Protein 8RKR (pdb70)

B-factor: mean 18.61, std 6.83, range [10.14, 85.36]

Structure (mmCIF, N/CA/C/O backbone):
data_8RKR
#
_entry.id   8RKR
#
_cell.length_a   71.914
_cell.length_b   85.158
_cell.length_c   85.615
_cell.angle_alpha   90.000
_cell.angle_beta   103.140
_cell.angle_gamma   90.000
#
_symmetry.space_group_name_H-M   'P 1 21 1'
#
loop_
_entity.id
_entity.type
_entity.pdbx_description
1 polymer 'Delta-1-pyrroline-5-carboxylate dehydrogenase, mitochondrial'
2 non-polymer (1R,5S,9S,16R,20R,24S,28S,35R)-22-(Dihydroxyphosphoryloxy)tridecacyclo[22.14.1.15,20.19,16.128,35.02,23.04,21.06,19.08,17.010,15.025,38.027,36.029,34]dotetraconta-2(23),3,6,8(17),10,12,14,18,21,25,27(36),29,31,33,37-pentadecaen-3-ol
3 non-polymer 'BENZOIC ACID'
4 water water
#
loop_
_atom_site.group_PDB
_atom_site.id
_atom_site.type_symbol
_atom_site.label_atom_id
_atom_site.label_alt_id
_atom_site.label_comp_id
_atom_site.label_asym_id
_atom_site.label_entity_id
_atom_site.label_seq_id
_atom_site.pdbx_PDB_ins_code
_atom_site.Cartn_x
_atom_site.Cartn_y
_atom_site.Cartn_z
_atom_site.occupancy
_atom_site.B_iso_or_equiv
_atom_site.auth_seq_id
_atom_site.auth_comp_id
_atom_site.auth_asym_id
_atom_site.auth_atom_id
_atom_site.pdbx_PDB_model_num
ATOM 1 N N . VAL A 1 36 ? -19.383 15.198 -22.448 1.00 48.57 32 VAL A N 1
ATOM 2 C CA . VAL A 1 36 ? -19.486 14.282 -23.621 1.00 42.31 32 VAL A CA 1
ATOM 3 C C . VAL A 1 36 ? -20.966 14.119 -23.993 1.00 38.45 32 VAL A C 1
ATOM 4 O O . VAL A 1 36 ? -21.826 13.924 -23.103 1.00 41.82 32 VAL A O 1
ATOM 8 N N . ALA A 1 37 ? -21.239 14.182 -25.289 1.00 32.11 33 ALA A N 1
ATOM 9 C CA . ALA A 1 37 ? -22.560 13.961 -25.901 1.00 28.40 33 ALA A CA 1
ATOM 10 C C . ALA A 1 37 ? -22.551 12.548 -26.506 1.00 21.97 33 ALA A C 1
ATOM 11 O O . ALA A 1 37 ? -21.474 12.050 -26.853 1.00 22.68 33 ALA A O 1
ATOM 13 N N . ASN A 1 38 ? -23.715 12.009 -26.738 1.00 19.19 34 ASN A N 1
ATOM 14 C CA . ASN A 1 38 ? -23.853 10.769 -27.530 1.00 17.83 34 ASN A CA 1
ATOM 15 C C . ASN A 1 38 ? -23.463 11.020 -28.983 1.00 17.91 34 ASN A C 1
ATOM 16 O O . ASN A 1 38 ? -23.717 12.129 -29.522 1.00 19.58 34 ASN A O 1
ATOM 21 N N . GLU A 1 39 ? -22.858 10.022 -29.591 1.00 15.86 35 GLU A N 1
ATOM 22 C CA . GLU A 1 39 ? -22.502 10.080 -31.019 1.00 16.31 35 GLU A CA 1
ATOM 23 C C . GLU A 1 39 ? -23.781 10.253 -31.818 1.00 16.50 35 GLU A C 1
ATOM 24 O O . GLU A 1 39 ? -24.723 9.469 -31.676 1.00 16.46 35 GLU A O 1
ATOM 30 N N . PRO A 1 40 ? -23.866 11.234 -32.752 1.00 16.67 36 PRO A N 1
ATOM 31 C CA . PRO A 1 40 ? -25.046 11.294 -33.593 1.00 17.43 36 PRO A CA 1
ATOM 32 C C . PRO A 1 40 ? -25.221 10.072 -34.481 1.00 16.48 36 PRO A C 1
ATOM 33 O O . PRO A 1 40 ? -24.274 9.602 -35.117 1.00 19.26 36 PRO A O 1
ATOM 37 N N . VAL A 1 41 ? -26.457 9.617 -34.546 1.00 16.19 37 VAL A N 1
ATOM 38 C CA . VAL A 1 41 ? -26.862 8.476 -35.387 1.00 17.11 37 VAL A CA 1
ATOM 39 C C . VAL A 1 41 ? -27.146 9.054 -36.772 1.00 16.82 37 VAL A C 1
ATOM 40 O O . VAL A 1 41 ? -27.991 10.003 -36.863 1.00 17.70 37 VAL A O 1
ATOM 44 N N . LEU A 1 42 ? -26.495 8.529 -37.796 1.00 15.66 38 LEU A N 1
ATOM 45 C CA . LEU A 1 42 ? -26.702 9.051 -39.178 1.00 16.75 38 LEU A CA 1
ATOM 46 C C . LEU A 1 42 ? -27.902 8.404 -39.840 1.00 17.32 38 LEU A C 1
ATOM 47 O O . LEU A 1 42 ? -28.350 7.287 -39.463 1.00 17.58 38 LEU A O 1
ATOM 52 N N . ALA A 1 43 ? -28.447 9.074 -40.852 1.00 18.74 39 ALA A N 1
ATOM 53 C CA . ALA A 1 43 ? -29.714 8.660 -41.488 1.00 18.70 39 ALA A CA 1
ATOM 54 C C . ALA A 1 43 ? -29.488 7.770 -42.707 1.00 17.78 39 ALA A C 1
ATOM 55 O O . ALA A 1 43 ? -30.364 6.988 -43.005 1.00 17.92 39 ALA A O 1
ATOM 57 N N . PHE A 1 44 ? -28.349 7.852 -43.402 1.00 16.75 40 PHE A N 1
ATOM 58 C CA . PHE A 1 44 ? -28.038 6.998 -44.574 1.00 15.97 40 PHE A CA 1
ATOM 59 C C . PHE A 1 44 ? -29.069 7.138 -45.695 1.00 17.51 40 PHE A C 1
ATOM 60 O O . PHE A 1 44 ? -29.254 6.198 -46.501 1.00 17.58 40 PHE A O 1
ATOM 68 N N . THR A 1 45 ? -29.675 8.311 -45.813 1.00 18.84 41 THR A N 1
ATOM 69 C CA . THR A 1 45 ? -30.663 8.519 -46.902 1.00 20.53 41 THR A CA 1
ATOM 70 C C . THR A 1 45 ? -29.941 8.708 -48.242 1.00 20.26 41 THR A C 1
ATOM 71 O O . THR A 1 45 ? -28.729 8.985 -48.288 1.00 17.68 41 THR A O 1
ATOM 75 N N . GLN A 1 46 ? -30.670 8.421 -49.314 1.00 21.27 42 GLN A N 1
ATOM 76 C CA A GLN A 1 46 ? -30.136 8.513 -50.693 0.50 21.44 42 GLN A CA 1
ATOM 77 C CA B GLN A 1 46 ? -30.133 8.503 -50.692 0.50 22.09 42 GLN A CA 1
ATOM 78 C C . GLN A 1 46 ? -29.503 9.888 -50.856 1.00 21.00 42 GLN A C 1
ATOM 79 O O . GLN A 1 46 ? -30.163 10.877 -50.497 1.00 23.28 42 GLN A O 1
ATOM 90 N N . GLY A 1 47 ? -28.270 9.918 -51.339 1.00 21.24 43 GLY A N 1
ATOM 91 C CA . GLY A 1 47 ? -27.578 11.184 -51.621 1.00 21.66 43 GLY A CA 1
ATOM 92 C C . GLY A 1 47 ? -26.706 11.617 -50.475 1.00 22.29 43 GLY A C 1
ATOM 93 O O . GLY A 1 47 ? -25.964 12.556 -50.652 1.00 22.64 43 GLY A O 1
ATOM 94 N N . SER A 1 48 ? -26.749 10.929 -49.336 1.00 19.27 44 SER A N 1
ATOM 95 C CA . SER A 1 48 ? -25.926 11.301 -48.164 1.00 18.06 44 SER A CA 1
ATOM 96 C C . SER A 1 48 ? -24.523 10.759 -48.354 1.00 16.88 44 SER A C 1
ATOM 97 O O . SER A 1 48 ? -24.294 9.743 -49.013 1.00 17.37 44 SER A O 1
ATOM 100 N N . PRO A 1 49 ? -23.527 11.402 -47.731 1.00 16.65 45 PRO A N 1
ATOM 101 C CA . PRO A 1 49 ? -22.148 10.938 -47.836 1.00 16.45 45 PRO A CA 1
ATOM 102 C C . PRO A 1 49 ? -21.990 9.555 -47.182 1.00 16.10 45 PRO A C 1
ATOM 103 O O . PRO A 1 49 ? -21.287 8.728 -47.719 1.00 16.48 45 PRO A O 1
ATOM 107 N N . GLU A 1 50 ? -22.671 9.326 -46.045 1.00 16.25 46 GLU A N 1
ATOM 108 C CA . GLU A 1 50 ? -22.426 8.087 -45.267 1.00 16.08 46 GLU A CA 1
ATOM 109 C C . GLU A 1 50 ? -23.022 6.903 -46.030 1.00 15.35 46 GLU A C 1
ATOM 110 O O . GLU A 1 50 ? -22.421 5.792 -45.974 1.00 15.87 46 GLU A O 1
ATOM 116 N N . ARG A 1 51 ? -24.100 7.081 -46.796 1.00 15.05 47 ARG A N 1
ATOM 117 C CA . ARG A 1 51 ? -24.667 5.976 -47.590 1.00 15.02 47 ARG A CA 1
ATOM 118 C C . ARG A 1 51 ? -23.674 5.615 -48.699 1.00 15.81 47 ARG A C 1
ATOM 119 O O . ARG A 1 51 ? -23.380 4.437 -48.921 1.00 15.55 47 ARG A O 1
ATOM 127 N N . ASP A 1 52 ? -23.100 6.619 -49.375 1.00 16.27 48 ASP A N 1
ATOM 128 C CA . ASP A 1 52 ? -22.114 6.325 -50.436 1.00 17.10 48 ASP A CA 1
ATOM 129 C C . ASP A 1 52 ? -20.857 5.709 -49.841 1.00 15.37 48 ASP A C 1
ATOM 130 O O . ASP A 1 52 ? -20.329 4.771 -50.436 1.00 16.42 48 ASP A O 1
ATOM 135 N N . ALA A 1 53 ? -20.382 6.239 -48.725 1.00 14.98 49 ALA A N 1
ATOM 136 C CA . ALA A 1 53 ? -19.176 5.703 -48.079 1.00 14.51 49 ALA A CA 1
ATOM 137 C C . ALA A 1 53 ? -19.406 4.235 -47.675 1.00 14.73 49 ALA A C 1
ATOM 138 O O . ALA A 1 53 ? -18.519 3.398 -47.852 1.00 15.43 49 ALA A O 1
ATOM 140 N N . LEU A 1 54 ? -20.592 3.930 -47.153 1.00 14.47 50 LEU A N 1
ATOM 141 C CA . LEU A 1 54 ? -20.886 2.541 -46.706 1.00 14.66 50 LEU A CA 1
ATOM 142 C C . LEU A 1 54 ? -20.980 1.641 -47.924 1.00 15.57 50 LEU A C 1
ATOM 143 O O . LEU A 1 54 ? -20.441 0.519 -47.919 1.00 15.33 50 LEU A O 1
ATOM 148 N N . GLN A 1 55 ? -21.630 2.081 -48.997 1.00 16.50 51 GLN A N 1
ATOM 149 C CA A GLN A 1 55 ? -21.721 1.274 -50.238 0.48 16.84 51 GLN A CA 1
ATOM 150 C CA B GLN A 1 55 ? -21.729 1.219 -50.197 0.52 17.04 51 GLN A CA 1
ATOM 151 C C . GLN A 1 55 ? -20.317 0.957 -50.747 1.00 16.91 51 GLN A C 1
ATOM 152 O O . GLN A 1 55 ? -20.090 -0.180 -51.162 1.00 18.11 51 GLN A O 1
ATOM 163 N N . LYS A 1 56 ? -19.393 1.920 -50.685 1.00 16.81 52 LYS A N 1
ATOM 164 C CA . LYS A 1 56 ? -18.007 1.667 -51.145 1.00 18.82 52 LYS A CA 1
ATOM 165 C C . LYS A 1 56 ? -17.315 0.666 -50.237 1.00 18.01 52 LYS A C 1
ATOM 166 O O . LYS A 1 56 ? -16.601 -0.233 -50.718 1.00 19.98 52 LYS A O 1
ATOM 172 N N . ALA A 1 57 ? -17.536 0.764 -48.936 1.00 16.02 53 ALA A N 1
ATOM 173 C CA . ALA A 1 57 ? -16.912 -0.178 -47.979 1.00 15.95 53 ALA A CA 1
ATOM 174 C C . ALA A 1 57 ? -17.496 -1.582 -48.172 1.00 15.24 53 ALA A C 1
ATOM 175 O O . ALA A 1 57 ? -16.718 -2.558 -48.015 1.00 17.12 53 ALA A O 1
ATOM 177 N N . LEU A 1 58 ? -18.783 -1.708 -48.433 1.00 15.82 54 LEU A N 1
ATOM 178 C CA . LEU A 1 58 ? -19.407 -3.020 -48.693 1.00 16.42 54 LEU A CA 1
ATOM 179 C C . LEU A 1 58 ? -18.776 -3.598 -49.963 1.00 17.83 54 LEU A C 1
ATOM 180 O O . LEU A 1 58 ? -18.456 -4.815 -49.972 1.00 19.12 54 LEU A O 1
ATOM 185 N N . LYS A 1 59 ? -18.644 -2.783 -50.998 1.00 19.48 55 LYS A N 1
ATOM 186 C CA A LYS A 1 59 ? -18.025 -3.170 -52.301 0.58 22.80 55 LYS A CA 1
ATOM 187 C CA B LYS A 1 59 ? -18.084 -3.292 -52.274 0.42 21.08 55 LYS A CA 1
ATOM 188 C C . LYS A 1 59 ? -16.627 -3.710 -52.030 1.00 21.38 55 LYS A C 1
ATOM 189 O O . LYS A 1 59 ? -16.243 -4.741 -52.638 1.00 26.75 55 LYS A O 1
ATOM 200 N N . ASP A 1 60 ? -15.904 -3.044 -51.140 1.00 22.79 56 ASP A N 1
ATOM 201 C CA . ASP A 1 60 ? -14.496 -3.391 -50.786 1.00 22.92 56 ASP A CA 1
ATOM 202 C C . ASP A 1 60 ? -14.428 -4.777 -50.117 1.00 22.21 56 ASP A C 1
ATOM 203 O O . ASP A 1 60 ? -13.321 -5.369 -50.109 1.00 24.20 56 ASP A O 1
ATOM 208 N N . LEU A 1 61 ? -15.508 -5.291 -49.515 1.00 19.16 57 LEU A N 1
ATOM 209 C CA . LEU A 1 61 ? -15.515 -6.614 -48.839 1.00 17.93 57 LEU A CA 1
ATOM 210 C C . LEU A 1 61 ? -16.036 -7.727 -49.744 1.00 19.48 57 LEU A C 1
ATOM 211 O O . LEU A 1 61 ? -15.806 -8.927 -49.435 1.00 19.60 57 LEU A O 1
ATOM 216 N N . LYS A 1 62 ? -16.786 -7.373 -50.779 1.00 20.86 58 LYS A N 1
ATOM 217 C CA . LYS A 1 62 ? -17.440 -8.399 -51.628 1.00 21.07 58 LYS A CA 1
ATOM 218 C C . LYS A 1 62 ? -16.355 -9.278 -52.276 1.00 18.45 58 LYS A C 1
ATOM 219 O O . LYS A 1 62 ? -15.431 -8.725 -52.850 1.00 20.36 58 LYS A O 1
ATOM 225 N N . GLY A 1 63 ? -16.482 -10.580 -52.147 1.00 17.96 59 GLY A N 1
ATOM 226 C CA . GLY A 1 63 ? -15.542 -11.546 -52.748 1.00 18.67 59 GLY A CA 1
ATOM 227 C C . GLY A 1 63 ? -14.152 -11.410 -52.167 1.00 17.33 59 GLY A C 1
ATOM 228 O O . GLY A 1 63 ? -13.220 -11.886 -52.795 1.00 17.97 59 GLY A O 1
ATOM 229 N N . ARG A 1 64 ? -13.988 -10.840 -50.967 1.00 16.03 60 ARG A N 1
ATOM 230 C CA . ARG A 1 64 ? -12.670 -10.772 -50.340 1.00 16.11 60 ARG A CA 1
ATOM 231 C C . ARG A 1 64 ? -12.707 -11.453 -48.971 1.00 15.55 60 ARG A C 1
ATOM 232 O O . ARG A 1 64 ? -13.815 -11.584 -48.388 1.00 16.47 60 ARG A O 1
ATOM 240 N N . MET A 1 65 ? -11.573 -11.946 -48.531 1.00 14.49 61 MET A N 1
ATOM 241 C CA . MET A 1 65 ? -11.434 -12.636 -47.220 1.00 15.93 61 MET A CA 1
ATOM 242 C C . MET A 1 65 ? -10.196 -12.073 -46.540 1.00 15.64 61 MET A C 1
ATOM 243 O O . MET A 1 65 ? -9.200 -11.803 -47.217 1.00 15.97 61 MET A O 1
ATOM 248 N N . GLU A 1 66 ? -10.222 -11.896 -45.222 1.00 13.88 62 GLU A N 1
ATOM 249 C CA . GLU A 1 66 ? -9.078 -11.466 -44.409 1.00 14.08 62 GLU A CA 1
ATOM 250 C C . GLU A 1 66 ? -8.578 -12.647 -43.589 1.00 12.94 62 GLU A C 1
ATOM 251 O O . GLU A 1 66 ? -9.430 -13.345 -42.994 1.00 13.95 62 GLU A O 1
ATOM 257 N N . ALA A 1 67 ? -7.279 -12.843 -43.519 1.00 13.86 63 ALA A N 1
ATOM 258 C CA . ALA A 1 67 ? -6.637 -13.832 -42.643 1.00 13.65 63 ALA A CA 1
ATOM 259 C C . ALA A 1 67 ? -6.300 -13.104 -41.353 1.00 13.91 63 ALA A C 1
ATOM 260 O O . ALA A 1 67 ? -5.513 -12.213 -41.360 1.00 14.83 63 ALA A O 1
ATOM 262 N N . ILE A 1 68 ? -7.059 -13.422 -40.304 1.00 13.14 64 ILE A N 1
ATOM 263 C CA . ILE A 1 68 ? -7.030 -12.764 -38.979 1.00 13.53 64 ILE A CA 1
ATOM 264 C C . ILE A 1 68 ? -6.251 -13.651 -38.025 1.00 13.26 64 ILE A C 1
ATOM 265 O O . ILE A 1 68 ? -6.699 -14.742 -37.656 1.00 14.00 64 ILE A O 1
ATOM 270 N N . PRO A 1 69 ? -5.067 -13.222 -37.585 1.00 14.19 65 PRO A N 1
ATOM 271 C CA . PRO A 1 69 ? -4.265 -14.017 -36.664 1.00 14.59 65 PRO A CA 1
ATOM 272 C C . PRO A 1 69 ? -4.714 -13.822 -35.219 1.00 14.69 65 PRO A C 1
ATOM 273 O O . PRO A 1 69 ? -5.461 -12.900 -34.897 1.00 15.15 65 PRO A O 1
ATOM 277 N N . CYS A 1 70 ? -4.236 -14.685 -34.349 1.00 14.38 66 CYS A N 1
ATOM 278 C CA . CYS A 1 70 ? -4.179 -14.313 -32.906 1.00 13.80 66 CYS A CA 1
ATOM 279 C C . CYS A 1 70 ? -3.089 -13.278 -32.738 1.00 15.37 66 CYS A C 1
ATOM 280 O O . CYS A 1 70 ? -2.097 -13.278 -33.511 1.00 15.19 66 CYS A O 1
ATOM 283 N N . VAL A 1 71 ? -3.252 -12.358 -31.792 1.00 14.53 67 VAL A N 1
ATOM 284 C CA . VAL A 1 71 ? -2.264 -11.297 -31.546 1.00 14.46 67 VAL A CA 1
ATOM 285 C C . VAL A 1 71 ? -1.845 -11.336 -30.090 1.00 14.57 67 VAL A C 1
ATOM 286 O O . VAL A 1 71 ? -2.721 -11.159 -29.202 1.00 15.07 67 VAL A O 1
ATOM 290 N N . VAL A 1 72 ? -0.580 -11.648 -29.841 1.00 14.47 68 VAL A N 1
ATOM 291 C CA . VAL A 1 72 ? 0.002 -11.633 -28.487 1.00 15.36 68 VAL A CA 1
ATOM 292 C C . VAL A 1 72 ? 1.084 -10.574 -28.488 1.00 16.66 68 VAL A C 1
ATOM 293 O O . VAL A 1 72 ? 2.044 -10.706 -29.281 1.00 16.04 68 VAL A O 1
ATOM 297 N N . GLY A 1 73 ? 0.906 -9.495 -27.751 1.00 15.51 69 GLY A N 1
ATOM 298 C CA . GLY A 1 73 ? 1.796 -8.335 -27.900 1.00 15.08 69 GLY A CA 1
ATOM 299 C C . GLY A 1 73 ? 1.562 -7.698 -29.240 1.00 15.48 69 GLY A C 1
ATOM 300 O O . GLY A 1 73 ? 0.458 -7.260 -29.558 1.00 15.64 69 GLY A O 1
ATOM 301 N N . ASP A 1 74 ? 2.617 -7.692 -30.061 1.00 18.51 70 ASP A N 1
ATOM 302 C CA . ASP A 1 74 ? 2.506 -7.276 -31.482 1.00 19.06 70 ASP A CA 1
ATOM 303 C C . ASP A 1 74 ? 2.718 -8.453 -32.411 1.00 19.42 70 ASP A C 1
ATOM 304 O O . ASP A 1 74 ? 2.699 -8.241 -33.642 1.00 21.84 70 ASP A O 1
ATOM 309 N N . GLU A 1 75 ? 2.880 -9.643 -31.872 1.00 17.90 71 GLU A N 1
ATOM 310 C CA . GLU A 1 75 ? 3.171 -10.840 -32.682 1.00 19.63 71 GLU A CA 1
ATOM 311 C C . GLU A 1 75 ? 1.864 -11.394 -33.253 1.00 18.83 71 GLU A C 1
ATOM 312 O O . GLU A 1 75 ? 0.892 -11.693 -32.472 1.00 17.09 71 GLU A O 1
ATOM 318 N N . GLU A 1 76 ? 1.787 -11.603 -34.557 1.00 17.55 72 GLU A N 1
ATOM 319 C CA . GLU A 1 76 ? 0.677 -12.311 -35.215 1.00 17.06 72 GLU A CA 1
ATOM 320 C C . GLU A 1 76 ? 1.004 -13.798 -35.133 1.00 18.07 72 GLU A C 1
ATOM 321 O O . GLU A 1 76 ? 2.098 -14.214 -35.647 1.00 20.12 72 GLU A O 1
ATOM 327 N N . VAL A 1 77 ? 0.168 -14.604 -34.507 1.00 16.91 73 VAL A N 1
ATOM 328 C CA . VAL A 1 77 ? 0.401 -16.043 -34.288 1.00 17.35 73 VAL A CA 1
ATOM 329 C C . VAL A 1 77 ? -0.702 -16.838 -34.947 1.00 17.74 73 VAL A C 1
ATOM 330 O O . VAL A 1 77 ? -1.890 -16.494 -34.785 1.00 17.24 73 VAL A O 1
ATOM 334 N N . TRP A 1 78 ? -0.319 -17.876 -35.694 1.00 18.76 74 TRP A N 1
ATOM 335 C CA . TRP A 1 78 ? -1.218 -18.860 -36.320 1.00 20.05 74 TRP A CA 1
ATOM 336 C C . TRP A 1 78 ? -1.054 -20.195 -35.612 1.00 21.43 74 TRP A C 1
ATOM 337 O O . TRP A 1 78 ? 0.077 -20.555 -35.240 1.00 25.60 74 TRP A O 1
ATOM 348 N N . THR A 1 79 ? -2.129 -20.908 -35.448 1.00 19.48 75 THR A N 1
ATOM 349 C CA . THR A 1 79 ? -2.126 -22.334 -35.114 1.00 20.24 75 THR A CA 1
ATOM 350 C C . THR A 1 79 ? -2.675 -23.074 -36.331 1.00 19.18 75 THR A C 1
ATOM 351 O O . THR A 1 79 ? -3.223 -22.427 -37.245 1.00 19.58 75 THR A O 1
ATOM 355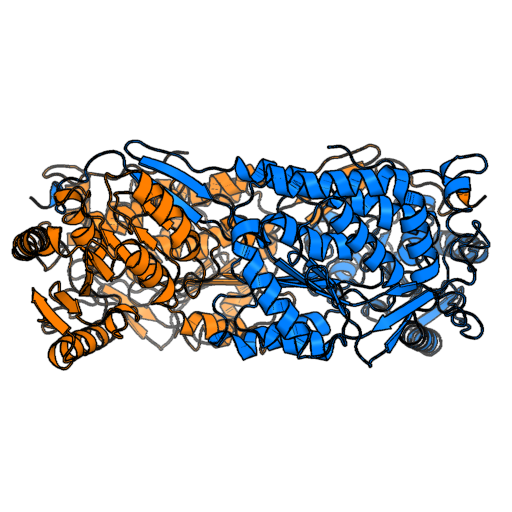 N N . SER A 1 80 ? -2.657 -24.391 -36.283 1.00 20.54 76 SER A N 1
ATOM 356 C CA . SER A 1 80 ? -3.156 -25.249 -37.375 1.00 21.09 76 SER A CA 1
ATOM 357 C C . SER A 1 80 ? -4.671 -25.363 -37.273 1.00 19.31 76 SER A C 1
ATOM 358 O O . SER A 1 80 ? -5.293 -25.925 -38.168 1.00 21.26 76 SER A O 1
ATOM 361 N N . ASP A 1 81 ? -5.266 -24.851 -36.187 1.00 18.44 77 ASP A N 1
ATOM 362 C CA . ASP A 1 81 ? -6.705 -25.020 -35.910 1.00 18.46 77 ASP A CA 1
ATOM 363 C C . ASP A 1 81 ? -7.465 -23.881 -36.593 1.00 18.27 77 ASP A C 1
ATOM 364 O O . ASP A 1 81 ? -8.107 -23.024 -35.931 1.00 18.08 77 ASP A O 1
ATOM 369 N N . VAL A 1 82 ? -7.437 -23.893 -37.915 1.00 16.90 78 VAL A N 1
ATOM 370 C CA . VAL A 1 82 ? -8.008 -22.798 -38.731 1.00 16.56 78 VAL A CA 1
ATOM 371 C C . VAL A 1 82 ? -9.520 -22.918 -38.779 1.00 16.06 78 VAL A C 1
ATOM 372 O O . VAL A 1 82 ? -10.107 -23.996 -38.782 1.00 16.71 78 VAL A O 1
ATOM 376 N N . GLN A 1 83 ? -10.162 -21.761 -38.839 1.00 14.98 79 GLN A N 1
ATOM 377 C CA . GLN A 1 83 ? -11.602 -21.597 -38.801 1.00 14.28 79 GLN A CA 1
ATOM 378 C C . GLN A 1 83 ? -11.985 -20.523 -39.818 1.00 14.55 79 GLN A C 1
ATOM 379 O O . GLN A 1 83 ? -11.118 -19.721 -40.144 1.00 15.88 79 GLN A O 1
ATOM 385 N N . TYR A 1 84 ? -13.217 -20.533 -40.268 1.00 15.66 80 TYR A N 1
ATOM 386 C CA . TYR A 1 84 ? -13.744 -19.552 -41.223 1.00 15.94 80 TYR A CA 1
ATOM 387 C C . TYR A 1 84 ? -14.982 -18.897 -40.649 1.00 16.23 80 TYR A C 1
ATOM 388 O O . TYR A 1 84 ? -15.843 -19.570 -40.089 1.00 17.99 80 TYR A O 1
ATOM 397 N N . GLN A 1 85 ? -15.083 -17.609 -40.842 1.00 14.13 81 GLN A N 1
ATOM 398 C CA . GLN A 1 85 ? -16.330 -16.839 -40.667 1.00 14.01 81 GLN A CA 1
ATOM 399 C C . GLN A 1 85 ? -16.996 -16.678 -42.023 1.00 13.40 81 GLN A C 1
ATOM 400 O O . GLN A 1 85 ? -16.309 -16.323 -42.980 1.00 14.84 81 GLN A O 1
ATOM 406 N N . VAL A 1 86 ? -18.284 -16.912 -42.103 1.00 13.80 82 VAL A N 1
ATOM 407 C CA . VAL A 1 86 ? -19.023 -16.763 -43.361 1.00 14.83 82 VAL A CA 1
ATOM 408 C C . VAL A 1 86 ? -20.088 -15.693 -43.170 1.00 14.87 82 VAL A C 1
ATOM 409 O O . VAL A 1 86 ? -20.469 -15.334 -42.025 1.00 17.30 82 VAL A O 1
ATOM 413 N N . SER A 1 87 ? -20.576 -15.163 -44.245 1.00 14.14 83 SER A N 1
ATOM 414 C CA A SER A 1 87 ? -21.678 -14.202 -44.209 0.57 14.15 83 SER A CA 1
ATOM 415 C CA B SER A 1 87 ? -21.710 -14.204 -44.253 0.43 14.19 83 SER A CA 1
ATOM 416 C C . SER A 1 87 ? -22.985 -14.941 -43.920 1.00 13.94 83 SER A C 1
ATOM 417 O O . SER A 1 87 ? -23.356 -15.890 -44.601 1.00 14.69 83 SER A O 1
ATOM 422 N N . PRO A 1 88 ? -23.765 -14.537 -42.894 1.00 13.36 84 PRO A N 1
ATOM 423 C CA . PRO A 1 88 ? -24.960 -15.308 -42.545 1.00 13.84 84 PRO A CA 1
ATOM 424 C C . PRO A 1 88 ? -26.022 -15.387 -43.638 1.00 13.37 84 PRO A C 1
ATOM 425 O O . PRO A 1 88 ? -26.711 -16.379 -43.721 1.00 14.46 84 PRO A O 1
ATOM 429 N N . PHE A 1 89 ? -26.103 -14.367 -44.468 1.00 13.79 85 PHE A N 1
ATOM 430 C CA . PHE A 1 89 ? -27.076 -14.293 -45.578 1.00 14.24 85 PHE A CA 1
ATOM 431 C C . PHE A 1 89 ? -26.532 -14.977 -46.846 1.00 16.02 85 PHE A C 1
ATOM 432 O O . PHE A 1 89 ? -27.308 -15.115 -47.820 1.00 16.87 85 PHE A O 1
ATOM 440 N N . ASN A 1 90 ? -25.284 -15.401 -46.835 1.00 16.38 86 ASN A N 1
ATOM 441 C CA . ASN A 1 90 ? -24.662 -16.024 -48.027 1.00 18.75 86 ASN A CA 1
ATOM 442 C C . ASN A 1 90 ? -23.545 -16.902 -47.506 1.00 16.41 86 ASN A C 1
ATOM 443 O O . ASN A 1 90 ? -22.380 -16.478 -47.567 1.00 17.71 86 ASN A O 1
ATOM 448 N N . HIS A 1 91 ? -23.903 -18.032 -46.933 1.00 17.64 87 HIS A N 1
ATOM 449 C CA . HIS A 1 91 ? -22.961 -18.817 -46.110 1.00 18.75 87 HIS A CA 1
ATOM 450 C C . HIS A 1 91 ? -21.918 -19.528 -46.983 1.00 21.21 87 HIS A C 1
ATOM 451 O O . HIS A 1 91 ? -20.966 -20.065 -46.400 1.00 22.37 87 HIS A O 1
ATOM 458 N N . GLY A 1 92 ? -22.052 -19.460 -48.308 1.00 21.06 88 GLY A N 1
ATOM 459 C CA . GLY A 1 92 ? -20.945 -19.794 -49.235 1.00 23.06 88 GLY A CA 1
ATOM 460 C C . GLY A 1 92 ? -19.800 -18.794 -49.252 1.00 23.25 88 GLY A C 1
ATOM 461 O O . GLY A 1 92 ? -18.762 -19.154 -49.840 1.00 27.33 88 GLY A O 1
ATOM 462 N N . HIS A 1 93 ? -19.965 -17.558 -48.784 1.00 18.81 89 HIS A N 1
ATOM 463 C CA . HIS A 1 93 ? -18.966 -16.471 -48.837 1.00 19.62 89 HIS A CA 1
ATOM 464 C C . HIS A 1 93 ? -18.210 -16.532 -47.508 1.00 17.61 89 HIS A C 1
ATOM 465 O O . HIS A 1 93 ? -18.804 -16.147 -46.469 1.00 17.70 89 HIS A O 1
ATOM 472 N N . LYS A 1 94 ? -16.956 -16.951 -47.546 1.00 16.42 90 LYS A N 1
ATOM 473 C CA . LYS A 1 94 ? -16.040 -16.840 -46.406 1.00 16.36 90 LYS A CA 1
ATOM 474 C C . LYS A 1 94 ? -15.582 -15.399 -46.364 1.00 17.85 90 LYS A C 1
ATOM 475 O O . LYS A 1 94 ? -15.024 -14.933 -47.369 1.00 23.56 90 LYS A O 1
ATOM 481 N N . VAL A 1 95 ? -15.785 -14.717 -45.252 1.00 15.52 91 VAL A N 1
ATOM 482 C CA . VAL A 1 95 ? -15.341 -13.309 -45.096 1.00 14.15 91 VAL A CA 1
ATOM 483 C C . VAL A 1 95 ? -14.018 -13.245 -44.330 1.00 13.78 91 VAL A C 1
ATOM 484 O O . VAL A 1 95 ? -13.340 -12.195 -44.400 1.00 14.30 91 VAL A O 1
ATOM 488 N N . ALA A 1 96 ? -13.682 -14.267 -43.543 1.00 13.43 92 ALA A N 1
ATOM 489 C CA . ALA A 1 96 ? -12.451 -14.300 -42.755 1.00 13.36 92 ALA A CA 1
ATOM 490 C C . ALA A 1 96 ? -12.002 -15.722 -42.517 1.00 13.36 92 ALA A C 1
ATOM 491 O O . ALA A 1 96 ? -12.843 -16.608 -42.386 1.00 14.99 92 ALA A O 1
ATOM 493 N N . LYS A 1 97 ? -10.698 -15.878 -42.442 1.00 14.03 93 LYS A N 1
ATOM 494 C CA . LYS A 1 97 ? -10.009 -17.079 -41.964 1.00 13.70 93 LYS A CA 1
ATOM 495 C C . LYS A 1 97 ? -9.324 -16.682 -40.675 1.00 15.22 93 LYS A C 1
ATOM 496 O O . LYS A 1 97 ? -8.665 -15.642 -40.645 1.00 14.91 93 LYS A O 1
ATOM 502 N N . PHE A 1 98 ? -9.497 -17.476 -39.627 1.00 13.46 94 PHE A N 1
ATOM 503 C CA . PHE A 1 98 ? -8.844 -17.175 -38.348 1.00 13.60 94 PHE A CA 1
ATOM 504 C C . PHE A 1 98 ? -8.401 -18.492 -37.758 1.00 14.67 94 PHE A C 1
ATOM 505 O O . PHE A 1 98 ? -8.486 -19.529 -38.431 1.00 15.42 94 PHE A O 1
ATOM 513 N N . CYS A 1 99 ? -7.931 -18.488 -36.536 1.00 14.42 95 CYS A N 1
ATOM 514 C CA . CYS A 1 99 ? -7.535 -19.771 -35.932 1.00 15.39 95 CYS A CA 1
ATOM 515 C C . CYS A 1 99 ? -7.785 -19.727 -34.425 1.00 16.11 95 CYS A C 1
ATOM 516 O O . CYS A 1 99 ? -7.883 -18.614 -33.831 1.00 17.76 95 CYS A O 1
ATOM 519 N N . TYR A 1 100 ? -7.917 -20.890 -33.837 1.00 14.78 96 TYR A N 1
ATOM 520 C CA . TYR A 1 100 ? -8.120 -21.024 -32.376 1.00 15.63 96 TYR A CA 1
ATOM 521 C C . TYR A 1 100 ? -6.776 -21.108 -31.695 1.00 17.15 96 TYR A C 1
ATOM 522 O O . TYR A 1 100 ? -5.959 -22.005 -32.002 1.00 18.19 96 TYR A O 1
ATOM 531 N N . ALA A 1 101 ? -6.532 -20.228 -30.712 1.00 16.30 97 ALA A N 1
ATOM 532 C CA . ALA A 1 101 ? -5.389 -20.333 -29.782 1.00 16.20 97 ALA A CA 1
ATOM 533 C C . ALA A 1 101 ? -5.449 -21.683 -29.053 1.00 17.53 97 ALA A C 1
ATOM 534 O O . ALA A 1 101 ? -6.532 -22.131 -28.679 1.00 19.86 97 ALA A O 1
ATOM 536 N N . ASP A 1 102 ? -4.300 -22.335 -28.932 1.00 18.37 98 ASP A N 1
ATOM 537 C CA . ASP A 1 102 ? -4.200 -23.573 -28.133 1.00 19.65 98 ASP A CA 1
ATOM 538 C C . ASP A 1 102 ? -3.838 -23.174 -26.707 1.00 19.11 98 ASP A C 1
ATOM 539 O O . ASP A 1 102 ? -3.568 -21.974 -26.421 1.00 18.52 98 ASP A O 1
ATOM 544 N N . LYS A 1 103 ? -3.812 -24.165 -25.831 1.00 19.87 99 LYS A N 1
ATOM 545 C CA . LYS A 1 103 ? -3.475 -23.950 -24.406 1.00 20.47 99 LYS A CA 1
ATOM 546 C C . LYS A 1 103 ? -2.140 -23.223 -24.293 1.00 20.31 99 LYS A C 1
ATOM 547 O O . LYS A 1 103 ? -2.002 -22.254 -23.510 1.00 19.02 99 LYS A O 1
ATOM 553 N N . SER A 1 104 ? -1.133 -23.639 -25.052 1.00 19.94 100 SER A N 1
ATOM 554 C CA A SER A 1 104 ? 0.213 -23.031 -25.005 0.58 20.19 100 SER A CA 1
ATOM 555 C CA B SER A 1 104 ? 0.220 -23.024 -25.008 0.42 19.96 100 SER A CA 1
ATOM 556 C C . SER A 1 104 ? 0.127 -21.530 -25.331 1.00 20.27 100 SER A C 1
ATOM 557 O O . SER A 1 104 ? 0.759 -20.695 -24.625 1.00 18.61 100 SER A O 1
ATOM 562 N N . LEU A 1 105 ? -0.585 -21.193 -26.403 1.00 17.68 101 LEU A N 1
ATOM 563 C CA . LEU A 1 105 ? -0.629 -19.773 -26.812 1.00 17.71 101 LEU A CA 1
ATOM 564 C C . LEU A 1 105 ? -1.408 -18.953 -25.774 1.00 15.27 101 LEU A C 1
ATOM 565 O O . LEU A 1 105 ? -1.012 -17.828 -25.502 1.00 15.68 101 LEU A O 1
ATOM 570 N N . LEU A 1 106 ? -2.478 -19.534 -25.239 1.00 15.30 102 LEU A N 1
ATOM 571 C CA . LEU A 1 106 ? -3.250 -18.787 -24.199 1.00 15.32 102 LEU A CA 1
ATOM 572 C C . LEU A 1 106 ? -2.376 -18.540 -22.980 1.00 17.18 102 LEU A C 1
ATOM 573 O O . LEU A 1 106 ? -2.350 -17.429 -22.459 1.00 15.56 102 LEU A O 1
ATOM 578 N N . ASN A 1 107 ? -1.570 -19.524 -22.591 1.00 16.22 103 ASN A N 1
ATOM 579 C CA . ASN A 1 107 ? -0.699 -19.359 -21.411 1.00 17.07 103 ASN A CA 1
ATOM 580 C C . ASN A 1 107 ? 0.379 -18.335 -21.714 1.00 15.88 103 ASN A C 1
ATOM 581 O O . ASN A 1 107 ? 0.767 -17.541 -20.851 1.00 17.47 103 ASN A O 1
ATOM 586 N N . LYS A 1 108 ? 0.896 -18.328 -22.946 1.00 16.97 104 LYS A N 1
ATOM 587 C CA . LYS A 1 108 ? 1.916 -17.347 -23.353 1.00 17.74 104 LYS A CA 1
ATOM 588 C C . LYS A 1 108 ? 1.277 -15.944 -23.324 1.00 15.05 104 LYS A C 1
ATOM 589 O O . LYS A 1 108 ? 1.908 -15.014 -22.871 1.00 16.34 104 LYS A O 1
ATOM 595 N N . ALA A 1 109 ? 0.024 -15.844 -23.752 1.00 15.41 105 ALA A N 1
ATOM 596 C CA . ALA A 1 109 ? -0.720 -14.567 -23.739 1.00 15.45 105 ALA A CA 1
ATOM 597 C C . ALA A 1 109 ? -0.906 -14.040 -22.307 1.00 15.06 105 ALA A C 1
ATOM 598 O O . ALA A 1 109 ? -0.729 -12.852 -22.068 1.00 14.52 105 ALA A O 1
ATOM 600 N N . ILE A 1 110 ? -1.198 -14.946 -21.389 1.00 14.40 106 ILE A N 1
ATOM 601 C CA . ILE A 1 110 ? -1.354 -14.606 -19.959 1.00 14.76 106 ILE A CA 1
ATOM 602 C C . ILE A 1 110 ? -0.032 -14.065 -19.442 1.00 15.03 106 ILE A C 1
ATOM 603 O O . ILE A 1 110 ? 0.025 -12.985 -18.888 1.00 16.09 106 ILE A O 1
ATOM 608 N N . GLU A 1 111 ? 1.063 -14.825 -19.620 1.00 15.17 107 GLU A N 1
ATOM 609 C CA . GLU A 1 111 ? 2.367 -14.377 -19.050 1.00 16.37 107 GLU A CA 1
ATOM 610 C C . GLU A 1 111 ? 2.750 -12.997 -19.582 1.00 15.07 107 GLU A C 1
ATOM 611 O O . GLU A 1 111 ? 3.247 -12.172 -18.811 1.00 16.84 107 GLU A O 1
ATOM 617 N N . ALA A 1 112 ? 2.559 -12.798 -20.881 1.00 15.16 108 ALA A N 1
ATOM 618 C CA . ALA A 1 112 ? 2.990 -11.528 -21.502 1.00 16.27 108 ALA A CA 1
ATOM 619 C C . ALA A 1 112 ? 2.132 -10.361 -21.007 1.00 15.21 108 ALA A C 1
ATOM 620 O O . ALA A 1 112 ? 2.633 -9.244 -20.798 1.00 16.58 108 ALA A O 1
ATOM 622 N N . ALA A 1 113 ? 0.814 -10.596 -20.887 1.00 15.06 109 ALA A N 1
ATOM 623 C CA . ALA A 1 113 ? -0.118 -9.589 -20.338 1.00 14.56 109 ALA A CA 1
ATOM 624 C C . ALA A 1 113 ? 0.280 -9.234 -18.906 1.00 14.18 109 ALA A C 1
ATOM 625 O O . ALA A 1 113 ? 0.411 -8.051 -18.555 1.00 13.79 109 ALA A O 1
ATOM 627 N N . LEU A 1 114 ? 0.552 -10.223 -18.081 1.00 13.80 110 LEU A N 1
ATOM 628 C CA . LEU A 1 114 ? 0.912 -9.962 -16.673 1.00 14.92 110 LEU A CA 1
ATOM 629 C C . LEU A 1 114 ? 2.184 -9.119 -16.635 1.00 15.42 110 LEU A C 1
ATOM 630 O O . LEU A 1 114 ? 2.291 -8.279 -15.750 1.00 16.57 110 LEU A O 1
ATOM 635 N N . ALA A 1 115 ? 3.169 -9.397 -17.490 1.00 15.62 111 ALA A N 1
ATOM 636 C CA . ALA A 1 115 ? 4.438 -8.633 -17.435 1.00 16.29 111 ALA A CA 1
ATOM 637 C C . ALA A 1 115 ? 4.222 -7.196 -17.865 1.00 16.54 111 ALA A C 1
ATOM 638 O O . ALA A 1 115 ? 5.069 -6.355 -17.533 1.00 20.72 111 ALA A O 1
ATOM 640 N N . ALA A 1 116 ? 3.153 -6.867 -18.587 1.00 14.45 112 ALA A N 1
ATOM 641 C CA . ALA A 1 116 ? 2.867 -5.507 -19.065 1.00 15.17 112 ALA A CA 1
ATOM 642 C C . ALA A 1 116 ? 1.967 -4.745 -18.081 1.00 14.50 112 ALA A C 1
ATOM 643 O O . ALA A 1 116 ? 1.794 -3.528 -18.211 1.00 14.94 112 ALA A O 1
ATOM 645 N N . ARG A 1 117 ? 1.392 -5.458 -17.110 1.00 15.24 113 ARG A N 1
ATOM 646 C CA . ARG A 1 117 ? 0.289 -4.884 -16.302 1.00 15.15 113 ARG A CA 1
ATOM 647 C C . ARG A 1 117 ? 0.787 -3.766 -15.405 1.00 14.39 113 ARG A C 1
ATOM 648 O O . ARG A 1 117 ? 0.105 -2.718 -15.330 1.00 14.57 113 ARG A O 1
ATOM 656 N N . LYS A 1 118 ? 1.907 -3.933 -14.701 1.00 14.88 114 LYS A N 1
ATOM 657 C CA . LYS A 1 118 ? 2.267 -2.915 -13.667 1.00 16.01 114 LYS A CA 1
ATOM 658 C C . LYS A 1 118 ? 2.460 -1.533 -14.280 1.00 16.43 114 LYS A C 1
ATOM 659 O O . LYS A 1 118 ? 1.924 -0.531 -13.752 1.00 16.67 114 LYS A O 1
ATOM 665 N N . GLU A 1 119 ? 3.164 -1.445 -15.411 1.00 16.44 115 GLU A N 1
ATOM 666 C CA . GLU A 1 119 ? 3.382 -0.123 -16.027 1.00 15.96 115 GLU A CA 1
ATOM 667 C C . GLU A 1 119 ? 2.082 0.453 -16.555 1.00 16.07 115 GLU A C 1
ATOM 668 O O . GLU A 1 119 ? 1.917 1.672 -16.499 1.00 16.55 115 GLU A O 1
ATOM 674 N N . TRP A 1 120 ? 1.198 -0.382 -17.090 1.00 14.81 116 TRP A N 1
ATOM 675 C CA . TRP A 1 120 ? -0.104 0.103 -17.610 1.00 14.91 116 TRP A CA 1
ATOM 676 C C . TRP A 1 120 ? -0.989 0.619 -16.472 1.00 13.90 116 TRP A C 1
ATOM 677 O O . TRP A 1 120 ? -1.572 1.719 -16.603 1.00 14.51 116 TRP A O 1
ATOM 688 N N . ASP A 1 121 ? -1.026 -0.119 -15.370 1.00 14.59 117 ASP A N 1
ATOM 689 C CA . ASP A 1 121 ? -1.797 0.271 -14.170 1.00 14.25 117 ASP A CA 1
ATOM 690 C C . ASP A 1 121 ? -1.276 1.615 -13.642 1.00 15.71 117 ASP A C 1
ATOM 691 O O . ASP A 1 121 ? -2.073 2.425 -13.144 1.00 15.43 117 ASP A O 1
ATOM 696 N N . LEU A 1 122 ? 0.049 1.853 -13.7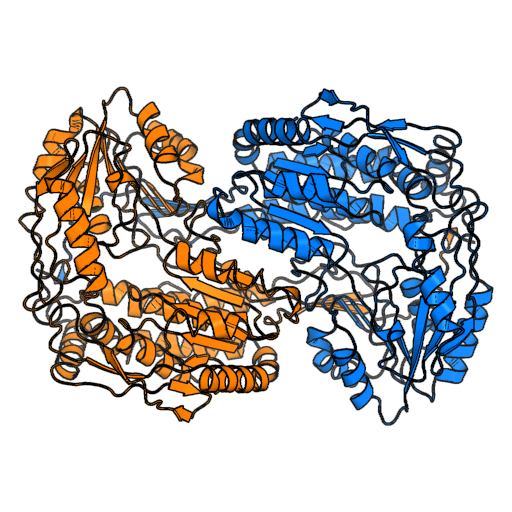22 1.00 16.07 118 LEU A N 1
ATOM 697 C CA . LEU A 1 122 ? 0.650 3.102 -13.207 1.00 17.17 118 LEU A CA 1
ATOM 698 C C . LEU A 1 122 ? 0.466 4.260 -14.185 1.00 17.97 118 LEU A C 1
ATOM 699 O O . LEU A 1 122 ? 0.729 5.414 -13.757 1.00 20.48 118 LEU A O 1
ATOM 704 N N . LYS A 1 123 ? 0.118 4.025 -15.440 1.00 16.28 119 LYS A N 1
ATOM 705 C CA . LYS A 1 123 ? -0.127 5.106 -16.421 1.00 19.23 119 LYS A CA 1
ATOM 706 C C . LYS A 1 123 ? -1.331 5.886 -15.925 1.00 19.81 119 LYS A C 1
ATOM 707 O O . LYS A 1 123 ? -2.342 5.300 -15.562 1.00 20.12 119 LYS A O 1
ATOM 713 N N . PRO A 1 124 ? -1.274 7.225 -15.827 1.00 19.42 120 PRO A N 1
ATOM 714 C CA . PRO A 1 124 ? -2.397 8.015 -15.349 1.00 19.28 120 PRO A CA 1
ATOM 715 C C . PRO A 1 124 ? -3.659 7.746 -16.184 1.00 17.44 120 PRO A C 1
ATOM 716 O O . PRO A 1 124 ? -3.571 7.530 -17.383 1.00 17.23 120 PRO A O 1
ATOM 720 N N . ILE A 1 125 ? -4.807 7.732 -15.524 1.00 18.24 121 ILE A N 1
ATOM 721 C CA . ILE A 1 125 ? -6.093 7.460 -16.205 1.00 17.12 121 ILE A CA 1
ATOM 722 C C . ILE A 1 125 ? -6.299 8.452 -17.349 1.00 16.98 121 ILE A C 1
ATOM 723 O O . ILE A 1 125 ? -6.840 8.016 -18.386 1.00 18.09 121 ILE A O 1
ATOM 728 N N . ALA A 1 126 ? -5.872 9.722 -17.258 1.00 18.11 122 ALA A N 1
ATOM 729 C CA . ALA A 1 126 ? -6.059 10.650 -18.396 1.00 18.99 122 ALA A CA 1
ATOM 730 C C . ALA A 1 126 ? -5.384 10.094 -19.655 1.00 18.14 122 ALA A C 1
ATOM 731 O O . ALA A 1 126 ? -5.942 10.223 -20.761 1.00 18.60 122 ALA A O 1
ATOM 733 N N . ASP A 1 127 ? -4.237 9.445 -19.491 1.00 18.39 123 ASP A N 1
ATOM 734 C CA . ASP A 1 127 ? -3.408 8.950 -20.605 1.00 19.88 123 ASP A CA 1
ATOM 735 C C . ASP A 1 127 ? -4.026 7.666 -21.146 1.00 19.31 123 ASP A C 1
ATOM 736 O O . ASP A 1 127 ? -4.123 7.506 -22.379 1.00 19.68 123 ASP A O 1
ATOM 741 N N . ARG A 1 128 ? -4.545 6.811 -20.267 1.00 17.27 124 ARG A N 1
ATOM 742 C CA . ARG A 1 128 ? -5.257 5.603 -20.744 1.00 15.75 124 ARG A CA 1
ATOM 743 C C . ARG A 1 128 ? -6.525 6.038 -21.478 1.00 15.37 124 ARG A C 1
ATOM 744 O O . ARG A 1 128 ? -6.829 5.521 -22.558 1.00 15.78 124 ARG A O 1
ATOM 752 N N . ALA A 1 129 ? -7.250 7.001 -20.944 1.00 14.73 125 ALA A N 1
ATOM 753 C CA . ALA A 1 129 ? -8.502 7.474 -21.549 1.00 15.81 125 ALA A CA 1
ATOM 754 C C . ALA A 1 129 ? -8.246 8.028 -22.958 1.00 15.56 125 ALA A C 1
ATOM 755 O O . ALA A 1 129 ? -9.072 7.879 -23.838 1.00 15.52 125 ALA A O 1
ATOM 757 N N . GLN A 1 130 ? -7.149 8.783 -23.144 1.00 17.25 126 GLN A N 1
ATOM 758 C CA . GLN A 1 130 ? -6.895 9.434 -24.450 1.00 17.98 126 GLN A CA 1
ATOM 759 C C . GLN A 1 130 ? -6.841 8.378 -25.554 1.00 17.01 126 GLN A C 1
ATOM 760 O O . GLN A 1 130 ? -7.253 8.656 -26.677 1.00 16.47 126 GLN A O 1
ATOM 766 N N . ILE A 1 131 ? -6.324 7.191 -25.274 1.00 15.40 127 ILE A N 1
ATOM 767 C CA . ILE A 1 131 ? -6.296 6.112 -26.286 1.00 15.90 127 ILE A CA 1
ATOM 768 C C . ILE A 1 131 ? -7.726 5.779 -26.738 1.00 14.88 127 ILE A C 1
ATOM 769 O O . ILE A 1 131 ? -8.021 5.658 -27.955 1.00 15.35 127 ILE A O 1
ATOM 774 N N . PHE A 1 132 ? -8.629 5.620 -25.785 1.00 15.13 128 PHE A N 1
ATOM 775 C CA . PHE A 1 132 ? -10.025 5.248 -26.088 1.00 15.63 128 PHE A CA 1
ATOM 776 C C . PHE A 1 132 ? -10.745 6.402 -26.809 1.00 14.99 128 PHE A C 1
ATOM 777 O O . PHE A 1 132 ? -11.577 6.147 -27.704 1.00 15.31 128 PHE A O 1
ATOM 785 N N . LEU A 1 133 ? -10.433 7.635 -26.443 1.00 15.17 129 LEU A N 1
ATOM 786 C CA . LEU A 1 133 ? -11.036 8.812 -27.103 1.00 16.01 129 LEU A CA 1
ATOM 787 C C . LEU A 1 133 ? -10.532 8.911 -28.546 1.00 15.82 129 LEU A C 1
ATOM 788 O O . LEU A 1 133 ? -11.331 9.267 -29.439 1.00 16.73 129 LEU A O 1
ATOM 793 N N . LYS A 1 134 ? -9.252 8.648 -28.779 1.00 15.55 130 LYS A N 1
ATOM 794 C CA . LYS A 1 134 ? -8.708 8.602 -30.158 1.00 16.44 130 LYS A CA 1
ATOM 795 C C . LYS A 1 134 ? -9.394 7.490 -30.961 1.00 15.57 130 LYS A C 1
ATOM 796 O O . LYS A 1 134 ? -9.775 7.715 -32.122 1.00 15.53 130 LYS A O 1
ATOM 802 N N . ALA A 1 135 ? -9.557 6.303 -30.366 1.00 15.60 131 ALA A N 1
ATOM 803 C CA . ALA A 1 135 ? -10.270 5.194 -31.028 1.00 15.49 131 ALA A CA 1
ATOM 804 C C . ALA A 1 135 ? -11.688 5.630 -31.366 1.00 14.42 131 ALA A C 1
ATOM 805 O O . ALA A 1 135 ? -12.157 5.394 -32.501 1.00 14.25 131 ALA A O 1
ATOM 807 N N . ALA A 1 136 ? -12.363 6.299 -30.441 1.00 14.70 132 ALA A N 1
ATOM 808 C CA . ALA A 1 136 ? -13.735 6.788 -30.691 1.00 15.36 132 ALA A CA 1
ATOM 809 C C . ALA A 1 136 ? -13.746 7.761 -31.896 1.00 15.96 132 ALA A C 1
ATOM 810 O O . ALA A 1 136 ? -14.644 7.703 -32.732 1.00 15.46 132 ALA A O 1
ATOM 812 N N . ASP A 1 137 ? -12.760 8.639 -31.978 1.00 15.98 133 ASP A N 1
ATOM 813 C CA . ASP A 1 137 ? -12.710 9.608 -33.101 1.00 16.69 133 ASP A CA 1
ATOM 814 C C . ASP A 1 137 ? -12.529 8.856 -34.424 1.00 15.87 133 ASP A C 1
ATOM 815 O O . ASP A 1 137 ? -13.152 9.242 -35.443 1.00 16.89 133 ASP A O 1
ATOM 820 N N . MET A 1 138 ? -11.686 7.837 -34.433 1.00 15.42 134 MET A N 1
ATOM 821 C CA . MET A 1 138 ? -11.447 7.031 -35.651 1.00 16.14 134 MET A CA 1
ATOM 822 C C . MET A 1 138 ? -12.749 6.356 -36.080 1.00 16.53 134 MET A C 1
ATOM 823 O O . MET A 1 138 ? -13.064 6.342 -37.286 1.00 16.43 134 MET A O 1
ATOM 828 N N . LEU A 1 139 ? -13.455 5.733 -35.133 1.00 16.06 135 LEU A N 1
ATOM 829 C CA . LEU A 1 139 ? -14.710 5.026 -35.452 1.00 15.29 135 LEU A CA 1
ATOM 830 C C . LEU A 1 139 ? -15.772 6.003 -35.954 1.00 14.81 135 LEU A C 1
ATOM 831 O O . LEU A 1 139 ? -16.554 5.666 -36.819 1.00 15.34 135 LEU A O 1
ATOM 836 N N . SER A 1 140 ? -15.809 7.208 -35.411 1.00 15.20 136 SER A N 1
ATOM 837 C CA . SER A 1 140 ? -16.817 8.224 -35.784 1.00 15.50 136 SER A CA 1
ATOM 838 C C . SER A 1 140 ? -16.605 8.677 -37.229 1.00 17.12 136 SER A C 1
ATOM 839 O O . SER A 1 140 ? -17.558 8.763 -37.954 1.00 16.77 136 SER A O 1
ATOM 842 N N . GLY A 1 141 ? -15.347 8.879 -37.595 1.00 16.49 137 GLY A N 1
ATOM 843 C CA . GLY A 1 141 ? -14.961 9.499 -38.878 1.00 15.73 137 GLY A CA 1
ATOM 844 C C . GLY A 1 141 ? -14.437 8.456 -39.860 1.00 15.07 137 GLY A C 1
ATOM 845 O O . GLY A 1 141 ? -15.190 7.761 -40.556 1.00 15.80 137 GLY A O 1
ATOM 846 N N . PRO A 1 142 ? -13.105 8.330 -39.983 1.00 16.22 138 PRO A N 1
ATOM 847 C CA . PRO A 1 142 ? -12.540 7.636 -41.119 1.00 17.18 138 PRO A CA 1
ATOM 848 C C . PRO A 1 142 ? -12.795 6.126 -41.136 1.00 15.42 138 PRO A C 1
ATOM 849 O O . PRO A 1 142 ? -12.767 5.567 -42.199 1.00 16.64 138 PRO A O 1
ATOM 853 N N . ARG A 1 143 ? -13.077 5.507 -39.990 1.00 15.87 139 ARG A N 1
ATOM 854 C CA . ARG A 1 143 ? -13.271 4.030 -39.964 1.00 15.08 139 ARG A CA 1
ATOM 855 C C . ARG A 1 143 ? -14.747 3.670 -39.840 1.00 15.01 139 ARG A C 1
ATOM 856 O O . ARG A 1 143 ? -15.049 2.467 -39.793 1.00 14.91 139 ARG A O 1
ATOM 864 N N . ARG A 1 144 ? -15.648 4.619 -39.896 1.00 14.60 140 ARG A N 1
ATOM 865 C CA . ARG A 1 144 ? -17.077 4.323 -39.672 1.00 14.86 140 ARG A CA 1
ATOM 866 C C . ARG A 1 144 ? -17.576 3.368 -40.741 1.00 14.65 140 ARG A C 1
ATOM 867 O O . ARG A 1 144 ? -18.248 2.338 -40.433 1.00 14.97 140 ARG A O 1
ATOM 875 N N . ALA A 1 145 ? -17.341 3.687 -42.005 1.00 13.34 141 ALA A N 1
ATOM 876 C CA . ALA A 1 145 ? -17.898 2.867 -43.093 1.00 12.97 141 ALA A CA 1
ATOM 877 C C . ALA A 1 145 ? -17.350 1.436 -42.989 1.00 14.00 141 ALA A C 1
ATOM 878 O O . ALA A 1 145 ? -18.096 0.486 -43.163 1.00 13.51 141 ALA A O 1
ATOM 880 N N . GLU A 1 146 ? -16.068 1.292 -42.728 1.00 14.51 142 GLU A N 1
ATOM 881 C CA . GLU A 1 146 ? -15.425 -0.031 -42.571 1.00 14.38 142 GLU A CA 1
ATOM 882 C C . GLU A 1 146 ? -16.080 -0.827 -41.437 1.00 14.61 142 GLU A C 1
ATOM 883 O O . GLU A 1 146 ? -16.384 -2.018 -41.651 1.00 14.37 142 GLU A O 1
ATOM 889 N N . ILE A 1 147 ? -16.249 -0.226 -40.282 1.00 13.48 143 ILE A N 1
ATOM 890 C CA . ILE A 1 147 ? -16.699 -1.026 -39.111 1.00 13.83 143 ILE A CA 1
ATOM 891 C C . ILE A 1 147 ? -18.164 -1.391 -39.354 1.00 13.69 143 ILE A C 1
ATOM 892 O O . ILE A 1 147 ? -18.568 -2.524 -39.017 1.00 14.46 143 ILE A O 1
ATOM 897 N N . LEU A 1 148 ? -18.955 -0.525 -39.956 1.00 13.53 144 LEU A N 1
ATOM 898 C CA . LEU A 1 148 ? -20.354 -0.827 -40.309 1.00 13.46 144 LEU A CA 1
ATOM 899 C C . LEU A 1 148 ? -20.361 -1.949 -41.336 1.00 13.43 144 LEU A C 1
ATOM 900 O O . LEU A 1 148 ? -21.088 -2.941 -41.173 1.00 13.13 144 LEU A O 1
ATOM 905 N N . ALA A 1 149 ? -19.564 -1.865 -42.408 1.00 12.61 145 ALA A N 1
ATOM 906 C CA . ALA A 1 149 ? -19.639 -2.861 -43.476 1.00 12.33 145 ALA A CA 1
ATOM 907 C C . ALA A 1 149 ? -19.206 -4.242 -42.951 1.00 11.57 145 ALA A C 1
ATOM 908 O O . ALA A 1 149 ? -19.816 -5.241 -43.329 1.00 12.56 145 ALA A O 1
ATOM 910 N N . LYS A 1 150 ? -18.194 -4.279 -42.085 1.00 12.59 146 LYS A N 1
ATOM 911 C CA . LYS A 1 150 ? -17.710 -5.580 -41.534 1.00 12.02 146 LYS A CA 1
ATOM 912 C C . LYS A 1 150 ? -18.764 -6.205 -40.602 1.00 12.96 146 LYS A C 1
ATOM 913 O O . LYS A 1 150 ? -18.891 -7.433 -40.576 1.00 12.29 146 LYS A O 1
ATOM 919 N N . THR A 1 151 ? -19.530 -5.375 -39.912 1.00 11.85 147 THR A N 1
ATOM 920 C CA . THR A 1 151 ? -20.649 -5.838 -39.064 1.00 12.42 147 THR A CA 1
ATOM 921 C C . THR A 1 151 ? -21.812 -6.320 -39.934 1.00 12.52 147 THR A C 1
ATOM 922 O O . THR A 1 151 ? -22.414 -7.355 -39.643 1.00 12.49 147 THR A O 1
ATOM 926 N N . MET A 1 152 ? -22.112 -5.628 -41.024 1.00 12.34 148 MET A N 1
ATOM 927 C CA . MET A 1 152 ? -23.161 -6.056 -41.942 1.00 12.50 148 MET A CA 1
ATOM 928 C C . MET A 1 152 ? -22.785 -7.385 -42.572 1.00 14.54 148 MET A C 1
ATOM 929 O O . MET A 1 152 ? -23.604 -8.323 -42.551 1.00 13.22 148 MET A O 1
ATOM 934 N N . VAL A 1 153 ? -21.612 -7.479 -43.178 1.00 14.35 149 VAL A N 1
ATOM 935 C CA . VAL A 1 153 ? -21.269 -8.674 -44.005 1.00 13.87 149 VAL A CA 1
ATOM 936 C C . VAL A 1 153 ? -20.997 -9.865 -43.082 1.00 12.71 149 VAL A C 1
ATOM 937 O O . VAL A 1 153 ? -21.328 -10.982 -43.454 1.00 14.03 149 VAL A O 1
ATOM 941 N N . GLY A 1 154 ? -20.367 -9.598 -41.935 1.00 12.59 150 GLY A N 1
ATOM 942 C CA . GLY A 1 154 ? -19.931 -10.682 -41.058 1.00 13.02 150 GLY A CA 1
ATOM 943 C C . GLY A 1 154 ? -20.998 -11.162 -40.093 1.00 12.26 150 GLY A C 1
ATOM 944 O O . GLY A 1 154 ? -21.043 -12.342 -39.817 1.00 12.95 150 GLY A O 1
ATOM 945 N N . GLN A 1 155 ? -21.856 -10.259 -39.638 1.00 12.16 151 GLN A N 1
ATOM 946 C CA . GLN A 1 155 ? -22.893 -10.621 -38.632 1.00 11.70 151 GLN A CA 1
ATOM 947 C C . GLN A 1 155 ? -24.303 -10.531 -39.192 1.00 11.90 151 GLN A C 1
ATOM 948 O O . GLN A 1 155 ? -25.273 -10.870 -38.487 1.00 12.89 151 GLN A O 1
ATOM 954 N N . GLY A 1 156 ? -24.471 -10.050 -40.430 1.00 12.03 152 GLY A N 1
ATOM 955 C CA . GLY A 1 156 ? -25.776 -9.983 -41.093 1.00 12.54 152 GLY A CA 1
ATOM 956 C C . GLY A 1 156 ? -26.683 -8.843 -40.670 1.00 12.05 152 GLY A C 1
ATOM 957 O O . GLY A 1 156 ? -27.892 -8.892 -40.883 1.00 13.60 152 GLY A O 1
ATOM 958 N N . LYS A 1 157 ? -26.100 -7.808 -40.105 1.00 11.76 153 LYS A N 1
ATOM 959 C CA . LYS A 1 157 ? -26.866 -6.606 -39.737 1.00 12.10 153 LYS A CA 1
ATOM 960 C C . LYS A 1 157 ? -27.225 -5.767 -40.946 1.00 12.75 153 LYS A C 1
ATOM 961 O O . LYS A 1 157 ? -26.460 -5.664 -41.924 1.00 13.07 153 LYS A O 1
ATOM 967 N N . THR A 1 158 ? -28.368 -5.135 -40.851 1.00 12.02 154 THR A N 1
ATOM 968 C CA . THR A 1 158 ? -28.755 -4.031 -41.766 1.00 11.46 154 THR A CA 1
ATOM 969 C C . THR A 1 158 ? -27.969 -2.765 -41.415 1.00 12.32 154 THR A C 1
ATOM 970 O O . THR A 1 158 ? -27.365 -2.637 -40.353 1.00 13.18 154 THR A O 1
ATOM 974 N N . VAL A 1 159 ? -28.051 -1.800 -42.330 1.00 13.12 155 VAL A N 1
ATOM 975 C CA . VAL A 1 159 ? -27.349 -0.519 -42.181 1.00 13.49 155 VAL A CA 1
ATOM 976 C C . VAL A 1 159 ? -27.601 0.058 -40.794 1.00 12.97 155 VAL A C 1
ATOM 977 O O . VAL A 1 159 ? -26.676 0.399 -40.096 1.00 12.99 155 VAL A O 1
ATOM 981 N N . ILE A 1 160 ? -28.877 0.240 -40.447 1.00 13.43 156 ILE A N 1
ATOM 982 C CA . ILE A 1 160 ? -29.159 0.993 -39.201 1.00 13.86 156 ILE A CA 1
ATOM 983 C C . ILE A 1 160 ? -28.765 0.160 -37.968 1.00 13.28 156 ILE A C 1
ATOM 984 O O . ILE A 1 160 ? -28.289 0.742 -36.996 1.00 13.37 156 ILE A O 1
ATOM 989 N N . GLN A 1 161 ? -28.900 -1.184 -38.032 1.00 12.67 157 GLN A N 1
ATOM 990 C CA . GLN A 1 161 ? -28.452 -1.999 -36.872 1.00 11.77 157 GLN A CA 1
ATOM 991 C C . GLN A 1 161 ? -26.930 -1.928 -36.721 1.00 12.27 157 GLN A C 1
ATOM 992 O O . GLN A 1 161 ? -26.424 -1.886 -35.596 1.00 12.40 157 GLN A O 1
ATOM 998 N N . ALA A 1 162 ? -26.218 -1.890 -37.843 1.00 12.70 158 ALA A N 1
ATOM 999 C CA . ALA A 1 162 ? -24.753 -1.721 -37.763 1.00 12.90 158 ALA A CA 1
ATOM 1000 C C . ALA A 1 162 ? -24.402 -0.339 -37.213 1.00 12.73 158 ALA A C 1
ATOM 1001 O O . ALA A 1 162 ? -23.505 -0.244 -36.377 1.00 13.95 158 ALA A O 1
ATOM 1003 N N . GLU A 1 163 ? -25.116 0.690 -37.669 1.00 12.76 159 GLU A N 1
ATOM 1004 C CA . GLU A 1 163 ? -24.823 2.073 -37.257 1.00 13.88 159 GLU A CA 1
ATOM 1005 C C . GLU A 1 163 ? -25.029 2.234 -35.756 1.00 14.22 159 GLU A C 1
ATOM 1006 O O . GLU A 1 163 ? -24.181 2.832 -35.098 1.00 15.54 159 GLU A O 1
ATOM 1012 N N . ILE A 1 164 ? -26.139 1.732 -35.207 1.00 13.54 160 ILE A N 1
ATOM 1013 C CA . ILE A 1 164 ? -26.392 1.977 -33.762 1.00 14.72 160 ILE A CA 1
ATOM 1014 C C . ILE A 1 164 ? -25.451 1.143 -32.904 1.00 13.45 160 ILE A C 1
ATOM 1015 O O . ILE A 1 164 ? -25.266 1.533 -31.752 1.00 14.07 160 ILE A O 1
ATOM 1020 N N . ASP A 1 165 ? -24.840 0.095 -33.465 1.00 13.49 161 ASP A N 1
ATOM 1021 C CA . ASP A 1 165 ? -23.960 -0.827 -32.711 1.00 12.49 161 ASP A CA 1
ATOM 1022 C C . ASP A 1 165 ? -22.505 -0.404 -32.898 1.00 12.42 161 ASP A C 1
ATOM 1023 O O . ASP A 1 165 ? -21.885 0.140 -31.982 1.00 13.44 161 ASP A O 1
ATOM 1028 N N . ALA A 1 166 ? -21.960 -0.742 -34.061 1.00 13.27 162 ALA A N 1
ATOM 1029 C CA . ALA A 1 166 ? -20.501 -0.698 -34.303 1.00 13.87 162 ALA A CA 1
ATOM 1030 C C . ALA A 1 166 ? -19.994 0.744 -34.325 1.00 14.78 162 ALA A C 1
ATOM 1031 O O . ALA A 1 166 ? -18.786 0.955 -34.039 1.00 15.57 162 ALA A O 1
ATOM 1033 N N . ALA A 1 167 ? -20.853 1.693 -34.682 1.00 14.33 163 ALA A N 1
ATOM 1034 C CA . ALA A 1 167 ? -20.474 3.113 -34.556 1.00 15.28 163 ALA A CA 1
ATOM 1035 C C . ALA A 1 167 ? -21.006 3.637 -33.224 1.00 14.43 163 ALA A C 1
ATOM 1036 O O . ALA A 1 167 ? -20.219 3.788 -32.276 1.00 14.55 163 ALA A O 1
ATOM 1038 N N . ALA A 1 168 ? -22.279 3.958 -33.134 1.00 13.92 164 ALA A N 1
ATOM 1039 C CA . ALA A 1 168 ? -22.796 4.809 -32.054 1.00 14.23 164 ALA A CA 1
ATOM 1040 C C . ALA A 1 168 ? -22.533 4.205 -30.680 1.00 13.65 164 ALA A C 1
ATOM 1041 O O . ALA A 1 168 ? -21.976 4.877 -29.819 1.00 14.36 164 ALA A O 1
ATOM 1043 N N . GLU A 1 169 ? -22.932 2.952 -30.458 1.00 13.81 165 GLU A N 1
ATOM 1044 C CA . GLU A 1 169 ? -22.803 2.393 -29.102 1.00 14.00 165 GLU A CA 1
ATOM 1045 C C . GLU A 1 169 ? -21.336 2.217 -28.746 1.00 13.83 165 GLU A C 1
ATOM 1046 O O . GLU A 1 169 ? -20.943 2.517 -27.603 1.00 13.32 165 GLU A O 1
ATOM 1052 N N . LEU A 1 170 ? -20.497 1.758 -29.652 1.00 12.75 166 LEU A N 1
ATOM 1053 C CA . LEU A 1 170 ? -19.081 1.567 -29.300 1.00 13.84 166 LEU A CA 1
ATOM 1054 C C . LEU A 1 170 ? -18.398 2.899 -29.016 1.00 13.57 166 LEU A C 1
ATOM 1055 O O . LEU A 1 170 ? -17.630 3.002 -28.061 1.00 14.09 166 LEU A O 1
ATOM 1060 N N . ILE A 1 171 ? -18.628 3.875 -29.885 1.00 13.34 167 ILE A N 1
ATOM 1061 C CA . ILE A 1 171 ? -18.078 5.226 -29.633 1.00 13.59 167 ILE A CA 1
ATOM 1062 C C . ILE A 1 171 ? -18.535 5.734 -28.272 1.00 13.40 167 ILE A C 1
ATOM 1063 O O . ILE A 1 171 ? -17.729 6.269 -27.505 1.00 13.59 167 ILE A O 1
ATOM 1068 N N . ASP A 1 172 ? -19.826 5.562 -28.013 1.00 13.20 168 ASP A N 1
ATOM 1069 C CA . ASP A 1 172 ? -20.377 6.018 -26.719 1.00 13.65 168 ASP A CA 1
ATOM 1070 C C . ASP A 1 172 ? -19.742 5.305 -25.537 1.00 12.60 168 ASP A C 1
ATOM 1071 O O . ASP A 1 172 ? -19.422 5.915 -24.551 1.00 14.39 168 ASP A O 1
ATOM 1076 N N . PHE A 1 173 ? -19.605 3.985 -25.593 1.00 13.14 169 PHE A N 1
ATOM 1077 C CA . PHE A 1 173 ? -18.904 3.274 -24.514 1.00 13.33 169 PHE A CA 1
ATOM 1078 C C . PHE A 1 173 ? -17.525 3.882 -24.266 1.00 14.26 169 PHE A C 1
ATOM 1079 O O . PHE A 1 173 ? -17.133 4.159 -23.114 1.00 15.11 169 PHE A O 1
ATOM 1087 N N . PHE A 1 174 ? -16.764 4.065 -25.343 1.00 13.99 170 PHE A N 1
ATOM 1088 C CA . PHE A 1 174 ? -15.393 4.605 -25.191 1.00 15.23 170 PHE A CA 1
ATOM 1089 C C . PHE A 1 174 ? -15.442 5.998 -24.588 1.00 15.54 170 PHE A C 1
ATOM 1090 O O . PHE A 1 174 ? -14.667 6.291 -23.691 1.00 16.31 170 PHE A O 1
ATOM 1098 N N . ARG A 1 175 ? -16.282 6.893 -25.098 1.00 14.27 171 ARG A N 1
ATOM 1099 C CA A ARG A 1 175 ? -16.253 8.281 -24.585 0.51 14.94 171 ARG A CA 1
ATOM 1100 C CA B ARG A 1 175 ? -16.281 8.289 -24.596 0.49 14.92 171 ARG A CA 1
ATOM 1101 C C . ARG A 1 175 ? -16.843 8.342 -23.169 1.00 14.73 171 ARG A C 1
ATOM 1102 O O . ARG A 1 175 ? -16.283 9.062 -22.312 1.00 15.86 171 ARG A O 1
ATOM 1117 N N . PHE A 1 176 ? -17.965 7.676 -22.942 1.00 14.50 172 PHE A N 1
ATOM 1118 C CA . PHE A 1 176 ? -18.608 7.778 -21.618 1.00 14.51 172 PHE A CA 1
ATOM 1119 C C . PHE A 1 176 ? -17.766 7.084 -20.559 1.00 14.02 172 PHE A C 1
ATOM 1120 O O . PHE A 1 176 ? -17.624 7.617 -19.446 1.00 15.07 172 PHE A O 1
ATOM 1128 N N . ASN A 1 177 ? -17.222 5.895 -20.823 1.00 14.02 173 ASN A N 1
ATOM 1129 C CA . ASN A 1 177 ? -16.411 5.231 -19.789 1.00 14.32 173 ASN A CA 1
ATOM 1130 C C . ASN A 1 177 ? -15.163 6.060 -19.471 1.00 14.05 173 ASN A C 1
ATOM 1131 O O . ASN A 1 177 ? -14.773 6.143 -18.308 1.00 15.00 173 ASN A O 1
ATOM 1136 N N . ALA A 1 178 ? -14.559 6.688 -20.480 1.00 14.98 174 ALA A N 1
ATOM 1137 C CA . ALA A 1 178 ? -13.422 7.606 -20.249 1.00 15.90 174 ALA A CA 1
ATOM 1138 C C . ALA A 1 178 ? -13.864 8.748 -19.321 1.00 16.51 174 ALA A C 1
ATOM 1139 O O . ALA A 1 178 ? -13.123 9.046 -18.373 1.00 17.28 174 ALA A O 1
ATOM 1141 N N . LYS A 1 179 ? -15.013 9.348 -19.582 1.00 16.04 175 LYS A N 1
ATOM 1142 C CA . LYS A 1 179 ? -15.521 10.460 -18.748 1.00 17.32 175 LYS A CA 1
ATOM 1143 C C . LYS A 1 179 ? -15.704 9.921 -17.331 1.00 15.97 175 LYS A C 1
ATOM 1144 O O . LYS A 1 179 ? -15.273 10.565 -16.354 1.00 16.64 175 LYS A O 1
ATOM 1150 N N . TYR A 1 180 ? -16.365 8.781 -17.173 1.00 14.90 176 TYR A N 1
ATOM 1151 C CA . TYR A 1 180 ? -16.656 8.237 -15.827 1.00 16.05 176 TYR A CA 1
ATOM 1152 C C . TYR A 1 180 ? -15.366 7.913 -15.079 1.00 15.86 176 TYR A C 1
ATOM 1153 O O . TYR A 1 180 ? -15.313 8.090 -13.859 1.00 16.76 176 TYR A O 1
ATOM 1162 N N . ALA A 1 181 ? -14.344 7.416 -15.752 1.00 15.40 177 ALA A N 1
ATOM 1163 C CA . ALA A 1 181 ? -13.075 7.019 -15.111 1.00 16.52 177 ALA A CA 1
ATOM 1164 C C . ALA A 1 181 ? -12.321 8.255 -14.641 1.00 16.94 177 ALA A C 1
ATOM 1165 O O . ALA A 1 181 ? -11.789 8.239 -13.542 1.00 17.25 177 ALA A O 1
ATOM 1167 N N . VAL A 1 182 ? -12.341 9.313 -15.438 1.00 17.38 178 VAL A N 1
ATOM 1168 C CA . VAL A 1 182 ? -11.658 10.559 -15.015 1.00 20.54 178 VAL A CA 1
ATOM 1169 C C . VAL A 1 182 ? -12.468 11.160 -13.856 1.00 20.07 178 VAL A C 1
ATOM 1170 O O . VAL A 1 182 ? -11.835 11.593 -12.868 1.00 23.02 178 VAL A O 1
ATOM 1174 N N . GLU A 1 183 ? -13.798 11.096 -13.863 1.00 19.50 179 GLU A N 1
ATOM 1175 C CA . GLU A 1 183 ? -14.642 11.615 -12.755 1.00 22.04 179 GLU A CA 1
ATOM 1176 C C . GLU A 1 183 ? -14.369 10.810 -11.484 1.00 21.37 179 GLU A C 1
ATOM 1177 O O . GLU A 1 183 ? -14.296 11.391 -10.385 1.00 20.65 179 GLU A O 1
ATOM 1183 N N . LEU A 1 184 ? -14.190 9.496 -11.587 1.00 20.39 180 LEU A N 1
ATOM 1184 C CA . LEU A 1 184 ? -13.988 8.632 -10.403 1.00 18.66 180 LEU A CA 1
ATOM 1185 C C . LEU A 1 184 ? -12.739 9.078 -9.650 1.00 18.43 180 LEU A C 1
ATOM 1186 O O . LEU A 1 184 ? -12.721 9.038 -8.420 1.00 17.28 180 LEU A O 1
ATOM 1191 N N . GLU A 1 185 ? -11.680 9.419 -10.360 1.00 19.41 181 GLU A N 1
ATOM 1192 C CA . GLU A 1 185 ? -10.426 9.894 -9.750 1.00 22.53 181 GLU A CA 1
ATOM 1193 C C . GLU A 1 185 ? -10.698 11.005 -8.725 1.00 21.18 181 GLU A C 1
ATOM 1194 O O . GLU A 1 185 ? -9.961 11.101 -7.726 1.00 23.24 181 GLU A O 1
ATOM 1200 N N . GLY A 1 186 ? -11.688 11.859 -8.964 1.00 19.78 182 GLY A N 1
ATOM 1201 C CA . GLY A 1 186 ? -12.030 12.992 -8.080 1.00 21.97 182 GLY A CA 1
ATOM 1202 C C . GLY A 1 186 ? -12.762 12.565 -6.816 1.00 20.30 182 GLY A C 1
ATOM 1203 O O . GLY A 1 186 ? -12.960 13.435 -5.941 1.00 21.62 182 GLY A O 1
ATOM 1204 N N . GLN A 1 187 ? -13.224 11.304 -6.708 1.00 19.09 183 GLN A N 1
ATOM 1205 C CA . GLN A 1 187 ? -13.935 10.783 -5.532 1.00 19.61 183 GLN A CA 1
ATOM 1206 C C . GLN A 1 187 ? -12.868 10.402 -4.512 1.00 18.13 183 GLN A C 1
ATOM 1207 O O . GLN A 1 187 ? -12.225 9.328 -4.652 1.00 19.05 183 GLN A O 1
ATOM 1213 N N . GLN A 1 188 ? -12.624 11.275 -3.538 1.00 17.55 184 GLN A N 1
ATOM 1214 C CA . GLN A 1 188 ? -11.466 11.184 -2.626 1.00 17.51 184 GLN A CA 1
ATOM 1215 C C . GLN A 1 188 ? -11.966 11.333 -1.204 1.00 17.24 184 GLN A C 1
ATOM 1216 O O . GLN A 1 188 ? -12.959 12.005 -0.965 1.00 19.38 184 GLN A O 1
ATOM 1222 N N . PRO A 1 189 ? -11.288 10.697 -0.242 1.00 17.52 185 PRO A N 1
ATOM 1223 C CA . PRO A 1 189 ? -11.721 10.759 1.151 1.00 19.01 185 PRO A CA 1
ATOM 1224 C C . PRO A 1 189 ? -11.407 12.086 1.847 1.00 21.48 185 PRO A C 1
ATOM 1225 O O . PRO A 1 189 ? -10.778 12.925 1.250 1.00 20.79 185 PRO A O 1
ATOM 1229 N N . ILE A 1 190 ? -11.945 12.210 3.069 1.00 24.87 186 ILE A N 1
ATOM 1230 C CA . ILE A 1 190 ? -11.752 13.381 3.977 1.00 26.07 186 ILE A CA 1
ATOM 1231 C C . ILE A 1 190 ? -10.333 13.284 4.557 1.00 24.08 186 ILE A C 1
ATOM 1232 O O . ILE A 1 190 ? -9.984 12.202 5.044 1.00 22.61 186 ILE A O 1
ATOM 1237 N N . SER A 1 191 ? -9.564 14.382 4.540 1.00 23.02 187 SER A N 1
ATOM 1238 C CA . SER A 1 191 ? -8.273 14.522 5.274 1.00 21.08 187 SER A CA 1
ATOM 1239 C C . SER A 1 191 ? -8.540 15.336 6.538 1.00 22.94 187 SER A C 1
ATOM 1240 O O . SER A 1 191 ? -9.235 16.374 6.452 1.00 25.25 187 SER A O 1
ATOM 1243 N N . VAL A 1 192 ? -8.075 14.856 7.676 1.00 19.03 188 VAL A N 1
ATOM 1244 C CA . VAL A 1 192 ? -8.181 15.567 8.968 1.00 21.26 188 VAL A CA 1
ATOM 1245 C C . VAL A 1 192 ? -6.765 15.650 9.507 1.00 18.28 188 VAL A C 1
ATOM 1246 O O . VAL A 1 192 ? -6.102 14.641 9.671 1.00 18.10 188 VAL A O 1
ATOM 1250 N N . PRO A 1 193 ? -6.278 16.851 9.894 1.00 19.93 189 PRO A N 1
ATOM 1251 C CA . PRO A 1 193 ? -4.951 16.933 10.502 1.00 19.67 189 PRO A CA 1
ATOM 1252 C C . PRO A 1 193 ? -4.857 15.952 11.661 1.00 18.76 189 PRO A C 1
ATOM 1253 O O . PRO A 1 193 ? -5.804 15.802 12.455 1.00 19.80 189 PRO A O 1
ATOM 1257 N N . PRO A 1 194 ? -3.730 15.267 11.870 1.00 17.84 190 PRO A N 1
ATOM 1258 C CA . PRO A 1 194 ? -2.445 15.515 11.197 1.00 18.05 190 PRO A CA 1
ATOM 1259 C C . PRO A 1 194 ? -2.141 14.662 9.962 1.00 17.09 190 PRO A C 1
ATOM 1260 O O . PRO A 1 194 ? -0.967 14.340 9.737 1.00 17.84 190 PRO A O 1
ATOM 1264 N N . SER A 1 195 ? -3.181 14.234 9.224 1.00 16.66 191 SER A N 1
ATOM 1265 C CA . SER A 1 195 ? -3.020 13.211 8.171 1.00 16.04 191 SER A CA 1
ATOM 1266 C C . SER A 1 195 ? -3.668 13.621 6.858 1.00 16.06 191 SER A C 1
ATOM 1267 O O . SER A 1 195 ? -4.652 14.351 6.823 1.00 17.90 191 SER A O 1
ATOM 1270 N N . THR A 1 196 ? -3.093 13.131 5.773 1.00 16.86 192 THR A N 1
ATOM 1271 C CA . THR A 1 196 ? -3.595 13.291 4.406 1.00 16.69 192 THR A CA 1
ATOM 1272 C C . THR A 1 196 ? -4.044 11.916 3.921 1.00 15.92 192 THR A C 1
ATOM 1273 O O . THR A 1 196 ? -3.244 10.961 3.958 1.00 17.01 192 THR A O 1
ATOM 1277 N N . ASN A 1 197 ? -5.267 11.842 3.421 1.00 14.09 193 ASN A N 1
ATOM 1278 C CA . ASN A 1 197 ? -5.829 10.569 2.896 1.00 14.94 193 ASN A CA 1
ATOM 1279 C C . ASN A 1 197 ? -6.058 10.689 1.409 1.00 15.31 193 ASN A C 1
ATOM 1280 O O . ASN A 1 197 ? -6.448 11.764 0.926 1.00 16.24 193 ASN A O 1
ATOM 1285 N N . SER A 1 198 ? -5.870 9.587 0.699 1.00 14.89 194 SER A N 1
ATOM 1286 C CA . SER A 1 198 ? -6.127 9.556 -0.760 1.00 15.19 194 SER A CA 1
ATOM 1287 C C . SER A 1 198 ? -6.573 8.160 -1.159 1.00 15.10 194 SER A C 1
ATOM 1288 O O . SER A 1 198 ? -6.180 7.168 -0.496 1.00 16.51 194 SER A O 1
ATOM 1291 N N . THR A 1 199 ? -7.274 8.088 -2.262 1.00 15.18 195 THR A N 1
ATOM 1292 C CA . THR A 1 199 ? -7.671 6.804 -2.872 1.00 15.53 195 THR A CA 1
ATOM 1293 C C . THR A 1 199 ? -6.935 6.677 -4.186 1.00 13.95 195 THR A C 1
ATOM 1294 O O . THR A 1 199 ? -6.941 7.620 -4.992 1.00 16.03 195 THR A O 1
ATOM 1298 N N . VAL A 1 200 ? -6.350 5.518 -4.370 1.00 15.03 196 VAL A N 1
ATOM 1299 C CA . VAL A 1 200 ? -5.687 5.125 -5.631 1.00 14.97 196 VAL A CA 1
ATOM 1300 C C . VAL A 1 200 ? -6.562 4.068 -6.275 1.00 13.80 196 VAL A C 1
ATOM 1301 O O . VAL A 1 200 ? -6.790 2.993 -5.658 1.00 14.48 196 VAL A O 1
ATOM 1305 N N . TYR A 1 201 ? -7.078 4.329 -7.446 1.00 12.68 197 TYR A N 1
ATOM 1306 C CA . TYR A 1 201 ? -7.986 3.378 -8.136 1.00 13.54 197 TYR A CA 1
ATOM 1307 C C . TYR A 1 201 ? -7.151 2.384 -8.922 1.00 13.36 197 TYR A C 1
ATOM 1308 O O . TYR A 1 201 ? -7.022 2.488 -10.155 1.00 14.56 197 TYR A O 1
ATOM 1317 N N . ARG A 1 202 ? -6.585 1.447 -8.196 1.00 13.45 198 ARG A N 1
ATOM 1318 C CA . ARG A 1 202 ? -5.745 0.389 -8.770 1.00 13.19 198 ARG A CA 1
ATOM 1319 C C . ARG A 1 202 ? -6.555 -0.474 -9.738 1.00 13.88 198 ARG A C 1
ATOM 1320 O O . ARG A 1 202 ? -7.718 -0.788 -9.450 1.00 14.22 198 ARG A O 1
ATOM 1328 N N . GLY A 1 203 ? -5.959 -0.881 -10.834 1.00 13.51 199 GLY A N 1
ATOM 1329 C CA . GLY A 1 203 ? -6.544 -2.002 -11.577 1.00 13.94 199 GLY A CA 1
ATOM 1330 C C . GLY A 1 203 ? -6.474 -3.282 -10.764 1.00 14.88 199 GLY A C 1
ATOM 1331 O O . GLY A 1 203 ? -5.829 -3.309 -9.698 1.00 15.40 199 GLY A O 1
ATOM 1332 N N . LEU A 1 204 ? -7.196 -4.298 -11.190 1.00 14.46 200 LEU A N 1
ATOM 1333 C CA . LEU A 1 204 ? -7.169 -5.608 -10.523 1.00 14.23 200 LEU A CA 1
ATOM 1334 C C . LEU A 1 204 ? -5.810 -6.241 -10.782 1.00 14.28 200 LEU A C 1
ATOM 1335 O O . LEU A 1 204 ? -5.267 -6.093 -11.873 1.00 14.78 200 LEU A O 1
ATOM 1340 N N . GLU A 1 205 ? -5.288 -6.963 -9.807 1.00 14.01 201 GLU A N 1
ATOM 1341 C CA . GLU A 1 205 ? -3.982 -7.621 -9.905 1.00 14.36 201 GLU A CA 1
ATOM 1342 C C . GLU A 1 205 ? -4.206 -9.015 -10.499 1.00 15.31 201 GLU A C 1
ATOM 1343 O O . GLU A 1 205 ? -4.900 -9.854 -9.868 1.00 16.17 201 GLU A O 1
ATOM 1349 N N . GLY A 1 206 ? -3.696 -9.242 -11.700 1.00 13.37 202 GLY A N 1
ATOM 1350 C CA . GLY A 1 206 ? -3.958 -10.458 -12.471 1.00 13.06 202 GLY A CA 1
ATOM 1351 C C . GLY A 1 206 ? -4.329 -10.094 -13.886 1.00 12.77 202 GLY A C 1
ATOM 1352 O O . GLY A 1 206 ? -3.991 -9.012 -14.335 1.00 13.86 202 GLY A O 1
ATOM 1353 N N . PHE A 1 207 ? -5.057 -10.978 -14.552 1.00 12.46 203 PHE A N 1
ATOM 1354 C CA . PHE A 1 207 ? -5.616 -10.651 -15.890 1.00 12.58 203 PHE A CA 1
ATOM 1355 C C . PHE A 1 207 ? -7.116 -10.879 -15.882 1.00 12.69 203 PHE A C 1
ATOM 1356 O O . PHE A 1 207 ? -7.659 -11.722 -15.151 1.00 12.93 203 PHE A O 1
ATOM 1364 N N . VAL A 1 208 ? -7.774 -10.194 -16.776 1.00 12.21 204 VAL A N 1
ATOM 1365 C CA . VAL A 1 208 ? -9.223 -10.321 -17.005 1.00 12.12 204 VAL A CA 1
ATOM 1366 C C . VAL A 1 208 ? -9.443 -11.108 -18.293 1.00 12.64 204 VAL A C 1
ATOM 1367 O O . VAL A 1 208 ? -8.782 -10.822 -19.315 1.00 13.38 204 VAL A O 1
ATOM 1371 N N . ALA A 1 209 ? -10.381 -12.025 -18.272 1.00 12.17 205 ALA A N 1
ATOM 1372 C CA . ALA A 1 209 ? -10.811 -12.710 -19.508 1.00 11.60 205 ALA A CA 1
ATOM 1373 C C . ALA A 1 209 ? -12.066 -12.041 -20.027 1.00 11.98 205 ALA A C 1
ATOM 1374 O O . ALA A 1 209 ? -13.063 -11.986 -19.295 1.00 12.52 205 ALA A O 1
ATOM 1376 N N . ALA A 1 210 ? -12.066 -11.548 -21.266 1.00 12.15 206 ALA A N 1
ATOM 1377 C CA . ALA A 1 210 ? -13.239 -10.924 -21.896 1.00 11.61 206 ALA A CA 1
ATOM 1378 C C . ALA A 1 210 ? -13.784 -11.898 -22.927 1.00 11.23 206 ALA A C 1
ATOM 1379 O O . ALA A 1 210 ? -13.022 -12.310 -23.819 1.00 11.83 206 ALA A O 1
ATOM 1381 N N . ILE A 1 211 ? -15.052 -12.267 -22.838 1.00 10.73 207 ILE A N 1
ATOM 1382 C CA . ILE A 1 211 ? -15.711 -13.271 -23.697 1.00 12.23 207 ILE A CA 1
ATOM 1383 C C . ILE A 1 211 ? -16.927 -12.605 -24.295 1.00 12.59 207 ILE A C 1
ATOM 1384 O O . ILE A 1 211 ? -17.891 -12.376 -23.589 1.00 13.37 207 ILE A O 1
ATOM 1389 N N . SER A 1 212 ? -16.868 -12.277 -25.566 1.00 11.95 208 SER A N 1
ATOM 1390 C CA . SER A 1 212 ? -17.844 -11.374 -26.183 1.00 12.30 208 SER A CA 1
ATOM 1391 C C . SER A 1 212 ? -18.758 -12.151 -27.128 1.00 13.66 208 SER A C 1
ATOM 1392 O O . SER A 1 212 ? -18.385 -13.200 -27.682 1.00 13.75 208 SER A O 1
ATOM 1395 N N . PRO A 1 213 ? -19.984 -11.632 -27.319 1.00 14.39 209 PRO A N 1
ATOM 1396 C CA . PRO A 1 213 ? -20.987 -12.329 -28.113 1.00 14.03 209 PRO A CA 1
ATOM 1397 C C . PRO A 1 213 ? -21.006 -11.944 -29.591 1.00 12.78 209 PRO A C 1
ATOM 1398 O O . PRO A 1 213 ? -20.380 -10.984 -29.980 1.00 14.34 209 PRO A O 1
ATOM 1402 N N . PHE A 1 214 ? -21.739 -12.711 -30.361 1.00 11.78 210 PHE A N 1
ATOM 1403 C CA . PHE A 1 214 ? -21.757 -12.473 -31.813 1.00 11.86 210 PHE A CA 1
ATOM 1404 C C . PHE A 1 214 ? -22.505 -11.198 -32.155 1.00 12.82 210 PHE A C 1
ATOM 1405 O O . PHE A 1 214 ? -22.314 -10.650 -33.277 1.00 13.63 210 PHE A O 1
ATOM 1413 N N . ASN A 1 215 ? -23.478 -10.801 -31.321 1.00 12.57 211 ASN A N 1
ATOM 1414 C CA . ASN A 1 215 ? -24.613 -10.015 -31.817 1.00 12.90 211 ASN A CA 1
ATOM 1415 C C . ASN A 1 215 ? -24.368 -8.515 -31.761 1.00 13.02 211 ASN A C 1
ATOM 1416 O O . ASN A 1 215 ? -25.181 -7.819 -32.375 1.00 15.03 211 ASN A O 1
ATOM 1421 N N . PHE A 1 216 ? -23.364 -8.025 -31.072 1.00 12.71 212 PHE A N 1
ATOM 1422 C CA . PHE A 1 216 ? -23.028 -6.576 -31.047 1.00 12.49 212 PHE A CA 1
ATOM 1423 C C . PHE A 1 216 ? -21.524 -6.430 -31.107 1.00 13.31 212 PHE A C 1
ATOM 1424 O O . PHE A 1 216 ? -20.833 -6.864 -30.188 1.00 14.18 212 PHE A O 1
ATOM 1432 N N . THR A 1 217 ? -21.054 -5.806 -32.180 1.00 12.60 213 THR A N 1
ATOM 1433 C CA . THR A 1 217 ? -19.626 -5.445 -32.296 1.00 12.87 213 THR A CA 1
ATOM 1434 C C . THR A 1 217 ? -19.197 -4.593 -31.080 1.00 12.59 213 THR A C 1
ATOM 1435 O O . THR A 1 217 ? -18.108 -4.773 -30.560 1.00 13.76 213 THR A O 1
ATOM 1439 N N . ALA A 1 218 ? -20.069 -3.696 -30.638 1.00 12.40 214 ALA A N 1
ATOM 1440 C CA . ALA A 1 218 ? -19.730 -2.744 -29.566 1.00 12.43 214 ALA A CA 1
ATOM 1441 C C . ALA A 1 218 ? -19.468 -3.478 -28.251 1.00 13.51 214 ALA A C 1
ATOM 1442 O O . ALA A 1 218 ? -18.696 -3.013 -27.436 1.00 13.60 214 ALA A O 1
ATOM 1444 N N . ILE A 1 219 ? -20.170 -4.568 -27.997 1.00 13.66 215 ILE A N 1
ATOM 1445 C CA . ILE A 1 219 ? -20.069 -5.251 -26.680 1.00 13.76 215 ILE A CA 1
ATOM 1446 C C . ILE A 1 219 ? -18.684 -5.825 -26.525 1.00 14.15 215 ILE A C 1
ATOM 1447 O O . ILE A 1 219 ? -18.115 -5.673 -25.449 1.00 15.73 215 ILE A O 1
ATOM 1452 N N . GLY A 1 220 ? -18.099 -6.356 -27.596 1.00 14.68 216 GLY A N 1
ATOM 1453 C CA . GLY A 1 220 ? -16.716 -6.840 -27.505 1.00 15.87 216 GLY A CA 1
ATOM 1454 C C . GLY A 1 220 ? -15.767 -5.709 -27.156 1.00 14.57 216 GLY A C 1
ATOM 1455 O O . GLY A 1 220 ? -14.907 -5.850 -26.295 1.00 15.85 216 GLY A O 1
ATOM 1456 N N . GLY A 1 221 ? -15.946 -4.551 -27.798 1.00 15.50 217 GLY A N 1
ATOM 1457 C CA . GLY A 1 221 ? -15.153 -3.358 -27.457 1.00 16.13 217 GLY A CA 1
ATOM 1458 C C . GLY A 1 221 ? -15.261 -2.991 -25.993 1.00 15.64 217 GLY A C 1
ATOM 1459 O O . GLY A 1 221 ? -14.268 -2.649 -25.351 1.00 17.05 217 GLY A O 1
ATOM 1460 N N . ASN A 1 222 ? -16.474 -3.011 -25.433 1.00 13.36 218 ASN A N 1
ATOM 1461 C CA . ASN A 1 222 ? -16.672 -2.648 -24.023 1.00 13.70 218 ASN A CA 1
ATOM 1462 C C . ASN A 1 222 ? -16.124 -3.738 -23.086 1.00 12.80 218 ASN A C 1
ATOM 1463 O O . ASN A 1 222 ? -15.526 -3.434 -22.050 1.00 13.78 218 ASN A O 1
ATOM 1468 N N . LEU A 1 223 ? -16.340 -5.011 -23.400 1.00 12.89 219 LEU A N 1
ATOM 1469 C CA . LEU A 1 223 ? -15.973 -6.093 -22.455 1.00 12.25 219 LEU A CA 1
ATOM 1470 C C . LEU A 1 223 ? -14.459 -6.126 -22.264 1.00 12.70 219 LEU A C 1
ATOM 1471 O O . LEU A 1 223 ? -13.988 -6.367 -21.150 1.00 13.47 219 LEU A O 1
ATOM 1476 N N . ALA A 1 224 ? -13.727 -5.916 -23.359 1.00 13.32 220 ALA A N 1
ATOM 1477 C CA . ALA A 1 224 ? -12.265 -5.867 -23.299 1.00 13.67 220 ALA A CA 1
ATOM 1478 C C . ALA A 1 224 ? -11.792 -4.459 -22.951 1.00 13.06 220 ALA A C 1
ATOM 1479 O O . ALA A 1 224 ? -10.833 -4.327 -22.181 1.00 14.42 220 ALA A O 1
ATOM 1481 N N . GLY A 1 225 ? -12.452 -3.441 -23.472 1.00 12.93 221 GLY A N 1
ATOM 1482 C CA . GLY A 1 225 ? -11.961 -2.056 -23.353 1.00 12.79 221 GLY A CA 1
ATOM 1483 C C . GLY A 1 225 ? -12.178 -1.464 -21.965 1.00 13.76 221 GLY A C 1
ATOM 1484 O O . GLY A 1 225 ? -11.316 -0.695 -21.512 1.00 14.14 221 GLY A O 1
ATOM 1485 N N . ALA A 1 226 ? -13.335 -1.675 -21.330 1.00 12.50 222 ALA A N 1
ATOM 1486 C CA . ALA A 1 226 ? -13.596 -1.045 -20.040 1.00 12.79 222 ALA A CA 1
ATOM 1487 C C . ALA A 1 226 ? -12.610 -1.557 -18.995 1.00 12.46 222 ALA A C 1
ATOM 1488 O O . ALA A 1 226 ? -11.993 -0.760 -18.293 1.00 12.53 222 ALA A O 1
ATOM 1490 N N . PRO A 1 227 ? -12.321 -2.878 -18.863 1.00 11.98 223 PRO A N 1
ATOM 1491 C CA . PRO A 1 227 ? -11.299 -3.296 -17.911 1.00 12.46 223 PRO A CA 1
ATOM 1492 C C . PRO A 1 227 ? -9.924 -2.697 -18.282 1.00 12.64 223 PRO A C 1
ATOM 1493 O O . PRO A 1 227 ? -9.216 -2.243 -17.417 1.00 12.89 223 PRO A O 1
ATOM 1497 N N . ALA A 1 228 ? -9.568 -2.702 -19.564 1.00 12.60 224 ALA A N 1
ATOM 1498 C CA . ALA A 1 228 ? -8.251 -2.141 -19.959 1.00 12.62 224 ALA A CA 1
ATOM 1499 C C . ALA A 1 228 ? -8.148 -0.655 -19.586 1.00 13.93 224 ALA A C 1
ATOM 1500 O O . ALA A 1 228 ? -7.109 -0.210 -19.061 1.00 13.76 224 ALA A O 1
ATOM 1502 N N . LEU A 1 229 ? -9.202 0.122 -19.782 1.00 13.07 225 LEU A N 1
ATOM 1503 C CA . LEU A 1 229 ? -9.246 1.552 -19.387 1.00 12.80 225 LEU A CA 1
ATOM 1504 C C . LEU A 1 229 ? -8.889 1.695 -17.906 1.00 13.40 225 LEU A C 1
ATOM 1505 O O . LEU A 1 229 ? -8.209 2.642 -17.539 1.00 13.52 225 LEU A O 1
ATOM 1510 N N . MET A 1 230 ? -9.358 0.767 -17.073 1.00 12.51 226 MET A N 1
ATOM 1511 C CA . MET A 1 230 ? -9.192 0.843 -15.616 1.00 13.06 226 MET A CA 1
ATOM 1512 C C . MET A 1 230 ? -7.876 0.210 -15.181 1.00 13.30 226 MET A C 1
ATOM 1513 O O . MET A 1 230 ? -7.682 0.019 -13.993 1.00 13.65 226 MET A O 1
ATOM 1518 N N . GLY A 1 231 ? -6.933 0.027 -16.096 1.00 12.80 227 GLY A N 1
ATOM 1519 C CA . GLY A 1 231 ? -5.581 -0.402 -15.692 1.00 13.04 227 GLY A CA 1
ATOM 1520 C C . GLY A 1 231 ? -5.403 -1.914 -15.659 1.00 12.43 227 GLY A C 1
ATOM 1521 O O . GLY A 1 231 ? -4.368 -2.398 -15.191 1.00 14.18 227 GLY A O 1
ATOM 1522 N N . ASN A 1 232 ? -6.340 -2.653 -16.235 1.00 12.51 228 ASN A N 1
ATOM 1523 C CA . ASN A 1 232 ? -6.248 -4.118 -16.333 1.00 12.76 228 ASN A CA 1
ATOM 1524 C C . ASN A 1 232 ? -5.607 -4.528 -17.666 1.00 13.00 228 ASN A C 1
ATOM 1525 O O . ASN A 1 232 ? -5.605 -3.791 -18.649 1.00 12.93 228 ASN A O 1
ATOM 1530 N N . VAL A 1 233 ? -5.101 -5.757 -17.658 1.00 13.34 229 VAL A N 1
ATOM 1531 C CA . VAL A 1 233 ? -4.732 -6.480 -18.907 1.00 12.77 229 VAL A CA 1
ATOM 1532 C C . VAL A 1 233 ? -5.706 -7.619 -19.160 1.00 12.83 229 VAL A C 1
ATOM 1533 O O . VAL A 1 233 ? -6.335 -8.161 -18.204 1.00 13.27 229 VAL A O 1
ATOM 1537 N N . VAL A 1 234 ? -5.909 -7.915 -20.437 1.00 12.27 230 VAL A N 1
ATOM 1538 C CA . VAL A 1 234 ? -7.095 -8.644 -20.903 1.00 12.34 230 VAL A CA 1
ATOM 1539 C C . VAL A 1 234 ? -6.681 -9.714 -21.905 1.00 12.02 230 VAL A C 1
ATOM 1540 O O . VAL A 1 234 ? -5.937 -9.380 -22.866 1.00 13.52 230 VAL A O 1
ATOM 1544 N N . LEU A 1 235 ? -7.227 -10.910 -21.778 1.00 11.38 231 LEU A N 1
ATOM 1545 C CA . LEU A 1 235 ? -7.324 -11.880 -22.882 1.00 12.33 231 LEU A CA 1
ATOM 1546 C C . LEU A 1 235 ? -8.725 -11.768 -23.450 1.00 12.21 231 LEU A C 1
ATOM 1547 O O . LEU A 1 235 ? -9.681 -12.088 -22.734 1.00 12.25 231 LEU A O 1
ATOM 1552 N N . TRP A 1 236 ? -8.855 -11.320 -24.710 1.00 11.68 232 TRP A N 1
ATOM 1553 C CA . TRP A 1 236 ? -10.148 -11.151 -25.401 1.00 12.41 232 TRP A CA 1
ATOM 1554 C C . TRP A 1 236 ? -10.364 -12.332 -26.325 1.00 12.74 232 TRP A C 1
ATOM 1555 O O . TRP A 1 236 ? -9.615 -12.453 -27.340 1.00 14.06 232 TRP A O 1
ATOM 1566 N N . LYS A 1 237 ? -11.354 -13.158 -26.037 1.00 11.83 233 LYS A N 1
ATOM 1567 C CA . LYS A 1 237 ? -11.853 -14.202 -26.931 1.00 12.49 233 LYS A CA 1
ATOM 1568 C C . LYS A 1 237 ? -13.089 -13.668 -27.625 1.00 12.50 233 LYS A C 1
ATOM 1569 O O . LYS A 1 237 ? -14.174 -13.602 -27.035 1.00 11.98 233 LYS A O 1
ATOM 1575 N N . PRO A 1 238 ? -12.981 -13.146 -28.864 1.00 13.77 234 PRO A N 1
ATOM 1576 C CA . PRO A 1 238 ? -14.151 -12.653 -29.562 1.00 13.29 234 PRO A CA 1
ATOM 1577 C C . PRO A 1 238 ? -15.004 -13.800 -30.093 1.00 13.47 234 PRO A C 1
ATOM 1578 O O . PRO A 1 238 ? -14.540 -14.920 -30.147 1.00 14.07 234 PRO A O 1
ATOM 1582 N N . SER A 1 239 ? -16.218 -13.526 -30.486 1.00 13.40 235 SER A N 1
ATOM 1583 C CA . SER A 1 239 ? -17.145 -14.521 -31.040 1.00 14.06 235 SER A CA 1
ATOM 1584 C C . SER A 1 239 ? -16.704 -14.889 -32.469 1.00 13.39 235 SER A C 1
ATOM 1585 O O . SER A 1 239 ? -16.494 -13.998 -33.283 1.00 14.24 235 SER A O 1
ATOM 1588 N N . ASP A 1 240 ? -16.695 -16.169 -32.759 1.00 13.72 236 ASP A N 1
ATOM 1589 C CA . ASP A 1 240 ? -16.285 -16.686 -34.087 1.00 13.03 236 ASP A CA 1
ATOM 1590 C C . ASP A 1 240 ? -17.099 -15.998 -35.173 1.00 13.57 236 ASP A C 1
ATOM 1591 O O . ASP A 1 240 ? -16.531 -15.625 -36.230 1.00 14.38 236 ASP A O 1
ATOM 1596 N N . THR A 1 241 ? -18.394 -15.795 -34.980 1.00 12.98 237 THR A N 1
ATOM 1597 C CA . THR A 1 241 ? -19.269 -15.304 -36.055 1.00 12.97 237 THR A CA 1
ATOM 1598 C C . THR A 1 241 ? -19.267 -13.764 -36.139 1.00 12.73 237 THR A C 1
ATOM 1599 O O . THR A 1 241 ? -19.992 -13.230 -36.990 1.00 14.58 237 THR A O 1
ATOM 1603 N N . ALA A 1 242 ? -18.465 -13.090 -35.341 1.00 12.57 238 ALA A N 1
ATOM 1604 C CA . ALA A 1 242 ? -18.245 -11.628 -35.394 1.00 13.41 238 ALA A CA 1
ATOM 1605 C C . ALA A 1 242 ? -16.760 -11.326 -35.578 1.00 12.50 238 ALA A C 1
ATOM 1606 O O . ALA A 1 242 ? -16.298 -10.209 -35.258 1.00 12.69 238 ALA A O 1
ATOM 1608 N N . MET A 1 243 ? -15.939 -12.258 -36.057 1.00 12.70 239 MET A N 1
ATOM 1609 C CA . MET A 1 243 ? -14.472 -12.097 -36.028 1.00 11.89 239 MET A CA 1
ATOM 1610 C C . MET A 1 243 ? -14.001 -10.900 -36.868 1.00 11.76 239 MET A C 1
ATOM 1611 O O . MET A 1 243 ? -13.176 -10.156 -36.403 1.00 12.39 239 MET A O 1
ATOM 1616 N N . LEU A 1 244 ? -14.542 -10.711 -38.060 1.00 12.60 240 LEU A N 1
ATOM 1617 C CA . LEU A 1 244 ? -14.069 -9.645 -38.981 1.00 12.26 240 LEU A CA 1
ATOM 1618 C C . LEU A 1 244 ? -14.201 -8.281 -38.321 1.00 12.66 240 LEU A C 1
ATOM 1619 O O . LEU A 1 244 ? -13.240 -7.498 -38.307 1.00 12.48 240 LEU A O 1
ATOM 1624 N N . ALA A 1 245 ? -15.370 -7.982 -37.770 1.00 12.62 241 ALA A N 1
ATOM 1625 C CA . ALA A 1 245 ? -15.587 -6.675 -37.138 1.00 12.36 241 ALA A CA 1
ATOM 1626 C C . ALA A 1 245 ? -14.882 -6.592 -35.796 1.00 12.27 241 ALA A C 1
ATOM 1627 O O . ALA A 1 245 ? -14.378 -5.529 -35.439 1.00 12.78 241 ALA A O 1
ATOM 1629 N N . SER A 1 246 ? -14.775 -7.691 -35.057 1.00 12.17 242 SER A N 1
ATOM 1630 C CA . SER A 1 246 ? -14.077 -7.653 -33.759 1.00 12.12 242 SER A CA 1
ATOM 1631 C C . SER A 1 246 ? -12.594 -7.342 -33.940 1.00 12.37 242 SER A C 1
ATOM 1632 O O . SER A 1 246 ? -12.021 -6.532 -33.216 1.00 12.28 242 SER A O 1
ATOM 1635 N N . TYR A 1 247 ? -11.980 -7.901 -34.978 1.00 12.88 243 TYR A N 1
ATOM 1636 C CA . TYR A 1 247 ? -10.555 -7.660 -35.246 1.00 13.20 243 TYR A CA 1
ATOM 1637 C C . TYR A 1 247 ? -10.369 -6.212 -35.694 1.00 13.42 243 TYR A C 1
ATOM 1638 O O . TYR A 1 247 ? -9.375 -5.574 -35.347 1.00 13.86 243 TYR A O 1
ATOM 1647 N N . ALA A 1 248 ? -11.351 -5.672 -36.411 1.00 13.77 244 ALA A N 1
ATOM 1648 C CA . ALA A 1 248 ? -11.286 -4.256 -36.824 1.00 14.04 244 ALA A CA 1
ATOM 1649 C C . ALA A 1 248 ? -11.300 -3.355 -35.587 1.00 13.46 244 ALA A C 1
ATOM 1650 O O . ALA A 1 248 ? -10.528 -2.375 -35.530 1.00 14.33 244 ALA A O 1
ATOM 1652 N N . VAL A 1 249 ? -12.095 -3.696 -34.574 1.00 13.20 245 VAL A N 1
ATOM 1653 C CA . VAL A 1 249 ? -12.089 -2.941 -33.297 1.00 13.24 245 VAL A CA 1
ATOM 1654 C C . VAL A 1 249 ? -10.716 -3.037 -32.659 1.00 12.68 245 VAL A C 1
ATOM 1655 O O . VAL A 1 249 ? -10.156 -2.023 -32.215 1.00 13.74 245 VAL A O 1
ATOM 1659 N N . TYR A 1 250 ? -10.193 -4.249 -32.570 1.00 12.89 246 TYR A N 1
ATOM 1660 C CA . TYR A 1 250 ? -8.864 -4.478 -31.977 1.00 12.87 246 TYR A CA 1
ATOM 1661 C C . TYR A 1 250 ? -7.801 -3.624 -32.686 1.00 13.31 246 TYR A C 1
ATOM 1662 O O . TYR A 1 250 ? -7.031 -2.932 -32.050 1.00 13.62 246 TYR A O 1
ATOM 1671 N N . ARG A 1 251 ? -7.791 -3.660 -34.000 1.00 13.96 247 ARG A N 1
ATOM 1672 C CA . ARG A 1 251 ? -6.753 -2.913 -34.764 1.00 14.90 247 ARG A CA 1
ATOM 1673 C C . ARG A 1 251 ? -6.903 -1.426 -34.536 1.00 14.63 247 ARG A C 1
ATOM 1674 O O . ARG A 1 251 ? -5.918 -0.717 -34.457 1.00 14.89 247 ARG A O 1
ATOM 1682 N N . ILE A 1 252 ? -8.113 -0.930 -34.465 1.00 14.06 248 ILE A N 1
ATOM 1683 C CA . ILE A 1 252 ? -8.327 0.516 -34.219 1.00 14.25 248 ILE A CA 1
ATOM 1684 C C . ILE A 1 252 ? -7.759 0.858 -32.848 1.00 14.20 248 ILE A C 1
ATOM 1685 O O . ILE A 1 252 ? -7.154 1.944 -32.687 1.00 15.19 248 ILE A O 1
ATOM 1690 N N . LEU A 1 253 ? -8.023 0.037 -31.836 1.00 13.56 249 LEU A N 1
ATOM 1691 C CA . LEU A 1 253 ? -7.468 0.321 -30.499 1.00 14.90 249 LEU A CA 1
ATOM 1692 C C . LEU A 1 253 ? -5.947 0.355 -30.558 1.00 15.15 249 LEU A C 1
ATOM 1693 O O . LEU A 1 253 ? -5.368 1.253 -29.945 1.00 14.93 249 LEU A O 1
ATOM 1698 N N . ARG A 1 254 ? -5.324 -0.603 -31.231 1.00 15.34 250 ARG A N 1
ATOM 1699 C CA . ARG A 1 254 ? -3.851 -0.596 -31.310 1.00 15.77 250 ARG A CA 1
ATOM 1700 C C . ARG A 1 254 ? -3.395 0.655 -32.067 1.00 15.22 250 ARG A C 1
ATOM 1701 O O . ARG A 1 254 ? -2.434 1.306 -31.632 1.00 16.61 250 ARG A O 1
ATOM 1709 N N . GLU A 1 255 ? -4.047 1.017 -33.163 1.00 14.89 251 GLU A N 1
ATOM 1710 C CA . GLU A 1 255 ? -3.596 2.197 -33.950 1.00 16.35 251 GLU A CA 1
ATOM 1711 C C . GLU A 1 255 ? -3.836 3.471 -33.150 1.00 17.24 251 GLU A C 1
ATOM 1712 O O . GLU A 1 255 ? -3.167 4.477 -33.388 1.00 18.03 251 GLU A O 1
ATOM 1718 N N . ALA A 1 256 ? -4.777 3.484 -32.218 1.00 15.95 252 ALA A N 1
ATOM 1719 C CA . ALA A 1 256 ? -5.075 4.640 -31.369 1.00 15.56 252 ALA A CA 1
ATOM 1720 C C . ALA A 1 256 ? -4.046 4.768 -30.236 1.00 15.51 252 ALA A C 1
ATOM 1721 O O . ALA A 1 256 ? -4.156 5.726 -29.455 1.00 17.49 252 ALA A O 1
ATOM 1723 N N . GLY A 1 257 ? -3.144 3.808 -30.101 1.00 16.68 253 GLY A N 1
ATOM 1724 C CA . GLY A 1 257 ? -2.027 3.883 -29.153 1.00 17.16 253 GLY A CA 1
ATOM 1725 C C . GLY A 1 257 ? -2.067 2.842 -28.054 1.00 15.67 253 GLY A C 1
ATOM 1726 O O . GLY A 1 257 ? -1.271 2.952 -27.127 1.00 17.52 253 GLY A O 1
ATOM 1727 N N . LEU A 1 258 ? -3.010 1.902 -28.073 1.00 15.46 254 LEU A N 1
ATOM 1728 C CA . LEU A 1 258 ? -2.991 0.880 -26.994 1.00 14.98 254 LEU A CA 1
ATOM 1729 C C . LEU A 1 258 ? -1.665 0.127 -27.033 1.00 14.84 254 LEU A C 1
ATOM 1730 O O . LEU A 1 258 ? -1.351 -0.413 -28.091 1.00 15.14 254 LEU A O 1
ATOM 1735 N N . PRO A 1 259 ? -0.891 0.094 -25.926 1.00 15.54 255 PRO A N 1
ATOM 1736 C CA . PRO A 1 259 ? 0.402 -0.587 -25.929 1.00 16.70 255 PRO A CA 1
ATOM 1737 C C . PRO A 1 259 ? 0.246 -2.082 -26.133 1.00 15.91 255 PRO A C 1
ATOM 1738 O O . PRO A 1 259 ? -0.820 -2.672 -25.921 1.00 16.14 255 PRO A O 1
ATOM 1742 N N . PRO A 1 260 ? 1.317 -2.781 -26.513 1.00 15.34 256 PRO A N 1
ATOM 1743 C CA . PRO A 1 260 ? 1.259 -4.222 -26.641 1.00 15.11 256 PRO A CA 1
ATOM 1744 C C . PRO A 1 260 ? 0.998 -4.868 -25.277 1.00 14.29 256 PRO A C 1
ATOM 1745 O O . PRO A 1 260 ? 1.398 -4.361 -24.247 1.00 15.52 256 PRO A O 1
ATOM 1749 N N . ASN A 1 261 ? 0.337 -6.009 -25.349 1.00 15.01 257 ASN A N 1
ATOM 1750 C CA . ASN A 1 261 ? 0.115 -6.947 -24.227 1.00 15.02 257 ASN A CA 1
ATOM 1751 C C . ASN A 1 261 ? -0.931 -6.416 -23.256 1.00 14.20 257 ASN A C 1
ATOM 1752 O O . ASN A 1 261 ? -1.070 -7.017 -22.191 1.00 16.40 257 ASN A O 1
ATOM 1757 N N . ILE A 1 262 ? -1.658 -5.377 -23.620 1.00 13.48 258 ILE A N 1
ATOM 1758 C CA . ILE A 1 262 ? -2.769 -4.872 -22.768 1.00 13.10 258 ILE A CA 1
ATOM 1759 C C . ILE A 1 262 ? -4.044 -5.632 -23.098 1.00 13.12 258 ILE A C 1
ATOM 1760 O O . ILE A 1 262 ? -4.792 -6.043 -22.184 1.00 13.03 258 ILE A O 1
ATOM 1765 N N . ILE A 1 263 ? -4.356 -5.780 -24.379 1.00 12.39 259 ILE A N 1
ATOM 1766 C CA . ILE A 1 263 ? -5.424 -6.685 -24.841 1.00 12.25 259 ILE A CA 1
ATOM 1767 C C . ILE A 1 263 ? -4.770 -7.678 -25.795 1.00 12.36 259 ILE A C 1
ATOM 1768 O O . ILE A 1 263 ? -4.186 -7.261 -26.834 1.00 13.76 259 ILE A O 1
ATOM 1773 N N . GLN A 1 264 ? -4.863 -8.953 -25.472 1.00 12.38 260 GLN A N 1
ATOM 1774 C CA . GLN A 1 264 ? -4.410 -10.064 -26.334 1.00 12.90 260 GLN A CA 1
ATOM 1775 C C . GLN A 1 264 ? -5.628 -10.529 -27.126 1.00 13.14 260 GLN A C 1
ATOM 1776 O O . GLN A 1 264 ? -6.730 -10.737 -26.533 1.00 13.39 260 GLN A O 1
ATOM 1782 N N . PHE A 1 265 ? -5.513 -10.628 -28.451 1.00 13.00 261 PHE A N 1
ATOM 1783 C CA . PHE A 1 265 ? -6.607 -11.010 -29.370 1.00 12.58 261 PHE A CA 1
ATOM 1784 C C . PHE A 1 265 ? -6.498 -12.511 -29.546 1.00 13.41 261 PHE A C 1
ATOM 1785 O O . PHE A 1 265 ? -5.632 -12.952 -30.335 1.00 14.18 261 PHE A O 1
ATOM 1793 N N . VAL A 1 266 ? -7.319 -13.288 -28.856 1.00 12.68 262 VAL A N 1
ATOM 1794 C CA . VAL A 1 266 ? -7.165 -14.765 -28.756 1.00 12.39 262 VAL A CA 1
ATOM 1795 C C . VAL A 1 266 ? -8.493 -15.451 -28.979 1.00 13.71 262 VAL A C 1
ATOM 1796 O O . VAL A 1 266 ? -9.051 -16.069 -28.085 1.00 14.23 262 VAL A O 1
ATOM 1800 N N . PRO A 1 267 ? -8.984 -15.482 -30.221 1.00 13.71 263 PRO A N 1
ATOM 1801 C CA . PRO A 1 267 ? -10.022 -16.433 -30.578 1.00 14.35 263 PRO A CA 1
ATOM 1802 C C . PRO A 1 267 ? -9.588 -17.850 -30.162 1.00 13.96 263 PRO A C 1
ATOM 1803 O O . PRO A 1 267 ? -8.395 -18.201 -30.156 1.00 13.82 263 PRO A O 1
ATOM 1807 N N . ALA A 1 268 ? -10.586 -18.608 -29.745 1.00 14.13 264 ALA A N 1
ATOM 1808 C CA . ALA A 1 268 ? -10.374 -19.968 -29.206 1.00 14.59 264 ALA A CA 1
ATOM 1809 C C . ALA A 1 268 ? -11.681 -20.708 -29.129 1.00 13.97 264 ALA A C 1
ATOM 1810 O O . ALA A 1 268 ? -12.751 -20.098 -29.063 1.00 14.56 264 ALA A O 1
ATOM 1812 N N . ASP A 1 269 ? -11.585 -22.034 -29.028 1.00 14.25 265 ASP A N 1
ATOM 1813 C CA . ASP A 1 269 ? -12.727 -22.872 -28.596 1.00 14.94 265 ASP A CA 1
ATOM 1814 C C . ASP A 1 269 ? -13.238 -22.381 -27.224 1.00 14.83 265 ASP A C 1
ATOM 1815 O O . ASP A 1 269 ? -12.411 -22.130 -26.339 1.00 15.37 265 ASP A O 1
ATOM 1820 N N . GLY A 1 270 ? -14.536 -22.253 -27.101 1.00 16.44 266 GLY A N 1
ATOM 1821 C CA . GLY A 1 270 ? -15.131 -21.693 -25.862 1.00 17.10 266 GLY A CA 1
ATOM 1822 C C . GLY A 1 270 ? -14.731 -22.505 -24.634 1.00 16.45 266 GLY A C 1
ATOM 1823 O O . GLY A 1 270 ? -14.177 -21.969 -23.649 1.00 15.84 266 GLY A O 1
ATOM 1824 N N . PRO A 1 271 ? -15.010 -23.835 -24.641 1.00 17.32 267 PRO A N 1
ATOM 1825 C CA . PRO A 1 271 ? -14.651 -24.655 -23.488 1.00 16.67 267 PRO A CA 1
ATOM 1826 C C . PRO A 1 271 ? -13.171 -24.579 -23.156 1.00 15.81 267 PRO A C 1
ATOM 1827 O O . PRO A 1 271 ? -12.819 -24.426 -21.971 1.00 16.49 267 PRO A O 1
ATOM 1831 N N . LEU A 1 272 ? -12.281 -24.667 -24.150 1.00 16.14 268 LEU A N 1
ATOM 1832 C CA . LEU A 1 272 ? -10.836 -24.663 -23.880 1.00 16.01 268 LEU A CA 1
ATOM 1833 C C . LEU A 1 272 ? -10.422 -23.307 -23.291 1.00 15.07 268 LEU A C 1
ATOM 1834 O O . LEU A 1 272 ? -9.606 -23.239 -22.376 1.00 15.36 268 LEU A O 1
ATOM 1839 N N . PHE A 1 273 ? -10.902 -22.211 -23.857 1.00 14.36 269 PHE A N 1
ATOM 1840 C CA . PHE A 1 273 ? -10.591 -20.875 -23.310 1.00 14.09 269 PHE A CA 1
ATOM 1841 C C . PHE A 1 273 ? -11.020 -20.788 -21.832 1.00 12.94 269 PHE A C 1
ATOM 1842 O O . PHE A 1 273 ? -10.232 -20.337 -21.004 1.00 13.63 269 PHE A O 1
ATOM 1850 N N . GLY A 1 274 ? -12.248 -21.207 -21.544 1.00 12.87 270 GLY A N 1
ATOM 1851 C CA . GLY A 1 274 ? -12.747 -21.130 -20.155 1.00 12.89 270 GLY A CA 1
ATOM 1852 C C . GLY A 1 274 ? -11.899 -21.986 -19.241 1.00 13.40 270 GLY A C 1
ATOM 1853 O O . GLY A 1 274 ? -11.565 -21.569 -18.122 1.00 13.84 270 GLY A O 1
ATOM 1854 N N . ASP A 1 275 ? -11.556 -23.190 -19.693 1.00 14.29 271 ASP A N 1
ATOM 1855 C CA . ASP A 1 275 ? -10.748 -24.099 -18.877 1.00 14.38 271 ASP A CA 1
ATOM 1856 C C . ASP A 1 275 ? -9.405 -23.469 -18.569 1.00 14.45 271 ASP A C 1
ATOM 1857 O O . ASP A 1 275 ? -8.908 -23.579 -17.442 1.00 16.07 271 ASP A O 1
ATOM 1862 N N . THR A 1 276 ? -8.793 -22.869 -19.586 1.00 14.56 272 THR A N 1
ATOM 1863 C CA . THR A 1 276 ? -7.437 -22.320 -19.467 1.00 15.80 272 THR A CA 1
ATOM 1864 C C . THR A 1 276 ? -7.468 -21.130 -18.511 1.00 14.89 272 THR A C 1
ATOM 1865 O O . THR A 1 276 ? -6.623 -21.039 -17.610 1.00 15.59 272 THR A O 1
ATOM 1869 N N . VAL A 1 277 ? -8.387 -20.190 -18.705 1.00 14.89 273 VAL A N 1
ATOM 1870 C CA . VAL A 1 277 ? -8.305 -18.954 -17.890 1.00 14.52 273 VAL A CA 1
ATOM 1871 C C . VAL A 1 277 ? -8.719 -19.295 -16.453 1.00 14.03 273 VAL A C 1
ATOM 1872 O O . VAL A 1 277 ? -8.141 -18.702 -15.547 1.00 15.35 273 VAL A O 1
ATOM 1876 N N . THR A 1 278 ? -9.653 -20.228 -16.242 1.00 13.86 274 THR A N 1
ATOM 1877 C CA . THR A 1 278 ? -10.112 -20.535 -14.874 1.00 15.32 274 THR A CA 1
ATOM 1878 C C . THR A 1 278 ? -9.091 -21.405 -14.154 1.00 14.90 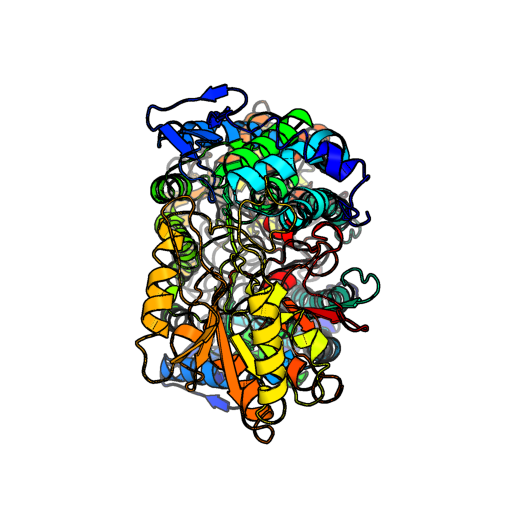274 THR A C 1
ATOM 1879 O O . THR A 1 278 ? -9.170 -21.497 -12.925 1.00 17.14 274 THR A O 1
ATOM 1883 N N . SER A 1 279 ? -8.175 -22.048 -14.863 1.00 15.05 275 SER A N 1
ATOM 1884 C CA . SER A 1 279 ? -7.051 -22.795 -14.263 1.00 16.62 275 SER A CA 1
ATOM 1885 C C . SER A 1 279 ? -5.882 -21.882 -13.911 1.00 17.10 275 SER A C 1
ATOM 1886 O O . SER A 1 279 ? -4.965 -22.342 -13.224 1.00 18.24 275 SER A O 1
ATOM 1889 N N . SER A 1 280 ? -5.828 -20.639 -14.390 1.00 15.18 276 SER A N 1
ATOM 1890 C CA . SER A 1 280 ? -4.695 -19.745 -14.094 1.00 14.84 276 SER A CA 1
ATOM 1891 C C . SER A 1 280 ? -4.852 -19.158 -12.696 1.00 14.73 276 SER A C 1
ATOM 1892 O O . SER A 1 280 ? -5.854 -18.473 -12.441 1.00 14.18 276 SER A O 1
ATOM 1895 N N . GLU A 1 281 ? -3.828 -19.241 -11.866 1.00 14.03 277 GLU A N 1
ATOM 1896 C CA . GLU A 1 281 ? -3.851 -18.633 -10.514 1.00 14.94 277 GLU A CA 1
ATOM 1897 C C . GLU A 1 281 ? -3.941 -17.109 -10.643 1.00 14.00 277 GLU A C 1
ATOM 1898 O O . GLU A 1 281 ? -4.234 -16.445 -9.631 1.00 14.03 277 GLU A O 1
ATOM 1904 N N . HIS A 1 282 ? -3.670 -16.565 -11.831 1.00 13.43 278 HIS A N 1
ATOM 1905 C CA . HIS A 1 282 ? -3.605 -15.110 -12.056 1.00 13.52 278 HIS A CA 1
ATOM 1906 C C . HIS A 1 282 ? -4.934 -14.544 -12.526 1.00 12.70 278 HIS A C 1
ATOM 1907 O O . HIS A 1 282 ? -4.999 -13.320 -12.738 1.00 12.83 278 HIS A O 1
ATOM 1914 N N . LEU A 1 283 ? -5.955 -15.341 -12.693 1.00 12.71 279 LEU A N 1
ATOM 1915 C CA . LEU A 1 283 ? -7.253 -14.796 -13.136 1.00 12.26 279 LEU A CA 1
ATOM 1916 C C . LEU A 1 283 ? -7.785 -13.855 -12.062 1.00 12.88 279 LEU A C 1
ATOM 1917 O O . LEU A 1 283 ? -7.869 -14.234 -10.886 1.00 13.65 279 LEU A O 1
ATOM 1922 N N . CYS A 1 284 ? -8.167 -12.657 -12.465 1.00 12.47 280 CYS A N 1
ATOM 1923 C CA . CYS A 1 284 ? -8.783 -11.689 -11.519 1.00 13.35 280 CYS A CA 1
ATOM 1924 C C . CYS A 1 284 ? -10.169 -11.243 -11.983 1.00 13.23 280 CYS A C 1
ATOM 1925 O O . CYS A 1 284 ? -10.913 -10.612 -11.181 1.00 13.27 280 CYS A O 1
ATOM 1928 N N . GLY A 1 285 ? -10.650 -11.657 -13.142 1.00 12.60 281 GLY A N 1
ATOM 1929 C CA . GLY A 1 285 ? -12.005 -11.286 -13.559 1.00 12.20 281 GLY A CA 1
ATOM 1930 C C . GLY A 1 285 ? -12.395 -11.979 -14.836 1.00 11.55 281 GLY A C 1
ATOM 1931 O O . GLY A 1 285 ? -11.499 -12.324 -15.668 1.00 12.04 281 GLY A O 1
ATOM 1932 N N . ILE A 1 286 ? -13.678 -12.141 -15.001 1.00 11.99 282 ILE A N 1
ATOM 1933 C CA . ILE A 1 286 ? -14.269 -12.588 -16.285 1.00 11.78 282 ILE A CA 1
ATOM 1934 C C . ILE A 1 286 ? -15.343 -11.571 -16.614 1.00 12.64 282 ILE A C 1
ATOM 1935 O O . ILE A 1 286 ? -16.233 -11.336 -15.782 1.00 12.70 282 ILE A O 1
ATOM 1940 N N . ASN A 1 287 ? -15.299 -11.028 -17.804 1.00 11.46 283 ASN A N 1
ATOM 1941 C CA . ASN A 1 287 ? -16.288 -10.078 -18.321 1.00 11.81 283 ASN A CA 1
ATOM 1942 C C . ASN A 1 287 ? -16.988 -10.784 -19.478 1.00 11.77 283 ASN A C 1
ATOM 1943 O O . ASN A 1 287 ? -16.357 -10.934 -20.563 1.00 12.53 283 ASN A O 1
ATOM 1948 N N . PHE A 1 288 ? -18.209 -11.264 -19.256 1.00 12.42 284 PHE A N 1
ATOM 1949 C CA . PHE A 1 288 ? -18.872 -12.179 -20.190 1.00 12.68 284 PHE A CA 1
ATOM 1950 C C . PHE A 1 288 ? -20.195 -11.583 -20.667 1.00 13.54 284 PHE A C 1
ATOM 1951 O O . PHE A 1 288 ? -20.969 -11.008 -19.886 1.00 13.99 284 PHE A O 1
ATOM 1959 N N . THR A 1 289 ? -20.542 -11.847 -21.915 1.00 13.48 285 THR A N 1
ATOM 1960 C CA . THR A 1 289 ? -21.917 -11.649 -22.411 1.00 14.33 285 THR A CA 1
ATOM 1961 C C . THR A 1 289 ? -22.251 -12.857 -23.278 1.00 15.57 285 THR A C 1
ATOM 1962 O O . THR A 1 289 ? -21.415 -13.183 -24.156 1.00 15.56 285 THR A O 1
ATOM 1966 N N . GLY A 1 290 ? -23.406 -13.460 -23.054 1.00 15.45 286 GLY A N 1
ATOM 1967 C CA . GLY A 1 290 ? -23.770 -14.690 -23.765 1.00 17.42 286 GLY A CA 1
ATOM 1968 C C . GLY A 1 290 ? -24.810 -15.456 -23.006 1.00 17.94 286 GLY A C 1
ATOM 1969 O O . GLY A 1 290 ? -25.650 -14.863 -22.354 1.00 18.96 286 GLY A O 1
ATOM 1970 N N . SER A 1 291 ? -24.753 -16.786 -23.091 1.00 20.03 287 SER A N 1
ATOM 1971 C CA . SER A 1 291 ? -25.809 -17.658 -22.536 1.00 21.30 287 SER A CA 1
ATOM 1972 C C . SER A 1 291 ? -25.681 -17.799 -21.014 1.00 19.64 287 SER A C 1
ATOM 1973 O O . SER A 1 291 ? -24.538 -17.880 -20.495 1.00 21.80 287 SER A O 1
ATOM 1976 N N . VAL A 1 292 ? -26.791 -18.021 -20.325 1.00 19.35 288 VAL A N 1
ATOM 1977 C CA A VAL A 1 292 ? -26.740 -18.272 -18.857 0.50 20.86 288 VAL A CA 1
ATOM 1978 C CA B VAL A 1 292 ? -26.880 -18.375 -18.867 0.50 18.32 288 VAL A CA 1
ATOM 1979 C C . VAL A 1 292 ? -25.976 -19.572 -18.603 1.00 18.77 288 VAL A C 1
ATOM 1980 O O . VAL A 1 292 ? -25.187 -19.603 -17.667 1.00 16.76 288 VAL A O 1
ATOM 1987 N N . PRO A 1 293 ? -26.154 -20.703 -19.335 1.00 18.12 289 PRO A N 1
ATOM 1988 C CA . PRO A 1 293 ? -25.421 -21.896 -18.949 1.00 17.57 289 PRO A CA 1
ATOM 1989 C C . PRO A 1 293 ? -23.905 -21.726 -19.019 1.00 15.37 289 PRO A C 1
ATOM 1990 O O . PRO A 1 293 ? -23.198 -22.227 -18.164 1.00 14.53 289 PRO A O 1
ATOM 1994 N N . THR A 1 294 ? -23.409 -20.993 -20.003 1.00 14.82 290 THR A N 1
ATOM 1995 C CA . THR A 1 294 ? -21.957 -20.808 -20.131 1.00 13.79 290 THR A CA 1
ATOM 1996 C C . THR A 1 294 ? -21.466 -19.966 -18.941 1.00 13.47 290 THR A C 1
ATOM 1997 O O . THR A 1 294 ? -20.433 -20.264 -18.381 1.00 13.49 290 THR A O 1
ATOM 2001 N N . PHE A 1 295 ? -22.189 -18.884 -18.618 1.00 13.80 291 PHE A N 1
ATOM 2002 C CA . PHE A 1 295 ? -21.783 -18.045 -17.473 1.00 13.22 291 PHE A CA 1
ATOM 2003 C C . PHE A 1 295 ? -21.781 -18.882 -16.179 1.00 13.08 291 PHE A C 1
ATOM 2004 O O . PHE A 1 295 ? -20.835 -18.779 -15.384 1.00 13.36 291 PHE A O 1
ATOM 2012 N N . LYS A 1 296 ? -22.818 -19.669 -15.970 1.00 12.98 292 LYS A N 1
ATOM 2013 C CA . LYS A 1 296 ? -22.864 -20.473 -14.724 1.00 13.13 292 LYS A CA 1
ATOM 2014 C C . LYS A 1 296 ? -21.734 -21.519 -14.717 1.00 12.91 292 LYS A C 1
ATOM 2015 O O . LYS A 1 296 ? -21.149 -21.760 -13.676 1.00 13.93 292 LYS A O 1
ATOM 2021 N N . HIS A 1 297 ? -21.387 -22.093 -15.876 1.00 13.94 293 HIS A N 1
ATOM 2022 C CA . HIS A 1 297 ? -20.253 -23.042 -15.949 1.00 13.41 293 HIS A CA 1
ATOM 2023 C C . HIS A 1 297 ? -18.951 -22.354 -15.549 1.00 12.61 293 HIS A C 1
ATOM 2024 O O . HIS A 1 297 ? -18.173 -22.895 -14.736 1.00 13.47 293 HIS A O 1
ATOM 2031 N N . LEU A 1 298 ? -18.707 -21.163 -16.074 1.00 13.08 294 LEU A N 1
ATOM 2032 C CA . LEU A 1 298 ? -17.485 -20.437 -15.722 1.00 13.21 294 LEU A CA 1
ATOM 2033 C C . LEU A 1 298 ? -17.444 -20.124 -14.220 1.00 12.49 294 LEU A C 1
ATOM 2034 O O . LEU A 1 298 ? -16.412 -20.205 -13.597 1.00 12.48 294 LEU A O 1
ATOM 2039 N N . TRP A 1 299 ? -18.596 -19.717 -13.684 1.00 12.85 295 TRP A N 1
ATOM 2040 C CA . TRP A 1 299 ? -18.692 -19.412 -12.234 1.00 12.57 295 TRP A CA 1
ATOM 2041 C C . TRP A 1 299 ? -18.328 -20.661 -11.432 1.00 12.84 295 TRP A C 1
ATOM 2042 O O . TRP A 1 299 ? -17.583 -20.567 -10.464 1.00 12.68 295 TRP A O 1
ATOM 2053 N N . LYS A 1 300 ? -18.862 -21.814 -11.848 1.00 12.56 296 LYS A N 1
ATOM 2054 C CA . LYS A 1 300 ? -18.540 -23.085 -11.161 1.00 13.39 296 LYS A CA 1
ATOM 2055 C C . LYS A 1 300 ? -17.060 -23.439 -11.314 1.00 12.92 296 LYS A C 1
ATOM 2056 O O . LYS A 1 300 ? -16.463 -23.896 -10.322 1.00 14.04 296 LYS A O 1
ATOM 2062 N N . GLN A 1 301 ? -16.462 -23.182 -12.457 1.00 12.60 297 GLN A N 1
ATOM 2063 C CA . GLN A 1 301 ? -15.025 -23.510 -12.625 1.00 14.39 297 GLN A CA 1
ATOM 2064 C C . GLN A 1 301 ? -14.166 -22.612 -11.745 1.00 13.29 297 GLN A C 1
ATOM 2065 O O . GLN A 1 301 ? -13.183 -23.069 -11.169 1.00 15.55 297 GLN A O 1
ATOM 2071 N N . VAL A 1 302 ? -14.524 -21.330 -11.630 1.00 13.57 298 VAL A N 1
ATOM 2072 C CA . VAL A 1 302 ? -13.782 -20.424 -10.726 1.00 13.23 298 VAL A CA 1
ATOM 2073 C C . VAL A 1 302 ? -13.927 -20.923 -9.289 1.00 14.07 298 VAL A C 1
ATOM 2074 O O . VAL A 1 302 ? -12.931 -21.051 -8.598 1.00 14.23 298 VAL A O 1
ATOM 2078 N N . ALA A 1 303 ? -15.130 -21.275 -8.888 1.00 13.08 299 ALA A N 1
ATOM 2079 C CA . ALA A 1 303 ? -15.314 -21.742 -7.494 1.00 13.59 299 ALA A CA 1
ATOM 2080 C C . ALA A 1 303 ? -14.515 -23.018 -7.241 1.00 14.93 299 ALA A C 1
ATOM 2081 O O . ALA A 1 303 ? -13.931 -23.142 -6.148 1.00 16.48 299 ALA A O 1
ATOM 2083 N N . GLN A 1 304 ? -14.482 -23.917 -8.210 1.00 16.77 300 GLN A N 1
ATOM 2084 C CA . GLN A 1 304 ? -13.758 -25.208 -8.085 1.00 18.27 300 GLN A CA 1
ATOM 2085 C C . GLN A 1 304 ? -12.281 -24.923 -7.839 1.00 19.86 300 GLN A C 1
ATOM 2086 O O . GLN A 1 304 ? -11.657 -25.700 -7.096 1.00 22.49 300 GLN A O 1
ATOM 2092 N N . ASN A 1 305 ? -11.734 -23.865 -8.413 1.00 15.87 301 ASN A N 1
ATOM 2093 C CA . ASN A 1 305 ? -10.278 -23.554 -8.334 1.00 16.23 301 ASN A CA 1
ATOM 2094 C C . ASN A 1 305 ? -9.971 -22.457 -7.333 1.00 14.58 301 ASN A C 1
ATOM 2095 O O . ASN A 1 305 ? -8.870 -21.911 -7.337 1.00 15.50 301 ASN A O 1
ATOM 2100 N N . LEU A 1 306 ? -10.936 -22.148 -6.444 1.00 15.12 302 LEU A N 1
ATOM 2101 C CA . LEU A 1 306 ? -10.836 -20.915 -5.671 1.00 15.56 302 LEU A CA 1
ATOM 2102 C C . LEU A 1 306 ? -9.617 -20.905 -4.764 1.00 16.37 302 LEU A C 1
ATOM 2103 O O . LEU A 1 306 ? -9.059 -19.846 -4.531 1.00 18.01 302 LEU A O 1
ATOM 2108 N N . ASP A 1 307 ? -9.162 -22.077 -4.314 1.00 16.84 303 ASP A N 1
ATOM 2109 C CA . ASP A 1 307 ? -7.994 -22.154 -3.418 1.00 18.38 303 ASP A CA 1
ATOM 2110 C C . ASP A 1 307 ? -6.712 -21.740 -4.130 1.00 19.00 303 ASP A C 1
ATOM 2111 O O . ASP A 1 307 ? -5.776 -21.328 -3.433 1.00 23.30 303 ASP A O 1
ATOM 2116 N N . ARG A 1 308 ? -6.646 -21.807 -5.457 1.00 16.33 304 ARG A N 1
ATOM 2117 C CA . ARG A 1 308 ? -5.360 -21.506 -6.137 1.00 16.93 304 ARG A CA 1
ATOM 2118 C C . ARG A 1 308 ? -5.242 -20.034 -6.525 1.00 15.77 304 ARG A C 1
ATOM 2119 O O . ARG A 1 308 ? -4.117 -19.559 -6.731 1.00 16.55 304 ARG A O 1
ATOM 2127 N N . PHE A 1 309 ? -6.337 -19.303 -6.704 1.00 13.96 305 PHE A N 1
ATOM 2128 C CA . PHE A 1 309 ? -6.200 -17.925 -7.201 1.00 14.01 305 PHE A CA 1
ATOM 2129 C C . PHE A 1 309 ? -5.493 -17.037 -6.192 1.00 13.63 305 PHE A C 1
ATOM 2130 O O . PHE A 1 309 ? -5.758 -17.154 -4.999 1.00 15.90 305 PHE A O 1
ATOM 2138 N N . HIS A 1 310 ? -4.645 -16.161 -6.647 1.00 12.72 306 HIS A N 1
ATOM 2139 C CA . HIS A 1 310 ? -4.019 -15.169 -5.746 1.00 13.88 306 HIS A CA 1
ATOM 2140 C C . HIS A 1 310 ? -5.070 -14.237 -5.151 1.00 13.90 306 HIS A C 1
ATOM 2141 O O . HIS A 1 310 ? -4.822 -13.723 -4.053 1.00 15.02 306 HIS A O 1
ATOM 2148 N N . THR A 1 311 ? -6.135 -13.908 -5.876 1.00 13.58 307 THR A N 1
ATOM 2149 C CA . THR A 1 311 ? -7.257 -13.143 -5.271 1.00 15.08 307 THR A CA 1
ATOM 2150 C C . THR A 1 311 ? -8.564 -13.677 -5.772 1.00 15.68 307 THR A C 1
ATOM 2151 O O . THR A 1 311 ? -8.569 -14.521 -6.680 1.00 19.84 307 THR A O 1
ATOM 2155 N N . PHE A 1 312 ? -9.671 -13.153 -5.263 1.00 13.77 308 PHE A N 1
ATOM 2156 C CA . PHE A 1 312 ? -11.029 -13.585 -5.605 1.00 13.74 308 PHE A CA 1
ATOM 2157 C C . PHE A 1 312 ? -11.420 -13.006 -6.956 1.00 13.02 308 PHE A C 1
ATOM 2158 O O . PHE A 1 312 ? -11.569 -11.780 -7.102 1.00 13.74 308 PHE A O 1
ATOM 2166 N N . PRO A 1 313 ? -11.563 -13.833 -8.008 1.00 12.83 309 PRO A N 1
ATOM 2167 C CA . PRO A 1 313 ? -11.953 -13.275 -9.294 1.00 12.50 309 PRO A CA 1
ATOM 2168 C C . PRO A 1 313 ? -13.328 -12.613 -9.246 1.00 13.08 309 PRO A C 1
ATOM 2169 O O . PRO A 1 313 ? -14.198 -13.058 -8.515 1.00 14.67 309 PRO A O 1
ATOM 2173 N N . ARG A 1 314 ? -13.505 -11.587 -10.059 1.00 12.45 310 ARG A N 1
ATOM 2174 C CA . ARG A 1 314 ? -14.783 -10.862 -10.205 1.00 12.33 310 ARG A CA 1
ATOM 2175 C C . ARG A 1 314 ? -15.477 -11.319 -11.487 1.00 12.71 310 ARG A C 1
ATOM 2176 O O . ARG A 1 314 ? -14.909 -11.092 -12.592 1.00 13.65 310 ARG A O 1
ATOM 2184 N N . LEU A 1 315 ? -16.638 -11.890 -11.399 1.00 12.05 311 LEU A N 1
ATOM 2185 C CA . LEU A 1 315 ? -17.392 -12.371 -12.564 1.00 12.53 311 LEU A CA 1
ATOM 2186 C C . LEU A 1 315 ? -18.476 -11.375 -12.891 1.00 13.13 311 LEU A C 1
ATOM 2187 O O . LEU A 1 315 ? -19.295 -11.069 -11.995 1.00 13.21 311 LEU A O 1
ATOM 2192 N N . ALA A 1 316 ? -18.538 -10.931 -14.121 1.00 11.86 312 ALA A N 1
ATOM 2193 C CA . ALA A 1 316 ? -19.573 -10.043 -14.630 1.00 12.23 312 ALA A CA 1
ATOM 2194 C C . ALA A 1 316 ? -20.232 -10.756 -15.805 1.00 12.12 312 ALA A C 1
ATOM 2195 O O . ALA A 1 316 ? -19.506 -11.173 -16.731 1.00 13.38 312 ALA A O 1
ATOM 2197 N N . GLY A 1 317 ? -21.539 -10.914 -15.781 1.00 12.28 313 GLY A N 1
ATOM 2198 C CA . GLY A 1 317 ? -22.259 -11.668 -16.815 1.00 13.56 313 GLY A CA 1
ATOM 2199 C C . GLY A 1 317 ? -23.497 -10.930 -17.229 1.00 14.47 313 GLY A C 1
ATOM 2200 O O . GLY A 1 317 ? -24.322 -10.607 -16.351 1.00 15.17 313 GLY A O 1
ATOM 2201 N N . GLU A 1 318 ? -23.653 -10.698 -18.518 1.00 15.61 314 GLU A N 1
ATOM 2202 C CA . GLU A 1 318 ? -24.931 -10.270 -19.138 1.00 18.73 314 GLU A CA 1
ATOM 2203 C C . GLU A 1 318 ? -25.456 -11.482 -19.868 1.00 19.19 314 GLU A C 1
ATOM 2204 O O . GLU A 1 318 ? -24.767 -11.970 -20.795 1.00 19.60 314 GLU A O 1
ATOM 2210 N N A CYS A 1 319 ? -26.631 -11.890 -19.531 0.50 18.45 315 CYS A N 1
ATOM 2211 N N B CYS A 1 319 ? -26.625 -12.072 -19.494 0.50 17.63 315 CYS A N 1
ATOM 2212 C CA A CYS A 1 319 ? -27.142 -13.059 -20.204 0.50 17.22 315 CYS A CA 1
ATOM 2213 C CA B CYS A 1 319 ? -27.038 -13.500 -19.780 0.50 15.72 315 CYS A CA 1
ATOM 2214 C C A CYS A 1 319 ? -28.467 -12.631 -20.799 0.50 16.27 315 CYS A C 1
ATOM 2215 C C B CYS A 1 319 ? -28.402 -13.699 -20.489 0.50 15.53 315 CYS A C 1
ATOM 2216 O O A CYS A 1 319 ? -28.663 -11.438 -21.155 0.50 16.77 315 CYS A O 1
ATOM 2217 O O B CYS A 1 319 ? -28.832 -14.878 -20.612 0.50 16.47 315 CYS A O 1
ATOM 2222 N N A GLY A 1 320 ? -29.294 -13.624 -20.968 0.50 15.22 316 GLY A N 1
ATOM 2223 N N B GLY A 1 320 ? -29.064 -12.655 -20.975 0.50 14.16 316 GLY A N 1
ATOM 2224 C CA A GLY A 1 320 ? -30.498 -13.523 -21.784 0.50 14.65 316 GLY A CA 1
ATOM 2225 C CA B GLY A 1 320 ? -30.253 -12.822 -21.838 0.50 13.55 316 GLY A CA 1
ATOM 2226 C C A GLY A 1 320 ? -31.655 -12.893 -21.063 0.50 14.20 316 GLY A C 1
ATOM 2227 C C B GLY A 1 320 ? -31.574 -12.542 -21.134 0.50 13.49 316 GLY A C 1
ATOM 2228 O O A GLY A 1 320 ? -31.601 -12.606 -19.843 0.50 14.61 316 GLY A O 1
ATOM 2229 O O B GLY A 1 320 ? -31.563 -12.127 -19.942 0.50 12.91 316 GLY A O 1
ATOM 2230 N N . GLY A 1 321 ? -32.693 -12.717 -21.852 1.00 13.40 317 GLY A N 1
ATOM 2231 C CA . GLY A 1 321 ? -33.989 -12.229 -21.415 1.00 13.14 317 GLY A CA 1
ATOM 2232 C C . GLY A 1 321 ? -35.108 -12.980 -22.071 1.00 13.54 317 GLY A C 1
ATOM 2233 O O . GLY A 1 321 ? -34.895 -13.673 -23.115 1.00 14.14 317 GLY A O 1
ATOM 2234 N N . LYS A 1 322 ? -36.281 -12.895 -21.499 1.00 11.98 318 LYS A N 1
ATOM 2235 C CA . LYS A 1 322 ? -37.543 -13.264 -22.151 1.00 12.11 318 LYS A CA 1
ATOM 2236 C C . LYS A 1 322 ? -38.456 -12.067 -22.006 1.00 11.49 318 LYS A C 1
ATOM 2237 O O . LYS A 1 322 ? -39.206 -11.988 -21.027 1.00 12.63 318 LYS A O 1
ATOM 2243 N N . ASN A 1 323 ? -38.244 -11.078 -22.834 1.00 11.46 319 ASN A N 1
ATOM 2244 C CA . ASN A 1 323 ? -38.687 -9.699 -22.553 1.00 11.30 319 ASN A CA 1
ATOM 2245 C C . ASN A 1 323 ? -40.106 -9.483 -23.019 1.00 11.94 319 ASN A C 1
ATOM 2246 O O . ASN A 1 323 ? -40.543 -10.027 -24.043 1.00 12.25 319 ASN A O 1
ATOM 2251 N N . PHE A 1 324 ? -40.830 -8.621 -22.295 1.00 12.04 320 PHE A N 1
ATOM 2252 C CA . PHE A 1 324 ? -42.269 -8.413 -22.517 1.00 12.52 320 PHE A CA 1
ATOM 2253 C C . PHE A 1 324 ? -42.563 -7.026 -23.087 1.00 12.02 320 PHE A C 1
ATOM 2254 O O . PHE A 1 324 ? -41.902 -6.022 -22.740 1.00 11.78 320 PHE A O 1
ATOM 2262 N N . HIS A 1 325 ? -43.663 -6.932 -23.853 1.00 13.70 321 HIS A N 1
ATOM 2263 C CA . HIS A 1 325 ? -44.425 -5.691 -24.122 1.00 12.62 321 HIS A CA 1
ATOM 2264 C C . HIS A 1 325 ? -45.835 -5.928 -23.557 1.00 12.28 321 HIS A C 1
ATOM 2265 O O . HIS A 1 325 ? -46.541 -6.825 -24.051 1.00 13.76 321 HIS A O 1
ATOM 2272 N N . PHE A 1 326 ? -46.203 -5.192 -22.517 1.00 12.40 322 PHE A N 1
ATOM 2273 C CA . PHE A 1 326 ? -47.545 -5.256 -21.893 1.00 13.04 322 PHE A CA 1
ATOM 2274 C C . PHE A 1 326 ? -48.406 -4.112 -22.373 1.00 13.26 322 PHE A C 1
ATOM 2275 O O . PHE A 1 326 ? -47.980 -2.975 -22.271 1.00 13.36 322 PHE A O 1
ATOM 2283 N N . VAL A 1 327 ? -49.564 -4.417 -22.952 1.00 13.00 323 VAL A N 1
ATOM 2284 C CA . VAL A 1 327 ? -50.471 -3.417 -23.531 1.00 13.35 323 VAL A CA 1
ATOM 2285 C C . VAL A 1 327 ? -51.685 -3.283 -22.626 1.00 13.10 323 VAL A C 1
ATOM 2286 O O . VAL A 1 327 ? -52.316 -4.285 -22.315 1.00 13.72 323 VAL A O 1
ATOM 2290 N N . HIS A 1 328 ? -51.947 -2.064 -22.173 1.00 13.05 324 HIS A N 1
ATOM 2291 C CA . HIS A 1 328 ? -53.224 -1.723 -21.498 1.00 14.18 324 HIS A CA 1
ATOM 2292 C C . HIS A 1 328 ? -54.193 -1.239 -22.562 1.00 14.80 324 HIS A C 1
ATOM 2293 O O . HIS A 1 328 ? -53.767 -0.706 -23.611 1.00 14.98 324 HIS A O 1
ATOM 2300 N N . ARG A 1 329 ? -55.501 -1.330 -22.265 1.00 15.96 325 ARG A N 1
ATOM 2301 C CA . ARG A 1 329 ? -56.538 -0.974 -23.274 1.00 16.52 325 ARG A CA 1
ATOM 2302 C C . ARG A 1 329 ? -56.483 0.517 -23.675 1.00 16.29 325 ARG A C 1
ATOM 2303 O O . ARG A 1 329 ? -56.986 0.856 -24.770 1.00 17.79 325 ARG A O 1
ATOM 2311 N N . SER A 1 330 ? -55.818 1.371 -22.919 1.00 15.41 326 SER A N 1
ATOM 2312 C CA . SER A 1 330 ? -55.640 2.811 -23.198 1.00 15.65 326 SER A CA 1
ATOM 2313 C C . SER A 1 330 ? -54.443 3.095 -24.121 1.00 16.65 326 SER A C 1
ATOM 2314 O O . SER A 1 330 ? -54.162 4.240 -24.427 1.00 19.28 326 SER A O 1
ATOM 2317 N N . ALA A 1 331 ? -53.729 2.068 -24.580 1.00 15.75 327 ALA A N 1
ATOM 2318 C CA . ALA A 1 331 ? -52.489 2.260 -25.354 1.00 15.40 327 ALA A CA 1
ATOM 2319 C C . ALA A 1 331 ? -52.744 2.896 -26.717 1.00 15.28 327 ALA A C 1
ATOM 2320 O O . ALA A 1 331 ? -53.817 2.701 -27.321 1.00 16.80 327 ALA A O 1
ATOM 2322 N N . ASP A 1 332 ? -51.736 3.598 -27.206 1.00 16.10 328 ASP A N 1
ATOM 2323 C CA A ASP A 1 332 ? -51.670 4.052 -28.611 0.50 16.50 328 ASP A CA 1
ATOM 2324 C CA B ASP A 1 332 ? -51.682 4.057 -28.614 0.50 16.40 328 ASP A CA 1
ATOM 2325 C C . ASP A 1 332 ? -51.382 2.819 -29.473 1.00 16.90 328 ASP A C 1
ATOM 2326 O O . ASP A 1 332 ? -50.239 2.315 -29.424 1.00 15.94 328 ASP A O 1
ATOM 2335 N N . VAL A 1 333 ? -52.358 2.325 -30.224 1.00 16.36 329 VAL A N 1
ATOM 2336 C CA . VAL A 1 333 ? -52.214 1.071 -30.995 1.00 15.91 329 VAL A CA 1
ATOM 2337 C C . VAL A 1 333 ? -51.061 1.197 -31.992 1.00 15.56 329 VAL A C 1
ATOM 2338 O O . VAL A 1 333 ? -50.327 0.232 -32.154 1.00 15.99 329 VAL A O 1
ATOM 2342 N N . GLU A 1 334 ? -50.900 2.312 -32.689 1.00 15.51 330 GLU A N 1
ATOM 2343 C CA . GLU A 1 334 ? -49.855 2.347 -33.735 1.00 16.50 330 GLU A CA 1
ATOM 2344 C C . GLU A 1 334 ? -48.480 2.268 -33.087 1.00 16.06 330 GLU A C 1
ATOM 2345 O O . GLU A 1 334 ? -47.566 1.675 -33.700 1.00 16.05 330 GLU A O 1
ATOM 2351 N N . SER A 1 335 ? -48.289 2.869 -31.917 1.00 14.91 331 SER A N 1
ATOM 2352 C CA . SER A 1 335 ? -46.994 2.781 -31.202 1.00 15.33 331 SER A CA 1
ATOM 2353 C C . SER A 1 335 ? -46.769 1.339 -30.736 1.00 15.05 331 SER A C 1
ATOM 2354 O O . SER A 1 335 ? -45.625 0.824 -30.838 1.00 14.05 331 SER A O 1
ATOM 2357 N N . VAL A 1 336 ? -47.802 0.671 -30.260 1.00 13.48 332 VAL A N 1
ATOM 2358 C CA . VAL A 1 336 ? -47.664 -0.775 -29.927 1.00 13.74 332 VAL A CA 1
ATOM 2359 C C . VAL A 1 336 ? -47.186 -1.522 -31.162 1.00 14.03 332 VAL A C 1
ATOM 2360 O O . VAL A 1 336 ? -46.280 -2.379 -31.044 1.00 14.12 332 VAL A O 1
ATOM 2364 N N . VAL A 1 337 ? -47.812 -1.304 -32.295 1.00 13.69 333 VAL A N 1
ATOM 2365 C CA . VAL A 1 337 ? -47.536 -2.098 -33.507 1.00 13.97 333 VAL A CA 1
ATOM 2366 C C . VAL A 1 337 ? -46.096 -1.826 -33.952 1.00 13.99 333 VAL A C 1
ATOM 2367 O O . VAL A 1 337 ? -45.317 -2.787 -34.160 1.00 13.42 333 VAL A O 1
ATOM 2371 N N . SER A 1 338 ? -45.706 -0.577 -34.093 1.00 14.03 334 SER A N 1
ATOM 2372 C CA A SER A 1 338 ? -44.349 -0.286 -34.635 0.58 14.42 334 SER A CA 1
ATOM 2373 C CA B SER A 1 338 ? -44.354 -0.232 -34.607 0.42 14.48 334 SER A CA 1
ATOM 2374 C C . SER A 1 338 ? -43.281 -0.676 -33.597 1.00 13.40 334 SER A C 1
ATOM 2375 O O . SER A 1 338 ? -42.257 -1.280 -33.994 1.00 13.14 334 SER A O 1
ATOM 2380 N N . GLY A 1 339 ? -43.488 -0.352 -32.329 1.00 13.01 335 GLY A N 1
ATOM 2381 C CA . GLY A 1 339 ? -42.513 -0.691 -31.280 1.00 13.54 335 GLY A CA 1
ATOM 2382 C C . GLY A 1 339 ? -42.326 -2.185 -31.141 1.00 12.71 335 GLY A C 1
ATOM 2383 O O . GLY A 1 339 ? -41.194 -2.624 -30.942 1.00 12.24 335 GLY A O 1
ATOM 2384 N N . THR A 1 340 ? -43.411 -2.937 -31.249 1.00 13.34 336 THR A N 1
ATOM 2385 C CA . THR A 1 340 ? -43.377 -4.414 -31.098 1.00 12.84 336 THR A CA 1
ATOM 2386 C C . THR A 1 340 ? -42.714 -5.036 -32.326 1.00 13.33 336 THR A C 1
ATOM 2387 O O . THR A 1 340 ? -41.851 -5.898 -32.173 1.00 13.03 336 THR A O 1
ATOM 2391 N N . LEU A 1 341 ? -43.030 -4.566 -33.524 1.00 13.09 337 LEU A N 1
ATOM 2392 C CA . LEU A 1 341 ? -42.393 -5.140 -34.734 1.00 13.65 337 LEU A CA 1
ATOM 2393 C C . LEU A 1 341 ? -40.894 -4.854 -34.659 1.00 13.04 337 LEU A C 1
ATOM 2394 O O . LEU A 1 341 ? -40.119 -5.787 -34.955 1.00 13.65 337 LEU A O 1
ATOM 2399 N N . ARG A 1 342 ? -40.475 -3.651 -34.246 1.00 12.80 338 ARG A N 1
ATOM 2400 C CA . ARG A 1 342 ? -39.025 -3.386 -34.170 1.00 11.42 338 ARG A CA 1
ATOM 2401 C C . ARG A 1 342 ? -38.402 -4.233 -33.069 1.00 12.09 338 ARG A C 1
ATOM 2402 O O . ARG A 1 342 ? -37.385 -4.891 -33.314 1.00 12.07 338 ARG A O 1
ATOM 2410 N N . SER A 1 343 ? -38.970 -4.225 -31.872 1.00 11.72 339 SER A N 1
ATOM 2411 C CA . SER A 1 343 ? -38.350 -4.954 -30.751 1.00 11.46 339 SER A CA 1
ATOM 2412 C C . SER A 1 343 ? -38.261 -6.444 -31.048 1.00 11.57 339 SER A C 1
ATOM 2413 O O . SER A 1 343 ? -37.233 -7.094 -30.736 1.00 11.45 339 SER A O 1
ATOM 2416 N N . ALA A 1 344 ? -39.304 -7.025 -31.616 1.00 11.60 340 ALA A N 1
ATOM 2417 C CA . ALA A 1 344 ? -39.324 -8.484 -31.828 1.00 11.56 340 ALA A CA 1
ATOM 2418 C C . ALA A 1 344 ? -38.425 -8.890 -32.987 1.00 12.18 340 ALA A C 1
ATOM 2419 O O . ALA A 1 344 ? -37.895 -9.994 -32.939 1.00 12.81 340 ALA A O 1
ATOM 2421 N N . PHE A 1 345 ? -38.328 -8.075 -34.032 1.00 12.50 341 PHE A N 1
ATOM 2422 C CA . PHE A 1 345 ? -37.815 -8.571 -35.319 1.00 12.20 341 PHE A CA 1
ATOM 2423 C C . PHE A 1 345 ? -36.536 -7.865 -35.767 1.00 12.13 341 PHE A C 1
ATOM 2424 O O . PHE A 1 345 ? -35.845 -8.444 -36.645 1.00 12.24 341 PHE A O 1
ATOM 2432 N N . GLU A 1 346 ? -36.181 -6.693 -35.274 1.00 12.03 342 GLU A N 1
ATOM 2433 C CA . GLU A 1 346 ? -34.933 -6.090 -35.746 1.00 11.91 342 GLU A CA 1
ATOM 2434 C C . GLU A 1 346 ? -33.790 -7.036 -35.435 1.00 11.67 342 GLU A C 1
ATOM 2435 O O . GLU A 1 346 ? -33.729 -7.683 -34.365 1.00 12.40 342 GLU A O 1
ATOM 2441 N N . TYR A 1 347 ? -32.793 -7.114 -36.338 1.00 11.86 343 TYR A N 1
ATOM 2442 C CA . TYR A 1 347 ? -31.674 -8.068 -36.241 1.00 11.67 343 TYR A CA 1
ATOM 2443 C C . TYR A 1 347 ? -32.219 -9.472 -35.970 1.00 11.69 343 TYR A C 1
ATOM 2444 O O . TYR A 1 347 ? -31.568 -10.260 -35.330 1.00 11.34 343 TYR A O 1
ATOM 2453 N N . GLY A 1 348 ? -33.343 -9.821 -36.560 1.00 11.86 344 GLY A N 1
ATOM 2454 C CA . GLY A 1 348 ? -33.902 -11.167 -36.436 1.00 12.36 344 GLY A CA 1
ATOM 2455 C C . GLY A 1 348 ? -34.256 -11.528 -35.009 1.00 12.36 344 GLY A C 1
ATOM 2456 O O . GLY A 1 348 ? -34.279 -12.715 -34.683 1.00 12.82 344 GLY A O 1
ATOM 2457 N N . GLY A 1 349 ? -34.494 -10.540 -34.132 1.00 11.90 345 GLY A N 1
ATOM 2458 C CA . GLY A 1 349 ? -34.765 -10.833 -32.712 1.00 11.79 345 GLY A CA 1
ATOM 2459 C C . GLY A 1 349 ? -33.554 -11.314 -31.973 1.00 12.32 345 GLY A C 1
ATOM 2460 O O . GLY A 1 349 ? -33.690 -11.800 -30.840 1.00 12.08 345 GLY A O 1
ATOM 2461 N N . GLN A 1 350 ? -32.351 -11.110 -32.507 1.00 11.33 346 GLN A N 1
ATOM 2462 C CA . GLN A 1 350 ? -31.116 -11.671 -31.920 1.00 11.67 346 GLN A CA 1
ATOM 2463 C C . GLN A 1 350 ? -30.522 -10.677 -30.934 1.00 11.45 346 GLN A C 1
ATOM 2464 O O . GLN A 1 350 ? -29.368 -10.231 -31.058 1.00 12.19 346 GLN A O 1
ATOM 2470 N N . LYS A 1 351 ? -31.334 -10.308 -29.954 1.00 11.80 347 LYS A N 1
ATOM 2471 C CA . LYS A 1 351 ? -30.940 -9.352 -28.913 1.00 11.94 347 LYS A CA 1
ATOM 2472 C C . LYS A 1 351 ? -31.421 -9.868 -27.576 1.00 12.23 347 LYS A C 1
ATOM 2473 O O . LYS A 1 351 ? -32.543 -10.327 -27.468 1.00 12.02 347 LYS A O 1
ATOM 2479 N N . CYS A 1 352 ? -30.604 -9.748 -26.560 1.00 13.14 348 CYS A N 1
ATOM 2480 C CA A CYS A 1 352 ? -31.035 -10.122 -25.200 0.63 13.08 348 CYS A CA 1
ATOM 2481 C CA B CYS A 1 352 ? -30.990 -10.074 -25.173 0.37 14.62 348 CYS A CA 1
ATOM 2482 C C . CYS A 1 352 ? -32.198 -9.245 -24.723 1.00 13.21 348 CYS A C 1
ATOM 2483 O O . CYS A 1 352 ? -32.854 -9.685 -23.777 1.00 13.43 348 CYS A O 1
ATOM 2488 N N . SER A 1 353 ? -32.459 -8.120 -25.375 1.00 11.82 349 SER A N 1
ATOM 2489 C CA . SER A 1 353 ? -33.480 -7.089 -25.027 1.00 11.41 349 SER A CA 1
ATOM 2490 C C . SER A 1 353 ? -34.741 -7.238 -25.856 1.00 11.86 349 SER A C 1
ATOM 2491 O O . SER A 1 353 ? -35.711 -6.513 -25.598 1.00 11.65 349 SER A O 1
ATOM 2494 N N . ALA A 1 354 ? -34.739 -8.129 -26.850 1.00 11.10 350 ALA A N 1
ATOM 2495 C CA . ALA A 1 354 ? -35.833 -8.207 -27.830 1.00 11.73 350 ALA A CA 1
ATOM 2496 C C . ALA A 1 354 ? -37.139 -8.654 -27.194 1.00 11.35 350 ALA A C 1
ATOM 2497 O O . ALA A 1 354 ? -37.145 -9.578 -26.366 1.00 11.92 350 ALA A O 1
ATOM 2499 N N . CYS A 1 355 ? -38.246 -8.031 -27.561 1.00 11.39 351 CYS A N 1
ATOM 2500 C CA . CYS A 1 355 ? -39.578 -8.448 -27.124 1.00 12.34 351 CYS A CA 1
ATOM 2501 C C . CYS A 1 355 ? -39.892 -9.816 -27.713 1.00 12.04 351 CYS A C 1
ATOM 2502 O O . CYS A 1 355 ? -39.891 -9.976 -28.927 1.00 12.94 351 CYS A O 1
ATOM 2505 N N . SER A 1 356 ? -40.194 -10.785 -26.888 1.00 11.82 352 SER A N 1
ATOM 2506 C CA . SER A 1 356 ? -40.639 -12.107 -27.347 1.00 11.81 352 SER A CA 1
ATOM 2507 C C . SER A 1 356 ? -41.985 -12.509 -26.741 1.00 12.80 352 SER A C 1
ATOM 2508 O O . SER A 1 356 ? -42.498 -13.562 -27.131 1.00 13.46 352 SER A O 1
ATOM 2511 N N . ARG A 1 357 ? -42.549 -11.710 -25.833 1.00 12.49 353 ARG A N 1
ATOM 2512 C CA . ARG A 1 357 ? -43.898 -11.972 -25.296 1.00 12.84 353 ARG A CA 1
ATOM 2513 C C . ARG A 1 357 ? -44.672 -10.670 -25.286 1.00 13.31 353 ARG A C 1
ATOM 2514 O O . ARG A 1 357 ? -44.200 -9.668 -24.729 1.00 14.75 353 ARG A O 1
ATOM 2522 N N . LEU A 1 358 ? -45.797 -10.681 -25.955 1.00 11.71 354 LEU A N 1
ATOM 2523 C CA . LEU A 1 358 ? -46.707 -9.537 -26.105 1.00 12.25 354 LEU A CA 1
ATOM 2524 C C . LEU A 1 358 ? -48.008 -9.892 -25.386 1.00 12.65 354 LEU A C 1
ATOM 2525 O O . LEU A 1 358 ? -48.584 -10.953 -25.653 1.00 14.04 354 LEU A O 1
ATOM 2530 N N . TYR A 1 359 ? -48.434 -9.055 -24.471 1.00 12.51 355 TYR A N 1
ATOM 2531 C CA . TYR A 1 359 ? -49.684 -9.227 -23.689 1.00 12.13 355 TYR A CA 1
ATOM 2532 C C . TYR A 1 359 ? -50.687 -8.160 -24.141 1.00 12.44 355 TYR A C 1
ATOM 2533 O O . TYR A 1 359 ? -50.392 -6.993 -24.016 1.00 13.64 355 TYR A O 1
ATOM 2542 N N . VAL A 1 360 ? -51.807 -8.600 -24.718 1.00 13.29 356 VAL A N 1
ATOM 2543 C CA . VAL A 1 360 ? -52.783 -7.688 -25.360 1.00 14.09 356 VAL A CA 1
ATOM 2544 C C . VAL A 1 360 ? -54.158 -7.920 -24.729 1.00 13.19 356 VAL A C 1
ATOM 2545 O O . VAL A 1 360 ? -54.579 -9.068 -24.542 1.00 14.08 356 VAL A O 1
ATOM 2549 N N . PRO A 1 361 ? -54.894 -6.845 -24.394 1.00 13.86 357 PRO A N 1
ATOM 2550 C CA . PRO A 1 361 ? -56.247 -7.016 -23.850 1.00 14.06 357 PRO A CA 1
ATOM 2551 C C . PRO A 1 361 ? -57.192 -7.401 -24.986 1.00 14.53 357 PRO A C 1
ATOM 2552 O O . PRO A 1 361 ? -57.081 -6.907 -26.115 1.00 15.22 357 PRO A O 1
ATOM 2556 N N . HIS A 1 362 ? -58.162 -8.240 -24.659 1.00 15.23 358 HIS A N 1
ATOM 2557 C CA A HIS A 1 362 ? -59.183 -8.730 -25.624 0.55 16.93 358 HIS A CA 1
ATOM 2558 C CA B HIS A 1 362 ? -59.153 -8.733 -25.655 0.45 16.26 358 HIS A CA 1
ATOM 2559 C C . HIS A 1 362 ? -59.807 -7.565 -26.411 1.00 15.88 358 HIS A C 1
ATOM 2560 O O . HIS A 1 362 ? -59.983 -7.684 -27.626 1.00 17.33 358 HIS A O 1
ATOM 2573 N N . SER A 1 363 ? -60.111 -6.438 -25.763 1.00 16.32 359 SER A N 1
ATOM 2574 C CA . SER A 1 363 ? -60.811 -5.330 -26.456 1.00 17.05 359 SER A CA 1
ATOM 2575 C C . SER A 1 363 ? -59.962 -4.751 -27.586 1.00 17.86 359 SER A C 1
ATOM 2576 O O . SER A 1 363 ? -60.555 -4.247 -28.546 1.00 20.62 359 SER A O 1
ATOM 2579 N N . LEU A 1 364 ? -58.621 -4.816 -27.530 1.00 16.50 360 LEU A N 1
ATOM 2580 C CA . LEU A 1 364 ? -57.747 -4.232 -28.585 1.00 17.93 360 LEU A CA 1
ATOM 2581 C C . LEU A 1 364 ? -57.252 -5.319 -29.534 1.00 17.09 360 LEU A C 1
ATOM 2582 O O . LEU A 1 364 ? -56.581 -4.972 -30.525 1.00 17.45 360 LEU A O 1
ATOM 2587 N N . TRP A 1 365 ? -57.485 -6.575 -29.261 1.00 16.73 361 TRP A N 1
ATOM 2588 C CA . TRP A 1 365 ? -56.799 -7.667 -29.997 1.00 17.74 361 TRP A CA 1
ATOM 2589 C C . TRP A 1 365 ? -57.234 -7.696 -31.457 1.00 17.44 361 TRP A C 1
ATOM 2590 O O . TRP A 1 365 ? -56.395 -7.792 -32.322 1.00 17.13 361 TRP A O 1
ATOM 2601 N N . PRO A 1 366 ? -58.527 -7.611 -31.840 1.00 18.18 362 PRO A N 1
ATOM 2602 C CA . PRO A 1 366 ? -58.847 -7.652 -33.273 1.00 19.06 362 PRO A CA 1
ATOM 2603 C C . PRO A 1 366 ? -58.103 -6.551 -34.033 1.00 19.85 362 PRO A C 1
ATOM 2604 O O . PRO A 1 366 ? -57.538 -6.799 -35.120 1.00 19.33 362 PRO A O 1
ATOM 2608 N N . GLN A 1 367 ? -58.028 -5.372 -33.447 1.00 18.00 363 GLN A N 1
ATOM 2609 C CA . GLN A 1 367 ? -57.326 -4.215 -34.038 1.00 19.53 363 GLN A CA 1
ATOM 2610 C C . GLN A 1 367 ? -55.820 -4.486 -34.159 1.00 17.56 363 GLN A C 1
ATOM 2611 O O . GLN A 1 367 ? -55.235 -4.340 -35.261 1.00 17.96 363 GLN A O 1
ATOM 2617 N N . ILE A 1 368 ? -55.183 -4.860 -33.055 1.00 17.33 364 ILE A N 1
ATOM 2618 C CA . ILE A 1 368 ? -53.721 -5.079 -33.039 1.00 16.66 364 ILE A CA 1
ATOM 2619 C C . ILE A 1 368 ? -53.392 -6.279 -33.924 1.00 17.37 364 ILE A C 1
ATOM 2620 O O . ILE A 1 368 ? -52.414 -6.208 -34.666 1.00 16.82 364 ILE A O 1
ATOM 2625 N N . LYS A 1 369 ? -54.136 -7.367 -33.851 1.00 16.42 365 LYS A N 1
ATOM 2626 C CA . LYS A 1 369 ? -53.856 -8.530 -34.721 1.00 17.13 365 LYS A CA 1
ATOM 2627 C C . LYS A 1 369 ? -53.904 -8.094 -36.179 1.00 18.35 365 LYS A C 1
ATOM 2628 O O . LYS A 1 369 ? -52.988 -8.463 -36.962 1.00 17.55 365 LYS A O 1
ATOM 2634 N N . GLY A 1 370 ? -54.921 -7.339 -36.569 1.00 16.06 366 GLY A N 1
ATOM 2635 C CA . GLY A 1 370 ? -55.077 -6.948 -37.979 1.00 16.75 366 GLY A CA 1
ATOM 2636 C C . GLY A 1 370 ? -53.891 -6.112 -38.418 1.00 16.15 366 GLY A C 1
ATOM 2637 O O . GLY A 1 370 ? -53.345 -6.344 -39.519 1.00 16.89 366 GLY A O 1
ATOM 2638 N N . ARG A 1 371 ? -53.473 -5.145 -37.614 1.00 15.27 367 ARG A N 1
ATOM 2639 C CA . ARG A 1 371 ? -52.349 -4.247 -37.947 1.00 16.16 367 ARG A CA 1
ATOM 2640 C C . ARG A 1 371 ? -51.056 -5.066 -37.983 1.00 17.28 367 ARG A C 1
ATOM 2641 O O . ARG A 1 371 ? -50.261 -4.891 -38.907 1.00 16.30 367 ARG A O 1
ATOM 2649 N N . LEU A 1 372 ? -50.815 -5.919 -37.004 1.00 16.24 368 LEU A N 1
ATOM 2650 C CA . LEU A 1 372 ? -49.588 -6.743 -36.984 1.00 15.84 368 LEU A CA 1
ATOM 2651 C C . LEU A 1 372 ? -49.527 -7.587 -38.252 1.00 16.57 368 LEU A C 1
ATOM 2652 O O . LEU A 1 372 ? -48.432 -7.677 -38.839 1.00 17.89 368 LEU A O 1
ATOM 2657 N N . LEU A 1 373 ? -50.631 -8.192 -38.660 1.00 16.40 369 LEU A N 1
ATOM 2658 C CA . LEU A 1 373 ? -50.597 -9.104 -39.839 1.00 18.59 369 LEU A CA 1
ATOM 2659 C C . LEU A 1 373 ? -50.417 -8.294 -41.126 1.00 18.94 369 LEU A C 1
ATOM 2660 O O . LEU A 1 373 ? -49.618 -8.719 -42.020 1.00 18.78 369 LEU A O 1
ATOM 2665 N N . GLU A 1 374 ? -51.012 -7.119 -41.220 1.00 18.16 370 GLU A N 1
ATOM 2666 C CA . GLU A 1 374 ? -50.818 -6.242 -42.396 1.00 19.40 370 GLU A CA 1
ATOM 2667 C C . GLU A 1 374 ? -49.350 -5.815 -42.471 1.00 18.84 370 GLU A C 1
ATOM 2668 O O . GLU A 1 374 ? -48.719 -5.907 -43.546 1.00 19.23 370 GLU A O 1
ATOM 2674 N N . GLU A 1 375 ? -48.786 -5.314 -41.400 1.00 16.93 371 GLU A N 1
ATOM 2675 C CA . GLU A 1 375 ? -47.373 -4.867 -41.442 1.00 16.39 371 GLU A CA 1
ATOM 2676 C C . GLU A 1 375 ? -46.434 -6.051 -41.634 1.00 17.64 371 GLU A C 1
ATOM 2677 O O . GLU A 1 375 ? -45.433 -5.909 -42.321 1.00 17.39 371 GLU A O 1
ATOM 2683 N N . HIS A 1 376 ? -46.718 -7.198 -41.042 1.00 16.64 372 HIS A N 1
ATOM 2684 C CA . HIS A 1 376 ? -45.898 -8.409 -41.198 1.00 17.00 372 HIS A CA 1
ATOM 2685 C C . HIS A 1 376 ? -45.680 -8.687 -42.683 1.00 17.59 372 HIS A C 1
ATOM 2686 O O . HIS A 1 376 ? -44.538 -8.975 -43.101 1.00 16.98 372 HIS A O 1
ATOM 2693 N N . SER A 1 377 ? -46.744 -8.602 -43.471 1.00 18.25 373 SER A N 1
ATOM 2694 C CA . SER A 1 377 ? -46.700 -8.935 -44.909 1.00 19.54 373 SER A CA 1
ATOM 2695 C C . SER A 1 377 ? -45.780 -7.960 -45.651 1.00 19.65 373 SER A C 1
ATOM 2696 O O . SER A 1 377 ? -45.348 -8.328 -46.745 1.00 21.38 373 SER A O 1
ATOM 2699 N N . ARG A 1 378 ? -45.503 -6.774 -45.094 1.00 17.34 374 ARG A N 1
ATOM 2700 C CA . ARG A 1 378 ? -44.683 -5.701 -45.727 1.00 18.23 374 ARG A CA 1
ATOM 2701 C C . ARG A 1 378 ? -43.208 -5.796 -45.316 1.00 17.77 374 ARG A C 1
ATOM 2702 O O . ARG A 1 378 ? -42.399 -5.086 -45.882 1.00 19.73 374 ARG A O 1
ATOM 2710 N N . ILE A 1 379 ? -42.860 -6.663 -44.369 1.00 17.71 375 ILE A N 1
ATOM 2711 C CA . ILE A 1 379 ? -41.457 -6.840 -43.908 1.00 16.77 375 ILE A CA 1
ATOM 2712 C C . ILE A 1 379 ? -40.654 -7.577 -44.973 1.00 17.10 375 ILE A C 1
ATOM 2713 O O . ILE A 1 379 ? -41.011 -8.697 -45.407 1.00 18.76 375 ILE A O 1
ATOM 2718 N N . LYS A 1 380 ? -39.556 -6.956 -45.389 1.00 17.16 376 LYS A N 1
ATOM 2719 C CA . LYS A 1 380 ? -38.603 -7.572 -46.357 1.00 18.30 376 LYS A CA 1
ATOM 2720 C C . LYS A 1 380 ? -37.458 -8.248 -45.605 1.00 16.63 376 LYS A C 1
ATOM 2721 O O . LYS A 1 380 ? -36.797 -7.565 -44.789 1.00 16.90 376 LYS A O 1
ATOM 2727 N N . VAL A 1 381 ? -37.228 -9.512 -45.885 1.00 16.67 377 VAL A N 1
ATOM 2728 C CA . VAL A 1 381 ? -36.054 -10.266 -45.388 1.00 17.18 377 VAL A CA 1
ATOM 2729 C C . VAL A 1 381 ? -35.154 -10.559 -46.578 1.00 17.61 377 VAL A C 1
ATOM 2730 O O . VAL A 1 381 ? -35.648 -11.154 -47.536 1.00 19.79 377 VAL A O 1
ATOM 2734 N N . GLY A 1 382 ? -33.881 -10.236 -46.508 1.00 16.46 378 GLY A N 1
ATOM 2735 C CA . GLY A 1 382 ? -33.010 -10.411 -47.668 1.00 16.62 378 GLY A CA 1
ATOM 2736 C C . GLY A 1 382 ? -31.596 -10.074 -47.340 1.00 16.36 378 GLY A C 1
ATOM 2737 O O . GLY A 1 382 ? -31.230 -10.046 -46.136 1.00 15.58 378 GLY A O 1
ATOM 2738 N N . ASP A 1 383 ? -30.788 -9.870 -48.364 1.00 16.54 379 ASP A N 1
ATOM 2739 C CA . ASP A 1 383 ? -29.352 -9.539 -48.277 1.00 16.09 379 ASP A CA 1
ATOM 2740 C C . ASP A 1 383 ? -29.250 -8.069 -47.911 1.00 16.10 379 ASP A C 1
ATOM 2741 O O . ASP A 1 383 ? -29.718 -7.216 -48.664 1.00 16.76 379 ASP A O 1
ATOM 2746 N N . PRO A 1 384 ? -28.711 -7.714 -46.726 1.00 15.27 380 PRO A N 1
ATOM 2747 C CA . PRO A 1 384 ? -28.689 -6.316 -46.289 1.00 15.24 380 PRO A CA 1
ATOM 2748 C C . PRO A 1 384 ? -27.672 -5.429 -46.993 1.00 15.79 380 PRO A C 1
ATOM 2749 O O . PRO A 1 384 ? -27.802 -4.214 -46.921 1.00 15.68 380 PRO A O 1
ATOM 2753 N N . ALA A 1 385 ? -26.660 -6.036 -47.591 1.00 17.53 381 ALA A N 1
ATOM 2754 C CA . ALA A 1 385 ? -25.631 -5.295 -48.342 1.00 17.52 381 ALA A CA 1
ATOM 2755 C C . ALA A 1 385 ? -26.191 -4.963 -49.727 1.00 17.79 381 ALA A C 1
ATOM 2756 O O . ALA A 1 385 ? -25.966 -3.819 -50.191 1.00 21.08 381 ALA A O 1
ATOM 2758 N N . GLU A 1 386 ? -26.923 -5.884 -50.340 1.00 18.61 382 GLU A N 1
ATOM 2759 C CA A GLU A 1 386 ? -27.404 -5.686 -51.740 0.60 19.75 382 GLU A CA 1
ATOM 2760 C CA B GLU A 1 386 ? -27.429 -5.733 -51.743 0.40 19.04 382 GLU A CA 1
ATOM 2761 C C . GLU A 1 386 ? -28.738 -4.939 -51.742 1.00 19.98 382 GLU A C 1
ATOM 2762 O O . GLU A 1 386 ? -29.043 -4.249 -52.756 1.00 21.90 382 GLU A O 1
ATOM 2773 N N . ASP A 1 387 ? -29.525 -5.047 -50.666 1.00 18.36 383 ASP A N 1
ATOM 2774 C CA . ASP A 1 387 ? -30.873 -4.446 -50.685 1.00 18.04 383 ASP A CA 1
ATOM 2775 C C . ASP A 1 387 ? -31.094 -3.679 -49.399 1.00 18.07 383 ASP A C 1
ATOM 2776 O O . ASP A 1 387 ? -31.445 -4.290 -48.344 1.00 17.46 383 ASP A O 1
ATOM 2781 N N . PHE A 1 388 ? -30.901 -2.380 -49.445 1.00 17.16 384 PHE A N 1
ATOM 2782 C CA . PHE A 1 388 ? -31.098 -1.507 -48.264 1.00 17.35 384 PHE A CA 1
ATOM 2783 C C . PHE A 1 388 ? -32.576 -1.435 -47.879 1.00 17.74 384 PHE A C 1
ATOM 2784 O O . PHE A 1 388 ? -32.821 -0.861 -46.810 1.00 17.83 384 PHE A O 1
ATOM 2792 N N . GLY A 1 389 ? -33.509 -1.984 -48.657 1.00 17.64 385 GLY A N 1
ATOM 2793 C CA . GLY A 1 389 ? -34.920 -2.062 -48.214 1.00 18.10 385 GLY A CA 1
ATOM 2794 C C . GLY A 1 389 ? -35.149 -3.177 -47.192 1.00 18.05 385 GLY A C 1
ATOM 2795 O O . GLY A 1 389 ? -36.246 -3.274 -46.663 1.00 19.32 385 GLY A O 1
ATOM 2796 N N . THR A 1 390 ? -34.160 -4.043 -46.976 1.00 17.17 386 THR A N 1
ATOM 2797 C CA . THR A 1 390 ? -34.269 -5.194 -46.045 1.00 16.19 386 THR A CA 1
ATOM 2798 C C . THR A 1 390 ? -34.576 -4.692 -44.634 1.00 14.38 386 THR A C 1
ATOM 2799 O O . THR A 1 390 ? -33.867 -3.831 -44.119 1.00 15.38 386 THR A O 1
ATOM 2803 N N . PHE A 1 391 ? -35.599 -5.232 -43.997 1.00 14.01 387 PHE A N 1
ATOM 2804 C CA . PHE A 1 391 ? -35.861 -4.890 -42.578 1.00 13.99 387 PHE A CA 1
ATOM 2805 C C . PHE A 1 391 ? -34.887 -5.649 -41.685 1.00 12.11 387 PHE A C 1
ATOM 2806 O O . PHE A 1 391 ? -34.271 -5.026 -40.815 1.00 13.51 387 PHE A O 1
ATOM 2814 N N . PHE A 1 392 ? -34.759 -6.954 -41.890 1.00 13.26 388 PHE A N 1
ATOM 2815 C CA . PHE A 1 392 ? -33.721 -7.759 -41.217 1.00 13.23 388 PHE A CA 1
ATOM 2816 C C . PHE A 1 392 ? -33.314 -8.893 -42.130 1.00 12.89 388 PHE A C 1
ATOM 2817 O O . PHE A 1 392 ? -34.033 -9.225 -43.073 1.00 14.22 388 PHE A O 1
ATOM 2825 N N . SER A 1 393 ? -32.177 -9.495 -41.822 1.00 13.27 389 SER A N 1
ATOM 2826 C CA . SER A 1 393 ? -31.587 -10.547 -42.673 1.00 12.85 389 SER A CA 1
ATOM 2827 C C . SER A 1 393 ? -31.557 -11.883 -41.927 1.00 13.18 389 SER A C 1
ATOM 2828 O O . SER A 1 393 ? -32.274 -12.113 -40.924 1.00 13.52 389 SER A O 1
ATOM 2831 N N . ALA A 1 394 ? -30.780 -12.812 -42.459 1.00 12.34 390 ALA A N 1
ATOM 2832 C CA . ALA A 1 394 ? -30.567 -14.163 -41.914 1.00 12.82 390 ALA A CA 1
ATOM 2833 C C . ALA A 1 394 ? -30.100 -14.074 -40.459 1.00 12.15 390 ALA A C 1
ATOM 2834 O O . ALA A 1 394 ? -29.439 -13.066 -40.052 1.00 13.07 390 ALA A O 1
ATOM 2836 N N . VAL A 1 395 ? -30.393 -15.119 -39.715 1.00 12.41 391 VAL A N 1
ATOM 2837 C CA . VAL A 1 395 ? -29.850 -15.277 -38.357 1.00 12.34 391 VAL A CA 1
ATOM 2838 C C . VAL A 1 395 ? -28.401 -15.756 -38.466 1.00 12.07 391 VAL A C 1
ATOM 2839 O O . VAL A 1 395 ? -27.887 -16.038 -39.570 1.00 12.67 391 VAL A O 1
ATOM 2843 N N . ILE A 1 396 ? -27.718 -15.840 -37.343 1.00 12.19 392 ILE A N 1
ATOM 2844 C CA . ILE A 1 396 ? -26.251 -15.737 -37.387 1.00 12.37 392 ILE A CA 1
ATOM 2845 C C . ILE A 1 396 ? -25.608 -17.002 -37.959 1.00 12.91 392 ILE A C 1
ATOM 2846 O O . ILE A 1 396 ? -24.582 -16.852 -38.652 1.00 14.23 392 ILE A O 1
ATOM 2851 N N . ASP A 1 397 ? -26.101 -18.191 -37.666 1.00 12.96 393 ASP A N 1
ATOM 2852 C CA . ASP A 1 397 ? -25.341 -19.402 -38.013 1.00 13.52 393 ASP A CA 1
ATOM 2853 C C . ASP A 1 397 ? -26.278 -20.599 -38.010 1.00 14.21 393 ASP A C 1
ATOM 2854 O O . ASP A 1 397 ? -27.481 -20.496 -37.673 1.00 14.43 393 ASP A O 1
ATOM 2859 N N . ALA A 1 398 ? -25.721 -21.749 -38.369 1.00 15.30 394 ALA A N 1
ATOM 2860 C CA . ALA A 1 398 ? -26.538 -22.976 -38.506 1.00 15.04 394 ALA A CA 1
ATOM 2861 C C . ALA A 1 398 ? -27.089 -23.434 -37.168 1.00 14.74 394 ALA A C 1
ATOM 2862 O O . ALA A 1 398 ? -28.206 -23.961 -37.124 1.00 15.30 394 ALA A O 1
ATOM 2864 N N . LYS A 1 399 ? -26.328 -23.302 -36.103 1.00 15.22 395 LYS A N 1
ATOM 2865 C CA . LYS A 1 399 ? -26.794 -23.762 -34.781 1.00 16.57 395 LYS A CA 1
ATOM 2866 C C . LYS A 1 399 ? -28.023 -22.941 -34.383 1.00 15.53 395 LYS A C 1
ATOM 2867 O O . LYS A 1 399 ? -29.027 -23.490 -33.868 1.00 16.52 395 LYS A O 1
ATOM 2873 N N . SER A 1 400 ? -27.952 -21.632 -34.583 1.00 14.29 396 SER A N 1
ATOM 2874 C CA . SER A 1 400 ? -29.078 -20.769 -34.221 1.00 14.74 396 SER A CA 1
ATOM 2875 C C . SER A 1 400 ? -30.265 -21.085 -35.115 1.00 14.44 396 SER A C 1
ATOM 2876 O O . SER A 1 400 ? -31.387 -21.213 -34.605 1.00 15.22 396 SER A O 1
ATOM 2879 N N . PHE A 1 401 ? -30.046 -21.201 -36.418 1.00 13.72 397 PHE A N 1
ATOM 2880 C CA . PHE A 1 401 ? -31.083 -21.597 -37.377 1.00 13.89 397 PHE A CA 1
ATOM 2881 C C . PHE A 1 401 ? -31.777 -22.864 -36.875 1.00 14.29 397 PHE A C 1
ATOM 2882 O O . PHE A 1 401 ? -33.024 -22.924 -36.890 1.00 14.34 397 PHE A O 1
ATOM 2890 N N . ALA A 1 402 ? -31.015 -23.886 -36.490 1.00 14.80 398 ALA A N 1
ATOM 2891 C CA . ALA A 1 402 ? -31.618 -25.164 -36.054 1.00 14.63 398 ALA A CA 1
ATOM 2892 C C . ALA A 1 402 ? -32.464 -24.971 -34.801 1.00 15.53 398 ALA A C 1
ATOM 2893 O O . ALA A 1 402 ? -33.517 -25.586 -34.681 1.00 15.89 398 ALA A O 1
ATOM 2895 N N . ARG A 1 403 ? -32.002 -24.195 -33.833 1.00 14.20 399 ARG A N 1
ATOM 2896 C CA A ARG A 1 403 ? -32.795 -23.928 -32.611 0.53 13.93 399 ARG A CA 1
ATOM 2897 C CA B ARG A 1 403 ? -32.788 -23.911 -32.600 0.47 15.49 399 ARG A CA 1
ATOM 2898 C C . ARG A 1 403 ? -34.109 -23.229 -32.986 1.00 14.35 399 ARG A C 1
ATOM 2899 O O . ARG A 1 403 ? -35.181 -23.608 -32.485 1.00 14.28 399 ARG A O 1
ATOM 2914 N N . ILE A 1 404 ? -34.034 -22.236 -33.841 1.00 13.65 400 ILE A N 1
ATOM 2915 C CA . ILE A 1 404 ? -35.257 -21.498 -34.239 1.00 14.07 400 ILE A CA 1
ATOM 2916 C C . ILE A 1 404 ? -36.195 -22.427 -34.995 1.00 14.93 400 ILE A C 1
ATOM 2917 O O . ILE A 1 404 ? -37.398 -22.409 -34.704 1.00 14.65 400 ILE A O 1
ATOM 2922 N N . LYS A 1 405 ? -35.670 -23.220 -35.930 1.00 14.20 401 LYS A N 1
ATOM 2923 C CA . LYS A 1 405 ? -36.523 -24.159 -36.700 1.00 15.55 401 LYS A CA 1
ATOM 2924 C C . LYS A 1 405 ? -37.212 -25.126 -35.734 1.00 15.22 401 LYS A C 1
ATOM 2925 O O . LYS A 1 405 ? -38.394 -25.448 -35.931 1.00 15.84 401 LYS A O 1
ATOM 2931 N N . LYS A 1 406 ? -36.527 -25.551 -34.685 1.00 15.29 402 LYS A N 1
ATOM 2932 C CA . LYS A 1 406 ? -37.117 -26.469 -33.681 1.00 15.56 402 LYS A CA 1
ATOM 2933 C C . LYS A 1 406 ? -38.289 -25.757 -32.975 1.00 15.38 402 LYS A C 1
ATOM 2934 O O . LYS A 1 406 ? -39.354 -26.330 -32.799 1.00 15.35 402 LYS A O 1
ATOM 2940 N N . TRP A 1 407 ? -38.104 -24.524 -32.529 1.00 14.80 403 TRP A N 1
ATOM 2941 C CA . TRP A 1 407 ? -39.222 -23.743 -31.932 1.00 13.73 403 TRP A CA 1
ATOM 2942 C C . TRP A 1 407 ? -40.373 -23.561 -32.930 1.00 14.90 403 TRP A C 1
ATOM 2943 O O . TRP A 1 407 ? -41.539 -23.571 -32.490 1.00 14.76 403 TRP A O 1
ATOM 2954 N N . LEU A 1 408 ? -40.093 -23.340 -34.209 1.00 14.43 404 LEU A N 1
ATOM 2955 C CA . LEU A 1 408 ? -41.184 -23.156 -35.189 1.00 15.37 404 LEU A CA 1
ATOM 2956 C C . LEU A 1 408 ? -41.926 -24.488 -35.339 1.00 16.04 404 LEU A C 1
ATOM 2957 O O . LEU A 1 408 ? -43.167 -24.476 -35.503 1.00 18.57 404 LEU A O 1
ATOM 2962 N N . GLU A 1 409 ? -41.231 -25.606 -35.232 1.00 16.46 405 GLU A N 1
ATOM 2963 C CA . GLU A 1 409 ? -41.945 -26.914 -35.213 1.00 16.26 405 GLU A CA 1
ATOM 2964 C C . GLU A 1 409 ? -42.843 -26.989 -33.972 1.00 16.45 405 GLU A C 1
ATOM 2965 O O . GLU A 1 409 ? -44.003 -27.470 -34.061 1.00 17.81 405 GLU A O 1
ATOM 2971 N N . HIS A 1 410 ? -42.334 -26.630 -32.813 1.00 15.17 406 HIS A N 1
ATOM 2972 C CA . HIS A 1 410 ? -43.139 -26.598 -31.571 1.00 15.98 406 HIS A CA 1
ATOM 2973 C C . HIS A 1 410 ? -44.366 -25.711 -31.791 1.00 15.10 406 HIS A C 1
ATOM 2974 O O . HIS A 1 410 ? -45.460 -26.119 -31.373 1.00 16.81 406 HIS A O 1
ATOM 2981 N N . ALA A 1 411 ? -44.210 -24.574 -32.446 1.00 15.51 407 ALA A N 1
ATOM 2982 C CA . ALA A 1 411 ? -45.336 -23.629 -32.599 1.00 16.27 407 ALA A CA 1
ATOM 2983 C C . ALA A 1 411 ? -46.451 -24.229 -33.452 1.00 17.71 407 ALA A C 1
ATOM 2984 O O . ALA A 1 411 ? -47.592 -23.779 -33.264 1.00 17.48 407 ALA A O 1
ATOM 2986 N N . ARG A 1 412 ? -46.147 -25.180 -34.362 1.00 17.88 408 ARG A N 1
ATOM 2987 C CA . ARG A 1 412 ? -47.195 -25.754 -35.256 1.00 19.47 408 ARG A CA 1
ATOM 2988 C C . ARG A 1 412 ? -47.652 -27.093 -34.710 1.00 19.09 408 ARG A C 1
ATOM 2989 O O . ARG A 1 412 ? -48.496 -27.690 -35.387 1.00 22.81 408 ARG A O 1
ATOM 2997 N N . SER A 1 413 ? -47.125 -27.570 -33.590 1.00 16.68 409 SER A N 1
ATOM 2998 C CA . SER A 1 413 ? -47.459 -28.903 -33.057 1.00 18.44 409 SER A CA 1
ATOM 2999 C C . SER A 1 413 ? -47.766 -28.873 -31.568 1.00 19.39 409 SER A C 1
ATOM 3000 O O . SER A 1 413 ? -47.590 -29.904 -30.935 1.00 27.63 409 SER A O 1
ATOM 3003 N N . SER A 1 414 ? -48.237 -27.765 -31.001 1.00 17.74 410 SER A N 1
ATOM 3004 C CA A SER A 1 414 ? -48.511 -27.632 -29.554 0.46 17.01 410 SER A CA 1
ATOM 3005 C CA B SER A 1 414 ? -48.517 -27.644 -29.551 0.54 16.64 410 SER A CA 1
ATOM 3006 C C . SER A 1 414 ? -49.973 -27.276 -29.356 1.00 16.47 410 SER A C 1
ATOM 3007 O O . SER A 1 414 ? -50.470 -26.341 -29.966 1.00 15.90 410 SER A O 1
ATOM 3012 N N . PRO A 1 415 ? -50.722 -28.012 -28.510 1.00 15.50 411 PRO A N 1
ATOM 3013 C CA . PRO A 1 415 ? -52.150 -27.742 -28.389 1.00 15.69 411 PRO A CA 1
ATOM 3014 C C . PRO A 1 415 ? -52.568 -26.293 -28.109 1.00 15.60 411 PRO A C 1
ATOM 3015 O O . PRO A 1 415 ? -53.614 -25.883 -28.564 1.00 16.93 411 PRO A O 1
ATOM 3019 N N . SER A 1 416 ? -51.791 -25.538 -27.337 1.00 15.22 412 SER A N 1
ATOM 3020 C CA A SER A 1 416 ? -52.206 -24.158 -26.981 0.47 15.95 412 SER A CA 1
ATOM 3021 C CA B SER A 1 416 ? -52.113 -24.157 -26.915 0.53 15.93 412 SER A CA 1
ATOM 3022 C C . SER A 1 416 ? -51.640 -23.118 -27.957 1.00 15.45 412 SER A C 1
ATOM 3023 O O . SER A 1 416 ? -51.947 -21.929 -27.764 1.00 16.14 412 SER A O 1
ATOM 3028 N N . LEU A 1 417 ? -50.885 -23.514 -28.977 1.00 14.11 413 LEU A N 1
ATOM 3029 C CA . LEU A 1 417 ? -50.207 -22.532 -29.874 1.00 13.76 413 LEU A CA 1
ATOM 3030 C C . LEU A 1 417 ? -50.860 -22.524 -31.250 1.00 15.00 413 LEU A C 1
ATOM 3031 O O . LEU A 1 417 ? -51.228 -23.614 -31.776 1.00 15.27 413 LEU A O 1
ATOM 3036 N N . THR A 1 418 ? -50.885 -21.367 -31.877 1.00 14.40 414 THR A N 1
ATOM 3037 C CA . THR A 1 418 ? -51.213 -21.247 -33.299 1.00 14.54 414 THR A CA 1
ATOM 3038 C C . THR A 1 418 ? -50.222 -20.278 -33.931 1.00 15.51 414 THR A C 1
ATOM 3039 O O . THR A 1 418 ? -49.901 -19.234 -33.334 1.00 16.50 414 THR A O 1
ATOM 3043 N N . ILE A 1 419 ? -49.817 -20.546 -35.165 1.00 15.66 415 ILE A N 1
ATOM 3044 C CA . ILE A 1 419 ? -48.976 -19.594 -35.922 1.00 15.34 415 ILE A CA 1
ATOM 3045 C C . ILE A 1 419 ? -49.923 -18.625 -36.625 1.00 16.76 415 ILE A C 1
ATOM 3046 O O . ILE A 1 419 ? -50.794 -19.085 -37.417 1.00 17.52 415 ILE A O 1
ATOM 3051 N N . LEU A 1 420 ? -49.806 -17.351 -36.341 1.00 14.59 416 LEU A N 1
ATOM 3052 C CA . LEU A 1 420 ? -50.635 -16.309 -36.980 1.00 15.56 416 LEU A CA 1
ATOM 3053 C C . LEU A 1 420 ? -49.989 -15.812 -38.267 1.00 16.83 416 LEU A C 1
ATOM 3054 O O . LEU A 1 420 ? -50.719 -15.365 -39.156 1.00 18.21 416 LEU A O 1
ATOM 3059 N N . ALA A 1 421 ? -48.664 -15.790 -38.356 1.00 15.72 417 ALA A N 1
ATOM 3060 C CA . ALA A 1 421 ? -47.955 -15.227 -39.512 1.00 16.80 417 ALA A CA 1
ATOM 3061 C C . ALA A 1 421 ? -46.575 -15.856 -39.524 1.00 16.00 417 ALA A C 1
ATOM 3062 O O . ALA A 1 421 ? -46.010 -16.122 -38.443 1.00 15.33 417 ALA A O 1
ATOM 3064 N N . GLY A 1 422 ? -46.001 -16.017 -40.714 1.00 15.67 418 GLY A N 1
ATOM 3065 C CA . GLY A 1 422 ? -44.678 -16.631 -40.862 1.00 15.93 418 GLY A CA 1
ATOM 3066 C C . GLY A 1 422 ? -44.704 -18.108 -40.526 1.00 17.16 418 GLY A C 1
ATOM 3067 O O . GLY A 1 422 ? -45.722 -18.745 -40.692 1.00 18.05 418 GLY A O 1
ATOM 3068 N N . GLY A 1 423 ? -43.580 -18.628 -40.093 1.00 16.35 419 GLY A N 1
ATOM 3069 C CA . GLY A 1 423 ? -43.413 -20.019 -39.657 1.00 17.97 419 GLY A CA 1
ATOM 3070 C C . GLY A 1 423 ? -42.441 -20.781 -40.534 1.00 18.96 419 GLY A C 1
ATOM 3071 O O . GLY A 1 423 ? -42.079 -21.893 -40.105 1.00 19.96 419 GLY A O 1
ATOM 3072 N N . LYS A 1 424 ? -41.984 -20.212 -41.646 1.00 18.87 420 LYS A N 1
ATOM 3073 C CA . LYS A 1 424 ? -41.052 -20.947 -42.540 1.00 20.58 420 LYS A CA 1
ATOM 3074 C C . LYS A 1 424 ? -39.637 -20.409 -42.413 1.00 19.86 420 LYS A C 1
ATOM 3075 O O . LYS A 1 424 ? -39.375 -19.297 -41.844 1.00 17.89 420 LYS A O 1
ATOM 3081 N N . CYS A 1 425 ? -38.715 -21.222 -42.899 1.00 18.24 421 CYS A N 1
ATOM 3082 C CA . CYS A 1 425 ? -37.285 -20.915 -42.880 1.00 19.27 421 CYS A CA 1
ATOM 3083 C C . CYS A 1 425 ? -36.638 -21.648 -44.043 1.00 19.45 421 CYS A C 1
ATOM 3084 O O . CYS A 1 425 ? -37.216 -22.631 -44.545 1.00 21.05 421 CYS A O 1
ATOM 3087 N N . ASP A 1 426 ? -35.493 -21.172 -44.482 1.00 17.92 422 ASP A N 1
ATOM 3088 C CA . ASP A 1 426 ? -34.800 -21.721 -45.680 1.00 17.66 422 ASP A CA 1
ATOM 3089 C C . ASP A 1 426 ? -33.307 -21.473 -45.487 1.00 16.61 422 ASP A C 1
ATOM 3090 O O . ASP A 1 426 ? -32.902 -20.291 -45.496 1.00 17.17 422 ASP A O 1
ATOM 3095 N N . ASP A 1 427 ? -32.507 -22.525 -45.363 1.00 17.99 423 ASP A N 1
ATOM 3096 C CA . ASP A 1 427 ? -31.036 -22.419 -45.189 1.00 18.37 423 ASP A CA 1
ATOM 3097 C C . ASP A 1 427 ? -30.272 -22.706 -46.483 1.00 19.22 423 ASP A C 1
ATOM 3098 O O . ASP A 1 427 ? -29.013 -22.881 -46.421 1.00 20.03 423 ASP A O 1
ATOM 3103 N N . SER A 1 428 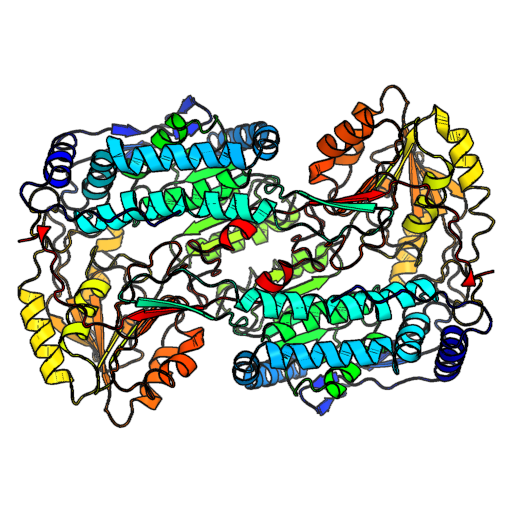? -30.921 -22.627 -47.625 1.00 20.31 424 SER A N 1
ATOM 3104 C CA . SER A 1 428 ? -30.234 -23.032 -48.881 1.00 21.40 424 SER A CA 1
ATOM 3105 C C . SER A 1 428 ? -29.152 -22.023 -49.294 1.00 22.95 424 SER A C 1
ATOM 3106 O O . SER A 1 428 ? -28.108 -22.468 -49.843 1.00 23.36 424 SER A O 1
ATOM 3109 N N . VAL A 1 429 ? -29.302 -20.733 -48.997 1.00 19.29 425 VAL A N 1
ATOM 3110 C CA . VAL A 1 429 ? -28.374 -19.652 -49.420 1.00 18.55 425 VAL A CA 1
ATOM 3111 C C . VAL A 1 429 ? -27.774 -18.987 -48.181 1.00 17.44 425 VAL A C 1
ATOM 3112 O O . VAL A 1 429 ? -26.558 -18.765 -48.112 1.00 19.08 425 VAL A O 1
ATOM 3116 N N . GLY A 1 430 ? -28.670 -18.539 -47.293 1.00 17.80 426 GLY A N 1
ATOM 3117 C CA . GLY A 1 430 ? -28.346 -17.946 -45.986 1.00 16.76 426 GLY A CA 1
ATOM 3118 C C . GLY A 1 430 ? -29.165 -18.628 -44.921 1.00 15.24 426 GLY A C 1
ATOM 3119 O O . GLY A 1 430 ? -30.024 -19.477 -45.228 1.00 17.08 426 GLY A O 1
ATOM 3120 N N . TYR A 1 431 ? -28.971 -18.250 -43.659 1.00 15.01 427 TYR A N 1
ATOM 3121 C CA . TYR A 1 431 ? -29.783 -18.805 -42.550 1.00 14.88 427 TYR A CA 1
ATOM 3122 C C . TYR A 1 431 ? -31.074 -18.004 -42.415 1.00 13.65 427 TYR A C 1
ATOM 3123 O O . TYR A 1 431 ? -31.284 -17.273 -41.409 1.00 13.38 427 TYR A O 1
ATOM 3132 N N . PHE A 1 432 ? -31.947 -18.084 -43.405 1.00 14.13 428 PHE A N 1
ATOM 3133 C CA . PHE A 1 432 ? -33.113 -17.175 -43.483 1.00 14.31 428 PHE A CA 1
ATOM 3134 C C . PHE A 1 432 ? -34.325 -17.743 -42.756 1.00 14.97 428 PHE A C 1
ATOM 3135 O O . PHE A 1 432 ? -34.809 -18.841 -43.014 1.00 16.42 428 PHE A O 1
ATOM 3143 N N . VAL A 1 433 ? -34.844 -16.955 -41.824 1.00 14.12 429 VAL A N 1
ATOM 3144 C CA . VAL A 1 433 ? -36.086 -17.250 -41.068 1.00 14.72 429 VAL A CA 1
ATOM 3145 C C . VAL A 1 433 ? -37.075 -16.114 -41.280 1.00 14.27 429 VAL A C 1
ATOM 3146 O O . VAL A 1 433 ? -36.695 -14.942 -41.050 1.00 14.83 429 VAL A O 1
ATOM 3150 N N . GLU A 1 434 ? -38.307 -16.429 -41.634 1.00 15.01 430 GLU A N 1
ATOM 3151 C CA . GLU A 1 434 ? -39.364 -15.417 -41.745 1.00 15.54 430 GLU A CA 1
ATOM 3152 C C . GLU A 1 434 ? -39.680 -14.900 -40.352 1.00 14.31 430 GLU A C 1
ATOM 3153 O O . GLU A 1 434 ? -39.637 -15.641 -39.385 1.00 15.07 430 GLU A O 1
ATOM 3159 N N . PRO A 1 435 ? -40.117 -13.632 -40.205 1.00 13.20 431 PRO A N 1
ATOM 3160 C CA . PRO A 1 435 ? -40.637 -13.200 -38.914 1.00 13.42 431 PRO A CA 1
ATOM 3161 C C . PRO A 1 435 ? -41.861 -14.076 -38.614 1.00 14.43 431 PRO A C 1
ATOM 3162 O O . PRO A 1 435 ? -42.662 -14.342 -39.512 1.00 14.76 431 PRO A O 1
ATOM 3166 N N . CYS A 1 436 ? -41.996 -14.499 -37.367 1.00 13.27 432 CYS A N 1
ATOM 3167 C CA . CYS A 1 436 ? -43.116 -15.381 -36.981 1.00 13.79 432 CYS A CA 1
ATOM 3168 C C . CYS A 1 436 ? -43.873 -14.788 -35.803 1.00 13.25 432 CYS A C 1
ATOM 3169 O O . CYS A 1 436 ? -43.239 -14.353 -34.812 1.00 13.25 432 CYS A O 1
ATOM 3172 N N . ILE A 1 437 ? -45.199 -14.805 -35.889 1.00 13.20 433 ILE A N 1
ATOM 3173 C CA . ILE A 1 437 ? -46.097 -14.402 -34.779 1.00 13.30 433 ILE A CA 1
ATOM 3174 C C . ILE A 1 437 ? -46.893 -15.633 -34.367 1.00 12.81 433 ILE A C 1
ATOM 3175 O O . ILE A 1 437 ? -47.548 -16.231 -35.214 1.00 14.10 433 ILE A O 1
ATOM 3180 N N . VAL A 1 438 ? -46.785 -15.993 -33.109 1.00 12.73 434 VAL A N 1
ATOM 3181 C CA . VAL A 1 438 ? -47.449 -17.173 -32.515 1.00 13.60 434 VAL A CA 1
ATOM 3182 C C . VAL A 1 438 ? -48.429 -16.677 -31.463 1.00 13.64 434 VAL A C 1
ATOM 3183 O O . VAL A 1 438 ? -48.040 -15.854 -30.609 1.00 15.62 434 VAL A O 1
ATOM 3187 N N . GLU A 1 439 ? -49.646 -17.176 -31.441 1.00 13.15 435 GLU A N 1
ATOM 3188 C CA . GLU A 1 439 ? -50.576 -16.935 -30.302 1.00 13.43 435 GLU A CA 1
ATOM 3189 C C . GLU A 1 439 ? -50.527 -18.130 -29.359 1.00 13.14 435 GLU A C 1
ATOM 3190 O O . GLU A 1 439 ? -50.591 -19.292 -29.815 1.00 14.74 435 GLU A O 1
ATOM 3196 N N . SER A 1 440 ? -50.358 -17.890 -28.073 1.00 13.30 436 SER A N 1
ATOM 3197 C CA . SER A 1 440 ? -50.520 -18.917 -27.042 1.00 14.17 436 SER A CA 1
ATOM 3198 C C . SER A 1 440 ? -51.822 -18.658 -26.291 1.00 14.04 436 SER A C 1
ATOM 3199 O O . SER A 1 440 ? -52.039 -17.543 -25.790 1.00 14.66 436 SER A O 1
ATOM 3202 N N . LYS A 1 441 ? -52.609 -19.702 -26.096 1.00 15.28 437 LYS A N 1
ATOM 3203 C CA . LYS A 1 441 ? -53.738 -19.636 -25.143 1.00 15.43 437 LYS A CA 1
ATOM 3204 C C . LYS A 1 441 ? -53.282 -19.891 -23.721 1.00 15.77 437 LYS A C 1
ATOM 3205 O O . LYS A 1 441 ? -54.100 -19.647 -22.808 1.00 18.42 437 LYS A O 1
ATOM 3211 N N . ASP A 1 442 ? -52.063 -20.365 -23.528 1.00 15.83 438 ASP A N 1
ATOM 3212 C CA . ASP A 1 442 ? -51.505 -20.719 -22.204 1.00 15.22 438 ASP A CA 1
ATOM 3213 C C . ASP A 1 442 ? -50.434 -19.686 -21.883 1.00 15.86 438 ASP A C 1
ATOM 3214 O O . ASP A 1 442 ? -49.378 -19.646 -22.529 1.00 15.74 438 ASP A O 1
ATOM 3219 N N . PRO A 1 443 ? -50.618 -18.843 -20.857 1.00 15.85 439 PRO A N 1
ATOM 3220 C CA . PRO A 1 443 ? -49.606 -17.828 -20.581 1.00 15.57 439 PRO A CA 1
ATOM 3221 C C . PRO A 1 443 ? -48.319 -18.422 -20.001 1.00 16.06 439 PRO A C 1
ATOM 3222 O O . PRO A 1 443 ? -47.341 -17.677 -19.978 1.00 17.42 439 PRO A O 1
ATOM 3226 N N . GLN A 1 444 ? -48.303 -19.696 -19.607 1.00 16.13 440 GLN A N 1
ATOM 3227 C CA . GLN A 1 444 ? -47.140 -20.418 -19.029 1.00 19.11 440 GLN A CA 1
ATOM 3228 C C . GLN A 1 444 ? -46.542 -21.393 -20.043 1.00 17.83 440 GLN A C 1
ATOM 3229 O O . GLN A 1 444 ? -45.734 -22.216 -19.655 1.00 17.27 440 GLN A O 1
ATOM 3235 N N . GLU A 1 445 ? -46.928 -21.321 -21.322 1.00 15.34 441 GLU A N 1
ATOM 3236 C CA . GLU A 1 445 ? -46.386 -22.270 -22.329 1.00 15.28 441 GLU A CA 1
ATOM 3237 C C . GLU A 1 445 ? -44.878 -22.103 -22.393 1.00 14.61 441 GLU A C 1
ATOM 3238 O O . GLU A 1 445 ? -44.371 -20.992 -22.240 1.00 15.01 441 GLU A O 1
ATOM 3244 N N . PRO A 1 446 ? -44.101 -23.160 -22.669 1.00 14.60 442 PRO A N 1
ATOM 3245 C CA . PRO A 1 446 ? -42.660 -23.000 -22.858 1.00 14.32 442 PRO A CA 1
ATOM 3246 C C . PRO A 1 446 ? -42.246 -21.875 -23.808 1.00 14.51 442 PRO A C 1
ATOM 3247 O O . PRO A 1 446 ? -41.238 -21.221 -23.534 1.00 13.77 442 PRO A O 1
ATOM 3251 N N . ILE A 1 447 ? -43.012 -21.629 -24.857 1.00 14.22 443 ILE A N 1
ATOM 3252 C CA . ILE A 1 447 ? -42.621 -20.573 -25.805 1.00 13.40 443 ILE A CA 1
ATOM 3253 C C . ILE A 1 447 ? -42.736 -19.201 -25.149 1.00 14.29 443 ILE A C 1
ATOM 3254 O O . ILE A 1 447 ? -42.112 -18.257 -25.664 1.00 15.18 443 ILE A O 1
ATOM 3259 N N . MET A 1 448 ? -43.502 -19.066 -24.078 1.00 13.92 444 MET A N 1
ATOM 3260 C CA . MET A 1 448 ? -43.631 -17.784 -23.337 1.00 13.98 444 MET A CA 1
ATOM 3261 C C . MET A 1 448 ? -42.495 -17.623 -22.330 1.00 13.83 444 MET A C 1
ATOM 3262 O O . MET A 1 448 ? -42.407 -16.569 -21.698 1.00 14.61 444 MET A O 1
ATOM 3267 N N . LYS A 1 449 ? -41.672 -18.661 -22.114 1.00 13.82 445 LYS A N 1
ATOM 3268 C CA . LYS A 1 449 ? -40.665 -18.694 -21.033 1.00 14.69 445 LYS A CA 1
ATOM 3269 C C . LYS A 1 449 ? -39.238 -18.742 -21.560 1.00 14.54 445 LYS A C 1
ATOM 3270 O O . LYS A 1 449 ? -38.339 -18.212 -20.904 1.00 15.19 445 LYS A O 1
ATOM 3276 N N . GLU A 1 450 ? -39.012 -19.438 -22.661 1.00 13.91 446 GLU A N 1
ATOM 3277 C CA . GLU A 1 450 ? -37.639 -19.785 -23.059 1.00 14.02 446 GLU A CA 1
ATOM 3278 C C . GLU A 1 450 ? -37.120 -18.854 -24.134 1.00 13.75 446 GLU A C 1
ATOM 3279 O O . GLU A 1 450 ? -37.837 -18.568 -25.102 1.00 13.91 446 GLU A O 1
ATOM 3285 N N . GLU A 1 451 ? -35.891 -18.405 -23.997 1.00 13.96 447 GLU A N 1
ATOM 3286 C CA . GLU A 1 451 ? -35.281 -17.439 -24.938 1.00 14.33 447 GLU A CA 1
ATOM 3287 C C . GLU A 1 451 ? -34.944 -18.157 -26.253 1.00 14.50 447 GLU A C 1
ATOM 3288 O O . GLU A 1 451 ? -34.135 -19.096 -26.257 1.00 17.00 447 GLU A O 1
ATOM 3294 N N . ILE A 1 452 ? -35.505 -17.695 -27.358 1.00 13.42 448 ILE A N 1
ATOM 3295 C CA . ILE A 1 452 ? -35.296 -18.306 -28.698 1.00 12.94 448 ILE A CA 1
ATOM 3296 C C . ILE A 1 452 ? -34.162 -17.588 -29.430 1.00 12.56 448 ILE A C 1
ATOM 3297 O O . ILE A 1 452 ? -33.448 -18.285 -30.184 1.00 13.29 448 ILE A O 1
ATOM 3302 N N . PHE A 1 453 ? -34.004 -16.280 -29.261 1.00 12.88 449 PHE A N 1
ATOM 3303 C CA . PHE A 1 453 ? -32.940 -15.510 -29.968 1.00 12.89 449 PHE A CA 1
ATOM 3304 C C . PHE A 1 453 ? -33.161 -15.644 -31.475 1.00 12.22 449 PHE A C 1
ATOM 3305 O O . PHE A 1 453 ? -32.221 -15.830 -32.258 1.00 13.74 449 PHE A O 1
ATOM 3313 N N . GLY A 1 454 ? -34.412 -15.499 -31.886 1.00 12.16 450 GLY A N 1
ATOM 3314 C CA . GLY A 1 454 ? -34.775 -15.465 -33.293 1.00 12.02 450 GLY A CA 1
ATOM 3315 C C . GLY A 1 454 ? -36.035 -14.662 -33.432 1.00 12.31 450 GLY A C 1
ATOM 3316 O O . GLY A 1 454 ? -36.574 -14.154 -32.447 1.00 13.41 450 GLY A O 1
ATOM 3317 N N . PRO A 1 455 ? -36.569 -14.535 -34.657 1.00 13.08 451 PRO A N 1
ATOM 3318 C CA . PRO A 1 455 ? -37.653 -13.594 -34.910 1.00 12.24 451 PRO A CA 1
ATOM 3319 C C . PRO A 1 455 ? -39.023 -14.229 -34.662 1.00 12.22 451 PRO A C 1
ATOM 3320 O O . PRO A 1 455 ? -39.776 -14.456 -35.590 1.00 13.04 451 PRO A O 1
ATOM 3324 N N . VAL A 1 456 ? -39.258 -14.561 -33.385 1.00 13.09 452 VAL A N 1
ATOM 3325 C CA . VAL A 1 456 ? -40.455 -15.350 -32.976 1.00 12.68 452 VAL A CA 1
ATOM 3326 C C . VAL A 1 456 ? -41.153 -14.641 -31.822 1.00 13.84 452 VAL A C 1
ATOM 3327 O O . VAL A 1 456 ? -40.629 -14.635 -30.673 1.00 13.99 452 VAL A O 1
ATOM 3331 N N . LEU A 1 457 ? -42.278 -14.015 -32.122 1.00 13.48 453 LEU A N 1
ATOM 3332 C CA . LEU A 1 457 ? -43.037 -13.218 -31.140 1.00 12.69 453 LEU A CA 1
ATOM 3333 C C . LEU A 1 457 ? -44.202 -14.064 -30.655 1.00 12.93 453 LEU A C 1
ATOM 3334 O O . LEU A 1 457 ? -44.968 -14.508 -31.512 1.00 13.83 453 LEU A O 1
ATOM 3339 N N . SER A 1 458 ? -44.347 -14.254 -29.362 1.00 12.63 454 SER A N 1
ATOM 3340 C CA . SER A 1 458 ? -45.478 -14.985 -28.761 1.00 12.15 454 SER A CA 1
ATOM 3341 C C . SER A 1 458 ? -46.455 -13.990 -28.167 1.00 13.27 454 SER A C 1
ATOM 3342 O O . SER A 1 458 ? -46.033 -13.060 -27.468 1.00 14.25 454 SER A O 1
ATOM 3345 N N . VAL A 1 459 ? -47.742 -14.204 -28.404 1.00 12.51 455 VAL A N 1
ATOM 3346 C CA . VAL A 1 459 ? -48.845 -13.305 -27.987 1.00 12.76 455 VAL A CA 1
ATOM 3347 C C . VAL A 1 459 ? -49.810 -14.021 -27.069 1.00 13.26 455 VAL A C 1
ATOM 3348 O O . VAL A 1 459 ? -50.272 -15.100 -27.406 1.00 14.03 455 VAL A O 1
ATOM 3352 N N . TYR A 1 460 ? -50.071 -13.420 -25.937 1.00 13.20 456 TYR A N 1
ATOM 3353 C CA . TYR A 1 460 ? -51.131 -13.881 -25.009 1.00 12.60 456 TYR A CA 1
ATOM 3354 C C . TYR A 1 460 ? -52.186 -12.792 -24.905 1.00 12.93 456 TYR A C 1
ATOM 3355 O O . TYR A 1 460 ? -51.885 -11.634 -24.536 1.00 12.88 456 TYR A O 1
ATOM 3364 N N . VAL A 1 461 ? -53.445 -13.169 -25.167 1.00 13.42 457 VAL A N 1
ATOM 3365 C CA . VAL A 1 461 ? -54.568 -12.209 -25.124 1.00 14.04 457 VAL A CA 1
ATOM 3366 C C . VAL A 1 461 ? -55.288 -12.406 -23.777 1.00 13.99 457 VAL A C 1
ATOM 3367 O O . VAL A 1 461 ? -55.672 -13.514 -23.458 1.00 15.80 457 VAL A O 1
ATOM 3371 N N . TYR A 1 462 ? -55.416 -11.322 -23.025 1.00 13.64 458 TYR A N 1
ATOM 3372 C CA . TYR A 1 462 ? -55.971 -11.397 -21.658 1.00 15.11 458 TYR A CA 1
ATOM 3373 C C . TYR A 1 462 ? -57.284 -10.631 -21.596 1.00 15.26 458 TYR A C 1
ATOM 3374 O O . TYR A 1 462 ? -57.506 -9.671 -22.320 1.00 15.01 458 TYR A O 1
ATOM 3383 N N . PRO A 1 463 ? -58.189 -10.996 -20.657 1.00 17.48 459 PRO A N 1
ATOM 3384 C CA . PRO A 1 463 ? -59.438 -10.244 -20.514 1.00 17.85 459 PRO A CA 1
ATOM 3385 C C . PRO A 1 463 ? -59.181 -8.870 -19.916 1.00 17.99 459 PRO A C 1
ATOM 3386 O O . PRO A 1 463 ? -58.485 -8.761 -18.930 1.00 17.99 459 PRO A O 1
ATOM 3390 N N . ASP A 1 464 ? -59.775 -7.819 -20.463 1.00 17.22 460 ASP A N 1
ATOM 3391 C CA . ASP A 1 464 ? -59.546 -6.447 -19.982 1.00 17.25 460 ASP A CA 1
ATOM 3392 C C . ASP A 1 464 ? -59.701 -6.361 -18.466 1.00 19.75 460 ASP A C 1
ATOM 3393 O O . ASP A 1 464 ? -58.920 -5.672 -17.834 1.00 20.18 460 ASP A O 1
ATOM 3398 N N . ASP A 1 465 ? -60.726 -7.013 -17.933 1.00 18.96 461 ASP A N 1
ATOM 3399 C CA A ASP A 1 465 ? -61.117 -7.026 -16.495 0.23 21.38 461 ASP A CA 1
ATOM 3400 C CA B ASP A 1 465 ? -60.996 -6.812 -16.481 0.77 20.00 461 ASP A CA 1
ATOM 3401 C C . ASP A 1 465 ? -60.013 -7.614 -15.620 1.00 21.20 461 ASP A C 1
ATOM 3402 O O . ASP A 1 465 ? -60.125 -7.508 -14.376 1.00 23.64 461 ASP A O 1
ATOM 3411 N N . LYS A 1 466 ? -59.076 -8.341 -16.237 1.00 18.40 462 LYS A N 1
ATOM 3412 C CA . LYS A 1 466 ? -58.037 -9.118 -15.530 1.00 19.35 462 LYS A CA 1
ATOM 3413 C C . LYS A 1 466 ? -56.671 -8.475 -15.787 1.00 17.84 462 LYS A C 1
ATOM 3414 O O . LYS A 1 466 ? -55.667 -9.215 -15.698 1.00 18.90 462 LYS A O 1
ATOM 3420 N N . TYR A 1 467 ? -56.603 -7.179 -16.078 1.00 18.04 463 TYR A N 1
ATOM 3421 C CA . TYR A 1 467 ? -55.282 -6.576 -16.393 1.00 18.31 463 TYR A CA 1
ATOM 3422 C C . TYR A 1 467 ? -54.389 -6.658 -15.154 1.00 20.25 463 TYR A C 1
ATOM 3423 O O . TYR A 1 467 ? -53.188 -6.918 -15.302 1.00 18.21 463 TYR A O 1
ATOM 3432 N N . LYS A 1 468 ? -54.932 -6.521 -13.944 1.00 20.11 464 LYS A N 1
ATOM 3433 C CA . LYS A 1 468 ? -54.096 -6.564 -12.709 1.00 18.79 464 LYS A CA 1
ATOM 3434 C C . LYS A 1 468 ? -53.522 -7.960 -12.516 1.00 18.34 464 LYS A C 1
ATOM 3435 O O . LYS A 1 468 ? -52.272 -8.081 -12.300 1.00 19.02 464 LYS A O 1
ATOM 3441 N N . GLU A 1 469 ? -54.304 -9.016 -12.671 1.00 18.81 465 GLU A N 1
ATOM 3442 C CA . GLU A 1 469 ? -53.822 -10.411 -12.569 1.00 18.56 465 GLU A CA 1
ATOM 3443 C C . GLU A 1 469 ? -52.768 -10.640 -13.677 1.00 17.90 465 GLU A C 1
ATOM 3444 O O . GLU A 1 469 ? -51.836 -11.425 -13.488 1.00 18.35 465 GLU A O 1
ATOM 3450 N N . THR A 1 470 ? -52.958 -10.017 -14.824 1.00 17.51 466 THR A N 1
ATOM 3451 C CA . THR A 1 470 ? -52.049 -10.234 -15.982 1.00 16.70 466 THR A CA 1
ATOM 3452 C C . THR A 1 470 ? -50.709 -9.556 -15.705 1.00 16.06 466 THR A C 1
ATOM 3453 O O . THR A 1 470 ? -49.689 -10.175 -16.051 1.00 15.98 466 THR A O 1
ATOM 3457 N N . LEU A 1 471 ? -50.687 -8.400 -15.082 1.00 15.12 467 LEU A N 1
ATOM 3458 C CA . LEU A 1 471 ? -49.428 -7.734 -14.644 1.00 16.28 467 LEU A CA 1
ATOM 3459 C C . LEU A 1 471 ? -48.664 -8.723 -13.774 1.00 17.00 467 LEU A C 1
ATOM 3460 O O . LEU A 1 471 ? -47.442 -8.856 -13.927 1.00 16.29 467 LEU A O 1
ATOM 3465 N N . GLN A 1 472 ? -49.332 -9.396 -12.829 1.00 17.28 468 GLN A N 1
ATOM 3466 C CA . GLN A 1 472 ? -48.646 -10.385 -11.979 1.00 17.63 468 GLN A CA 1
ATOM 3467 C C . GLN A 1 472 ? -48.110 -11.533 -12.824 1.00 16.69 468 GLN A C 1
ATOM 3468 O O . GLN A 1 472 ? -46.962 -12.010 -12.544 1.00 17.26 468 GLN A O 1
ATOM 3474 N N . LEU A 1 473 ? -48.857 -12.023 -13.843 1.00 15.70 469 LEU A N 1
ATOM 3475 C CA . LEU A 1 473 ? -48.362 -13.090 -14.722 1.00 16.59 469 LEU A CA 1
ATOM 3476 C C . LEU A 1 473 ? -47.111 -12.617 -15.440 1.00 14.86 469 LEU A C 1
ATOM 3477 O O . LEU A 1 473 ? -46.198 -13.378 -15.628 1.00 14.92 469 LEU A O 1
ATOM 3482 N N . VAL A 1 474 ? -47.079 -11.372 -15.860 1.00 13.65 470 VAL A N 1
ATOM 3483 C CA . VAL A 1 474 ? -45.871 -10.864 -16.558 1.00 13.37 470 VAL A CA 1
ATOM 3484 C C . VAL A 1 474 ? -44.657 -11.049 -15.658 1.00 13.11 470 VAL A C 1
ATOM 3485 O O . VAL A 1 474 ? -43.592 -11.494 -16.103 1.00 13.61 470 VAL A O 1
ATOM 3489 N N . ASP A 1 475 ? -44.832 -10.662 -14.400 1.00 13.92 471 ASP A N 1
ATOM 3490 C CA . ASP A 1 475 ? -43.775 -10.730 -13.367 1.00 14.07 471 ASP A CA 1
ATOM 3491 C C . ASP A 1 475 ? -43.389 -12.176 -13.042 1.00 14.90 471 ASP A C 1
ATOM 3492 O O . ASP A 1 475 ? -42.204 -12.455 -12.824 1.00 15.36 471 ASP A O 1
ATOM 3497 N N . SER A 1 476 ? -44.350 -13.106 -12.976 1.00 15.44 472 SER A N 1
ATOM 3498 C CA . SER A 1 476 ? -44.095 -14.436 -12.388 1.00 17.69 472 SER A CA 1
ATOM 3499 C C . SER A 1 476 ? -43.776 -15.518 -13.431 1.00 17.84 472 SER A C 1
ATOM 3500 O O . SER A 1 476 ? -43.252 -16.572 -13.035 1.00 19.90 472 SER A O 1
ATOM 3503 N N . THR A 1 477 ? -43.962 -15.280 -14.728 1.00 16.63 473 THR A N 1
ATOM 3504 C CA . THR A 1 477 ? -43.946 -16.388 -15.712 1.00 17.65 473 THR A CA 1
ATOM 3505 C C . THR A 1 477 ? -42.548 -16.947 -15.985 1.00 17.46 473 THR A C 1
ATOM 3506 O O . THR A 1 477 ? -42.362 -18.177 -16.136 1.00 19.94 473 THR A O 1
ATOM 3510 N N . THR A 1 478 ? -41.582 -16.079 -16.189 1.00 14.94 474 THR A N 1
ATOM 3511 C CA . THR A 1 478 ? -40.240 -16.466 -16.664 1.00 14.51 474 THR A CA 1
ATOM 3512 C C . THR A 1 478 ? -39.186 -16.397 -15.571 1.00 13.01 474 THR A C 1
ATOM 3513 O O . THR A 1 478 ? -39.439 -15.835 -14.498 1.00 14.60 474 THR A O 1
ATOM 3517 N N . SER A 1 479 ? -37.989 -16.843 -15.895 1.00 13.23 475 SER A N 1
ATOM 3518 C CA A SER A 1 479 ? -36.790 -16.822 -15.020 0.46 13.59 475 SER A CA 1
ATOM 3519 C CA B SER A 1 479 ? -36.841 -16.778 -14.956 0.54 13.15 475 SER A CA 1
ATOM 3520 C C . SER A 1 479 ? -36.040 -15.489 -15.149 1.00 12.65 475 SER A C 1
ATOM 3521 O O . SER A 1 479 ? -35.060 -15.303 -14.429 1.00 12.91 475 SER A O 1
ATOM 3526 N N . TYR A 1 480 ? -36.426 -14.634 -16.083 1.00 13.03 476 TYR A N 1
ATOM 3527 C CA . TYR A 1 480 ? -35.558 -13.528 -16.532 1.00 12.29 476 TYR A CA 1
ATOM 3528 C C . TYR A 1 480 ? -36.040 -12.187 -16.020 1.00 12.19 476 TYR A C 1
ATOM 3529 O O . TYR A 1 480 ? -37.148 -12.025 -15.562 1.00 13.44 476 TYR A O 1
ATOM 3538 N N . GLY A 1 481 ? -35.157 -11.188 -16.085 1.00 11.22 477 GLY A N 1
ATOM 3539 C CA . GLY A 1 481 ? -35.452 -9.875 -15.517 1.00 12.51 477 GLY A CA 1
ATOM 3540 C C . GLY A 1 481 ? -34.845 -8.747 -16.322 1.00 12.17 477 GLY A C 1
ATOM 3541 O O . GLY A 1 481 ? -34.412 -7.744 -15.713 1.00 11.57 477 GLY A O 1
ATOM 3542 N N . LEU A 1 482 ? -34.807 -8.850 -17.643 1.00 11.27 478 LEU A N 1
ATOM 3543 C CA . LEU A 1 482 ? -33.934 -7.925 -18.405 1.00 10.82 478 LEU A CA 1
ATOM 3544 C C . LEU A 1 482 ? -34.739 -6.700 -18.883 1.00 11.53 478 LEU A C 1
ATOM 3545 O O . LEU A 1 482 ? -34.539 -5.627 -18.284 1.00 11.40 478 LEU A O 1
ATOM 3550 N N . THR A 1 483 ? -35.518 -6.779 -19.952 1.00 11.02 479 THR A N 1
ATOM 3551 C CA . THR A 1 483 ? -36.234 -5.599 -20.454 1.00 10.87 479 THR A CA 1
ATOM 3552 C C . THR A 1 483 ? -37.731 -5.853 -20.483 1.00 10.82 479 THR A C 1
ATOM 3553 O O . THR A 1 483 ? -38.221 -6.979 -20.493 1.00 11.39 479 THR A O 1
ATOM 3557 N N . GLY A 1 484 ? -38.477 -4.765 -20.516 1.00 11.11 480 GLY A N 1
ATOM 3558 C CA . GLY A 1 484 ? -39.926 -4.844 -20.669 1.00 11.63 480 GLY A CA 1
ATOM 3559 C C . GLY A 1 484 ? -40.513 -3.488 -20.846 1.00 11.81 480 GLY A C 1
ATOM 3560 O O . GLY A 1 484 ? -39.882 -2.507 -20.422 1.00 13.25 480 GLY A O 1
ATOM 3561 N N . ALA A 1 485 ? -41.672 -3.437 -21.465 1.00 11.55 481 ALA A N 1
ATOM 3562 C CA . ALA A 1 485 ? -42.358 -2.163 -21.745 1.00 11.25 481 ALA A CA 1
ATOM 3563 C C . ALA A 1 485 ? -43.804 -2.282 -21.290 1.00 12.08 481 ALA A C 1
ATOM 3564 O O . ALA A 1 485 ? -44.402 -3.331 -21.398 1.00 13.03 481 ALA A O 1
ATOM 3566 N N . VAL A 1 486 ? -44.358 -1.153 -20.882 1.00 12.23 482 VAL A N 1
ATOM 3567 C CA A VAL A 1 486 ? -45.820 -0.974 -20.735 0.73 12.74 482 VAL A CA 1
ATOM 3568 C CA B VAL A 1 486 ? -45.814 -0.929 -20.677 0.27 12.50 482 VAL A CA 1
ATOM 3569 C C . VAL A 1 486 ? -46.272 0.124 -21.688 1.00 12.63 482 VAL A C 1
ATOM 3570 O O . VAL A 1 486 ? -45.689 1.228 -21.702 1.00 13.41 482 VAL A O 1
ATOM 3577 N N . PHE A 1 487 ? -47.309 -0.194 -22.436 1.00 12.91 483 PHE A N 1
ATOM 3578 C CA . PHE A 1 487 ? -47.970 0.768 -23.331 1.00 13.17 483 PHE A CA 1
ATOM 3579 C C . PHE A 1 487 ? -49.327 1.087 -22.711 1.00 13.87 483 PHE A C 1
ATOM 3580 O O . PHE A 1 487 ? -50.170 0.213 -22.567 1.00 13.76 483 PHE A O 1
ATOM 3588 N N . SER A 1 488 ? -49.446 2.331 -22.270 1.00 15.04 484 SER A N 1
ATOM 3589 C CA . SER A 1 488 ? -50.652 2.843 -21.572 1.00 14.78 484 SER A CA 1
ATOM 3590 C C . SER A 1 488 ? -50.669 4.357 -21.666 1.00 17.00 484 SER A C 1
ATOM 3591 O O . SER A 1 488 ? -49.685 4.980 -21.293 1.00 16.46 484 SER A O 1
ATOM 3594 N N . GLN A 1 489 ? -51.799 4.935 -22.037 1.00 17.85 485 GLN A N 1
ATOM 3595 C CA . GLN A 1 489 ? -51.967 6.408 -21.876 1.00 19.96 485 GLN A CA 1
ATOM 3596 C C . GLN A 1 489 ? -52.627 6.686 -20.527 1.00 19.73 485 GLN A C 1
ATOM 3597 O O . GLN A 1 489 ? -52.557 7.839 -20.093 1.00 22.94 485 GLN A O 1
ATOM 3603 N N . ASP A 1 490 ? -53.138 5.682 -19.836 1.00 19.00 486 ASP A N 1
ATOM 3604 C CA . ASP A 1 490 ? -53.664 5.854 -18.451 1.00 20.30 486 ASP A CA 1
ATOM 3605 C C . ASP A 1 490 ? -52.463 5.937 -17.504 1.00 21.38 486 ASP A C 1
ATOM 3606 O O . ASP A 1 490 ? -51.719 4.945 -17.398 1.00 19.61 486 ASP A O 1
ATOM 3611 N N . LYS A 1 491 ? -52.231 7.091 -16.877 1.00 21.99 487 LYS A N 1
ATOM 3612 C CA . LYS A 1 491 ? -51.010 7.342 -16.073 1.00 25.12 487 LYS A CA 1
ATOM 3613 C C . LYS A 1 491 ? -51.109 6.593 -14.745 1.00 22.60 487 LYS A C 1
ATOM 3614 O O . LYS A 1 491 ? -50.044 6.211 -14.248 1.00 22.95 487 LYS A O 1
ATOM 3620 N N . ASP A 1 492 ? -52.306 6.303 -14.224 1.00 21.43 488 ASP A N 1
ATOM 3621 C CA . ASP A 1 492 ? -52.470 5.503 -12.985 1.00 22.92 488 ASP A CA 1
ATOM 3622 C C . ASP A 1 492 ? -52.017 4.063 -13.273 1.00 19.96 488 ASP A C 1
ATOM 3623 O O . ASP A 1 492 ? -51.365 3.454 -12.400 1.00 19.85 488 ASP A O 1
ATOM 3628 N N . VAL A 1 493 ? -52.385 3.525 -14.431 1.00 18.50 489 VAL A N 1
ATOM 3629 C CA . VAL A 1 493 ? -51.961 2.148 -14.798 1.00 18.62 489 VAL A CA 1
ATOM 3630 C C . VAL A 1 493 ? -50.437 2.136 -14.993 1.00 17.56 489 VAL A C 1
ATOM 3631 O O . VAL A 1 493 ? -49.806 1.192 -14.569 1.00 17.72 489 VAL A O 1
ATOM 3635 N N . VAL A 1 494 ? -49.861 3.177 -15.551 1.00 16.72 490 VAL A N 1
ATOM 3636 C CA . VAL A 1 494 ? -48.389 3.266 -15.692 1.00 18.43 490 VAL A CA 1
ATOM 3637 C C . VAL A 1 494 ? -47.738 3.200 -14.314 1.00 18.20 490 VAL A C 1
ATOM 3638 O O . VAL A 1 494 ? -46.804 2.398 -14.108 1.00 17.58 490 VAL A O 1
ATOM 3642 N N . GLN A 1 495 ? -48.208 3.987 -13.334 1.00 19.63 491 GLN A N 1
ATOM 3643 C CA A GLN A 1 495 ? -47.716 3.962 -11.926 0.50 19.74 491 GLN A CA 1
ATOM 3644 C CA B GLN A 1 495 ? -47.598 3.936 -11.980 0.50 19.35 491 GLN A CA 1
ATOM 3645 C C . GLN A 1 495 ? -47.845 2.560 -11.348 1.00 17.90 491 GLN A C 1
ATOM 3646 O O . GLN A 1 495 ? -46.917 2.041 -10.727 1.00 18.03 491 GLN A O 1
ATOM 3657 N N . GLU A 1 496 ? -49.020 1.980 -11.510 1.00 17.18 492 GLU A N 1
ATOM 3658 C CA . GLU A 1 496 ? -49.344 0.641 -10.966 1.00 18.11 492 GLU A CA 1
ATOM 3659 C C . GLU A 1 496 ? -48.394 -0.396 -11.570 1.00 17.54 492 GLU A C 1
ATOM 3660 O O . GLU A 1 496 ? -47.786 -1.174 -10.805 1.00 19.15 492 GLU A O 1
ATOM 3666 N N . ALA A 1 497 ? -48.278 -0.425 -12.899 1.00 16.94 493 ALA A N 1
ATOM 3667 C CA . ALA A 1 497 ? -47.411 -1.410 -13.593 1.00 18.00 493 ALA A CA 1
ATOM 3668 C C . ALA A 1 497 ? -45.956 -1.188 -13.194 1.00 16.52 493 ALA A C 1
ATOM 3669 O O . ALA A 1 497 ? -45.215 -2.168 -13.074 1.00 15.25 493 ALA A O 1
ATOM 3671 N N . THR A 1 498 ? -45.533 0.052 -13.024 1.00 15.77 494 THR A N 1
ATOM 3672 C CA . THR A 1 498 ? -44.148 0.349 -12.616 1.00 14.94 494 THR A CA 1
ATOM 3673 C C . THR A 1 498 ? -43.843 -0.352 -11.289 1.00 16.07 494 THR A C 1
ATOM 3674 O O . THR A 1 498 ? -42.800 -0.967 -11.152 1.00 16.23 494 THR A O 1
ATOM 3678 N N . LYS A 1 499 ? -44.760 -0.266 -10.320 1.00 15.81 495 LYS A N 1
ATOM 3679 C CA . LYS A 1 499 ? -44.535 -0.907 -9.017 1.00 16.56 495 LYS A CA 1
ATOM 3680 C C . LYS A 1 499 ? -44.575 -2.422 -9.167 1.00 15.23 495 LYS A C 1
ATOM 3681 O O . LYS A 1 499 ? -43.706 -3.148 -8.601 1.00 15.92 495 LYS A O 1
ATOM 3687 N N . VAL A 1 500 ? -45.586 -2.963 -9.851 1.00 14.51 496 VAL A N 1
ATOM 3688 C CA . VAL A 1 500 ? -45.730 -4.432 -9.950 1.00 14.93 496 VAL A CA 1
ATOM 3689 C C . VAL A 1 500 ? -44.503 -5.060 -10.627 1.00 12.77 496 VAL A C 1
ATOM 3690 O O . VAL A 1 500 ? -44.046 -6.122 -10.215 1.00 14.21 496 VAL A O 1
ATOM 3694 N N . LEU A 1 501 ? -43.970 -4.378 -11.649 1.00 13.49 497 LEU A N 1
ATOM 3695 C CA . LEU A 1 501 ? -42.932 -4.950 -12.544 1.00 13.25 497 LEU A CA 1
ATOM 3696 C C . LEU A 1 501 ? -41.526 -4.462 -12.144 1.00 13.36 497 LEU A C 1
ATOM 3697 O O . LEU A 1 501 ? -40.587 -4.699 -12.911 1.00 13.30 497 LEU A O 1
ATOM 3702 N N . ARG A 1 502 ? -41.361 -3.933 -10.944 1.00 13.72 498 ARG A N 1
ATOM 3703 C CA . ARG A 1 502 ? -40.074 -3.384 -10.433 1.00 13.60 498 ARG A CA 1
ATOM 3704 C C . ARG A 1 502 ? -38.925 -4.372 -10.669 1.00 12.52 498 ARG A C 1
ATOM 3705 O O . ARG A 1 502 ? -37.846 -3.911 -11.017 1.00 12.82 498 ARG A O 1
ATOM 3713 N N . ASN A 1 503 ? -39.109 -5.668 -10.415 1.00 12.03 499 ASN A N 1
ATOM 3714 C CA . ASN A 1 503 ? -38.023 -6.665 -10.578 1.00 12.46 499 ASN A CA 1
ATOM 3715 C C . ASN A 1 503 ? -38.222 -7.537 -11.819 1.00 12.90 499 ASN A C 1
ATOM 3716 O O . ASN A 1 503 ? -37.397 -8.453 -12.039 1.00 13.25 499 ASN A O 1
ATOM 3721 N N . ALA A 1 504 ? -39.209 -7.262 -12.635 1.00 12.41 500 ALA A N 1
ATOM 3722 C CA . ALA A 1 504 ? -39.408 -7.996 -13.911 1.00 12.18 500 ALA A CA 1
ATOM 3723 C C . ALA A 1 504 ? -38.516 -7.443 -15.028 1.00 12.80 500 ALA A C 1
ATOM 3724 O O . ALA A 1 504 ? -38.351 -8.131 -16.044 1.00 13.36 500 ALA A O 1
ATOM 3726 N N . ALA A 1 505 ? -37.984 -6.229 -14.875 1.00 11.87 501 ALA A N 1
ATOM 3727 C CA . ALA A 1 505 ? -37.150 -5.622 -15.914 1.00 11.95 501 ALA A CA 1
ATOM 3728 C C . ALA A 1 505 ? -36.158 -4.669 -15.288 1.00 11.96 501 ALA A C 1
ATOM 3729 O O . ALA A 1 505 ? -36.582 -3.771 -14.540 1.00 14.56 501 ALA A O 1
ATOM 3731 N N . GLY A 1 506 ? -34.890 -4.816 -15.584 1.00 11.17 502 GLY A N 1
ATOM 3732 C CA . GLY A 1 506 ? -33.845 -3.855 -15.200 1.00 11.10 502 GLY A CA 1
ATOM 3733 C C . GLY A 1 506 ? -33.809 -2.638 -16.099 1.00 11.00 502 GLY A C 1
ATOM 3734 O O . GLY A 1 506 ? -33.271 -1.619 -15.706 1.00 11.17 502 GLY A O 1
ATOM 3735 N N . ASN A 1 507 ? -34.314 -2.795 -17.317 1.00 10.65 503 ASN A N 1
ATOM 3736 C CA . ASN A 1 507 ? -34.549 -1.681 -18.258 1.00 11.23 503 ASN A CA 1
ATOM 3737 C C . ASN A 1 507 ? -36.011 -1.707 -18.606 1.00 11.56 503 ASN A C 1
ATOM 3738 O O . ASN A 1 507 ? -36.495 -2.639 -19.255 1.00 11.86 503 ASN A O 1
ATOM 3743 N N . PHE A 1 508 ? -36.753 -0.771 -18.034 1.00 11.64 504 PHE A N 1
ATOM 3744 C CA . PHE A 1 508 ? -38.222 -0.707 -18.097 1.00 11.46 504 PHE A CA 1
ATOM 3745 C C . PHE A 1 508 ? -38.615 0.514 -18.922 1.00 11.62 504 PHE A C 1
ATOM 3746 O O . PHE A 1 508 ? -37.990 1.570 -18.780 1.00 13.07 504 PHE A O 1
ATOM 3754 N N . TYR A 1 509 ? -39.549 0.323 -19.808 1.00 11.92 505 TYR A N 1
ATOM 3755 C CA . TYR A 1 509 ? -39.913 1.317 -20.836 1.00 11.90 505 TYR A CA 1
ATOM 3756 C C . TYR A 1 509 ? -41.390 1.618 -20.735 1.00 11.94 505 TYR A C 1
ATOM 3757 O O . TYR A 1 509 ? -42.228 0.703 -20.640 1.00 13.41 505 TYR A O 1
ATOM 3766 N N . ILE A 1 510 ? -41.705 2.906 -20.748 1.00 12.56 506 ILE A N 1
ATOM 3767 C CA . ILE A 1 510 ? -43.097 3.415 -20.695 1.00 13.34 506 ILE A CA 1
ATOM 3768 C C . ILE A 1 510 ? -43.398 4.036 -22.056 1.00 12.75 506 ILE A C 1
ATOM 3769 O O . ILE A 1 510 ? -42.747 5.032 -22.459 1.00 12.80 506 ILE A O 1
ATOM 3774 N N . ASN A 1 511 ? -44.223 3.352 -22.845 1.00 12.89 507 ASN A N 1
ATOM 3775 C CA . ASN A 1 511 ? -44.629 3.826 -24.193 1.00 13.00 507 ASN A CA 1
ATOM 3776 C C . ASN A 1 511 ? -43.400 3.913 -25.080 1.00 13.46 507 ASN A C 1
ATOM 3777 O O . ASN A 1 511 ? -43.314 4.774 -25.979 1.00 14.46 507 ASN A O 1
ATOM 3782 N N . ASP A 1 512 ? -42.508 2.927 -24.970 1.00 13.45 508 ASP A N 1
ATOM 3783 C CA . ASP A 1 512 ? -41.428 2.778 -25.961 1.00 13.17 508 ASP A CA 1
ATOM 3784 C C . ASP A 1 512 ? -41.083 1.295 -26.046 1.00 13.05 508 ASP A C 1
ATOM 3785 O O . ASP A 1 512 ? -41.464 0.519 -25.163 1.00 13.41 508 ASP A O 1
ATOM 3790 N N . LYS A 1 513 ? -40.330 0.943 -27.046 1.00 12.07 509 LYS A N 1
ATOM 3791 C CA . LYS A 1 513 ? -39.945 -0.455 -27.281 1.00 11.84 509 LYS A CA 1
ATOM 3792 C C . LYS A 1 513 ? -38.839 -0.887 -26.317 1.00 11.99 509 LYS A C 1
ATOM 3793 O O . LYS A 1 513 ? -38.085 -0.099 -25.787 1.00 12.20 509 LYS A O 1
ATOM 3799 N N . SER A 1 514 ? -38.712 -2.199 -26.157 1.00 12.28 510 SER A N 1
ATOM 3800 C CA . SER A 1 514 ? -37.831 -2.799 -25.136 1.00 11.78 510 SER A CA 1
ATOM 3801 C C . SER A 1 514 ? -36.369 -2.919 -25.556 1.00 11.47 510 SER A C 1
ATOM 3802 O O . SER A 1 514 ? -35.567 -3.295 -24.722 1.00 11.89 510 SER A O 1
ATOM 3805 N N . THR A 1 515 ? -36.023 -2.591 -26.784 1.00 11.63 511 THR A N 1
ATOM 3806 C CA . THR A 1 515 ? -34.621 -2.624 -27.267 1.00 12.00 511 THR A CA 1
ATOM 3807 C C . THR A 1 515 ? -34.050 -1.226 -27.444 1.00 12.51 511 THR A C 1
ATOM 3808 O O . THR A 1 515 ? -34.810 -0.261 -27.420 1.00 13.68 511 THR A O 1
ATOM 3812 N N . GLY A 1 516 ? -32.744 -1.150 -27.632 1.00 12.71 512 GLY A N 1
ATOM 3813 C CA . GLY A 1 516 ? -32.130 0.097 -28.109 1.00 13.07 512 GLY A CA 1
ATOM 3814 C C . GLY A 1 516 ? -31.678 1.002 -26.988 1.00 14.48 512 GLY A C 1
ATOM 3815 O O . GLY A 1 516 ? -31.649 2.260 -27.192 1.00 15.22 512 GLY A O 1
ATOM 3816 N N . SER A 1 517 ? -31.258 0.462 -25.858 1.00 13.31 513 SER A N 1
ATOM 3817 C CA . SER A 1 517 ? -30.666 1.289 -24.792 1.00 12.91 513 SER A CA 1
ATOM 3818 C C . SER A 1 517 ? -29.526 2.130 -25.361 1.00 14.52 513 SER A C 1
ATOM 3819 O O . SER A 1 517 ? -28.754 1.640 -26.236 1.00 15.13 513 SER A O 1
ATOM 3822 N N . ILE A 1 518 ? -29.405 3.352 -24.878 1.00 12.78 514 ILE A N 1
ATOM 3823 C CA . ILE A 1 518 ? -28.370 4.291 -25.324 1.00 13.67 514 ILE A CA 1
ATOM 3824 C C . ILE A 1 518 ? -27.457 4.568 -24.143 1.00 13.44 514 ILE A C 1
ATOM 3825 O O . ILE A 1 518 ? -27.910 4.920 -23.040 1.00 13.63 514 ILE A O 1
ATOM 3830 N N . VAL A 1 519 ? -26.158 4.412 -24.346 1.00 13.60 515 VAL A N 1
ATOM 3831 C CA . VAL A 1 519 ? -25.153 4.683 -23.289 1.00 13.47 515 VAL A CA 1
ATOM 3832 C C . VAL A 1 519 ? -25.368 6.066 -22.662 1.00 14.29 515 VAL A C 1
ATOM 3833 O O . VAL A 1 519 ? -25.607 7.070 -23.377 1.00 14.88 515 VAL A O 1
ATOM 3837 N N . GLY A 1 520 ? -25.306 6.146 -21.343 1.00 13.71 516 GLY A N 1
ATOM 3838 C CA . GLY A 1 520 ? -25.454 7.421 -20.630 1.00 13.74 516 GLY A CA 1
ATOM 3839 C C . GLY A 1 520 ? -26.896 7.815 -20.427 1.00 14.83 516 GLY A C 1
ATOM 3840 O O . GLY A 1 520 ? -27.161 8.630 -19.542 1.00 19.26 516 GLY A O 1
ATOM 3841 N N . GLN A 1 521 ? -27.812 7.242 -21.161 1.00 13.74 517 GLN A N 1
ATOM 3842 C CA . GLN A 1 521 ? -29.250 7.531 -21.062 1.00 12.95 517 GLN A CA 1
ATOM 3843 C C . GLN A 1 521 ? -29.995 6.368 -20.421 1.00 13.57 517 GLN A C 1
ATOM 3844 O O . GLN A 1 521 ? -30.795 6.599 -19.519 1.00 13.65 517 GLN A O 1
ATOM 3850 N N . GLN A 1 522 ? -29.770 5.142 -20.914 1.00 12.77 518 GLN A N 1
ATOM 3851 C CA . GLN A 1 522 ? -30.385 3.936 -20.296 1.00 12.82 518 GLN A CA 1
ATOM 3852 C C . GLN A 1 522 ? -29.276 2.955 -19.980 1.00 12.88 518 GLN A C 1
ATOM 3853 O O . GLN A 1 522 ? -29.077 2.005 -20.735 1.00 13.25 518 GLN A O 1
ATOM 3859 N N . PRO A 1 523 ? -28.526 3.108 -18.874 1.00 12.45 519 PRO A N 1
ATOM 3860 C CA . PRO A 1 523 ? -27.563 2.065 -18.461 1.00 12.11 519 PRO A CA 1
ATOM 3861 C C . PRO A 1 523 ? -28.289 0.717 -18.491 1.00 12.15 519 PRO A C 1
ATOM 3862 O O . PRO A 1 523 ? -29.446 0.590 -18.029 1.00 12.52 519 PRO A O 1
ATOM 3866 N N . PHE A 1 524 ? -27.611 -0.310 -18.974 1.00 11.81 520 PHE A N 1
ATOM 3867 C CA . PHE A 1 524 ? -28.300 -1.540 -19.406 1.00 11.89 520 PHE A CA 1
ATOM 3868 C C . PHE A 1 524 ? -27.947 -2.747 -18.531 1.00 11.66 520 PHE A C 1
ATOM 3869 O O . PHE A 1 524 ? -26.770 -2.986 -18.238 1.00 12.31 520 PHE A O 1
ATOM 3877 N N . GLY A 1 525 ? -28.968 -3.499 -18.155 1.00 11.95 521 GLY A N 1
ATOM 3878 C CA . GLY A 1 525 ? -28.784 -4.790 -17.470 1.00 12.69 521 GLY A CA 1
ATOM 3879 C C . GLY A 1 525 ? -29.954 -5.102 -16.587 1.00 12.29 521 GLY A C 1
ATOM 3880 O O . GLY A 1 525 ? -30.768 -4.231 -16.259 1.00 12.50 521 GLY A O 1
ATOM 3881 N N . GLY A 1 526 ? -30.031 -6.355 -16.180 1.00 12.58 522 GLY A N 1
ATOM 3882 C CA . GLY A 1 526 ? -31.059 -6.755 -15.234 1.00 12.34 522 GLY A CA 1
ATOM 3883 C C . GLY A 1 526 ? -30.614 -7.986 -14.466 1.00 11.79 522 GLY A C 1
ATOM 3884 O O . GLY A 1 526 ? -29.577 -8.585 -14.762 1.00 13.26 522 GLY A O 1
ATOM 3885 N N . ALA A 1 527 ? -31.433 -8.295 -13.482 1.00 12.74 523 ALA A N 1
ATOM 3886 C CA . ALA A 1 527 ? -31.172 -9.374 -12.520 1.00 12.65 523 ALA A CA 1
ATOM 3887 C C . ALA A 1 527 ? -32.029 -10.603 -12.833 1.00 11.95 523 ALA A C 1
ATOM 3888 O O . ALA A 1 527 ? -32.187 -11.001 -14.000 1.00 11.61 523 ALA A O 1
ATOM 3890 N N . ARG A 1 528 ? -32.511 -11.283 -11.796 1.00 11.71 524 ARG A N 1
ATOM 3891 C CA . ARG A 1 528 ? -33.061 -12.661 -11.959 1.00 11.24 524 ARG A CA 1
ATOM 3892 C C . ARG A 1 528 ? -32.010 -13.452 -12.727 1.00 11.90 524 ARG A C 1
ATOM 3893 O O . ARG A 1 528 ? -30.799 -13.316 -12.440 1.00 12.63 524 ARG A O 1
ATOM 3901 N N . ALA A 1 529 ? -32.395 -14.257 -13.721 1.00 12.00 525 ALA A N 1
ATOM 3902 C CA . ALA A 1 529 ? -31.414 -15.095 -14.421 1.00 13.05 525 ALA A CA 1
ATOM 3903 C C . ALA A 1 529 ? -30.657 -14.310 -15.481 1.00 13.26 525 ALA A C 1
ATOM 3904 O O . ALA A 1 529 ? -29.795 -14.899 -16.174 1.00 14.91 525 ALA A O 1
ATOM 3906 N N . SER A 1 530 ? -30.957 -13.042 -15.682 1.00 12.05 526 SER A N 1
ATOM 3907 C CA . SER A 1 530 ? -30.366 -12.218 -16.767 1.00 12.63 526 SER A CA 1
ATOM 3908 C C . SER A 1 530 ? -28.929 -11.753 -16.482 1.00 14.02 526 SER A C 1
ATOM 3909 O O . SER A 1 530 ? -28.326 -11.172 -17.427 1.00 15.71 526 SER A O 1
ATOM 3912 N N . GLY A 1 531 ? -28.385 -11.978 -15.299 1.00 12.38 527 GLY A N 1
ATOM 3913 C CA . GLY A 1 531 ? -26.950 -11.759 -15.047 1.00 13.07 527 GLY A CA 1
ATOM 3914 C C . GLY A 1 531 ? -26.719 -10.994 -13.772 1.00 12.89 527 GLY A C 1
ATOM 3915 O O . GLY A 1 531 ? -27.609 -10.951 -12.883 1.00 13.19 527 GLY A O 1
ATOM 3916 N N . THR A 1 532 ? -25.547 -10.410 -13.670 1.00 12.24 528 THR A N 1
ATOM 3917 C CA . THR A 1 532 ? -25.061 -9.764 -12.439 1.00 12.20 528 THR A CA 1
ATOM 3918 C C . THR A 1 532 ? -25.499 -8.296 -12.365 1.00 12.90 528 THR A C 1
ATOM 3919 O O . THR A 1 532 ? -25.277 -7.675 -11.314 1.00 14.74 528 THR A O 1
ATOM 3923 N N . ASN A 1 533 ? -26.046 -7.737 -13.426 1.00 12.12 529 ASN A N 1
ATOM 3924 C CA . ASN A 1 533 ? -26.584 -6.366 -13.488 1.00 11.74 529 ASN A CA 1
ATOM 3925 C C . ASN A 1 533 ? -25.575 -5.303 -13.056 1.00 12.91 529 ASN A C 1
ATOM 3926 O O . ASN A 1 533 ? -25.843 -4.518 -12.127 1.00 13.84 529 ASN A O 1
ATOM 3931 N N . ASP A 1 534 ? -24.445 -5.212 -13.743 1.00 12.66 530 ASP A N 1
ATOM 3932 C CA . ASP A 1 534 ? -23.405 -4.214 -13.439 1.00 12.37 530 ASP A CA 1
ATOM 3933 C C . ASP A 1 534 ? -23.632 -2.929 -14.216 1.00 12.11 530 ASP A C 1
ATOM 3934 O O . ASP A 1 534 ? -22.844 -2.000 -14.035 1.00 13.31 530 ASP A O 1
ATOM 3939 N N . LYS A 1 535 ? -24.696 -2.828 -15.003 1.00 13.05 531 LYS A N 1
ATOM 3940 C CA . LYS A 1 535 ? -25.116 -1.592 -15.697 1.00 13.24 531 LYS A CA 1
ATOM 3941 C C . LYS A 1 535 ? -23.985 -0.967 -16.511 1.00 12.85 531 LYS A C 1
ATOM 3942 O O . LYS A 1 535 ? -23.708 0.252 -16.429 1.00 12.62 531 LYS A O 1
ATOM 3948 N N . PRO A 1 536 ? -23.397 -1.702 -17.467 1.00 12.50 532 PRO A N 1
ATOM 3949 C CA . PRO A 1 536 ? -22.608 -1.048 -18.509 1.00 14.23 532 PRO A CA 1
ATOM 3950 C C . PRO A 1 536 ? -23.469 0.016 -19.212 1.00 12.61 532 PRO A C 1
ATOM 3951 O O . PRO A 1 536 ? -24.680 -0.172 -19.445 1.00 13.56 532 PRO A O 1
ATOM 3955 N N . GLY A 1 537 ? -22.845 1.156 -19.519 1.00 13.20 533 GLY A N 1
ATOM 3956 C CA . GLY A 1 537 ? -23.560 2.322 -20.061 1.00 14.52 533 GLY A CA 1
ATOM 3957 C C . GLY A 1 537 ? -23.859 3.331 -18.978 1.00 14.98 533 GLY A C 1
ATOM 3958 O O . GLY A 1 537 ? -24.269 4.443 -19.307 1.00 15.91 533 GLY A O 1
ATOM 3959 N N . GLY A 1 538 ? -23.615 3.008 -17.718 1.00 13.29 534 GLY A N 1
ATOM 3960 C CA . GLY A 1 538 ? -23.741 3.960 -16.621 1.00 14.07 534 GLY A CA 1
ATOM 3961 C C . GLY A 1 538 ? -22.439 4.149 -15.872 1.00 14.88 534 GLY A C 1
ATOM 3962 O O . GLY A 1 538 ? -21.433 3.526 -16.182 1.00 14.46 534 GLY A O 1
ATOM 3963 N N . PRO A 1 539 ? -22.442 5.041 -14.855 1.00 15.62 535 PRO A N 1
ATOM 3964 C CA . PRO A 1 539 ? -21.223 5.512 -14.215 1.00 17.27 535 PRO A CA 1
ATOM 3965 C C . PRO A 1 539 ? -20.579 4.513 -13.262 1.00 16.74 535 PRO A C 1
ATOM 3966 O O . PRO A 1 539 ? -19.437 4.700 -12.880 1.00 19.08 535 PRO A O 1
ATOM 3970 N N . HIS A 1 540 ? -21.298 3.488 -12.860 1.00 14.76 536 HIS A N 1
ATOM 3971 C CA . HIS A 1 540 ? -20.824 2.557 -11.815 1.00 16.21 536 HIS A CA 1
ATOM 3972 C C . HIS A 1 540 ? -20.136 1.334 -12.398 1.00 15.79 536 HIS A C 1
ATOM 3973 O O . HIS A 1 540 ? -19.454 0.637 -11.619 1.00 16.08 536 HIS A O 1
ATOM 3980 N N . TYR A 1 541 ? -20.373 1.002 -13.660 1.00 14.48 537 TYR A N 1
ATOM 3981 C CA . TYR A 1 541 ? -19.846 -0.236 -14.274 1.00 14.38 537 TYR A CA 1
ATOM 3982 C C . TYR A 1 541 ? -18.339 -0.352 -14.082 1.00 14.04 537 TYR A C 1
ATOM 3983 O O . TYR A 1 541 ? -17.830 -1.406 -13.729 1.00 14.96 537 TYR A O 1
ATOM 3992 N N . ILE A 1 542 ? -17.603 0.754 -14.251 1.00 14.44 538 ILE A N 1
ATOM 3993 C CA . ILE A 1 542 ? -16.108 0.726 -14.174 1.00 13.87 538 ILE A CA 1
ATOM 3994 C C . ILE A 1 542 ? -15.659 0.375 -12.770 1.00 13.89 538 ILE A C 1
ATOM 3995 O O . ILE A 1 542 ? -14.531 -0.114 -12.643 1.00 13.65 538 ILE A O 1
ATOM 4000 N N . LEU A 1 543 ? -16.489 0.539 -11.730 1.00 13.42 539 LEU A N 1
ATOM 4001 C CA . LEU A 1 543 ? -16.078 0.186 -10.344 1.00 14.02 539 LEU A CA 1
ATOM 4002 C C . LEU A 1 543 ? -15.844 -1.322 -10.193 1.00 14.12 539 LEU A C 1
ATOM 4003 O O . LEU A 1 543 ? -15.070 -1.749 -9.301 1.00 14.66 539 LEU A O 1
ATOM 4008 N N . ARG A 1 544 ? -16.379 -2.151 -11.076 1.00 12.24 540 ARG A N 1
ATOM 4009 C CA . ARG A 1 544 ? -16.113 -3.600 -10.999 1.00 13.79 540 ARG A CA 1
ATOM 4010 C C . ARG A 1 544 ? -14.666 -3.893 -11.365 1.00 13.00 540 ARG A C 1
ATOM 4011 O O . ARG A 1 544 ? -14.172 -4.924 -10.995 1.00 12.97 540 ARG A O 1
ATOM 4019 N N . TRP A 1 545 ? -14.013 -2.964 -12.073 1.00 12.43 541 TRP A N 1
ATOM 4020 C CA . TRP A 1 545 ? -12.681 -3.227 -12.678 1.00 12.01 541 TRP A CA 1
ATOM 4021 C C . TRP A 1 545 ? -11.564 -2.484 -11.945 1.00 12.41 541 TRP A C 1
ATOM 4022 O O . TRP A 1 545 ? -10.429 -2.470 -12.447 1.00 13.49 541 TRP A O 1
ATOM 4033 N N . THR A 1 546 ? -11.853 -1.925 -10.777 1.00 12.72 542 THR A N 1
ATOM 4034 C CA . THR A 1 546 ? -10.848 -1.312 -9.891 1.00 13.32 542 THR A CA 1
ATOM 4035 C C . THR A 1 546 ? -10.975 -1.916 -8.507 1.00 12.84 542 THR A C 1
ATOM 4036 O O . THR A 1 546 ? -12.078 -2.222 -8.069 1.00 13.48 542 THR A O 1
ATOM 4040 N N . SER A 1 547 ? -9.843 -2.119 -7.869 1.00 12.67 543 SER A N 1
ATOM 4041 C CA . SER A 1 547 ? -9.733 -2.590 -6.472 1.00 12.60 543 SER A CA 1
ATOM 4042 C C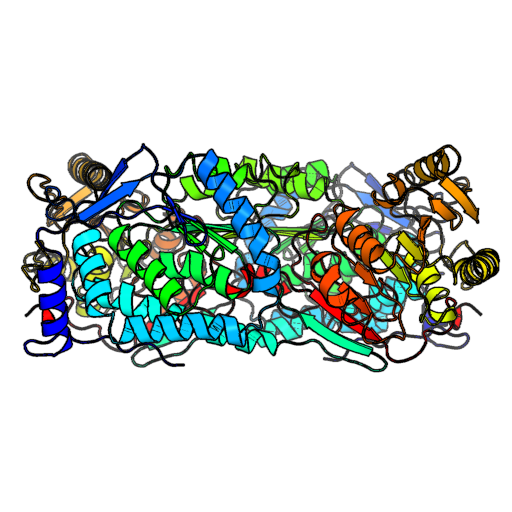 . SER A 1 547 ? -9.031 -1.488 -5.704 1.00 14.05 543 SER A C 1
ATOM 4043 O O . SER A 1 547 ? -7.795 -1.444 -5.712 1.00 15.22 543 SER A O 1
ATOM 4046 N N . PRO A 1 548 ? -9.728 -0.499 -5.116 1.00 12.63 544 PRO A N 1
ATOM 4047 C CA . PRO A 1 548 ? -9.046 0.679 -4.586 1.00 13.89 544 PRO A CA 1
ATOM 4048 C C . PRO A 1 548 ? -8.102 0.415 -3.413 1.00 13.98 544 PRO A C 1
ATOM 4049 O O . PRO A 1 548 ? -8.271 -0.472 -2.611 1.00 14.27 544 PRO A O 1
ATOM 4053 N N . GLN A 1 549 ? -7.066 1.249 -3.366 1.00 14.07 545 GLN A N 1
ATOM 4054 C CA . GLN A 1 549 ? -6.126 1.355 -2.240 1.00 14.84 545 GLN A CA 1
ATOM 4055 C C . GLN A 1 549 ? -6.364 2.715 -1.611 1.00 14.01 545 GLN A C 1
ATOM 4056 O O . GLN A 1 549 ? -6.568 3.703 -2.325 1.00 15.87 545 GLN A O 1
ATOM 4062 N N . VAL A 1 550 ? -6.298 2.752 -0.294 1.00 13.40 546 VAL A N 1
ATOM 4063 C CA . VAL A 1 550 ? -6.368 4.031 0.432 1.00 13.43 546 VAL A CA 1
ATOM 4064 C C . VAL A 1 550 ? -5.065 4.238 1.185 1.00 13.62 546 VAL A C 1
ATOM 4065 O O . VAL A 1 550 ? -4.617 3.337 1.892 1.00 13.95 546 VAL A O 1
ATOM 4069 N N . ILE A 1 551 ? -4.496 5.424 0.973 1.00 13.78 547 ILE A N 1
ATOM 4070 C CA . ILE A 1 551 ? -3.223 5.823 1.614 1.00 13.84 547 ILE A CA 1
ATOM 4071 C C . ILE A 1 551 ? -3.536 6.901 2.645 1.00 13.59 547 ILE A C 1
ATOM 4072 O O . ILE A 1 551 ? -4.181 7.893 2.293 1.00 15.48 547 ILE A O 1
ATOM 4077 N N . LYS A 1 552 ? -3.025 6.698 3.852 1.00 13.21 548 LYS A N 1
ATOM 4078 C CA . LYS A 1 552 ? -3.018 7.695 4.918 1.00 13.50 548 LYS A CA 1
ATOM 4079 C C . LYS A 1 552 ? -1.562 8.030 5.198 1.00 14.26 548 LYS A C 1
ATOM 4080 O O . LYS A 1 552 ? -0.800 7.137 5.587 1.00 15.07 548 LYS A O 1
ATOM 4086 N N . GLU A 1 553 ? -1.264 9.310 5.093 1.00 15.10 549 GLU A N 1
ATOM 4087 C CA . GLU A 1 553 ? 0.086 9.834 5.416 1.00 15.67 549 GLU A CA 1
ATOM 4088 C C . GLU A 1 553 ? -0.026 10.757 6.636 1.00 14.95 549 GLU A C 1
ATOM 4089 O O . GLU A 1 553 ? -0.757 11.779 6.560 1.00 16.14 549 GLU A O 1
ATOM 4095 N N . THR A 1 554 ? 0.700 10.457 7.685 1.00 15.29 550 THR A N 1
ATOM 4096 C CA . THR A 1 554 ? 0.612 11.238 8.943 1.00 16.34 550 THR A CA 1
ATOM 4097 C C . THR A 1 554 ? 1.885 12.096 9.014 1.00 16.57 550 THR A C 1
ATOM 4098 O O . THR A 1 554 ? 2.976 11.574 8.821 1.00 18.12 550 THR A O 1
ATOM 4102 N N . HIS A 1 555 ? 1.704 13.375 9.304 1.00 17.36 551 HIS A N 1
ATOM 4103 C CA . HIS A 1 555 ? 2.765 14.403 9.099 1.00 18.39 551 HIS A CA 1
ATOM 4104 C C . HIS A 1 555 ? 3.441 14.750 10.410 1.00 22.90 551 HIS A C 1
ATOM 4105 O O . HIS A 1 555 ? 4.334 15.632 10.354 1.00 28.57 551 HIS A O 1
ATOM 4112 N N . LYS A 1 556 ? 2.999 14.206 11.542 1.00 19.20 552 LYS A N 1
ATOM 4113 C CA . LYS A 1 556 ? 3.586 14.544 12.851 1.00 20.56 552 LYS A CA 1
ATOM 4114 C C . LYS A 1 556 ? 3.833 13.276 13.626 1.00 20.66 552 LYS A C 1
ATOM 4115 O O . LYS A 1 556 ? 3.154 12.268 13.411 1.00 19.78 552 LYS A O 1
ATOM 4121 N N . PRO A 1 557 ? 4.816 13.295 14.534 1.00 22.33 553 PRO A N 1
ATOM 4122 C CA . PRO A 1 557 ? 5.128 12.118 15.327 1.00 21.00 553 PRO A CA 1
ATOM 4123 C C . PRO A 1 557 ? 3.922 11.598 16.110 1.00 20.57 553 PRO A C 1
ATOM 4124 O O . PRO A 1 557 ? 3.033 12.357 16.439 1.00 21.55 553 PRO A O 1
ATOM 4128 N N . LEU A 1 558 ? 3.919 10.295 16.377 1.00 18.32 554 LEU A N 1
ATOM 4129 C CA . LEU A 1 558 ? 2.723 9.617 16.933 1.00 19.26 554 LEU A CA 1
ATOM 4130 C C . LEU A 1 558 ? 2.560 9.740 18.448 1.00 21.46 554 LEU A C 1
ATOM 4131 O O . LEU A 1 558 ? 1.445 9.419 18.933 1.00 22.34 554 LEU A O 1
ATOM 4136 N N . GLY A 1 559 ? 3.587 10.094 19.195 1.00 21.32 555 GLY A N 1
ATOM 4137 C CA . GLY A 1 559 ? 3.412 10.194 20.662 1.00 20.72 555 GLY A CA 1
ATOM 4138 C C . GLY A 1 559 ? 3.362 8.855 21.384 1.00 20.46 555 GLY A C 1
ATOM 4139 O O . GLY A 1 559 ? 3.810 7.854 20.857 1.00 21.06 555 GLY A O 1
ATOM 4140 N N . ASP A 1 560 ? 2.832 8.833 22.605 1.00 21.21 556 ASP A N 1
ATOM 4141 C CA . ASP A 1 560 ? 2.886 7.670 23.534 1.00 21.67 556 ASP A CA 1
ATOM 4142 C C . ASP A 1 560 ? 1.946 6.560 23.038 1.00 20.25 556 ASP A C 1
ATOM 4143 O O . ASP A 1 560 ? 0.936 6.880 22.404 1.00 22.62 556 ASP A O 1
ATOM 4148 N N . TRP A 1 561 ? 2.298 5.308 23.285 1.00 18.74 557 TRP A N 1
ATOM 4149 C CA . TRP A 1 561 ? 1.371 4.174 23.006 1.00 18.62 557 TRP A CA 1
ATOM 4150 C C . TRP A 1 561 ? 0.232 4.121 24.029 1.00 17.27 557 TRP A C 1
ATOM 4151 O O . TRP A 1 561 ? -0.834 3.561 23.692 1.00 17.47 557 TRP A O 1
ATOM 4162 N N . SER A 1 562 ? 0.478 4.532 25.269 1.00 17.11 558 SER A N 1
ATOM 4163 C CA A SER A 1 562 ? -0.553 4.535 26.330 0.57 17.29 558 SER A CA 1
ATOM 4164 C CA B SER A 1 562 ? -0.572 4.520 26.315 0.43 17.50 558 SER A CA 1
ATOM 4165 C C . SER A 1 562 ? -1.576 5.638 26.027 1.00 17.06 558 SER A C 1
ATOM 4166 O O . SER A 1 562 ? -1.383 6.438 25.064 1.00 19.96 558 SER A O 1
ATOM 4171 N N . TYR A 1 563 ? -2.672 5.644 26.745 1.00 15.88 559 TYR A N 1
ATOM 4172 C CA . TYR A 1 563 ? -3.722 6.657 26.610 1.00 16.35 559 TYR A CA 1
ATOM 4173 C C . TYR A 1 563 ? -3.882 7.393 27.942 1.00 16.67 559 TYR A C 1
ATOM 4174 O O . TYR A 1 563 ? -3.630 6.809 28.995 1.00 17.38 559 TYR A O 1
ATOM 4183 N N . ALA A 1 564 ? -4.261 8.669 27.865 1.00 18.40 560 ALA A N 1
ATOM 4184 C CA . ALA A 1 564 ? -4.393 9.539 29.049 1.00 20.32 560 ALA A CA 1
ATOM 4185 C C . ALA A 1 564 ? -5.319 8.876 30.079 1.00 19.62 560 ALA A C 1
ATOM 4186 O O . ALA A 1 564 ? -4.999 8.880 31.275 1.00 18.64 560 ALA A O 1
ATOM 4188 N N . TYR A 1 565 ? -6.410 8.242 29.672 1.00 17.47 561 TYR A N 1
ATOM 4189 C CA . TYR A 1 565 ? -7.423 7.719 30.621 1.00 17.58 561 TYR A CA 1
ATOM 4190 C C . TYR A 1 565 ? -6.873 6.554 31.439 1.00 16.49 561 TYR A C 1
ATOM 4191 O O . TYR A 1 565 ? -7.429 6.202 32.465 1.00 17.34 561 TYR A O 1
ATOM 4200 N N . MET A 1 566 ? -5.782 5.938 30.962 1.00 16.37 562 MET A N 1
ATOM 4201 C CA . MET A 1 566 ? -5.181 4.763 31.633 1.00 16.56 562 MET A CA 1
ATOM 4202 C C . MET A 1 566 ? -4.282 5.173 32.813 1.00 20.40 562 MET A C 1
ATOM 4203 O O . MET A 1 566 ? -3.808 4.278 33.507 1.00 20.68 562 MET A O 1
ATOM 4208 N N . GLN A 1 567 ? -3.994 6.459 32.971 1.00 22.95 563 GLN A N 1
ATOM 4209 C CA . GLN A 1 567 ? -2.968 6.920 33.948 1.00 28.35 563 GLN A CA 1
ATOM 4210 C C . GLN A 1 567 ? -3.580 6.922 35.346 1.00 32.31 563 GLN A C 1
ATOM 4211 O O . GLN A 1 567 ? -4.789 6.813 35.538 1.00 31.52 563 GLN A O 1
ATOM 4218 N N . VAL B 1 36 ? -22.391 15.591 7.319 1.00 31.91 32 VAL B N 1
ATOM 4219 C CA A VAL B 1 36 ? -22.107 14.604 8.420 0.50 27.46 32 VAL B CA 1
ATOM 4220 C CA B VAL B 1 36 ? -22.093 14.543 8.359 0.50 25.84 32 VAL B CA 1
ATOM 4221 C C . VAL B 1 36 ? -20.608 14.620 8.743 1.00 25.25 32 VAL B C 1
ATOM 4222 O O . VAL B 1 36 ? -19.753 14.675 7.832 1.00 28.61 32 VAL B O 1
ATOM 4229 N N . ALA B 1 37 ? -20.314 14.577 10.039 1.00 20.45 33 ALA B N 1
ATOM 4230 C CA . ALA B 1 37 ? -18.934 14.549 10.540 1.00 20.00 33 ALA B CA 1
ATOM 4231 C C . ALA B 1 37 ? -18.757 13.229 11.286 1.00 17.35 33 ALA B C 1
ATOM 4232 O O . ALA B 1 37 ? -19.749 12.638 11.757 1.00 18.37 33 ALA B O 1
ATOM 4234 N N . ASN B 1 38 ? -17.507 12.853 11.444 1.00 15.54 34 ASN B N 1
ATOM 4235 C CA . ASN B 1 38 ? -17.184 11.701 12.298 1.00 14.51 34 ASN B CA 1
ATOM 4236 C C . ASN B 1 38 ? -17.599 11.965 13.752 1.00 15.34 34 ASN B C 1
ATOM 4237 O O . ASN B 1 38 ? -17.443 13.097 14.277 1.00 15.87 34 ASN B O 1
ATOM 4242 N N . GLU B 1 39 ? -18.033 10.918 14.414 1.00 13.89 35 GLU B N 1
ATOM 4243 C CA . GLU B 1 39 ? -18.385 10.978 15.842 1.00 14.16 35 GLU B CA 1
ATOM 4244 C C . GLU B 1 39 ? -17.122 11.323 16.625 1.00 15.47 35 GLU B C 1
ATOM 4245 O O . GLU B 1 39 ? -16.116 10.639 16.511 1.00 15.01 35 GLU B O 1
ATOM 4251 N N . PRO B 1 40 ? -17.136 12.321 17.532 1.00 15.92 36 PRO B N 1
ATOM 4252 C CA . PRO B 1 40 ? -15.969 12.584 18.343 1.00 16.94 36 PRO B CA 1
ATOM 4253 C C . PRO B 1 40 ? -15.668 11.428 19.291 1.00 14.84 36 PRO B C 1
ATOM 4254 O O . PRO B 1 40 ? -16.574 10.852 19.877 1.00 16.70 36 PRO B O 1
ATOM 4258 N N . VAL B 1 41 ? -14.419 11.060 19.402 1.00 15.49 37 VAL B N 1
ATOM 4259 C CA . VAL B 1 41 ? -13.924 10.050 20.350 1.00 15.45 37 VAL B CA 1
ATOM 4260 C C . VAL B 1 41 ? -13.706 10.711 21.715 1.00 16.20 37 VAL B C 1
ATOM 4261 O O . VAL B 1 41 ? -12.969 11.749 21.796 1.00 17.44 37 VAL B O 1
ATOM 4265 N N . LEU B 1 42 ? -14.341 10.183 22.743 1.00 14.47 38 LEU B N 1
ATOM 4266 C CA . LEU B 1 42 ? -14.248 10.807 24.091 1.00 15.45 38 LEU B CA 1
ATOM 4267 C C . LEU B 1 42 ? -12.984 10.328 24.797 1.00 16.15 38 LEU B C 1
ATOM 4268 O O . LEU B 1 42 ? -12.411 9.267 24.462 1.00 17.44 38 LEU B O 1
ATOM 4273 N N . ALA B 1 43 ? -12.537 11.158 25.730 1.00 18.33 39 ALA B N 1
ATOM 4274 C CA . ALA B 1 43 ? -11.238 10.968 26.407 1.00 19.10 39 ALA B CA 1
ATOM 4275 C C . ALA B 1 43 ? -11.375 10.089 27.650 1.00 18.83 39 ALA B C 1
ATOM 4276 O O . ALA B 1 43 ? -10.363 9.535 28.053 1.00 18.67 39 ALA B O 1
ATOM 4278 N N . PHE B 1 44 ? -12.543 10.032 28.290 1.00 15.14 40 PHE B N 1
ATOM 4279 C CA . PHE B 1 44 ? -12.741 9.222 29.517 1.00 16.21 40 PHE B CA 1
ATOM 4280 C C . PHE B 1 44 ? -11.757 9.638 30.623 1.00 17.57 40 PHE B C 1
ATOM 4281 O O . PHE B 1 44 ? -11.301 8.776 31.406 1.00 18.08 40 PHE B O 1
ATOM 4289 N N . THR B 1 45 ? -11.491 10.914 30.770 1.00 18.79 41 THR B N 1
ATOM 4290 C CA A THR B 1 45 ? -10.558 11.291 31.858 0.36 18.98 41 THR B CA 1
ATOM 4291 C CA B THR B 1 45 ? -10.647 11.477 31.867 0.64 19.18 41 THR B CA 1
ATOM 4292 C C . THR B 1 45 ? -11.297 11.180 33.203 1.00 18.72 41 THR B C 1
ATOM 4293 O O . THR B 1 45 ? -12.516 11.202 33.274 1.00 16.77 41 THR B O 1
ATOM 4300 N N . GLN B 1 46 ? -10.505 10.965 34.250 1.00 20.04 42 GLN B N 1
ATOM 4301 C CA . GLN B 1 46 ? -11.006 10.923 35.647 1.00 20.74 42 GLN B CA 1
ATOM 4302 C C . GLN B 1 46 ? -11.978 12.081 35.949 1.00 19.79 42 GLN B C 1
ATOM 4303 O O . GLN B 1 46 ? -11.619 13.232 35.685 1.00 22.92 42 GLN B O 1
ATOM 4309 N N . GLY B 1 47 ? -13.160 11.738 36.445 1.00 19.93 43 GLY B N 1
ATOM 4310 C CA . GLY B 1 47 ? -14.204 12.701 36.837 1.00 21.83 43 GLY B CA 1
ATOM 4311 C C . GLY B 1 47 ? -15.128 13.061 35.674 1.00 22.49 43 GLY B C 1
ATOM 4312 O O . GLY B 1 47 ? -16.098 13.816 35.881 1.00 22.34 43 GLY B O 1
ATOM 4313 N N . SER B 1 48 ? -14.860 12.582 34.459 1.00 19.90 44 SER B N 1
ATOM 4314 C CA . SER B 1 48 ? -15.672 12.979 33.284 1.00 18.44 44 SER B CA 1
ATOM 4315 C C . SER B 1 48 ? -17.017 12.288 33.349 1.00 17.69 44 SER B C 1
ATOM 4316 O O . SER B 1 48 ? -17.163 11.165 33.854 1.00 17.18 44 SER B O 1
ATOM 4319 N N . PRO B 1 49 ? -18.081 12.920 32.807 1.00 17.06 45 PRO B N 1
ATOM 4320 C CA . PRO B 1 49 ? -19.362 12.258 32.763 1.00 16.83 45 PRO B CA 1
ATOM 4321 C C . PRO B 1 49 ? -19.308 10.902 32.038 1.00 14.96 45 PRO B C 1
ATOM 4322 O O . PRO B 1 49 ? -19.994 10.001 32.448 1.00 15.95 45 PRO B O 1
ATOM 4326 N N . GLU B 1 50 ? -18.578 10.811 30.915 1.00 15.00 46 GLU B N 1
ATOM 4327 C CA . GLU B 1 50 ? -18.569 9.535 30.153 1.00 14.98 46 GLU B CA 1
ATOM 4328 C C . GLU B 1 50 ? -17.874 8.461 30.977 1.00 14.80 46 GLU B C 1
ATOM 4329 O O . GLU B 1 50 ? -18.309 7.291 30.948 1.00 15.17 46 GLU B O 1
ATOM 4335 N N . ARG B 1 51 ? -16.845 8.800 31.736 1.00 14.45 47 ARG B N 1
ATOM 4336 C CA . ARG B 1 51 ? -16.154 7.774 32.540 1.00 14.71 47 ARG B CA 1
ATOM 4337 C C . ARG B 1 51 ? -17.067 7.334 33.688 1.00 15.45 47 ARG B C 1
ATOM 4338 O O . ARG B 1 51 ? -17.238 6.132 33.941 1.00 15.26 47 ARG B O 1
ATOM 4346 N N . ASP B 1 52 ? -17.770 8.269 34.315 1.00 16.14 48 ASP B N 1
ATOM 4347 C CA . ASP B 1 52 ? -18.722 7.900 35.390 1.00 15.73 48 ASP B CA 1
ATOM 4348 C C . ASP B 1 52 ? -19.842 7.009 34.841 1.00 15.23 48 ASP B C 1
ATOM 4349 O O . ASP B 1 52 ? -20.210 6.000 35.464 1.00 15.90 48 ASP B O 1
ATOM 4354 N N . ALA B 1 53 ? -20.377 7.371 33.682 1.00 14.82 49 ALA B N 1
ATOM 4355 C CA . ALA B 1 53 ? -21.496 6.596 33.084 1.00 14.93 49 ALA B CA 1
ATOM 4356 C C . ALA B 1 53 ? -21.026 5.198 32.720 1.00 14.17 49 ALA B C 1
ATOM 4357 O O . ALA B 1 53 ? -21.753 4.243 32.920 1.00 14.60 49 ALA B O 1
ATOM 4359 N N . LEU B 1 54 ? -19.834 5.115 32.160 1.00 14.13 50 LEU B N 1
ATOM 4360 C CA . LEU B 1 54 ? -19.273 3.805 31.760 1.00 13.94 50 LEU B CA 1
ATOM 4361 C C . LEU B 1 54 ? -19.045 2.963 33.001 1.00 14.07 50 LEU B C 1
ATOM 4362 O O . LEU B 1 54 ? -19.413 1.746 33.005 1.00 14.50 50 LEU B O 1
ATOM 4367 N N . GLN B 1 55 ? -18.477 3.518 34.069 1.00 14.72 51 GLN B N 1
ATOM 4368 C CA . GLN B 1 55 ? -18.265 2.705 35.292 1.00 17.15 51 GLN B CA 1
ATOM 4369 C C . GLN B 1 55 ? -19.613 2.223 35.845 1.00 15.49 51 GLN B C 1
ATOM 4370 O O . GLN B 1 55 ? -19.668 1.062 36.294 1.00 17.26 51 GLN B O 1
ATOM 4376 N N . LYS B 1 56 ? -20.655 3.041 35.791 1.00 16.98 52 LYS B N 1
ATOM 4377 C CA . LYS B 1 56 ? -21.992 2.625 36.274 1.00 19.56 52 LYS B CA 1
ATOM 4378 C C . LYS B 1 56 ? -22.546 1.502 35.385 1.00 18.66 52 LYS B C 1
ATOM 4379 O O . LYS B 1 56 ? -23.082 0.498 35.891 1.00 19.85 52 LYS B O 1
ATOM 4385 N N . ALA B 1 57 ? -22.394 1.611 34.061 1.00 17.12 53 ALA B N 1
ATOM 4386 C CA . ALA B 1 57 ? -22.903 0.567 33.135 1.00 16.19 53 ALA B CA 1
ATOM 4387 C C . ALA B 1 57 ? -22.119 -0.730 33.343 1.00 15.44 53 ALA B C 1
ATOM 4388 O O . ALA B 1 57 ? -22.711 -1.834 33.213 1.00 17.07 53 ALA B O 1
ATOM 4390 N N . LEU B 1 58 ? -20.818 -0.665 33.597 1.00 14.94 54 LEU B N 1
ATOM 4391 C CA . LEU B 1 58 ? -19.992 -1.876 33.883 1.00 15.67 54 LEU B CA 1
ATOM 4392 C C . LEU B 1 58 ? -20.475 -2.530 35.190 1.00 18.56 54 LEU B C 1
ATOM 4393 O O . LEU B 1 58 ? -20.681 -3.754 35.235 1.00 18.55 54 LEU B O 1
ATOM 4398 N N . LYS B 1 59 ? -20.688 -1.721 36.207 1.00 19.30 55 LYS B N 1
ATOM 4399 C CA . LYS B 1 59 ? -21.193 -2.249 37.506 1.00 22.55 55 LYS B CA 1
ATOM 4400 C C . LYS B 1 59 ? -22.562 -2.917 37.284 1.00 22.77 55 LYS B C 1
ATOM 4401 O O . LYS B 1 59 ? -22.783 -4.005 37.899 1.00 25.41 55 LYS B O 1
ATOM 4407 N N . ASP B 1 60 ? -23.411 -2.400 36.399 1.00 22.14 56 ASP B N 1
ATOM 4408 C CA . ASP B 1 60 ? -24.763 -2.956 36.074 1.00 23.52 56 ASP B CA 1
ATOM 4409 C C . ASP B 1 60 ? -24.667 -4.336 35.397 1.00 22.97 56 ASP B C 1
ATOM 4410 O O . ASP B 1 60 ? -25.703 -5.038 35.359 1.00 25.56 56 ASP B O 1
ATOM 4415 N N . LEU B 1 61 ? -23.557 -4.720 34.776 1.00 19.24 57 LEU B N 1
ATOM 4416 C CA . LEU B 1 61 ? -23.397 -6.023 34.081 1.00 19.81 57 LEU B CA 1
ATOM 4417 C C . LEU B 1 61 ? -22.739 -7.048 35.016 1.00 20.07 57 LEU B C 1
ATOM 4418 O O . LEU B 1 61 ? -22.795 -8.245 34.727 1.00 19.11 57 LEU B O 1
ATOM 4423 N N . LYS B 1 62 ? -21.993 -6.581 36.022 1.00 20.39 58 LYS B N 1
ATOM 4424 C CA . LYS B 1 62 ? -21.232 -7.487 36.902 1.00 21.85 58 LYS B CA 1
ATOM 4425 C C . LYS B 1 62 ? -22.221 -8.418 37.599 1.00 17.59 58 LYS B C 1
ATOM 4426 O O . LYS B 1 62 ? -23.184 -7.935 38.136 1.00 18.46 58 LYS B O 1
ATOM 4432 N N . GLY B 1 63 ? -21.973 -9.702 37.526 1.00 18.19 59 GLY B N 1
ATOM 4433 C CA . GLY B 1 63 ? -22.865 -10.663 38.185 1.00 17.69 59 GLY B CA 1
ATOM 4434 C C . GLY B 1 63 ? -24.238 -10.749 37.514 1.00 17.87 59 GLY B C 1
ATOM 4435 O O . GLY B 1 63 ? -25.159 -11.303 38.143 1.00 18.42 59 GLY B O 1
ATOM 4436 N N . ARG B 1 64 ? -24.429 -10.268 36.280 1.00 15.74 60 ARG B N 1
ATOM 4437 C CA . ARG B 1 64 ? -25.745 -10.341 35.621 1.00 14.94 60 ARG B CA 1
ATOM 4438 C C . ARG B 1 64 ? -25.615 -11.090 34.303 1.00 13.63 60 ARG B C 1
ATOM 4439 O O . ARG B 1 64 ? -24.497 -11.112 33.705 1.00 15.10 60 ARG B O 1
ATOM 4447 N N . MET B 1 65 ? -26.678 -11.734 33.907 1.00 13.68 61 MET B N 1
ATOM 4448 C CA . MET B 1 65 ? -26.786 -12.483 32.644 1.00 14.51 61 MET B CA 1
ATOM 4449 C C . MET B 1 65 ? -28.068 -12.069 31.939 1.00 14.74 61 MET B C 1
ATOM 4450 O O . MET B 1 65 ? -29.120 -11.923 32.590 1.00 16.26 61 MET B O 1
ATOM 4455 N N . GLU B 1 66 ? -28.030 -11.936 30.621 1.00 12.77 62 GLU B N 1
ATOM 4456 C CA . GLU B 1 66 ? -29.214 -11.686 29.792 1.00 13.28 62 GLU B CA 1
ATOM 4457 C C . GLU B 1 66 ? -29.549 -12.942 28.990 1.00 12.84 62 GLU B C 1
ATOM 4458 O O . GLU B 1 66 ? -28.635 -13.551 28.413 1.00 14.31 62 GLU B O 1
ATOM 4464 N N . ALA B 1 67 ? -30.821 -13.285 28.932 1.00 12.62 63 ALA B N 1
ATOM 4465 C CA . ALA B 1 67 ? -31.362 -14.346 28.063 1.00 12.69 63 ALA B CA 1
ATOM 4466 C C . ALA B 1 67 ? -31.725 -13.723 26.720 1.00 13.55 63 ALA B C 1
ATOM 4467 O O . ALA B 1 67 ? -32.657 -12.922 26.676 1.00 14.82 63 ALA B O 1
ATOM 4469 N N . ILE B 1 68 ? -30.935 -14.024 25.686 1.00 13.21 64 ILE B N 1
ATOM 4470 C CA . ILE B 1 68 ? -31.051 -13.405 24.344 1.00 12.51 64 ILE B CA 1
ATOM 4471 C C . ILE B 1 68 ? -31.698 -14.421 23.410 1.00 12.43 64 ILE B C 1
ATOM 4472 O O . ILE B 1 68 ? -31.080 -15.424 23.091 1.00 12.63 64 ILE B O 1
ATOM 4477 N N . PRO B 1 69 ? -32.919 -14.137 22.952 1.00 13.53 65 PRO B N 1
ATOM 4478 C CA . PRO B 1 69 ? -33.626 -15.063 22.070 1.00 12.75 65 PRO B CA 1
ATOM 4479 C C . PRO B 1 69 ? -33.197 -14.874 20.608 1.00 13.03 65 PRO B C 1
ATOM 4480 O O . PRO B 1 69 ? -32.560 -13.867 20.262 1.00 13.38 65 PRO B O 1
ATOM 4484 N N . CYS B 1 70 ? -33.538 -15.810 19.743 1.00 12.92 66 CYS B N 1
ATOM 4485 C CA . CYS B 1 70 ? -33.598 -15.498 18.316 1.00 12.94 66 CYS B CA 1
ATOM 4486 C C . CYS B 1 70 ? -34.791 -14.581 18.117 1.00 12.03 66 CYS B C 1
ATOM 4487 O O . CYS B 1 70 ? -35.807 -14.704 18.872 1.00 14.00 66 CYS B O 1
ATOM 4490 N N . VAL B 1 71 ? -34.725 -13.670 17.147 1.00 12.55 67 VAL B N 1
ATOM 4491 C CA . VAL B 1 71 ? -35.839 -12.748 16.850 1.00 12.88 67 VAL B CA 1
ATOM 4492 C C . VAL B 1 71 ? -36.211 -12.919 15.395 1.00 13.18 67 VAL B C 1
ATOM 4493 O O . VAL B 1 71 ? -35.389 -12.640 14.494 1.00 13.46 67 VAL B O 1
ATOM 4497 N N . VAL B 1 72 ? -37.431 -13.356 15.160 1.00 13.27 68 VAL B N 1
ATOM 4498 C CA . VAL B 1 72 ? -37.998 -13.478 13.800 1.00 13.73 68 VAL B CA 1
ATOM 4499 C C . VAL B 1 72 ? -39.223 -12.601 13.777 1.00 14.16 68 VAL B C 1
ATOM 4500 O O . VAL B 1 72 ? -40.184 -12.841 14.553 1.00 15.04 68 VAL B O 1
ATOM 4504 N N . GLY B 1 73 ? -39.194 -11.529 13.007 1.00 13.75 69 GLY B N 1
ATOM 4505 C CA . GLY B 1 73 ? -40.218 -10.487 13.090 1.00 13.92 69 GLY B CA 1
ATOM 4506 C C . GLY B 1 73 ? -40.115 -9.817 14.444 1.00 14.33 69 GLY B C 1
ATOM 4507 O O . GLY B 1 73 ? -39.089 -9.248 14.767 1.00 14.26 69 GLY B O 1
ATOM 4508 N N . ASP B 1 74 ? -41.196 -9.886 15.215 1.00 16.16 70 ASP B N 1
ATOM 4509 C CA . ASP B 1 74 ? -41.190 -9.421 16.620 1.00 16.95 70 ASP B CA 1
ATOM 4510 C C . ASP B 1 74 ? -41.230 -10.607 17.577 1.00 17.39 70 ASP B C 1
ATOM 4511 O O . ASP B 1 74 ? -41.200 -10.347 18.816 1.00 19.82 70 ASP B O 1
ATOM 4516 N N . GLU B 1 75 ? -41.201 -11.832 17.085 1.00 16.60 71 GLU B N 1
ATOM 4517 C 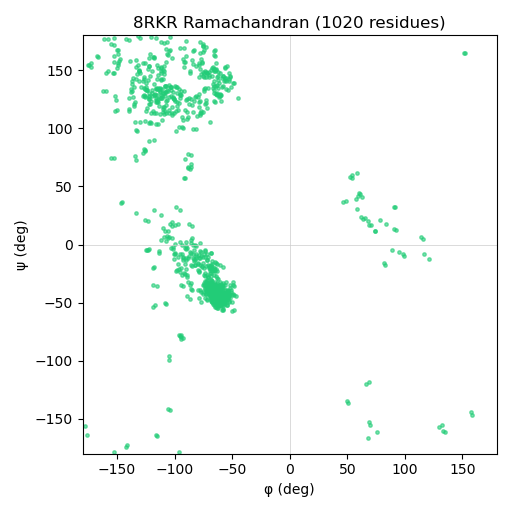CA . GLU B 1 75 ? -41.292 -13.030 17.950 1.00 17.75 71 GLU B CA 1
ATOM 4518 C C . GLU B 1 75 ? -39.924 -13.342 18.546 1.00 16.44 71 GLU B C 1
ATOM 4519 O O . GLU B 1 75 ? -38.934 -13.476 17.798 1.00 15.81 71 GLU B O 1
ATOM 4525 N N . GLU B 1 76 ? -39.851 -13.489 19.857 1.00 15.59 72 GLU B N 1
ATOM 4526 C CA . GLU B 1 76 ? -38.684 -14.017 20.583 1.00 14.30 72 GLU B CA 1
ATOM 4527 C C . GLU B 1 76 ? -38.786 -15.522 20.555 1.00 14.96 72 GLU B C 1
ATOM 4528 O O . GLU B 1 76 ? -39.736 -16.036 21.157 1.00 18.12 72 GLU B O 1
ATOM 4534 N N . VAL B 1 77 ? -37.889 -16.225 19.898 1.00 13.64 73 VAL B N 1
ATOM 4535 C CA . VAL B 1 77 ? -37.946 -17.696 19.739 1.00 14.40 73 VAL B CA 1
ATOM 4536 C C . VAL B 1 77 ? -36.776 -18.333 20.444 1.00 14.93 73 VAL B C 1
ATOM 4537 O O . VAL B 1 77 ? -35.615 -17.883 20.290 1.00 15.01 73 VAL B O 1
ATOM 4541 N N . TRP B 1 78 ? -37.071 -19.382 21.194 1.00 16.56 74 TRP B N 1
ATOM 4542 C CA . TRP B 1 78 ? -36.067 -20.228 21.878 1.00 15.94 74 TRP B CA 1
ATOM 4543 C C . TRP B 1 78 ? -36.086 -21.620 21.284 1.00 16.77 74 TRP B C 1
ATOM 4544 O O . TRP B 1 78 ? -37.213 -22.146 21.150 1.00 19.88 74 TRP B O 1
ATOM 4555 N N . THR B 1 79 ? -34.932 -22.170 20.988 1.00 15.53 75 THR B N 1
ATOM 4556 C CA . THR B 1 79 ? -34.758 -23.579 20.618 1.00 15.62 75 THR B CA 1
ATOM 4557 C C . THR B 1 79 ? -34.173 -24.295 21.832 1.00 15.34 75 THR B C 1
ATOM 4558 O O . THR B 1 79 ? -33.849 -23.663 22.849 1.00 16.30 75 THR B O 1
ATOM 4562 N N . SER B 1 80 ? -33.965 -25.592 21.695 1.00 14.04 76 SER B N 1
ATOM 4563 C CA . SER B 1 80 ? -33.375 -26.401 22.781 1.00 14.46 76 SER B CA 1
ATOM 4564 C C . SER B 1 80 ? -31.859 -26.365 22.822 1.00 15.56 76 SER B C 1
ATOM 4565 O O . SER B 1 80 ? -31.270 -26.875 23.782 1.00 18.67 76 SER B O 1
ATOM 4568 N N . ASP B 1 81 ? -31.210 -25.833 21.794 1.00 15.93 77 ASP B N 1
ATOM 4569 C CA . ASP B 1 81 ? -29.742 -25.841 21.637 1.00 17.09 77 ASP B CA 1
ATOM 4570 C C . ASP B 1 81 ? -29.203 -24.556 22.273 1.00 17.81 77 ASP B C 1
ATOM 4571 O O . ASP B 1 81 ? -28.817 -23.610 21.562 1.00 16.23 77 ASP B O 1
ATOM 4576 N N . VAL B 1 82 ? -29.209 -24.533 23.590 1.00 16.45 78 VAL B N 1
ATOM 4577 C CA . VAL B 1 82 ? -28.820 -23.340 24.382 1.00 17.18 78 VAL B CA 1
ATOM 4578 C C . VAL B 1 82 ? -27.295 -23.219 24.440 1.00 15.66 78 VAL B C 1
ATOM 4579 O O . VAL B 1 82 ? -26.534 -24.213 24.530 1.00 17.61 78 VAL B O 1
ATOM 4583 N N . GLN B 1 83 ? -26.835 -21.970 24.411 1.00 14.91 79 GLN B N 1
ATOM 4584 C CA . GLN B 1 83 ? -25.418 -21.597 24.434 1.00 15.26 79 GLN B CA 1
ATOM 4585 C C . GLN B 1 83 ? -25.207 -20.466 25.451 1.00 13.85 79 GLN B C 1
ATOM 4586 O O . GLN B 1 83 ? -26.155 -19.776 25.766 1.00 14.56 79 GLN B O 1
ATOM 4592 N N . TYR B 1 84 ? -23.973 -20.323 25.898 1.00 15.50 80 TYR B N 1
ATOM 4593 C CA . TYR B 1 84 ? -23.611 -19.227 26.812 1.00 14.67 80 TYR B CA 1
ATOM 4594 C C . TYR B 1 84 ? -22.436 -18.471 26.258 1.00 15.21 80 TYR B C 1
ATOM 4595 O O . TYR B 1 84 ? -21.498 -19.048 25.736 1.00 18.15 80 TYR B O 1
ATOM 4604 N N . GLN B 1 85 ? -22.510 -17.159 26.419 1.00 13.24 81 GLN B N 1
ATOM 4605 C CA . GLN B 1 85 ? -21.361 -16.257 26.237 1.00 13.39 81 GLN B CA 1
ATOM 4606 C C . GLN B 1 85 ? -20.765 -15.964 27.601 1.00 13.58 81 GLN B C 1
ATOM 4607 O O . GLN B 1 85 ? -21.514 -15.689 28.531 1.00 14.44 81 GLN B O 1
ATOM 4613 N N . VAL B 1 86 ? -19.450 -16.027 27.672 1.00 13.65 82 VAL B N 1
ATOM 4614 C CA . VAL B 1 86 ? -18.714 -15.729 28.923 1.00 15.45 82 VAL B CA 1
ATOM 4615 C C . VAL B 1 86 ? -17.811 -14.535 28.707 1.00 14.20 82 VAL B C 1
ATOM 4616 O O . VAL B 1 86 ? -17.504 -14.166 27.576 1.00 15.94 82 VAL B O 1
ATOM 4620 N N . SER B 1 87 ? -17.394 -13.917 29.797 1.00 14.02 83 SER B N 1
ATOM 4621 C CA A SER B 1 87 ? -16.442 -12.803 29.760 0.76 14.57 83 SER B CA 1
ATOM 4622 C CA B SER B 1 87 ? -16.419 -12.793 29.796 0.24 13.97 83 SER B CA 1
ATOM 4623 C C . SER B 1 87 ? -15.044 -13.352 29.486 1.00 14.33 83 SER B C 1
ATOM 4624 O O . SER B 1 87 ? -14.600 -14.257 30.197 1.00 15.91 83 SER B O 1
ATOM 4629 N N . PRO B 1 88 ? -14.330 -12.910 28.440 1.00 14.21 84 PRO B N 1
ATOM 4630 C CA . PRO B 1 88 ? -13.035 -13.507 28.133 1.00 14.56 84 PRO B CA 1
ATOM 4631 C C . PRO B 1 88 ? -12.021 -13.433 29.275 1.00 15.31 84 PRO B C 1
ATOM 4632 O O . PRO B 1 88 ? -11.168 -14.320 29.370 1.00 16.40 84 PRO B O 1
ATOM 4636 N N . PHE B 1 89 ? -12.076 -12.376 30.067 1.00 14.72 85 PHE B N 1
ATOM 4637 C CA . PHE B 1 89 ? -11.101 -12.154 31.165 1.00 15.37 85 PHE B CA 1
ATOM 4638 C C . PHE B 1 89 ? -11.584 -12.788 32.455 1.00 16.66 85 PHE B C 1
ATOM 4639 O O . PHE B 1 89 ? -10.837 -12.736 33.440 1.00 18.44 85 PHE B O 1
ATOM 4647 N N . ASN B 1 90 ? -12.775 -13.354 32.489 1.00 17.50 86 ASN B N 1
ATOM 4648 C CA . ASN B 1 90 ? -13.321 -14.042 33.682 1.00 18.42 86 ASN B CA 1
ATOM 4649 C C . ASN B 1 90 ? -14.310 -15.093 33.175 1.00 16.85 86 ASN B C 1
ATOM 4650 O O . ASN B 1 90 ? -15.520 -14.839 33.208 1.00 18.21 86 ASN B O 1
ATOM 4655 N N . HIS B 1 91 ? -13.813 -16.192 32.623 1.00 18.12 87 HIS B N 1
ATOM 4656 C CA . HIS B 1 91 ? -14.662 -17.098 31.812 1.00 19.12 87 HIS B CA 1
ATOM 4657 C C . HIS B 1 91 ? -15.637 -17.872 32.716 1.00 20.77 87 HIS B C 1
ATOM 4658 O O . HIS B 1 91 ? -16.574 -18.473 32.146 1.00 23.49 87 HIS B O 1
ATOM 4665 N N . GLY B 1 92 ? -15.512 -17.780 34.040 1.00 20.61 88 GLY B N 1
ATOM 4666 C CA . GLY B 1 92 ? -16.580 -18.258 34.948 1.00 21.52 88 GLY B CA 1
ATOM 4667 C C . GLY B 1 92 ? -17.819 -17.388 34.932 1.00 22.69 88 GLY B C 1
ATOM 4668 O O . GLY B 1 92 ? -18.856 -17.835 35.481 1.00 25.29 88 GLY B O 1
ATOM 4669 N N . HIS B 1 93 ? -17.758 -16.150 34.435 1.00 20.50 89 HIS B N 1
ATOM 4670 C CA . HIS B 1 93 ? -18.918 -15.234 34.369 1.00 18.73 89 HIS B CA 1
ATOM 4671 C C . HIS B 1 93 ? -19.653 -15.465 33.047 1.00 17.76 89 HIS B C 1
ATOM 4672 O O . HIS B 1 93 ? -19.103 -15.116 32.004 1.00 18.00 89 HIS B O 1
ATOM 4679 N N . LYS B 1 94 ? -20.835 -16.044 33.121 1.00 16.66 90 LYS B N 1
ATOM 4680 C CA . LYS B 1 94 ? -21.765 -16.125 31.980 1.00 17.37 90 LYS B CA 1
ATOM 4681 C C . LYS B 1 94 ? -22.444 -14.785 31.846 1.00 17.56 90 LYS B C 1
ATOM 4682 O O . LYS B 1 94 ? -23.204 -14.413 32.750 1.00 22.58 90 LYS B O 1
ATOM 4688 N N . VAL B 1 95 ? -22.265 -14.116 30.727 1.00 14.23 91 VAL B N 1
ATOM 4689 C CA . VAL B 1 95 ? -22.849 -12.768 30.510 1.00 14.20 91 VAL B CA 1
ATOM 4690 C C . VAL B 1 95 ? -24.145 -12.881 29.715 1.00 12.68 91 VAL B C 1
ATOM 4691 O O . VAL B 1 95 ? -24.952 -11.959 29.753 1.00 13.08 91 VAL B O 1
ATOM 4695 N N . ALA B 1 96 ? -24.322 -13.984 28.985 1.00 12.64 92 ALA B N 1
ATOM 4696 C CA . ALA B 1 96 ? -25.563 -14.152 28.202 1.00 13.17 92 ALA B CA 1
ATOM 4697 C C . ALA B 1 96 ? -25.876 -15.631 28.003 1.00 11.87 92 ALA B C 1
ATOM 4698 O O . ALA B 1 96 ? -24.966 -16.435 27.844 1.00 14.33 92 ALA B O 1
ATOM 4700 N N . LYS B 1 97 ? -27.156 -15.913 27.948 1.00 12.48 93 LYS B N 1
ATOM 4701 C CA . LYS B 1 97 ? -27.681 -17.209 27.478 1.00 13.32 93 LYS B CA 1
ATOM 4702 C C . LYS B 1 97 ? -28.362 -16.928 26.156 1.00 13.15 93 LYS B C 1
ATOM 4703 O O . LYS B 1 97 ? -29.117 -15.980 26.071 1.00 14.68 93 LYS B O 1
ATOM 4709 N N . PHE B 1 98 ? -28.090 -17.756 25.149 1.00 13.18 94 PHE B N 1
ATOM 4710 C CA . PHE B 1 98 ? -28.738 -17.613 23.838 1.00 12.82 94 PHE B CA 1
ATOM 4711 C C . PHE B 1 98 ? -29.007 -19.009 23.302 1.00 12.85 94 PHE B C 1
ATOM 4712 O O . PHE B 1 98 ? -28.792 -20.009 24.030 1.00 13.68 94 PHE B O 1
ATOM 4720 N N . CYS B 1 99 ? -29.483 -19.084 22.075 1.00 13.77 95 CYS B N 1
ATOM 4721 C CA . CYS B 1 99 ? -29.694 -20.414 21.490 1.00 14.00 95 CYS B CA 1
ATOM 4722 C C . CYS B 1 99 ? -29.447 -20.357 19.997 1.00 15.14 95 CYS B C 1
ATOM 4723 O O . CYS B 1 99 ? -29.436 -19.294 19.390 1.00 16.02 95 CYS B O 1
ATOM 4726 N N . TYR B 1 100 ? -29.194 -21.519 19.440 1.00 14.93 96 TYR B N 1
ATOM 4727 C CA . TYR B 1 100 ? -28.936 -21.604 17.986 1.00 14.65 96 TYR B CA 1
ATOM 4728 C C . TYR B 1 100 ? -30.235 -21.876 17.253 1.00 14.82 96 TYR B C 1
ATOM 4729 O O . TYR B 1 100 ? -30.988 -22.793 17.558 1.00 15.98 96 TYR B O 1
ATOM 4738 N N . ALA B 1 101 ? -30.463 -21.097 16.214 1.00 14.01 97 ALA B N 1
ATOM 4739 C CA . ALA B 1 101 ? -31.527 -21.381 15.234 1.00 15.44 97 ALA B CA 1
ATOM 4740 C C . ALA B 1 101 ? -31.171 -22.661 14.479 1.00 15.96 97 ALA B C 1
ATOM 4741 O O . ALA B 1 101 ? -30.039 -22.844 14.079 1.00 20.43 97 ALA B O 1
ATOM 4743 N N . ASP B 1 102 ? -32.125 -23.546 14.309 1.00 17.93 98 ASP B N 1
ATOM 4744 C CA . ASP B 1 102 ? -31.901 -24.727 13.458 1.00 18.97 98 ASP B CA 1
ATOM 4745 C C . ASP B 1 102 ? -32.442 -24.479 12.049 1.00 17.30 98 ASP B C 1
ATOM 4746 O O . ASP B 1 102 ? -32.962 -23.356 11.754 1.00 17.67 98 ASP B O 1
ATOM 4751 N N . LYS B 1 103 ? -32.333 -25.489 11.195 1.00 17.63 99 LYS B N 1
ATOM 4752 C CA . LYS B 1 103 ? -32.757 -25.365 9.781 1.00 17.60 99 LYS B CA 1
ATOM 4753 C C . LYS B 1 103 ? -34.202 -24.874 9.718 1.00 17.41 99 LYS B C 1
ATOM 4754 O O . LYS B 1 103 ? -34.521 -23.957 8.920 1.00 16.09 99 LYS B O 1
ATOM 4760 N N . SER B 1 104 ? -35.114 -25.424 10.520 1.00 17.06 100 SER B N 1
ATOM 4761 C CA . SER B 1 104 ? -36.528 -25.040 10.515 1.00 18.74 100 SER B CA 1
ATOM 4762 C C . SER B 1 104 ? -36.700 -23.540 10.802 1.00 17.61 100 SER B C 1
ATOM 4763 O O . SER B 1 104 ? -37.475 -22.845 10.091 1.00 18.02 100 SER B O 1
ATOM 4766 N N . LEU B 1 105 ? -36.078 -23.060 11.879 1.00 15.98 101 LEU B N 1
ATOM 4767 C CA . LEU B 1 105 ? -36.288 -21.662 12.286 1.00 15.81 101 LEU B CA 1
ATOM 4768 C C . LEU B 1 105 ? -35.645 -20.727 11.233 1.00 13.36 101 LEU B C 1
ATOM 4769 O O . LEU B 1 105 ? -36.247 -19.688 10.897 1.00 14.23 101 LEU B O 1
ATOM 4774 N N . LEU B 1 106 ? -34.502 -21.121 10.698 1.00 14.10 102 LEU B N 1
ATOM 4775 C CA . LEU B 1 106 ? -33.836 -20.271 9.682 1.00 13.94 102 LEU B CA 1
ATOM 4776 C C . LEU B 1 106 ? -34.731 -20.161 8.449 1.00 15.01 102 LEU B C 1
ATOM 4777 O O . LEU B 1 106 ? -34.884 -19.072 7.902 1.00 13.55 102 LEU B O 1
ATOM 4782 N N . ASN B 1 107 ? -35.359 -21.264 8.032 1.00 14.56 103 ASN B N 1
ATOM 4783 C CA . ASN B 1 107 ? -36.211 -21.236 6.826 1.00 15.16 103 ASN B CA 1
ATOM 4784 C C . ASN B 1 107 ? -37.455 -20.405 7.131 1.00 15.52 103 ASN B C 1
ATOM 4785 O O . ASN B 1 107 ? -37.884 -19.642 6.268 1.00 15.79 103 ASN B O 1
ATOM 4790 N N . LYS B 1 108 ? -37.993 -20.477 8.348 1.00 15.22 104 LYS B N 1
ATOM 4791 C CA . LYS B 1 108 ? -39.105 -19.608 8.752 1.00 15.08 104 LYS B CA 1
ATOM 4792 C C . LYS B 1 108 ? -38.686 -18.116 8.694 1.00 13.88 104 LYS B C 1
ATOM 4793 O O . LYS B 1 108 ? -39.457 -17.235 8.225 1.00 15.07 104 LYS B O 1
ATOM 4799 N N . ALA B 1 109 ? -37.481 -17.821 9.162 1.00 13.86 105 ALA B N 1
ATOM 4800 C CA . ALA B 1 109 ? -36.971 -16.448 9.139 1.00 12.93 105 ALA B CA 1
ATOM 4801 C C . ALA B 1 109 ? -36.814 -15.959 7.698 1.00 12.74 105 ALA B C 1
ATOM 4802 O O . ALA B 1 109 ? -37.104 -14.787 7.430 1.00 12.65 105 ALA B O 1
ATOM 4804 N N . ILE B 1 110 ? -36.338 -16.810 6.799 1.00 12.61 106 ILE B N 1
ATOM 4805 C CA . ILE B 1 110 ? -36.219 -16.450 5.367 1.00 12.53 106 ILE B CA 1
ATOM 4806 C C . ILE B 1 110 ? -37.595 -16.095 4.825 1.00 13.50 106 ILE B C 1
ATOM 4807 O O . ILE B 1 110 ? -37.777 -15.043 4.214 1.00 13.32 106 ILE B O 1
ATOM 4812 N N . GLU B 1 111 ? -38.568 -16.994 5.038 1.00 14.16 107 GLU B N 1
ATOM 4813 C CA . GLU B 1 111 ? -39.906 -16.765 4.467 1.00 15.27 107 GLU B CA 1
ATOM 4814 C C . GLU B 1 111 ? -40.490 -15.451 4.974 1.00 13.67 107 GLU B C 1
ATOM 4815 O O . GLU B 1 111 ? -41.061 -14.705 4.194 1.00 14.32 107 GLU B O 1
ATOM 4821 N N . ALA B 1 112 ? -40.366 -15.175 6.265 1.00 13.39 108 ALA B N 1
ATOM 4822 C CA . ALA B 1 112 ? -40.953 -13.951 6.831 1.00 14.11 108 ALA B CA 1
ATOM 4823 C C . ALA B 1 112 ? -40.211 -12.708 6.333 1.00 12.68 108 ALA B C 1
ATOM 4824 O O . ALA B 1 112 ? -40.826 -11.694 6.084 1.00 14.56 108 ALA B O 1
ATOM 4826 N N . ALA B 1 113 ? -38.900 -12.781 6.198 1.00 13.05 109 ALA B N 1
ATOM 4827 C CA . ALA B 1 113 ? -38.126 -11.652 5.626 1.00 12.97 109 ALA B CA 1
ATOM 4828 C C . ALA B 1 113 ? -38.577 -11.399 4.187 1.00 12.48 109 ALA B C 1
ATOM 4829 O O . ALA B 1 113 ? -38.803 -10.239 3.809 1.00 12.75 109 ALA B O 1
ATOM 4831 N N . LEU B 1 114 ? -38.697 -12.435 3.389 1.00 12.67 110 LEU B N 1
ATOM 4832 C CA . LEU B 1 114 ? -39.053 -12.207 1.979 1.00 12.79 110 LEU B CA 1
ATOM 4833 C C . LEU B 1 114 ? -40.433 -11.562 1.887 1.00 14.11 110 LEU B C 1
ATOM 4834 O O . LEU B 1 114 ? -40.656 -10.757 0.982 1.00 14.00 110 LEU B O 1
ATOM 4839 N N . ALA B 1 115 ? -41.346 -11.931 2.784 1.00 13.35 111 ALA B N 1
ATOM 4840 C CA . ALA B 1 115 ? -42.726 -11.401 2.753 1.00 14.94 111 ALA B CA 1
ATOM 4841 C C . ALA B 1 115 ? -42.775 -9.934 3.186 1.00 14.08 111 ALA B C 1
ATOM 4842 O O . ALA B 1 115 ? -43.779 -9.251 2.953 1.00 15.13 111 ALA B O 1
ATOM 4844 N N . ALA B 1 116 ? -41.692 -9.414 3.782 1.00 13.11 112 ALA B N 1
ATOM 4845 C CA . ALA B 1 116 ? -41.600 -7.996 4.197 1.00 12.95 112 ALA B CA 1
ATOM 4846 C C . ALA B 1 116 ? -40.798 -7.175 3.205 1.00 12.52 112 ALA B C 1
ATOM 4847 O O . ALA B 1 116 ? -40.810 -5.933 3.324 1.00 13.03 112 ALA B O 1
ATOM 4849 N N . ARG B 1 117 ? -40.086 -7.806 2.285 1.00 12.39 113 ARG B N 1
ATOM 4850 C CA . ARG B 1 117 ? -39.064 -7.089 1.502 1.00 12.89 113 ARG B CA 1
ATOM 4851 C C . ARG B 1 117 ? -39.655 -6.061 0.533 1.00 12.86 113 ARG B C 1
ATOM 4852 O O . ARG B 1 117 ? -39.111 -4.978 0.383 1.00 13.34 113 ARG B O 1
ATOM 4860 N N . LYS B 1 118 ? -40.680 -6.425 -0.209 1.00 13.40 114 LYS B N 1
ATOM 4861 C CA . LYS B 1 118 ? -41.156 -5.504 -1.268 1.00 13.76 114 LYS B CA 1
ATOM 4862 C C . LYS B 1 118 ? -41.558 -4.171 -0.652 1.00 14.00 114 LYS B C 1
ATOM 4863 O O . LYS B 1 118 ? -41.253 -3.120 -1.207 1.00 13.97 114 LYS B O 1
ATOM 4869 N N . GLU B 1 119 ? -42.280 -4.207 0.446 1.00 13.69 115 GLU B N 1
ATOM 4870 C CA . GLU B 1 119 ? -42.707 -2.981 1.130 1.00 13.56 115 GLU B CA 1
ATOM 4871 C C . GLU B 1 119 ? -41.501 -2.152 1.570 1.00 13.51 115 GLU B C 1
ATOM 4872 O O . GLU B 1 119 ? -41.473 -0.943 1.408 1.00 14.33 115 GLU B O 1
ATOM 4878 N N . TRP B 1 120 ? -40.544 -2.821 2.186 1.00 13.14 116 TRP B N 1
ATOM 4879 C CA . TRP B 1 120 ? -39.332 -2.132 2.676 1.00 12.30 116 TRP B CA 1
ATOM 4880 C C . TRP B 1 120 ? -38.518 -1.534 1.527 1.00 13.03 116 TRP B C 1
ATOM 4881 O O . TRP B 1 120 ? -38.103 -0.386 1.625 1.00 12.81 116 TRP B O 1
ATOM 4892 N N . ASP B 1 121 ? -38.377 -2.247 0.433 1.00 12.52 117 ASP B N 1
ATOM 4893 C CA . ASP B 1 121 ? -37.633 -1.754 -0.741 1.00 12.50 117 ASP B CA 1
ATOM 4894 C C . ASP B 1 121 ? -38.338 -0.553 -1.354 1.00 12.67 117 ASP B C 1
ATOM 4895 O O . ASP B 1 121 ? -37.690 0.335 -1.851 1.00 13.13 117 ASP B O 1
ATOM 4900 N N . LEU B 1 122 ? -39.662 -0.508 -1.276 1.00 13.19 118 LEU B N 1
ATOM 4901 C CA . LEU B 1 122 ? -40.428 0.636 -1.822 1.00 14.44 118 LEU B CA 1
ATOM 4902 C C . LEU B 1 122 ? -40.459 1.797 -0.842 1.00 14.91 118 LEU B C 1
ATOM 4903 O O . LEU B 1 122 ? -40.888 2.912 -1.244 1.00 16.53 118 LEU B O 1
ATOM 4908 N N . LYS B 1 123 ? -40.090 1.604 0.409 1.00 14.70 119 LYS B N 1
ATOM 4909 C CA . LYS B 1 123 ? -40.012 2.731 1.365 1.00 15.85 119 LYS B CA 1
ATOM 4910 C C . LYS B 1 123 ? -38.909 3.658 0.893 1.00 16.45 119 LYS B C 1
ATOM 4911 O O . LYS B 1 123 ? -37.773 3.217 0.644 1.00 16.61 119 LYS B O 1
ATOM 4917 N N . PRO B 1 124 ? -39.135 4.984 0.780 1.00 16.09 120 PRO B N 1
ATOM 4918 C CA . PRO B 1 124 ? -38.108 5.884 0.274 1.00 15.24 120 PRO B CA 1
ATOM 4919 C C . PRO B 1 124 ? -36.809 5.802 1.102 1.00 13.85 120 PRO B C 1
ATOM 4920 O O . PRO B 1 124 ? -36.832 5.696 2.321 1.00 15.19 120 PRO B O 1
ATOM 4924 N N . ILE B 1 125 ? -35.677 5.856 0.424 1.00 14.22 121 ILE B N 1
ATOM 4925 C CA . ILE B 1 125 ? -34.358 5.811 1.099 1.00 13.94 121 ILE B CA 1
ATOM 4926 C C . ILE B 1 125 ? -34.282 6.869 2.208 1.00 14.57 121 ILE B C 1
ATOM 4927 O O . ILE B 1 125 ? -33.696 6.579 3.240 1.00 14.01 121 ILE B O 1
ATOM 4932 N N . ALA B 1 126 ? -34.835 8.050 2.045 1.00 14.91 122 ALA B N 1
ATOM 4933 C CA . ALA B 1 126 ? -34.697 9.046 3.130 1.00 16.23 122 ALA B CA 1
ATOM 4934 C C . ALA B 1 126 ? -35.342 8.487 4.404 1.00 15.55 122 ALA B C 1
ATOM 4935 O O . ALA B 1 126 ? -34.822 8.752 5.505 1.00 15.81 122 ALA B O 1
ATOM 4937 N N . ASP B 1 127 ? -36.433 7.732 4.288 1.00 15.39 123 ASP B N 1
ATOM 4938 C CA . ASP B 1 127 ? -37.162 7.176 5.446 1.00 15.83 123 ASP B CA 1
ATOM 4939 C C . ASP B 1 127 ? -36.377 6.007 6.025 1.00 14.62 123 ASP B C 1
ATOM 4940 O O . ASP B 1 127 ? -36.326 5.859 7.262 1.00 15.76 123 ASP B O 1
ATOM 4945 N N . ARG B 1 128 ? -35.796 5.158 5.179 1.00 13.61 124 ARG B N 1
ATOM 4946 C CA . ARG B 1 128 ? -34.961 4.066 5.699 1.00 13.60 124 ARG B CA 1
ATOM 4947 C C . ARG B 1 128 ? -33.754 4.684 6.399 1.00 13.57 124 ARG B C 1
ATOM 4948 O O . ARG B 1 128 ? -33.365 4.178 7.495 1.00 14.04 124 ARG B O 1
ATOM 4956 N N . ALA B 1 129 ? -33.150 5.711 5.823 1.00 13.03 125 ALA B N 1
ATOM 4957 C CA . ALA B 1 129 ? -31.964 6.347 6.411 1.00 14.49 125 ALA B CA 1
ATOM 4958 C C . ALA B 1 129 ? -32.299 6.883 7.806 1.00 14.37 125 ALA B C 1
ATOM 4959 O O . ALA B 1 129 ? -31.458 6.818 8.699 1.00 14.38 125 ALA B O 1
ATOM 4961 N N . GLN B 1 130 ? -33.490 7.460 7.976 1.00 13.98 126 GLN B N 1
ATOM 4962 C CA . GLN B 1 130 ? -33.844 8.130 9.245 1.00 15.57 126 GLN B CA 1
ATOM 4963 C C . GLN B 1 130 ? -33.751 7.120 10.381 1.00 14.49 126 GLN B C 1
ATOM 4964 O O . GLN B 1 130 ? -33.401 7.530 11.519 1.00 14.18 126 GLN B O 1
ATOM 4970 N N . ILE B 1 131 ? -34.106 5.857 10.161 1.00 13.15 127 ILE B N 1
ATOM 4971 C CA . ILE B 1 131 ? -34.025 4.852 11.237 1.00 12.86 127 ILE B CA 1
ATOM 4972 C C . ILE B 1 131 ? -32.569 4.720 11.673 1.00 13.46 127 ILE B C 1
ATOM 4973 O O . ILE B 1 131 ? -32.292 4.659 12.891 1.00 13.18 127 ILE B O 1
ATOM 4978 N N . PHE B 1 132 ? -31.649 4.628 10.717 1.00 12.91 128 PHE B N 1
ATOM 4979 C CA . PHE B 1 132 ? -30.213 4.479 11.057 1.00 12.41 128 PHE B CA 1
ATOM 4980 C C . PHE B 1 132 ? -29.660 5.733 11.714 1.00 12.19 128 PHE B C 1
ATOM 4981 O O . PHE B 1 132 ? -28.815 5.641 12.603 1.00 12.36 128 PHE B O 1
ATOM 4989 N N . LEU B 1 133 ? -30.116 6.900 11.289 1.00 13.05 129 LEU B N 1
ATOM 4990 C CA . LEU B 1 133 ? -29.654 8.155 11.931 1.00 13.09 129 LEU B CA 1
ATOM 4991 C C . LEU B 1 133 ? -30.167 8.216 13.362 1.00 12.85 129 LEU B C 1
ATOM 4992 O O . LEU B 1 133 ? -29.425 8.674 14.256 1.00 13.65 129 LEU B O 1
ATOM 4997 N N . LYS B 1 134 ? -31.398 7.825 13.613 1.00 12.41 130 LYS B N 1
ATOM 4998 C CA . LYS B 1 134 ? -31.906 7.776 14.997 1.00 14.05 130 LYS B CA 1
ATOM 4999 C C . LYS B 1 134 ? -31.106 6.767 15.825 1.00 13.81 130 LYS B C 1
ATOM 5000 O O . LYS B 1 134 ? -30.790 7.022 17.011 1.00 14.38 130 LYS B O 1
ATOM 5006 N N . ALA B 1 135 ? -30.767 5.604 15.265 1.00 12.98 131 ALA B N 1
ATOM 5007 C CA . ALA B 1 135 ? -29.979 4.609 16.001 1.00 13.05 131 ALA B CA 1
ATOM 5008 C C . ALA B 1 135 ? -28.625 5.227 16.324 1.00 12.11 131 ALA B C 1
ATOM 5009 O O . ALA B 1 135 ? -28.102 5.019 17.443 1.00 12.39 131 ALA B O 1
ATOM 5011 N N . ALA B 1 136 ? -28.046 5.941 15.387 1.00 12.47 132 ALA B N 1
ATOM 5012 C CA . ALA B 1 136 ? -26.745 6.614 15.595 1.00 12.89 132 ALA B CA 1
ATOM 5013 C C . ALA B 1 136 ? -26.838 7.606 16.770 1.00 13.32 132 ALA B C 1
ATOM 5014 O O . ALA B 1 136 ? -25.941 7.667 17.616 1.00 13.87 132 ALA B O 1
ATOM 5016 N N . ASP B 1 137 ? -27.930 8.356 16.831 1.00 13.85 133 ASP B N 1
ATOM 5017 C CA . ASP B 1 137 ? -28.116 9.339 17.937 1.00 14.63 133 ASP B CA 1
ATOM 5018 C C . ASP B 1 137 ? -28.233 8.610 19.262 1.00 13.95 133 ASP B C 1
ATOM 5019 O O . ASP B 1 137 ? -27.689 9.080 20.286 1.00 14.03 133 ASP B O 1
ATOM 5024 N N . MET B 1 138 ? -28.917 7.483 19.295 1.00 13.41 134 MET B N 1
ATOM 5025 C CA . MET B 1 138 ? -29.050 6.701 20.527 1.00 13.66 134 MET B CA 1
ATOM 5026 C C . MET B 1 138 ? -27.680 6.177 20.984 1.00 13.01 134 MET B C 1
ATOM 5027 O O . MET B 1 138 ? -27.353 6.235 22.175 1.00 14.25 134 MET B O 1
ATOM 5032 N N . LEU B 1 139 ? -26.905 5.605 20.050 1.00 13.05 135 LEU B N 1
ATOM 5033 C CA . LEU B 1 139 ? -25.567 5.097 20.399 1.00 13.28 135 LEU B CA 1
ATOM 5034 C C . LEU B 1 139 ? -24.663 6.219 20.873 1.00 13.06 135 LEU B C 1
ATOM 5035 O O . LEU B 1 139 ? -23.874 5.975 21.775 1.00 14.29 135 LEU B O 1
ATOM 5040 N N . SER B 1 140 ? -24.791 7.401 20.309 1.00 14.21 136 SER B N 1
ATOM 5041 C CA . SER B 1 140 ? -23.922 8.550 20.640 1.00 14.22 136 SER B CA 1
ATOM 5042 C C . SER B 1 140 ? -24.167 9.001 22.080 1.00 14.30 136 SER B C 1
ATOM 5043 O O . SER B 1 140 ? -23.217 9.301 22.827 1.00 14.90 136 SER B O 1
ATOM 5046 N N . GLY B 1 141 ? -25.429 9.081 22.437 1.00 14.50 137 GLY B N 1
ATOM 5047 C CA . GLY B 1 141 ? -25.895 9.702 23.700 1.00 14.15 137 GLY B CA 1
ATOM 5048 C C . GLY B 1 141 ? -26.308 8.663 24.719 1.00 14.52 137 GLY B C 1
ATOM 5049 O O . GLY B 1 141 ? -25.482 8.083 25.417 1.00 14.99 137 GLY B O 1
ATOM 5050 N N . PRO B 1 142 ? -27.600 8.334 24.811 1.00 13.44 138 PRO B N 1
ATOM 5051 C CA . PRO B 1 142 ? -28.130 7.606 25.949 1.00 15.30 138 PRO B CA 1
ATOM 5052 C C . PRO B 1 142 ? -27.675 6.159 26.038 1.00 15.50 138 PRO B C 1
ATOM 5053 O O . PRO B 1 142 ? -27.663 5.635 27.138 1.00 17.24 138 PRO B O 1
ATOM 5057 N N . ARG B 1 143 ? -27.293 5.542 24.933 1.00 14.17 139 ARG B N 1
ATOM 5058 C CA . ARG B 1 143 ? -26.929 4.094 24.951 1.00 14.08 139 ARG B CA 1
ATOM 5059 C C . ARG B 1 143 ? -25.418 3.922 24.814 1.00 13.47 139 ARG B C 1
ATOM 5060 O O . ARG B 1 143 ? -24.969 2.770 24.773 1.00 14.66 139 ARG B O 1
ATOM 5068 N N . ARG B 1 144 ? -24.633 4.987 24.857 1.00 12.73 140 ARG B N 1
ATOM 5069 C CA . ARG B 1 144 ? -23.177 4.883 24.647 1.00 13.12 140 ARG B CA 1
ATOM 5070 C C . ARG B 1 144 ? -22.572 4.023 25.750 1.00 13.13 140 ARG B C 1
ATOM 5071 O O . ARG B 1 144 ? -21.778 3.080 25.476 1.00 13.51 140 ARG B O 1
ATOM 5079 N N . ALA B 1 145 ? -22.844 4.339 27.012 1.00 12.65 141 ALA B N 1
ATOM 5080 C CA . ALA B 1 145 ? -22.202 3.631 28.133 1.00 12.81 141 ALA B CA 1
ATOM 5081 C C . ALA B 1 145 ? -22.584 2.148 28.060 1.00 12.84 141 ALA B C 1
ATOM 5082 O O . ALA B 1 145 ? -21.718 1.286 28.294 1.00 13.15 141 ALA B O 1
ATOM 5084 N N . GLU B 1 146 ? -23.861 1.842 27.794 1.00 13.70 142 GLU B N 1
ATOM 5085 C CA . GLU B 1 146 ? -24.338 0.436 27.683 1.00 14.25 142 GLU B CA 1
ATOM 5086 C C . GLU B 1 146 ? -23.573 -0.310 26.576 1.00 14.19 142 GLU B C 1
ATOM 5087 O O . GLU B 1 146 ? -23.086 -1.428 26.803 1.00 13.86 142 GLU B O 1
ATOM 5093 N N . ILE B 1 147 ? -23.476 0.257 25.389 1.00 14.04 143 ILE B N 1
ATOM 5094 C CA . ILE B 1 147 ? -22.894 -0.516 24.259 1.00 13.37 143 ILE B CA 1
ATOM 5095 C C . ILE B 1 147 ? -21.392 -0.681 24.504 1.00 12.68 143 ILE B C 1
ATOM 5096 O O . ILE B 1 147 ? -20.820 -1.738 24.187 1.00 13.42 143 ILE B O 1
ATOM 5101 N N . LEU B 1 148 ? -20.739 0.304 25.084 1.00 12.68 144 LEU B N 1
ATOM 5102 C CA . LEU B 1 148 ? -19.312 0.174 25.438 1.00 12.28 144 LEU B CA 1
ATOM 5103 C C . LEU B 1 148 ? -19.153 -0.919 26.505 1.00 11.93 144 LEU B C 1
ATOM 5104 O O . LEU B 1 148 ? -18.316 -1.810 26.353 1.00 12.29 144 LEU B O 1
ATOM 5109 N N . ALA B 1 149 ? -19.945 -0.862 27.549 1.00 11.11 145 ALA B N 1
ATOM 5110 C CA . ALA B 1 149 ? -19.804 -1.810 28.663 1.00 12.16 145 ALA B CA 1
ATOM 5111 C C . ALA B 1 149 ? -20.046 -3.232 28.161 1.00 11.77 145 ALA B C 1
ATOM 5112 O O . ALA B 1 149 ? -19.316 -4.156 28.566 1.00 11.90 145 ALA B O 1
ATOM 5114 N N . LYS B 1 150 ? -21.054 -3.448 27.326 1.00 11.42 146 LYS B N 1
ATOM 5115 C CA . LYS B 1 150 ? -21.330 -4.812 26.834 1.00 11.40 146 LYS B CA 1
ATOM 5116 C C . LYS B 1 150 ? -20.212 -5.313 25.919 1.00 12.50 146 LYS B C 1
ATOM 5117 O O . LYS B 1 150 ? -19.988 -6.518 25.879 1.00 12.67 146 LYS B O 1
ATOM 5123 N N . THR B 1 151 ? -19.564 -4.433 25.182 1.00 11.24 147 THR B N 1
ATOM 5124 C CA . THR B 1 151 ? -18.422 -4.783 24.331 1.00 11.90 147 THR B CA 1
ATOM 5125 C C . THR B 1 151 ? -17.209 -5.075 25.210 1.00 12.07 147 THR B C 1
ATOM 5126 O O . THR B 1 151 ? -16.461 -6.075 24.986 1.00 12.11 147 THR B O 1
ATOM 5130 N N . MET B 1 152 ? -17.002 -4.299 26.272 1.00 12.21 148 MET B N 1
ATOM 5131 C CA . MET B 1 152 ? -15.894 -4.568 27.232 1.00 12.30 148 MET B CA 1
ATOM 5132 C C . MET B 1 152 ? -16.103 -5.938 27.921 1.00 12.52 148 MET B C 1
ATOM 5133 O O . MET B 1 152 ? -15.196 -6.785 27.909 1.00 13.05 148 MET B O 1
ATOM 5138 N N . VAL B 1 153 ? -17.240 -6.149 28.537 1.00 13.04 149 VAL B N 1
ATOM 5139 C CA . VAL B 1 153 ? -17.465 -7.358 29.379 1.00 12.71 149 VAL B CA 1
ATOM 5140 C C . VAL B 1 153 ? -17.637 -8.612 28.526 1.00 13.47 149 VAL B C 1
ATOM 5141 O O . VAL B 1 153 ? -17.099 -9.661 28.889 1.00 13.30 149 VAL B O 1
ATOM 5145 N N . GLY B 1 154 ? -18.261 -8.483 27.357 1.00 12.61 150 GLY B N 1
ATOM 5146 C CA . GLY B 1 154 ? -18.544 -9.636 26.504 1.00 12.79 150 GLY B CA 1
ATOM 5147 C C . GLY B 1 154 ? -17.410 -9.993 25.582 1.00 12.30 150 GLY B C 1
ATOM 5148 O O . GLY B 1 154 ? -17.236 -11.176 25.292 1.00 13.41 150 GLY B O 1
ATOM 5149 N N . GLN B 1 155 ? -16.667 -9.008 25.093 1.00 12.20 151 GLN B N 1
ATOM 5150 C CA . GLN B 1 155 ? -15.592 -9.262 24.092 1.00 12.96 151 GLN B CA 1
ATOM 5151 C C . GLN B 1 155 ? -14.196 -8.981 24.658 1.00 12.08 151 GLN B C 1
ATOM 5152 O O . GLN B 1 155 ? -13.216 -9.237 23.974 1.00 12.48 151 GLN B O 1
ATOM 5158 N N . GLY B 1 156 ? -14.106 -8.425 25.859 1.00 12.50 152 GLY B N 1
ATOM 5159 C CA . GLY B 1 156 ? -12.795 -8.224 26.498 1.00 13.16 152 GLY B CA 1
ATOM 5160 C C . GLY B 1 156 ? -12.083 -6.957 26.069 1.00 12.82 152 GLY B C 1
ATOM 5161 O O . GLY B 1 156 ? -10.903 -6.855 26.253 1.00 13.58 152 GLY B O 1
ATOM 5162 N N . LYS B 1 157 ? -12.777 -6.001 25.483 1.00 12.84 153 LYS B N 1
ATOM 5163 C CA . LYS B 1 157 ? -12.155 -4.735 25.065 1.00 12.75 153 LYS B CA 1
ATOM 5164 C C . LYS B 1 157 ? -11.884 -3.818 26.259 1.00 12.60 153 LYS B C 1
ATOM 5165 O O . LYS B 1 157 ? -12.667 -3.797 27.236 1.00 13.00 153 LYS B O 1
ATOM 5171 N N . THR B 1 158 ? -10.828 -3.042 26.115 1.00 12.39 154 THR B N 1
ATOM 5172 C CA . THR B 1 158 ? -10.599 -1.899 27.016 1.00 11.75 154 THR B CA 1
ATOM 5173 C C . THR B 1 158 ? -11.542 -0.750 26.653 1.00 12.60 154 THR B C 1
ATOM 5174 O O . THR B 1 158 ? -12.179 -0.752 25.559 1.00 12.74 154 THR B O 1
ATOM 5178 N N . VAL B 1 159 ? -11.564 0.258 27.523 1.00 12.56 155 VAL B N 1
ATOM 5179 C CA . VAL B 1 159 ? -12.435 1.432 27.313 1.00 12.48 155 VAL B CA 1
ATOM 5180 C C . VAL B 1 159 ? -12.231 1.953 25.895 1.00 12.79 155 VAL B C 1
ATOM 5181 O O . VAL B 1 159 ? -13.202 2.198 25.163 1.00 12.68 155 VAL B O 1
ATOM 5185 N N . ILE B 1 160 ? -10.983 2.289 25.552 1.00 12.15 156 ILE B N 1
ATOM 5186 C CA . ILE B 1 160 ? -10.778 3.034 24.283 1.00 13.45 156 ILE B CA 1
ATOM 5187 C C . ILE B 1 160 ? -11.088 2.129 23.092 1.00 12.88 156 ILE B C 1
ATOM 5188 O O . ILE B 1 160 ? -11.588 2.586 22.072 1.00 12.77 156 ILE B O 1
ATOM 5193 N N . GLN B 1 161 ? -10.776 0.840 23.183 1.00 11.99 157 GLN B N 1
ATOM 5194 C CA . GLN B 1 161 ? -11.107 -0.048 22.049 1.00 10.97 157 GLN B CA 1
ATOM 5195 C C . GLN B 1 161 ? -12.614 -0.196 21.909 1.00 11.51 157 GLN B C 1
ATOM 5196 O O . GLN B 1 161 ? -13.132 -0.244 20.783 1.00 12.15 157 GLN B O 1
ATOM 5202 N N . ALA B 1 162 ? -13.336 -0.217 23.004 1.00 11.54 158 ALA B N 1
ATOM 5203 C CA . ALA B 1 162 ? -14.815 -0.227 22.917 1.00 11.94 158 ALA B CA 1
ATOM 5204 C C . ALA B 1 162 ? -15.319 1.090 22.320 1.00 12.87 158 ALA B C 1
ATOM 5205 O O . ALA B 1 162 ? -16.224 1.055 21.482 1.00 13.39 158 ALA B O 1
ATOM 5207 N N . GLU B 1 163 ? -14.772 2.226 22.757 1.00 12.16 159 GLU B N 1
ATOM 5208 C CA . GLU B 1 163 ? -15.203 3.555 22.282 1.00 13.23 159 GLU B CA 1
ATOM 5209 C C . GLU B 1 163 ? -14.999 3.702 20.786 1.00 13.38 159 GLU B C 1
ATOM 5210 O O . GLU B 1 163 ? -15.934 4.176 20.102 1.00 14.08 159 GLU B O 1
ATOM 5216 N N . ILE B 1 164 ? -13.863 3.268 20.243 1.00 12.09 160 ILE B N 1
ATOM 5217 C CA . ILE B 1 164 ? -13.640 3.511 18.802 1.00 13.88 160 ILE B CA 1
ATOM 5218 C C . ILE B 1 164 ? -14.466 2.549 17.952 1.00 13.19 160 ILE B C 1
ATOM 5219 O O . ILE B 1 164 ? -14.700 2.880 16.786 1.00 13.72 160 ILE B O 1
ATOM 5224 N N . ASP B 1 165 ? -14.924 1.445 18.535 1.00 12.50 161 ASP B N 1
ATOM 5225 C CA . ASP B 1 165 ? -15.693 0.398 17.835 1.00 11.87 161 ASP B CA 1
ATOM 5226 C C . ASP B 1 165 ? -17.190 0.652 18.015 1.00 12.45 161 ASP B C 1
ATOM 5227 O O . ASP B 1 165 ? -17.855 1.109 17.070 1.00 12.81 161 ASP B O 1
ATOM 5232 N N . ALA B 1 166 ? -17.695 0.305 19.189 1.00 13.33 162 ALA B N 1
ATOM 5233 C CA . ALA B 1 166 ? -19.139 0.169 19.426 1.00 13.17 162 ALA B CA 1
ATOM 5234 C C . ALA B 1 166 ? -19.815 1.537 19.368 1.00 14.08 162 ALA B C 1
ATOM 5235 O O . ALA B 1 166 ? -21.019 1.592 19.092 1.00 15.37 162 ALA B O 1
ATOM 5237 N N . ALA B 1 167 ? -19.102 2.594 19.734 1.00 13.13 163 ALA B N 1
ATOM 5238 C CA . ALA B 1 167 ? -19.640 3.963 19.569 1.00 13.82 163 ALA B CA 1
ATOM 5239 C C . ALA B 1 167 ? -19.156 4.494 18.209 1.00 13.67 163 ALA B C 1
ATOM 5240 O O . ALA B 1 167 ? -19.913 4.530 17.233 1.00 13.40 163 ALA B O 1
ATOM 5242 N N . ALA B 1 168 ? -17.921 4.971 18.127 1.00 13.20 164 ALA B N 1
ATOM 5243 C CA . ALA B 1 168 ? -17.529 5.835 17.007 1.00 13.24 164 ALA B CA 1
ATOM 5244 C C . ALA B 1 168 ? -17.713 5.132 15.665 1.00 12.84 164 ALA B C 1
ATOM 5245 O O . ALA B 1 168 ? -18.320 5.723 14.755 1.00 12.81 164 ALA B O 1
ATOM 5247 N N . GLU B 1 169 ? -17.103 3.971 15.473 1.00 12.43 165 GLU B N 1
ATOM 5248 C CA . GLU B 1 169 ? -17.165 3.344 14.137 1.00 11.91 165 GLU B CA 1
ATOM 5249 C C . GLU B 1 169 ? -18.608 3.012 13.804 1.00 11.81 165 GLU B C 1
ATOM 5250 O O . GLU B 1 169 ? -18.986 3.179 12.632 1.00 11.84 165 GLU B O 1
ATOM 5256 N N . LEU B 1 170 ? -19.376 2.454 14.727 1.00 11.33 166 LEU B N 1
ATOM 5257 C CA . LEU B 1 170 ? -20.762 2.040 14.388 1.00 11.78 166 LEU B CA 1
ATOM 5258 C C . LEU B 1 170 ? -21.603 3.265 14.041 1.00 11.16 166 LEU B C 1
ATOM 5259 O O . LEU B 1 170 ? -22.347 3.266 13.044 1.00 11.40 166 LEU B O 1
ATOM 5264 N N . ILE B 1 171 ? -21.475 4.313 14.837 1.00 11.49 167 ILE B N 1
ATOM 5265 C CA . ILE B 1 171 ? -22.185 5.583 14.591 1.00 11.97 167 ILE B CA 1
ATOM 5266 C C . ILE B 1 171 ? -21.797 6.117 13.218 1.00 12.02 167 ILE B C 1
ATOM 5267 O O . ILE B 1 171 ? -22.651 6.533 12.427 1.00 12.10 167 ILE B O 1
ATOM 5272 N N . ASP B 1 172 ? -20.508 6.091 12.921 1.00 11.96 168 ASP B N 1
ATOM 5273 C CA . ASP B 1 172 ? -20.019 6.613 11.635 1.00 12.42 168 ASP B CA 1
ATOM 5274 C C . ASP B 1 172 ? -20.533 5.741 10.488 1.00 11.30 168 ASP B C 1
ATOM 5275 O O . ASP B 1 172 ? -20.939 6.304 9.470 1.00 12.54 168 ASP B O 1
ATOM 5280 N N . PHE B 1 173 ? -20.533 4.421 10.610 1.00 12.03 169 PHE B N 1
ATOM 5281 C CA . PHE B 1 173 ? -21.099 3.617 9.514 1.00 12.18 169 PHE B CA 1
ATOM 5282 C C . PHE B 1 173 ? -22.544 4.011 9.274 1.00 12.26 169 PHE B C 1
ATOM 5283 O O . PHE B 1 173 ? -22.976 4.224 8.125 1.00 12.78 169 PHE B O 1
ATOM 5291 N N . PHE B 1 174 ? -23.312 4.151 10.341 1.00 12.14 170 PHE B N 1
ATOM 5292 C CA . PHE B 1 174 ? -24.733 4.473 10.153 1.00 12.16 170 PHE B CA 1
ATOM 5293 C C . PHE B 1 174 ? -24.890 5.866 9.532 1.00 13.40 170 PHE B C 1
ATOM 5294 O O . PHE B 1 174 ? -25.675 6.021 8.594 1.00 14.96 170 PHE B O 1
ATOM 5302 N N . ARG B 1 175 ? -24.174 6.887 9.988 1.00 12.54 171 ARG B N 1
ATOM 5303 C CA A ARG B 1 175 ? -24.382 8.256 9.460 0.45 12.77 171 ARG B CA 1
ATOM 5304 C CA B ARG B 1 175 ? -24.432 8.231 9.437 0.55 12.50 171 ARG B CA 1
ATOM 5305 C C . ARG B 1 175 ? -23.827 8.345 8.039 1.00 12.41 171 ARG B C 1
ATOM 5306 O O . ARG B 1 175 ? -24.476 8.981 7.175 1.00 13.08 171 ARG B O 1
ATOM 5321 N N . PHE B 1 176 ? -22.622 7.838 7.823 1.00 12.14 172 PHE B N 1
ATOM 5322 C CA . PHE B 1 176 ? -21.979 7.989 6.499 1.00 13.08 172 PHE B CA 1
ATOM 5323 C C . PHE B 1 176 ? -22.723 7.154 5.457 1.00 12.66 172 PHE B C 1
ATOM 5324 O O . PHE B 1 176 ? -22.907 7.604 4.331 1.00 12.80 172 PHE B O 1
ATOM 5332 N N . ASN B 1 177 ? -23.076 5.911 5.775 1.00 12.43 173 ASN B N 1
ATOM 5333 C CA . ASN B 1 177 ? -23.780 5.101 4.756 1.00 12.87 173 ASN B CA 1
ATOM 5334 C C . ASN B 1 177 ? -25.121 5.732 4.434 1.00 12.23 173 ASN B C 1
ATOM 5335 O O . ASN B 1 177 ? -25.527 5.735 3.254 1.00 12.10 173 ASN B O 1
ATOM 5340 N N . ALA B 1 178 ? -25.788 6.311 5.416 1.00 12.01 174 ALA B N 1
ATOM 5341 C CA . ALA B 1 178 ? -27.066 7.035 5.176 1.00 13.34 174 ALA B CA 1
ATOM 5342 C C . ALA B 1 178 ? -26.808 8.192 4.214 1.00 13.27 174 ALA B C 1
ATOM 5343 O O . ALA B 1 178 ? -27.598 8.414 3.271 1.00 14.00 174 ALA B O 1
ATOM 5345 N N . LYS B 1 179 ? -25.736 8.947 4.408 1.00 12.93 175 LYS B N 1
ATOM 5346 C CA . LYS B 1 179 ? -25.391 10.082 3.526 1.00 13.95 175 LYS B CA 1
ATOM 5347 C C . LYS B 1 179 ? -25.131 9.523 2.133 1.00 13.56 175 LYS B C 1
ATOM 5348 O O . LYS B 1 179 ? -25.659 10.082 1.132 1.00 14.73 175 LYS B O 1
ATOM 5354 N N . TYR B 1 180 ? -24.315 8.485 2.015 1.00 12.83 176 TYR B N 1
ATOM 5355 C CA . TYR B 1 180 ? -23.961 7.985 0.678 1.00 13.30 176 TYR B CA 1
ATOM 5356 C C . TYR B 1 180 ? -25.206 7.488 -0.040 1.00 13.53 176 TYR B C 1
ATOM 5357 O O . TYR B 1 180 ? -25.336 7.684 -1.251 1.00 13.91 176 TYR B O 1
ATOM 5366 N N . ALA B 1 181 ? -26.131 6.844 0.651 1.00 11.84 177 ALA B N 1
ATOM 5367 C CA . ALA B 1 181 ? -27.351 6.256 0.041 1.00 13.04 177 ALA B CA 1
ATOM 5368 C C . ALA B 1 181 ? -28.273 7.374 -0.445 1.00 13.61 177 ALA B C 1
ATOM 5369 O O . ALA B 1 181 ? -28.802 7.279 -1.564 1.00 14.74 177 ALA B O 1
ATOM 5371 N N . VAL B 1 182 ? -28.442 8.438 0.338 1.00 14.08 178 VAL B N 1
ATOM 5372 C CA . VAL B 1 182 ? -29.278 9.568 -0.144 1.00 15.17 178 VAL B CA 1
ATOM 5373 C C . VAL B 1 182 ? -28.576 10.273 -1.299 1.00 15.68 178 VAL B C 1
ATOM 5374 O O . VAL B 1 182 ? -29.250 10.614 -2.297 1.00 17.98 178 VAL B O 1
ATOM 5378 N N . GLU B 1 183 ? -27.277 10.409 -1.276 1.00 15.52 179 GLU B N 1
ATOM 5379 C CA . GLU B 1 183 ? -26.556 11.095 -2.370 1.00 16.95 179 GLU B CA 1
ATOM 5380 C C . GLU B 1 183 ? -26.623 10.261 -3.662 1.00 18.00 179 GLU B C 1
ATOM 5381 O O . GLU B 1 183 ? -26.689 10.835 -4.780 1.00 17.32 179 GLU B O 1
ATOM 5387 N N . LEU B 1 184 ? -26.636 8.941 -3.539 1.00 15.58 180 LEU B N 1
ATOM 5388 C CA . LEU B 1 184 ? -26.655 8.023 -4.705 1.00 14.57 180 LEU B CA 1
ATOM 5389 C C . LEU B 1 184 ? -27.917 8.280 -5.519 1.00 14.57 180 LEU B C 1
ATOM 5390 O O . LEU B 1 184 ? -27.858 8.174 -6.764 1.00 14.78 180 LEU B O 1
ATOM 5395 N N . GLU B 1 185 ? -29.032 8.614 -4.893 1.00 15.41 181 GLU B N 1
ATOM 5396 C CA . GLU B 1 185 ? -30.269 8.927 -5.639 1.00 16.45 181 GLU B CA 1
ATOM 5397 C C . GLU B 1 185 ? -30.021 10.036 -6.653 1.00 17.21 181 GLU B C 1
ATOM 5398 O O . GLU B 1 185 ? -30.737 10.107 -7.652 1.00 18.24 181 GLU B O 1
ATOM 5404 N N . GLY B 1 186 ? -29.127 10.979 -6.370 1.00 16.80 182 GLY B N 1
ATOM 5405 C CA . GLY B 1 186 ? -28.854 12.062 -7.333 1.00 18.45 182 GLY B CA 1
ATOM 5406 C C . GLY B 1 186 ? -28.039 11.655 -8.544 1.00 19.20 182 GLY B C 1
ATOM 5407 O O . GLY B 1 186 ? -27.840 12.505 -9.445 1.00 21.21 182 GLY B O 1
ATOM 5408 N N . GLN B 1 187 ? -27.494 10.442 -8.590 1.00 16.38 183 GLN B N 1
ATOM 5409 C CA . GLN B 1 187 ? -26.732 9.966 -9.753 1.00 16.83 183 GLN B CA 1
ATOM 5410 C C . GLN B 1 187 ? -27.751 9.429 -10.752 1.00 17.33 183 GLN B C 1
ATOM 5411 O O . GLN B 1 187 ? -28.248 8.303 -10.599 1.00 17.47 183 GLN B O 1
ATOM 5417 N N . GLN B 1 188 ? -28.070 10.245 -11.735 1.00 15.83 184 GLN B N 1
ATOM 5418 C CA . GLN B 1 188 ? -29.186 10.021 -12.670 1.00 16.04 184 GLN B CA 1
ATOM 5419 C C . GLN B 1 188 ? -28.653 10.199 -14.084 1.00 14.33 184 GLN B C 1
ATOM 5420 O O . GLN B 1 188 ? -27.717 10.956 -14.335 1.00 16.98 184 GLN B O 1
ATOM 5426 N N . PRO B 1 189 ? -29.229 9.430 -15.019 1.00 15.03 185 PRO B N 1
ATOM 5427 C CA . PRO B 1 189 ? -28.837 9.503 -16.415 1.00 15.65 185 PRO B CA 1
ATOM 5428 C C . PRO B 1 189 ? -29.331 10.774 -17.105 1.00 16.33 185 PRO B C 1
ATOM 5429 O O . PRO B 1 189 ? -30.090 11.526 -16.560 1.00 15.80 185 PRO B O 1
ATOM 5433 N N . ILE B 1 190 ? -28.810 10.945 -18.306 1.00 17.63 186 ILE B N 1
ATOM 5434 C CA . ILE B 1 190 ? -29.155 12.032 -19.259 1.00 18.70 186 ILE B CA 1
ATOM 5435 C C . ILE B 1 190 ? -30.525 11.734 -19.854 1.00 15.81 186 ILE B C 1
ATOM 5436 O O . ILE B 1 190 ? -30.802 10.570 -20.161 1.00 17.52 186 ILE B O 1
ATOM 5441 N N . SER B 1 191 ? -31.322 12.752 -20.111 1.00 17.01 187 SER B N 1
ATOM 5442 C CA . SER B 1 191 ? -32.577 12.659 -20.884 1.00 16.18 187 SER B CA 1
ATOM 5443 C C . SER B 1 191 ? -32.421 13.537 -22.118 1.00 16.80 187 SER B C 1
ATOM 5444 O O . SER B 1 191 ? -31.785 14.639 -22.030 1.00 17.47 187 SER B O 1
ATOM 5447 N N . VAL B 1 192 ? -32.883 13.037 -23.244 1.00 16.79 188 VAL B N 1
ATOM 5448 C CA . VAL B 1 192 ? -32.893 13.747 -24.542 1.00 17.17 188 VAL B CA 1
ATOM 5449 C C . VAL B 1 192 ? -34.307 13.621 -25.058 1.00 16.60 188 VAL B C 1
ATOM 5450 O O . VAL B 1 192 ? -34.889 12.551 -25.026 1.00 15.95 188 VAL B O 1
ATOM 5454 N N . PRO B 1 193 ? -34.941 14.695 -25.596 1.00 15.80 189 PRO B N 1
ATOM 5455 C CA . PRO B 1 193 ? -36.285 14.546 -26.143 1.00 16.65 189 PRO B CA 1
ATOM 5456 C C . PRO B 1 193 ? -36.293 13.448 -27.200 1.00 18.21 189 PRO B C 1
ATOM 5457 O O . PRO B 1 193 ? -35.328 13.299 -27.949 1.00 19.01 189 PRO B O 1
ATOM 5461 N N . PRO B 1 194 ? -37.366 12.634 -27.317 1.00 17.10 190 PRO B N 1
ATOM 5462 C CA . PRO B 1 194 ? -38.637 12.832 -26.606 1.00 17.41 190 PRO B CA 1
ATOM 5463 C C . PRO B 1 194 ? -38.878 12.007 -25.325 1.00 14.87 190 PRO B C 1
ATOM 5464 O O . PRO B 1 194 ? -39.983 11.687 -25.020 1.00 15.52 190 PRO B O 1
ATOM 5468 N N . SER B 1 195 ? -37.803 11.722 -24.606 1.00 14.51 191 SER B N 1
ATOM 5469 C CA . SER B 1 195 ? -37.840 10.740 -23.502 1.00 14.21 191 SER B CA 1
ATOM 5470 C C . SER B 1 195 ? -37.192 11.256 -22.233 1.00 13.35 191 SER B C 1
ATOM 5471 O O . SER B 1 195 ? -36.298 12.064 -22.267 1.00 13.97 191 SER B O 1
ATOM 5474 N N . THR B 1 196 ? -37.638 10.686 -21.133 1.00 14.08 192 THR B N 1
ATOM 5475 C CA . THR B 1 196 ? -37.146 11.002 -19.787 1.00 14.41 192 THR B CA 1
ATOM 5476 C C . THR B 1 196 ? -36.625 9.716 -19.154 1.00 13.17 192 THR B C 1
ATOM 5477 O O . THR B 1 196 ? -37.384 8.719 -19.074 1.00 14.30 192 THR B O 1
ATOM 5481 N N . ASN B 1 197 ? -35.399 9.742 -18.676 1.00 13.61 193 ASN B N 1
ATOM 5482 C CA . ASN B 1 197 ? -34.734 8.552 -18.098 1.00 12.89 193 ASN B CA 1
ATOM 5483 C C . ASN B 1 197 ? -34.555 8.752 -16.605 1.00 12.99 193 ASN B C 1
ATOM 5484 O O . ASN B 1 197 ? -34.233 9.890 -16.170 1.00 14.43 193 ASN B O 1
ATOM 5489 N N . SER B 1 198 ? -34.623 7.673 -15.862 1.00 13.21 194 SER B N 1
ATOM 5490 C CA . SER B 1 198 ? -34.392 7.739 -14.413 1.00 13.53 194 SER B CA 1
ATOM 5491 C C . SER B 1 198 ? -33.806 6.413 -13.963 1.00 14.20 194 SER B C 1
ATOM 5492 O O . SER B 1 198 ? -34.090 5.364 -14.584 1.00 14.96 194 SER B O 1
ATOM 5495 N N . THR B 1 199 ? -33.036 6.463 -12.901 1.00 12.95 195 THR B N 1
ATOM 5496 C CA . THR B 1 199 ? -32.487 5.260 -12.224 1.00 12.67 195 THR B CA 1
ATOM 5497 C C . THR B 1 199 ? -33.198 5.084 -10.891 1.00 12.97 195 THR B C 1
ATOM 5498 O O . THR B 1 199 ? -33.354 6.059 -10.121 1.00 13.80 195 THR B O 1
ATOM 5502 N N . VAL B 1 200 ? -33.655 3.875 -10.640 1.00 12.99 196 VAL B N 1
ATOM 5503 C CA . VAL B 1 200 ? -34.301 3.435 -9.392 1.00 12.57 196 VAL B CA 1
ATOM 5504 C C . VAL B 1 200 ? -33.316 2.494 -8.716 1.00 12.71 196 VAL B C 1
ATOM 5505 O O . VAL B 1 200 ? -32.973 1.437 -9.291 1.00 12.87 196 VAL B O 1
ATOM 5509 N N . TYR B 1 201 ? -32.852 2.827 -7.528 1.00 12.02 197 TYR B N 1
ATOM 5510 C CA . TYR B 1 201 ? -31.831 2.013 -6.828 1.00 11.98 197 TYR B CA 1
ATOM 5511 C C . TYR B 1 201 ? -32.535 0.951 -6.006 1.00 11.63 197 TYR B C 1
ATOM 5512 O O . TYR B 1 201 ? -32.665 1.037 -4.778 1.00 13.22 197 TYR B O 1
ATOM 5521 N N . ARG B 1 202 ? -32.991 -0.090 -6.666 1.00 11.73 198 ARG B N 1
ATOM 5522 C CA . ARG B 1 202 ? -33.677 -1.242 -6.049 1.00 11.10 198 ARG B CA 1
ATOM 5523 C C . ARG B 1 202 ? -32.705 -1.949 -5.107 1.00 11.87 198 ARG B C 1
ATOM 5524 O O . ARG B 1 202 ? -31.506 -2.102 -5.426 1.00 12.18 198 ARG B O 1
ATOM 5532 N N . GLY B 1 203 ? -33.240 -2.450 -4.019 1.00 11.42 199 GLY B N 1
ATOM 5533 C CA . GLY B 1 203 ? -32.536 -3.475 -3.253 1.00 12.07 199 GLY B CA 1
ATOM 5534 C C . GLY B 1 203 ? -32.397 -4.758 -4.068 1.00 13.46 199 GLY B C 1
ATOM 5535 O O . GLY B 1 203 ? -32.983 -4.876 -5.136 1.00 14.27 199 GLY B O 1
ATOM 5536 N N . LEU B 1 204 ? -31.573 -5.673 -3.603 1.00 12.39 200 LEU B N 1
ATOM 5537 C CA . LEU B 1 204 ? -31.468 -7.009 -4.213 1.00 11.82 200 LEU B CA 1
ATOM 5538 C C . LEU B 1 204 ? -32.746 -7.790 -3.927 1.00 12.66 200 LEU B C 1
ATOM 5539 O O . LEU B 1 204 ? -33.293 -7.713 -2.847 1.00 12.62 200 LEU B O 1
ATOM 5544 N N . GLU B 1 205 ? -33.160 -8.637 -4.866 1.00 12.24 201 GLU B N 1
ATOM 5545 C CA . GLU B 1 205 ? -34.356 -9.466 -4.737 1.00 13.13 201 GLU B CA 1
ATOM 5546 C C . GLU B 1 205 ? -33.966 -10.796 -4.127 1.00 13.22 201 GLU B C 1
ATOM 5547 O O . GLU B 1 205 ? -33.244 -11.558 -4.773 1.00 13.14 201 GLU B O 1
ATOM 5553 N N . GLY B 1 206 ? -34.469 -11.079 -2.950 1.00 12.29 202 GLY B N 1
ATOM 5554 C CA . GLY B 1 206 ? -34.111 -12.265 -2.162 1.00 11.34 202 GLY B CA 1
ATOM 5555 C C . GLY B 1 206 ? -33.762 -11.792 -0.764 1.00 11.32 202 GLY B C 1
ATOM 5556 O O . GLY B 1 206 ? -34.241 -10.721 -0.336 1.00 12.34 202 GLY B O 1
ATOM 5557 N N . PHE B 1 207 ? -32.978 -12.574 -0.038 1.00 11.16 203 PHE B N 1
ATOM 5558 C CA . PHE B 1 207 ? -32.486 -12.157 1.298 1.00 10.99 203 PHE B CA 1
ATOM 5559 C C . PHE B 1 207 ? -30.961 -12.195 1.287 1.00 11.33 203 PHE B C 1
ATOM 5560 O O . PHE B 1 207 ? -30.334 -12.931 0.540 1.00 11.93 203 PHE B O 1
ATOM 5568 N N . VAL B 1 208 ? -30.373 -11.377 2.139 1.00 10.81 204 VAL B N 1
ATOM 5569 C CA . VAL B 1 208 ? -28.923 -11.327 2.385 1.00 10.65 204 VAL B CA 1
ATOM 5570 C C . VAL B 1 208 ? -28.621 -12.021 3.703 1.00 10.86 204 VAL B C 1
ATOM 5571 O O . VAL B 1 208 ? -29.289 -11.744 4.702 1.00 12.28 204 VAL B O 1
ATOM 5575 N N . ALA B 1 209 ? -27.596 -12.848 3.714 1.00 10.65 205 ALA B N 1
ATOM 5576 C CA . ALA B 1 209 ? -27.067 -13.460 4.956 1.00 11.19 205 ALA B CA 1
ATOM 5577 C C . ALA B 1 209 ? -25.896 -12.611 5.438 1.00 11.14 205 ALA B C 1
ATOM 5578 O O . ALA B 1 209 ? -24.929 -12.447 4.703 1.00 12.43 205 ALA B O 1
ATOM 5580 N N . ALA B 1 210 ? -25.974 -12.083 6.655 1.00 10.59 206 ALA B N 1
ATOM 5581 C CA . ALA B 1 210 ? -24.914 -11.278 7.279 1.00 11.07 206 ALA B CA 1
ATOM 5582 C C . ALA B 1 210 ? -24.265 -12.137 8.360 1.00 10.67 206 ALA B C 1
ATOM 5583 O O . ALA B 1 210 ? -24.966 -12.619 9.268 1.00 11.98 206 ALA B O 1
ATOM 5585 N N . ILE B 1 211 ? -22.968 -12.387 8.231 1.00 11.13 207 ILE B N 1
ATOM 5586 C CA . ILE B 1 211 ? -22.190 -13.273 9.127 1.00 11.42 207 ILE B CA 1
ATOM 5587 C C . ILE B 1 211 ? -21.079 -12.455 9.728 1.00 11.16 207 ILE B C 1
ATOM 5588 O O . ILE B 1 211 ? -20.150 -12.104 9.015 1.00 11.95 207 ILE B O 1
ATOM 5593 N N . SER B 1 212 ? -21.198 -12.093 10.997 1.00 11.55 208 SER B N 1
ATOM 5594 C CA . SER B 1 212 ? -20.309 -11.082 11.592 1.00 12.11 208 SER B CA 1
ATOM 5595 C C . SER B 1 212 ? -19.316 -11.731 12.554 1.00 12.85 208 SER B C 1
ATOM 5596 O O . SER B 1 212 ? -19.561 -12.772 13.165 1.00 14.01 208 SER B O 1
ATOM 5599 N N . PRO B 1 213 ? -18.189 -11.040 12.792 1.00 12.96 209 PRO B N 1
ATOM 5600 C CA . PRO B 1 213 ? -17.105 -11.597 13.590 1.00 13.84 209 PRO B CA 1
ATOM 5601 C C . PRO B 1 213 ? -17.201 -11.162 15.054 1.00 13.68 209 PRO B C 1
ATOM 5602 O O . PRO B 1 213 ? -17.951 -10.274 15.399 1.00 14.69 209 PRO B O 1
ATOM 5606 N N . PHE B 1 214 ? -16.405 -11.782 15.893 1.00 13.82 210 PHE B N 1
ATOM 5607 C CA . PHE B 1 214 ? -16.433 -11.494 17.332 1.00 14.38 210 PHE B CA 1
ATOM 5608 C C . PHE B 1 214 ? -15.825 -10.127 17.627 1.00 14.20 210 PHE B C 1
ATOM 5609 O O . PHE B 1 214 ? -16.098 -9.586 18.719 1.00 14.39 210 PHE B O 1
ATOM 5617 N N . ASN B 1 215 ? -14.933 -9.614 16.798 1.00 13.19 211 ASN B N 1
ATOM 5618 C CA . ASN B 1 215 ? -13.894 -8.684 17.280 1.00 13.34 211 ASN B CA 1
ATOM 5619 C C . ASN B 1 215 ? -14.317 -7.235 17.165 1.00 13.16 211 ASN B C 1
ATOM 5620 O O . ASN B 1 215 ? -13.635 -6.417 17.772 1.00 15.56 211 ASN B O 1
ATOM 5625 N N . PHE B 1 216 ? -15.380 -6.914 16.448 1.00 12.38 212 PHE B N 1
ATOM 5626 C CA . PHE B 1 216 ? -15.870 -5.526 16.364 1.00 12.54 212 PHE B CA 1
ATOM 5627 C C . PHE B 1 216 ? -17.378 -5.534 16.415 1.00 12.51 212 PHE B C 1
ATOM 5628 O O . PHE B 1 216 ? -18.040 -6.097 15.536 1.00 13.87 212 PHE B O 1
ATOM 5636 N N . THR B 1 217 ? -17.926 -4.955 17.469 1.00 11.92 213 THR B N 1
ATOM 5637 C CA . THR B 1 217 ? -19.384 -4.722 17.540 1.00 11.68 213 THR B CA 1
ATOM 5638 C C . THR B 1 217 ? -19.870 -3.975 16.297 1.00 12.69 213 THR B C 1
ATOM 5639 O O . THR B 1 217 ? -20.951 -4.287 15.785 1.00 12.82 213 THR B O 1
ATOM 5643 N N . ALA B 1 218 ? -19.142 -2.975 15.862 1.00 11.58 214 ALA B N 1
ATOM 5644 C CA . ALA B 1 218 ? -19.554 -2.148 14.731 1.00 11.83 214 ALA B CA 1
ATOM 5645 C C . ALA B 1 218 ? -19.732 -2.957 13.462 1.00 12.12 214 ALA B C 1
ATOM 5646 O O . ALA B 1 218 ? -20.542 -2.608 12.620 1.00 13.21 214 ALA B O 1
ATOM 5648 N N . ILE B 1 219 ? -18.888 -3.973 13.257 1.00 13.17 215 ILE B N 1
ATOM 5649 C CA . ILE B 1 219 ? -18.886 -4.675 11.944 1.00 13.05 215 ILE B CA 1
ATOM 5650 C C . ILE B 1 219 ? -20.190 -5.439 11.800 1.00 13.52 215 ILE B C 1
ATOM 5651 O O . ILE B 1 219 ? -20.783 -5.430 10.719 1.00 14.11 215 ILE B O 1
ATOM 5656 N N . GLY B 1 220 ? -20.708 -6.007 12.864 1.00 13.47 216 GLY B N 1
ATOM 5657 C CA . GLY B 1 220 ? -22.032 -6.651 12.795 1.00 14.10 216 GLY B CA 1
ATOM 5658 C C . GLY B 1 220 ? -23.101 -5.663 12.396 1.00 14.77 216 GLY B C 1
ATOM 5659 O O . GLY B 1 220 ? -23.978 -5.931 11.543 1.00 14.43 216 GLY B O 1
ATOM 5660 N N . GLY B 1 221 ? -23.069 -4.483 13.012 1.00 13.91 217 GLY B N 1
ATOM 5661 C CA . GLY B 1 221 ? -24.017 -3.433 12.686 1.00 13.32 217 GLY B CA 1
ATOM 5662 C C . GLY B 1 221 ? -23.951 -3.072 11.217 1.00 13.44 217 GLY B C 1
ATOM 5663 O O . GLY B 1 221 ? -25.003 -2.906 10.578 1.00 14.66 217 GLY B O 1
ATOM 5664 N N . ASN B 1 222 ? -22.745 -2.959 10.661 1.00 12.78 218 ASN B N 1
ATOM 5665 C CA . ASN B 1 222 ? -22.592 -2.606 9.245 1.00 12.28 218 ASN B CA 1
ATOM 5666 C C . ASN B 1 222 ? -22.984 -3.776 8.321 1.00 11.72 218 ASN B C 1
ATOM 5667 O O . ASN B 1 222 ? -23.582 -3.548 7.281 1.00 11.87 218 ASN B O 1
ATOM 5672 N N . LEU B 1 223 ? -22.581 -4.994 8.648 1.00 11.72 219 LEU B N 1
ATOM 5673 C CA . LEU B 1 223 ? -22.814 -6.132 7.721 1.00 11.24 219 LEU B CA 1
ATOM 5674 C C . LEU B 1 223 ? -24.303 -6.362 7.553 1.00 11.45 219 LEU B C 1
ATOM 5675 O O . LEU B 1 223 ? -24.722 -6.693 6.428 1.00 11.84 219 LEU B O 1
ATOM 5680 N N . ALA B 1 224 ? -25.081 -6.228 8.623 1.00 11.30 220 ALA B N 1
ATOM 5681 C CA . ALA B 1 224 ? -26.548 -6.356 8.543 1.00 11.55 220 ALA B CA 1
ATOM 5682 C C . ALA B 1 224 ? -27.182 -5.019 8.136 1.00 11.96 220 ALA B C 1
ATOM 5683 O O . ALA B 1 224 ? -28.154 -5.014 7.377 1.00 13.16 220 ALA B O 1
ATOM 5685 N N . GLY B 1 225 ? -26.652 -3.908 8.663 1.00 11.75 221 GLY B N 1
ATOM 5686 C CA . GLY B 1 225 ? -27.274 -2.587 8.503 1.00 11.54 221 GLY B CA 1
ATOM 5687 C C . GLY B 1 225 ? -27.138 -2.049 7.105 1.00 11.40 221 GLY B C 1
ATOM 5688 O O . GLY B 1 225 ? -28.088 -1.386 6.665 1.00 11.91 221 GLY B O 1
ATOM 5689 N N . ALA B 1 226 ? -25.945 -2.109 6.500 1.00 11.41 222 ALA B N 1
ATOM 5690 C CA . ALA B 1 226 ? -25.763 -1.482 5.174 1.00 11.74 222 ALA B CA 1
ATOM 5691 C C . ALA B 1 226 ? -26.693 -2.124 4.142 1.00 11.57 222 ALA B C 1
ATOM 5692 O O . ALA B 1 226 ? -27.399 -1.417 3.393 1.00 11.33 222 ALA B O 1
ATOM 5694 N N . PRO B 1 227 ? -26.826 -3.472 4.054 1.00 11.08 223 PRO B N 1
ATOM 5695 C CA . PRO B 1 227 ? -27.768 -4.042 3.101 1.00 10.88 223 PRO B CA 1
ATOM 5696 C C . PRO B 1 227 ? -29.207 -3.631 3.444 1.00 10.72 223 PRO B C 1
ATOM 5697 O O . PRO B 1 227 ? -29.972 -3.267 2.564 1.00 11.25 223 PRO B O 1
ATOM 5701 N N . ALA B 1 228 ? -29.560 -3.644 4.726 1.00 10.44 224 ALA B N 1
ATOM 5702 C CA . ALA B 1 228 ? -30.937 -3.256 5.110 1.00 10.89 224 ALA B CA 1
ATOM 5703 C C . ALA B 1 228 ? -31.243 -1.813 4.692 1.00 11.28 224 ALA B C 1
ATOM 5704 O O . ALA B 1 228 ? -32.316 -1.534 4.155 1.00 11.83 224 ALA B O 1
ATOM 5706 N N . LEU B 1 229 ? -30.281 -0.910 4.867 1.00 10.65 225 LEU B N 1
ATOM 5707 C CA . LEU B 1 229 ? -30.448 0.501 4.478 1.00 11.30 225 LEU B CA 1
ATOM 5708 C C . LEU B 1 229 ? -30.816 0.589 2.996 1.00 11.43 225 LEU B C 1
ATOM 5709 O O . LEU B 1 229 ? -31.589 1.448 2.584 1.00 12.17 225 LEU B O 1
ATOM 5714 N N . MET B 1 230 ? -30.197 -0.273 2.160 1.00 10.74 226 MET B N 1
ATOM 5715 C CA . MET B 1 230 ? -30.376 -0.247 0.711 1.00 10.49 226 MET B CA 1
ATOM 5716 C C . MET B 1 230 ? -31.615 -1.043 0.282 1.00 11.30 226 MET B C 1
ATOM 5717 O O . MET B 1 230 ? -31.785 -1.320 -0.912 1.00 12.18 226 MET B O 1
ATOM 5722 N N . GLY B 1 231 ? -32.518 -1.370 1.188 1.00 11.10 227 GLY B N 1
ATOM 5723 C CA . GLY B 1 231 ? -33.795 -1.975 0.820 1.00 10.85 227 GLY B CA 1
ATOM 5724 C C . GLY B 1 231 ? -33.770 -3.485 0.825 1.00 11.67 227 GLY B C 1
ATOM 5725 O O . GLY B 1 231 ? -34.725 -4.099 0.353 1.00 12.34 227 GLY B O 1
ATOM 5726 N N . ASN B 1 232 ? -32.733 -4.075 1.395 1.00 10.91 228 ASN B N 1
ATOM 5727 C CA . ASN B 1 232 ? -32.656 -5.545 1.551 1.00 10.58 228 ASN B CA 1
ATOM 5728 C C . ASN B 1 232 ? -33.259 -6.020 2.868 1.00 10.76 228 ASN B C 1
ATOM 5729 O O . ASN B 1 232 ? -33.386 -5.230 3.796 1.00 11.16 228 ASN B O 1
ATOM 5734 N N . VAL B 1 233 ? -33.553 -7.304 2.888 1.00 10.50 229 VAL B N 1
ATOM 5735 C CA . VAL B 1 233 ? -33.877 -8.034 4.140 1.00 10.82 229 VAL B CA 1
ATOM 5736 C C . VAL B 1 233 ? -32.755 -9.010 4.433 1.00 10.66 229 VAL B C 1
ATOM 5737 O O . VAL B 1 233 ? -32.083 -9.496 3.489 1.00 11.04 229 VAL B O 1
ATOM 5741 N N . VAL B 1 234 ? -32.545 -9.252 5.713 1.00 10.75 230 VAL B N 1
ATOM 5742 C CA . VAL B 1 234 ? -31.270 -9.819 6.206 1.00 10.34 230 VAL B CA 1
ATOM 5743 C C . VAL B 1 234 ? -31.547 -10.879 7.260 1.00 10.14 230 VAL B C 1
ATOM 5744 O O . VAL B 1 234 ? -32.344 -10.669 8.184 1.00 11.45 230 VAL B O 1
ATOM 5748 N N . LEU B 1 235 ? -30.884 -12.021 7.150 1.00 10.98 231 LEU B N 1
ATOM 5749 C CA . LEU B 1 235 ? -30.702 -12.945 8.279 1.00 10.59 231 LEU B CA 1
ATOM 5750 C C . LEU B 1 235 ? -29.322 -12.626 8.851 1.00 11.04 231 LEU B C 1
ATOM 5751 O O . LEU B 1 235 ? -28.302 -12.856 8.161 1.00 10.93 231 LEU B O 1
ATOM 5756 N N . TRP B 1 236 ? -29.282 -12.143 10.086 1.00 10.99 232 TRP B N 1
ATOM 5757 C CA . TRP B 1 236 ? -28.016 -11.805 10.754 1.00 11.38 232 TRP B CA 1
ATOM 5758 C C . TRP B 1 236 ? -27.641 -12.901 11.747 1.00 11.57 232 TRP B C 1
ATOM 5759 O O . TRP B 1 236 ? -28.379 -13.094 12.739 1.00 11.66 232 TRP B O 1
ATOM 5770 N N . LYS B 1 237 ? -26.567 -13.611 11.461 1.00 11.02 233 LYS B N 1
ATOM 5771 C CA . LYS B 1 237 ? -25.936 -14.558 12.390 1.00 11.21 233 LYS B CA 1
ATOM 5772 C C . LYS B 1 237 ? -24.809 -13.806 13.063 1.00 11.55 233 LYS B C 1
ATOM 5773 O O . LYS B 1 237 ? -23.729 -13.664 12.484 1.00 11.55 233 LYS B O 1
ATOM 5779 N N . PRO B 1 238 ? -24.987 -13.327 14.300 1.00 12.14 234 PRO B N 1
ATOM 5780 C CA . PRO B 1 238 ? -23.906 -12.655 15.019 1.00 12.91 234 PRO B CA 1
ATOM 5781 C C . PRO B 1 238 ? -22.940 -13.689 15.579 1.00 13.01 234 PRO B C 1
ATOM 5782 O O . PRO B 1 238 ? -23.261 -14.898 15.659 1.00 13.81 234 PRO B O 1
ATOM 5786 N N . SER B 1 239 ? -21.770 -13.250 15.977 1.00 13.38 235 SER B N 1
ATOM 5787 C CA . SER B 1 239 ? -20.733 -14.117 16.553 1.00 14.04 235 SER B CA 1
ATOM 5788 C C . SER B 1 239 ? -21.133 -14.500 17.979 1.00 13.06 235 SER B C 1
ATOM 5789 O O . SER B 1 239 ? -21.527 -13.626 18.773 1.00 13.54 235 SER B O 1
ATOM 5792 N N . ASP B 1 240 ? -21.016 -15.764 18.298 1.00 12.89 236 ASP B N 1
ATOM 5793 C CA . ASP B 1 240 ? -21.343 -16.276 19.652 1.00 13.29 236 ASP B CA 1
ATOM 5794 C C . ASP B 1 240 ? -20.653 -15.457 20.745 1.00 12.92 236 ASP B C 1
ATOM 5795 O O . ASP B 1 240 ? -21.288 -15.134 21.747 1.00 14.65 236 ASP B O 1
ATOM 5800 N N . THR B 1 241 ? -19.386 -15.130 20.552 1.00 13.48 237 THR B N 1
ATOM 5801 C CA . THR B 1 241 ? -18.565 -14.491 21.607 1.00 13.97 237 THR B CA 1
ATOM 5802 C C . THR B 1 241 ? -18.762 -12.976 21.615 1.00 13.93 237 THR B C 1
ATOM 5803 O O . THR B 1 241 ? -18.138 -12.318 22.449 1.00 13.30 237 THR B O 1
ATOM 5807 N N . ALA B 1 242 ? -19.672 -12.451 20.808 1.00 12.15 238 ALA B N 1
ATOM 5808 C CA . ALA B 1 242 ? -20.060 -11.030 20.798 1.00 12.06 238 ALA B CA 1
ATOM 5809 C C . ALA B 1 242 ? -21.574 -10.877 20.961 1.00 11.89 238 ALA B C 1
ATOM 5810 O O . ALA B 1 242 ? -22.138 -9.820 20.623 1.00 12.92 238 ALA B O 1
ATOM 5812 N N . MET B 1 243 ? -22.271 -11.873 21.505 1.00 11.77 239 MET B N 1
ATOM 5813 C CA . MET B 1 243 ? -23.760 -11.893 21.494 1.00 11.56 239 MET B CA 1
ATOM 5814 C C . MET B 1 243 ? -24.349 -10.678 22.223 1.00 11.50 239 MET B C 1
ATOM 5815 O O . MET B 1 243 ? -25.294 -10.061 21.758 1.00 12.84 239 MET B O 1
ATOM 5820 N N . LEU B 1 244 ? -23.859 -10.441 23.442 1.00 12.08 240 LEU B N 1
ATOM 5821 C CA . LEU B 1 244 ? -24.437 -9.405 24.332 1.00 12.27 240 LEU B CA 1
ATOM 5822 C C . LEU B 1 244 ? -24.473 -8.051 23.630 1.00 11.51 240 LEU B C 1
ATOM 5823 O O . LEU B 1 244 ? -25.511 -7.426 23.577 1.00 12.56 240 LEU B O 1
ATOM 5828 N N . ALA B 1 245 ? -23.337 -7.622 23.097 1.00 11.95 241 ALA B N 1
ATOM 5829 C CA . ALA B 1 245 ? -23.280 -6.319 22.406 1.00 12.54 241 ALA B CA 1
ATOM 5830 C C . ALA B 1 245 ? -24.006 -6.375 21.054 1.00 12.34 241 ALA B C 1
ATOM 5831 O O . ALA B 1 245 ? -24.612 -5.365 20.677 1.00 12.87 241 ALA B O 1
ATOM 5833 N N . SER B 1 246 ? -23.969 -7.492 20.355 1.00 11.65 242 SER B N 1
ATOM 5834 C CA . SER B 1 246 ? -24.626 -7.584 19.044 1.00 11.65 242 SER B CA 1
ATOM 5835 C C . SER B 1 246 ? -26.146 -7.462 19.248 1.00 11.78 242 SER B C 1
ATOM 5836 O O . SER B 1 246 ? -26.817 -6.748 18.476 1.00 12.21 242 SER B O 1
ATOM 5839 N N . TYR B 1 247 ? -26.710 -8.104 20.271 1.00 12.04 243 TYR B N 1
ATOM 5840 C CA . TYR B 1 247 ? -28.156 -7.986 20.506 1.00 12.21 243 TYR B CA 1
ATOM 5841 C C . TYR B 1 247 ? -28.512 -6.551 20.916 1.00 12.51 243 TYR B C 1
ATOM 5842 O O . TYR B 1 247 ? -29.580 -6.049 20.572 1.00 12.43 243 TYR B O 1
ATOM 5851 N N . ALA B 1 248 ? -27.613 -5.885 21.638 1.00 12.17 244 ALA B N 1
ATOM 5852 C CA . ALA B 1 248 ? -27.863 -4.473 21.995 1.00 12.71 244 ALA B CA 1
ATOM 5853 C C . ALA B 1 248 ? -27.968 -3.608 20.731 1.00 12.44 244 ALA B C 1
ATOM 5854 O O . ALA B 1 248 ? -28.835 -2.719 20.654 1.00 13.02 244 ALA B O 1
ATOM 5856 N N . VAL B 1 249 ? -27.101 -3.848 19.767 1.00 13.15 245 VAL B N 1
ATOM 5857 C CA . VAL B 1 249 ? -27.181 -3.150 18.457 1.00 13.01 245 VAL B CA 1
ATOM 5858 C C . VAL B 1 249 ? -28.534 -3.459 17.806 1.00 11.66 245 VAL B C 1
ATOM 5859 O O . VAL B 1 249 ? -29.264 -2.504 17.362 1.00 12.57 245 VAL B O 1
ATOM 5863 N N . TYR B 1 250 ? -28.903 -4.736 17.771 1.00 11.26 246 TYR B N 1
ATOM 5864 C CA . TYR B 1 250 ? -30.188 -5.139 17.162 1.00 11.52 246 TYR B CA 1
ATOM 5865 C C . TYR B 1 250 ? -31.346 -4.388 17.829 1.00 11.41 246 TYR B C 1
ATOM 5866 O O . TYR B 1 250 ? -32.211 -3.834 17.151 1.00 12.14 246 TYR B O 1
ATOM 5875 N N . ARG B 1 251 ? -31.395 -4.422 19.157 1.00 12.24 247 ARG B N 1
ATOM 5876 C CA . ARG B 1 251 ? -32.517 -3.776 19.882 1.00 13.23 247 ARG B CA 1
ATOM 5877 C C . ARG B 1 251 ? -32.541 -2.264 19.646 1.00 12.75 247 ARG B C 1
ATOM 5878 O O . ARG B 1 251 ? -33.616 -1.686 19.506 1.00 12.80 247 ARG B O 1
ATOM 5886 N N . ILE B 1 252 ? -31.381 -1.617 19.579 1.00 12.82 248 ILE B N 1
ATOM 5887 C CA . ILE B 1 252 ? -31.338 -0.158 19.265 1.00 12.83 248 ILE B CA 1
ATOM 5888 C C . ILE B 1 252 ? -31.923 0.060 17.874 1.00 13.18 248 ILE B C 1
ATOM 5889 O O . ILE B 1 252 ? -32.727 0.992 17.731 1.00 13.62 248 ILE B O 1
ATOM 5894 N N . LEU B 1 253 ? -31.595 -0.765 16.892 1.00 12.85 249 LEU B N 1
ATOM 5895 C CA . LEU B 1 253 ? -32.171 -0.583 15.543 1.00 12.85 249 LEU B CA 1
ATOM 5896 C C . LEU B 1 253 ? -33.688 -0.762 15.596 1.00 12.34 249 LEU B C 1
ATOM 5897 O O . LEU B 1 253 ? -34.420 0.038 14.944 1.00 12.92 249 LEU B O 1
ATOM 5902 N N . ARG B 1 254 ? -34.177 -1.768 16.302 1.00 11.99 250 ARG B N 1
ATOM 5903 C CA . ARG B 1 254 ? -35.639 -1.967 16.370 1.00 13.15 250 ARG B CA 1
ATOM 5904 C C . ARG B 1 254 ? -36.290 -0.760 17.084 1.00 13.66 250 ARG B C 1
ATOM 5905 O O . ARG B 1 254 ? -37.309 -0.226 16.609 1.00 14.77 250 ARG B O 1
ATOM 5913 N N . GLU B 1 255 ? -35.699 -0.276 18.154 1.00 13.70 251 GLU B N 1
ATOM 5914 C CA . GLU B 1 255 ? -36.285 0.853 18.916 1.00 14.85 251 GLU B CA 1
ATOM 5915 C C . GLU B 1 255 ? -36.222 2.121 18.075 1.00 14.34 251 GLU B C 1
ATOM 5916 O O . GLU B 1 255 ? -37.108 3.000 18.247 1.00 16.71 251 GLU B O 1
ATOM 5922 N N . ALA B 1 256 ? -35.227 2.260 17.196 1.00 13.62 252 ALA B N 1
ATOM 5923 C CA . ALA B 1 256 ? -35.108 3.407 16.283 1.00 14.07 252 ALA B CA 1
ATOM 5924 C C . ALA B 1 256 ? -36.128 3.319 15.159 1.00 14.53 252 ALA B C 1
ATOM 5925 O O . ALA B 1 256 ? -36.174 4.258 14.361 1.00 16.97 252 ALA B O 1
ATOM 5927 N N . GLY B 1 257 ? -36.890 2.238 15.070 1.00 14.42 253 GLY B N 1
ATOM 5928 C CA . GLY B 1 257 ? -37.992 2.151 14.108 1.00 14.84 253 GLY B CA 1
ATOM 5929 C C . GLY B 1 257 ? -37.803 1.116 13.031 1.00 13.91 253 GLY B C 1
ATOM 5930 O O . GLY B 1 257 ? -38.614 1.089 12.089 1.00 14.93 253 GLY B O 1
ATOM 5931 N N . LEU B 1 258 ? -36.759 0.288 13.089 1.00 13.48 254 LEU B N 1
ATOM 5932 C CA . LEU B 1 258 ? -36.649 -0.727 12.026 1.00 13.46 254 LEU B CA 1
ATOM 5933 C C . LEU B 1 258 ? -37.867 -1.636 12.087 1.00 12.99 254 LEU B C 1
ATOM 5934 O O . LEU B 1 258 ? -38.151 -2.212 13.129 1.00 13.83 254 LEU B O 1
ATOM 5939 N N . PRO B 1 259 ? -38.603 -1.830 10.974 1.00 13.17 255 PRO B N 1
ATOM 5940 C CA . PRO B 1 259 ? -39.790 -2.689 10.974 1.00 14.07 255 PRO B CA 1
ATOM 5941 C C . PRO B 1 259 ? -39.451 -4.133 11.232 1.00 14.16 255 PRO B C 1
ATOM 5942 O O . PRO B 1 259 ? -38.303 -4.583 11.059 1.00 12.80 255 PRO B O 1
ATOM 5946 N N . PRO B 1 260 ? -40.448 -4.941 11.594 1.00 13.40 256 PRO B N 1
ATOM 5947 C CA . PRO B 1 260 ? -40.206 -6.363 11.768 1.00 13.80 256 PRO B CA 1
ATOM 5948 C C . PRO B 1 260 ? -39.850 -7.021 10.431 1.00 12.29 256 PRO B C 1
ATOM 5949 O O . PRO B 1 260 ? -40.261 -6.599 9.376 1.00 13.43 256 PRO B O 1
ATOM 5953 N N . ASN B 1 261 ? -39.062 -8.074 10.535 1.00 12.71 257 ASN B N 1
ATOM 5954 C CA . ASN B 1 261 ? -38.704 -8.973 9.411 1.00 12.44 257 ASN B CA 1
ATOM 5955 C C . ASN B 1 261 ? -37.711 -8.327 8.448 1.00 12.45 257 ASN B C 1
ATOM 5956 O O . ASN B 1 261 ? -37.489 -8.914 7.385 1.00 14.68 257 ASN B O 1
ATOM 5961 N N . ILE B 1 262 ? -37.110 -7.207 8.787 1.00 11.52 258 ILE B N 1
ATOM 5962 C CA . ILE B 1 262 ? -36.074 -6.587 7.930 1.00 11.88 258 ILE B CA 1
ATOM 5963 C C . ILE B 1 262 ? -34.716 -7.130 8.311 1.00 11.69 258 ILE B C 1
ATOM 5964 O O . ILE B 1 262 ? -33.946 -7.455 7.407 1.00 11.70 258 ILE B O 1
ATOM 5969 N N . ILE B 1 263 ? -34.412 -7.232 9.593 1.00 10.82 259 ILE B N 1
ATOM 5970 C CA . ILE B 1 263 ? -33.239 -7.977 10.093 1.00 11.70 259 ILE B CA 1
ATOM 5971 C C . ILE B 1 263 ? -33.765 -9.032 11.046 1.00 10.75 259 ILE B C 1
ATOM 5972 O O . ILE B 1 263 ? -34.399 -8.677 12.073 1.00 11.36 259 ILE B O 1
ATOM 5977 N N . GLN B 1 264 ? -33.492 -10.281 10.742 1.00 11.32 260 GLN B N 1
ATOM 5978 C CA . GLN B 1 264 ? -33.823 -11.398 11.648 1.00 11.38 260 GLN B CA 1
ATOM 5979 C C . GLN B 1 264 ? -32.584 -11.701 12.455 1.00 11.49 260 GLN B C 1
ATOM 5980 O O . GLN B 1 264 ? -31.469 -11.804 11.896 1.00 11.76 260 GLN B O 1
ATOM 5986 N N . PHE B 1 265 ? -32.727 -11.785 13.782 1.00 11.46 261 PHE B N 1
ATOM 5987 C CA . PHE B 1 265 ? -31.586 -11.989 14.692 1.00 11.41 261 PHE B CA 1
ATOM 5988 C C . PHE B 1 265 ? -31.466 -13.486 14.930 1.00 11.02 261 PHE B C 1
ATOM 5989 O O . PHE B 1 265 ? -32.259 -14.019 15.725 1.00 12.29 261 PHE B O 1
ATOM 5997 N N . VAL B 1 266 ? -30.545 -14.162 14.270 1.00 11.25 262 VAL B N 1
ATOM 5998 C CA . VAL B 1 266 ? -30.517 -15.652 14.227 1.00 11.77 262 VAL B CA 1
ATOM 5999 C C . VAL B 1 266 ? -29.116 -16.163 14.459 1.00 12.07 262 VAL B C 1
ATOM 6000 O O . VAL B 1 266 ? -28.472 -16.716 13.583 1.00 12.60 262 VAL B O 1
ATOM 6004 N N . PRO B 1 267 ? -28.658 -16.140 15.722 1.00 13.35 263 PRO B N 1
ATOM 6005 C CA . PRO B 1 267 ? -27.492 -16.927 16.089 1.00 14.44 263 PRO B CA 1
ATOM 6006 C C . PRO B 1 267 ? -27.694 -18.391 15.673 1.00 13.20 263 PRO B C 1
ATOM 6007 O O . PRO B 1 267 ? -28.805 -18.884 15.732 1.00 13.16 263 PRO B O 1
ATOM 6011 N N . ALA B 1 268 ? -26.613 -19.035 15.314 1.00 12.30 264 ALA B N 1
ATOM 6012 C CA . ALA B 1 268 ? -26.659 -20.415 14.811 1.00 12.82 264 ALA B CA 1
ATOM 6013 C C . ALA B 1 268 ? -25.268 -20.985 14.773 1.00 12.67 264 ALA B C 1
ATOM 6014 O O . ALA B 1 268 ? -24.290 -20.273 14.699 1.00 14.04 264 ALA B O 1
ATOM 6016 N N . ASP B 1 269 ? -25.183 -22.314 14.687 1.00 14.50 265 ASP B N 1
ATOM 6017 C CA . ASP B 1 269 ? -23.919 -22.985 14.321 1.00 14.53 265 ASP B CA 1
ATOM 6018 C C . ASP B 1 269 ? -23.467 -22.495 12.938 1.00 14.39 265 ASP B C 1
ATOM 6019 O O . ASP B 1 269 ? -24.333 -22.412 12.011 1.00 14.99 265 ASP B O 1
ATOM 6024 N N . GLY B 1 270 ? -22.201 -22.190 12.803 1.00 14.47 266 GLY B N 1
ATOM 6025 C CA . GLY B 1 270 ? -21.709 -21.622 11.547 1.00 14.74 266 GLY B CA 1
ATOM 6026 C C . GLY B 1 270 ? -22.002 -22.548 10.369 1.00 15.90 266 GLY B C 1
ATOM 6027 O O . GLY B 1 270 ? -22.559 -22.116 9.365 1.00 15.71 266 GLY B O 1
ATOM 6028 N N . PRO B 1 271 ? -21.567 -23.828 10.402 1.00 15.60 267 PRO B N 1
ATOM 6029 C CA . PRO B 1 271 ? -21.828 -24.699 9.266 1.00 15.85 267 PRO B CA 1
ATOM 6030 C C . PRO B 1 271 ? -23.301 -24.863 8.911 1.00 16.72 267 PRO B C 1
ATOM 6031 O O . PRO B 1 271 ? -23.661 -24.786 7.743 1.00 16.18 267 PRO B O 1
ATOM 6035 N N . LEU B 1 272 ? -24.157 -25.066 9.887 1.00 14.75 268 LEU B N 1
ATOM 6036 C CA A LEU B 1 272 ? -25.591 -25.192 9.603 0.54 14.87 268 LEU B CA 1
ATOM 6037 C CA B LEU B 1 272 ? -25.602 -25.172 9.650 0.46 14.88 268 LEU B CA 1
ATOM 6038 C C . LEU B 1 272 ? -26.129 -23.882 9.015 1.00 14.58 268 LEU B C 1
ATOM 6039 O O . LEU B 1 272 ? -26.926 -23.933 8.063 1.00 14.12 268 LEU B O 1
ATOM 6048 N N . PHE B 1 273 ? -25.757 -22.734 9.577 1.00 14.11 269 PHE B N 1
ATOM 6049 C CA . PHE B 1 273 ? -26.252 -21.470 8.996 1.00 13.34 269 PHE B CA 1
ATOM 6050 C C . PHE B 1 273 ? -25.840 -21.394 7.507 1.00 12.26 269 PHE B C 1
ATOM 6051 O O . PHE B 1 273 ? -26.680 -21.085 6.669 1.00 12.43 269 PHE B O 1
ATOM 6059 N N . GLY B 1 274 ? -24.555 -21.634 7.243 1.00 13.29 270 GLY B N 1
ATOM 6060 C CA . GLY B 1 274 ? -24.047 -21.576 5.866 1.00 12.54 270 GLY B CA 1
ATOM 6061 C C . GLY B 1 274 ? -24.775 -22.554 4.967 1.00 13.90 270 GLY B C 1
ATOM 6062 O O . GLY B 1 274 ? -25.165 -22.199 3.855 1.00 13.20 270 GLY B O 1
ATOM 6063 N N . ASP B 1 275 ? -24.979 -23.784 5.435 1.00 13.77 271 ASP B N 1
ATOM 6064 C CA . ASP B 1 275 ? -25.627 -24.831 4.624 1.00 13.93 271 ASP B CA 1
ATOM 6065 C C . ASP B 1 275 ? -27.027 -24.346 4.285 1.00 13.38 271 ASP B C 1
ATOM 6066 O O . ASP B 1 275 ? -27.554 -24.518 3.153 1.00 15.11 271 ASP B O 1
ATOM 6071 N N . THR B 1 276 ? -27.701 -23.779 5.269 1.00 12.93 272 THR B N 1
ATOM 6072 C CA . THR B 1 276 ? -29.117 -23.447 5.102 1.00 13.35 272 THR B CA 1
ATOM 6073 C C . THR B 1 276 ? -29.265 -22.246 4.151 1.00 13.40 272 THR B C 1
ATOM 6074 O O . THR B 1 276 ? -30.114 -22.269 3.272 1.00 14.12 272 THR B O 1
ATOM 6078 N N . VAL B 1 277 ? -28.505 -21.193 4.349 1.00 12.61 273 VAL B N 1
ATOM 6079 C CA . VAL B 1 277 ? -28.703 -19.996 3.489 1.00 12.69 273 VAL B CA 1
ATOM 6080 C C . VAL B 1 277 ? -28.229 -20.302 2.062 1.00 12.62 273 VAL B C 1
ATOM 6081 O O . VAL B 1 277 ? -28.860 -19.800 1.117 1.00 13.55 273 VAL B O 1
ATOM 6085 N N . THR B 1 278 ? -27.177 -21.103 1.892 1.00 12.89 274 THR B N 1
ATOM 6086 C CA . THR B 1 278 ? -26.667 -21.392 0.523 1.00 14.20 274 THR B CA 1
ATOM 6087 C C . THR B 1 278 ? -27.554 -22.437 -0.138 1.00 15.12 274 THR B C 1
ATOM 6088 O O . THR B 1 278 ? -27.435 -22.543 -1.373 1.00 16.39 274 THR B O 1
ATOM 6092 N N . SER B 1 279 ? -28.449 -23.110 0.571 1.00 15.03 275 SER B N 1
ATOM 6093 C CA . SER B 1 279 ? -29.431 -24.057 -0.022 1.00 15.55 275 SER B CA 1
ATOM 6094 C C . SER B 1 279 ? -30.718 -23.324 -0.397 1.00 15.51 275 SER B C 1
ATOM 6095 O O . SER B 1 279 ? -31.619 -23.906 -1.014 1.00 18.30 275 SER B O 1
ATOM 6098 N N . SER B 1 280 ? -30.926 -22.065 0.033 1.00 13.79 276 SER B N 1
ATOM 6099 C CA . SER B 1 280 ? -32.170 -21.335 -0.280 1.00 14.29 276 SER B CA 1
ATOM 6100 C C . SER B 1 280 ? -32.141 -20.757 -1.709 1.00 13.70 276 SER B C 1
ATOM 6101 O O . SER B 1 280 ? -31.269 -19.958 -2.021 1.00 13.87 276 SER B O 1
ATOM 6104 N N . GLU B 1 281 ? -33.149 -21.043 -2.533 1.00 14.59 277 GLU B N 1
ATOM 6105 C CA . GLU B 1 281 ? -33.313 -20.449 -3.884 1.00 14.59 277 GLU B CA 1
ATOM 6106 C C . GLU B 1 281 ? -33.392 -18.917 -3.784 1.00 13.00 277 GLU B C 1
ATOM 6107 O O . GLU B 1 281 ? -33.144 -18.252 -4.790 1.00 13.74 277 GLU B O 1
ATOM 6113 N N . HIS B 1 282 ? -33.708 -18.388 -2.606 1.00 12.78 278 HIS B N 1
ATOM 6114 C CA . HIS B 1 282 ? -33.912 -16.932 -2.441 1.00 13.06 278 HIS B CA 1
ATOM 6115 C C . HIS B 1 282 ? -32.663 -16.192 -1.962 1.00 12.23 278 HIS B C 1
ATOM 6116 O O . HIS B 1 282 ? -32.766 -14.972 -1.792 1.00 12.82 278 HIS B O 1
ATOM 6123 N N . LEU B 1 283 ? -31.533 -16.829 -1.783 1.00 11.58 279 LEU B N 1
ATOM 6124 C CA . LEU B 1 283 ? -30.306 -16.125 -1.379 1.00 11.71 279 LEU B CA 1
ATOM 6125 C C . LEU B 1 283 ? -29.920 -15.144 -2.476 1.00 11.56 279 LEU B C 1
ATOM 6126 O O . LEU B 1 283 ? -29.777 -15.519 -3.657 1.00 12.29 279 LEU B O 1
ATOM 6131 N N . CYS B 1 284 ? -29.686 -13.892 -2.107 1.00 11.45 280 CYS B N 1
ATOM 6132 C CA . CYS B 1 284 ? -29.182 -12.904 -3.092 1.00 11.62 280 CYS B CA 1
ATOM 6133 C C . CYS B 1 284 ? -27.859 -12.266 -2.655 1.00 11.90 280 CYS B C 1
ATOM 6134 O O . CYS B 1 284 ? -27.212 -11.551 -3.483 1.00 12.36 280 CYS B O 1
ATOM 6137 N N . GLY B 1 285 ? -27.371 -12.558 -1.466 1.00 11.19 281 GLY B N 1
ATOM 6138 C CA . GLY B 1 285 ? -26.093 -12.012 -1.040 1.00 10.85 281 GLY B CA 1
ATOM 6139 C C . GLY B 1 285 ? -25.629 -12.597 0.267 1.00 10.16 281 GLY B C 1
ATOM 6140 O O . GLY B 1 285 ? -26.443 -13.072 1.067 1.00 11.05 281 GLY B O 1
ATOM 6141 N N . ILE B 1 286 ? -24.318 -12.607 0.428 1.00 10.53 282 ILE B N 1
ATOM 6142 C CA . ILE B 1 286 ? -23.678 -12.943 1.720 1.00 10.86 282 ILE B CA 1
ATOM 6143 C C . ILE B 1 286 ? -22.738 -11.798 2.035 1.00 11.26 282 ILE B C 1
ATOM 6144 O O . ILE B 1 286 ? -21.878 -11.429 1.194 1.00 12.34 282 ILE B O 1
ATOM 6149 N N . ASN B 1 287 ? -22.854 -11.252 3.238 1.00 11.20 283 ASN B N 1
ATOM 6150 C CA . ASN B 1 287 ? -21.994 -10.168 3.734 1.00 10.76 283 ASN B CA 1
ATOM 6151 C C . ASN B 1 287 ? -21.228 -10.741 4.906 1.00 11.62 283 ASN B C 1
ATOM 6152 O O . ASN B 1 287 ? -21.825 -10.908 5.981 1.00 11.89 283 ASN B O 1
ATOM 6157 N N . PHE B 1 288 ? -19.964 -11.047 4.687 1.00 11.75 284 PHE B N 1
ATOM 6158 C CA . PHE B 1 288 ? -19.171 -11.880 5.610 1.00 11.93 284 PHE B CA 1
ATOM 6159 C C . PHE B 1 288 ? -17.928 -11.131 6.058 1.00 13.02 284 PHE B C 1
ATOM 6160 O O . PHE B 1 288 ? -17.231 -10.498 5.251 1.00 13.24 284 PHE B O 1
ATOM 6168 N N . THR B 1 289 ? -17.577 -11.309 7.329 1.00 13.31 285 THR B N 1
ATOM 6169 C CA . THR B 1 289 ? -16.243 -10.962 7.835 1.00 14.35 285 THR B CA 1
ATOM 6170 C C . THR B 1 289 ? -15.771 -12.071 8.741 1.00 14.46 285 THR B C 1
ATOM 6171 O O . THR B 1 289 ? -16.523 -12.463 9.641 1.00 15.33 285 THR B O 1
ATOM 6175 N N . GLY B 1 290 ? -14.544 -12.526 8.536 1.00 15.10 286 GLY B N 1
ATOM 6176 C CA . GLY B 1 290 ? -14.000 -13.664 9.286 1.00 16.56 286 GLY B CA 1
ATOM 6177 C C . GLY B 1 290 ? -12.871 -14.298 8.527 1.00 18.17 286 GLY B C 1
ATOM 6178 O O . GLY B 1 290 ? -12.058 -13.563 7.924 1.00 20.20 286 GLY B O 1
ATOM 6179 N N . SER B 1 291 ? -12.759 -15.627 8.604 1.00 19.96 287 SER B N 1
ATOM 6180 C CA . SER B 1 291 ? -11.605 -16.366 8.047 1.00 19.99 287 SER B CA 1
ATOM 6181 C C . SER B 1 291 ? -11.688 -16.551 6.531 1.00 19.50 287 SER B C 1
ATOM 6182 O O . SER B 1 291 ? -12.811 -16.730 6.007 1.00 21.52 287 SER B O 1
ATOM 6185 N N . VAL B 1 292 ? -10.538 -16.716 5.884 1.00 19.83 288 VAL B N 1
ATOM 6186 C CA . VAL B 1 292 ? -10.443 -17.068 4.434 1.00 21.19 288 VAL B CA 1
ATOM 6187 C C . VAL B 1 292 ? -11.177 -18.390 4.196 1.00 20.12 288 VAL B C 1
ATOM 6188 O O . VAL B 1 292 ? -11.981 -18.506 3.266 1.00 17.78 288 VAL B O 1
ATOM 6192 N N . PRO B 1 293 ? -10.900 -19.493 4.927 1.00 18.01 289 PRO B N 1
ATOM 6193 C CA . PRO B 1 293 ? -11.483 -20.764 4.552 1.00 18.85 289 PRO B CA 1
ATOM 6194 C C . PRO B 1 293 ? -12.993 -20.723 4.661 1.00 16.44 289 PRO B C 1
ATOM 6195 O O . PRO B 1 293 ? -13.622 -21.328 3.842 1.00 15.60 289 PRO B O 1
ATOM 6199 N N . THR B 1 294 ? -13.556 -20.036 5.657 1.00 15.63 290 THR B N 1
ATOM 6200 C CA . THR B 1 294 ? -15.035 -20.034 5.767 1.00 14.63 290 THR B CA 1
ATOM 6201 C C . THR B 1 294 ? -15.643 -19.310 4.557 1.00 13.86 290 THR B C 1
ATOM 6202 O O . THR B 1 294 ? -16.613 -19.794 3.978 1.00 14.38 290 THR B O 1
ATOM 6206 N N . PHE B 1 295 ? -15.059 -18.177 4.186 1.00 13.63 291 PHE B N 1
ATOM 6207 C CA . PHE B 1 295 ? -15.582 -17.422 3.025 1.00 12.74 291 PHE B CA 1
ATOM 6208 C C . PHE B 1 295 ? -15.489 -18.290 1.765 1.00 13.48 291 PHE B C 1
ATOM 6209 O O . PHE B 1 295 ? -16.395 -18.333 0.982 1.00 13.34 291 PHE B O 1
ATOM 6217 N N . LYS B 1 296 ? -14.331 -18.923 1.540 1.00 13.75 292 LYS B N 1
ATOM 6218 C CA . LYS B 1 296 ? -14.153 -19.759 0.338 1.00 14.15 292 LYS B CA 1
ATOM 6219 C C . LYS B 1 296 ? -15.163 -20.895 0.373 1.00 13.62 292 LYS B C 1
ATOM 6220 O O . LYS B 1 296 ? -15.684 -21.263 -0.684 1.00 14.76 292 LYS B O 1
ATOM 6226 N N . HIS B 1 297 ? -15.402 -21.495 1.552 1.00 13.97 293 HIS B N 1
ATOM 6227 C CA . HIS B 1 297 ? -16.384 -22.577 1.639 1.00 13.79 293 HIS B CA 1
ATOM 6228 C C . HIS B 1 297 ? -17.776 -22.095 1.223 1.00 13.74 293 HIS B C 1
ATOM 6229 O O . HIS B 1 297 ? -18.463 -22.753 0.452 1.00 13.34 293 HIS B O 1
ATOM 6236 N N . LEU B 1 298 ? -18.177 -20.921 1.724 1.00 13.15 294 LEU B N 1
ATOM 6237 C CA . LEU B 1 298 ? -19.503 -20.381 1.375 1.00 12.82 294 LEU B CA 1
ATOM 6238 C C . LEU B 1 298 ? -19.564 -20.113 -0.138 1.00 12.43 294 LEU B C 1
ATOM 6239 O O . LEU B 1 298 ? -20.582 -20.365 -0.764 1.00 12.56 294 LEU B O 1
ATOM 6244 N N . TRP B 1 299 ? -18.491 -19.548 -0.686 1.00 13.03 295 TRP B N 1
ATOM 6245 C CA . TRP B 1 299 ? -18.428 -19.284 -2.142 1.00 12.28 295 TRP B CA 1
ATOM 6246 C C . TRP B 1 299 ? -18.609 -20.588 -2.919 1.00 12.24 295 TRP B C 1
ATOM 6247 O O . TRP B 1 299 ? -19.360 -20.626 -3.915 1.00 12.74 295 TRP B O 1
ATOM 6258 N N . LYS B 1 300 ? -17.966 -21.663 -2.480 1.00 13.13 296 LYS B N 1
ATOM 6259 C CA A LYS B 1 300 ? -18.075 -22.967 -3.168 0.50 14.15 296 LYS B CA 1
ATOM 6260 C CA B LYS B 1 300 ? -18.073 -22.968 -3.168 0.50 14.18 296 LYS B CA 1
ATOM 6261 C C . LYS B 1 300 ? -19.493 -23.509 -3.017 1.00 13.47 296 LYS B C 1
ATOM 6262 O O . LYS B 1 300 ? -20.002 -24.091 -3.981 1.00 13.59 296 LYS B O 1
ATOM 6273 N N . GLN B 1 301 ? -20.107 -23.334 -1.849 1.00 13.44 297 GLN B N 1
ATOM 6274 C CA . GLN B 1 301 ? -21.498 -23.808 -1.656 1.00 14.02 297 GLN B CA 1
ATOM 6275 C C . GLN B 1 301 ? -22.493 -23.095 -2.570 1.00 13.89 297 GLN B C 1
ATOM 6276 O O . GLN B 1 301 ? -23.392 -23.688 -3.154 1.00 15.01 297 GLN B O 1
ATOM 6282 N N . VAL B 1 302 ? -22.318 -21.791 -2.716 1.00 13.57 298 VAL B N 1
ATOM 6283 C CA . VAL B 1 302 ? -23.165 -21.004 -3.644 1.00 13.26 298 VAL B CA 1
ATOM 6284 C C . VAL B 1 302 ? -22.953 -21.519 -5.061 1.00 12.88 298 VAL B C 1
ATOM 6285 O O . VAL B 1 302 ? -23.940 -21.759 -5.786 1.00 13.52 298 VAL B O 1
ATOM 6289 N N . ALA B 1 303 ? -21.700 -21.683 -5.471 1.00 13.10 299 ALA B N 1
ATOM 6290 C CA . ALA B 1 303 ? -21.448 -22.133 -6.856 1.00 13.66 299 ALA B CA 1
ATOM 6291 C C . ALA B 1 303 ? -22.037 -23.528 -7.077 1.00 14.66 299 ALA B C 1
ATOM 6292 O O . ALA B 1 303 ? -22.637 -23.786 -8.132 1.00 15.54 299 ALA B O 1
ATOM 6294 N N . GLN B 1 304 ? -21.942 -24.410 -6.098 1.00 15.25 300 GLN B N 1
ATOM 6295 C CA . GLN B 1 304 ? -22.479 -25.784 -6.241 1.00 17.55 300 GLN B CA 1
ATOM 6296 C C . GLN B 1 304 ? -23.982 -25.695 -6.478 1.00 17.62 300 GLN B C 1
ATOM 6297 O O . GLN B 1 304 ? -24.553 -26.540 -7.224 1.00 19.10 300 GLN B O 1
ATOM 6303 N N . ASN B 1 305 ? -24.668 -24.726 -5.854 1.00 15.74 301 ASN B N 1
ATOM 6304 C CA A ASN B 1 305 ? -26.149 -24.637 -5.926 0.58 16.59 301 ASN B CA 1
ATOM 6305 C CA B ASN B 1 305 ? -26.145 -24.590 -5.864 0.42 16.23 301 ASN B CA 1
ATOM 6306 C C . ASN B 1 305 ? -26.605 -23.591 -6.943 1.00 15.61 301 ASN B C 1
ATOM 6307 O O . ASN B 1 305 ? -27.771 -23.191 -6.931 1.00 15.50 301 ASN B O 1
ATOM 6316 N N . LEU B 1 306 ? -25.715 -23.180 -7.829 1.00 16.29 302 LEU B N 1
ATOM 6317 C CA . LEU B 1 306 ? -25.966 -21.964 -8.631 1.00 16.09 302 LEU B CA 1
ATOM 6318 C C . LEU B 1 306 ? -27.225 -22.128 -9.479 1.00 16.73 302 LEU B C 1
ATOM 6319 O O . LEU B 1 306 ? -27.900 -21.114 -9.728 1.00 19.71 302 LEU B O 1
ATOM 6324 N N . ASP B 1 307 ? -27.544 -23.344 -9.936 1.00 18.37 303 ASP B N 1
ATOM 6325 C CA . ASP B 1 307 ? -28.700 -23.527 -10.844 1.00 19.27 303 ASP B CA 1
ATOM 6326 C C . ASP B 1 307 ? -30.020 -23.287 -10.131 1.00 19.42 303 ASP B C 1
ATOM 6327 O O . ASP B 1 307 ? -30.975 -22.981 -10.823 1.00 23.11 303 ASP B O 1
ATOM 6332 N N . ARG B 1 308 ? -30.082 -23.341 -8.808 1.00 16.76 304 ARG B N 1
ATOM 6333 C CA . ARG B 1 308 ? -31.359 -23.200 -8.083 1.00 16.97 304 ARG B CA 1
ATOM 6334 C C . ARG B 1 308 ? -31.688 -21.746 -7.724 1.00 15.80 304 ARG B C 1
ATOM 6335 O O . ARG B 1 308 ? -32.842 -21.467 -7.419 1.00 17.24 304 ARG B O 1
ATOM 6343 N N . PHE B 1 309 ? -30.715 -20.857 -7.683 1.00 14.03 305 PHE B N 1
ATOM 6344 C CA . PHE B 1 309 ? -31.039 -19.501 -7.207 1.00 13.12 305 PHE B CA 1
ATOM 6345 C C . PHE B 1 309 ? -31.847 -18.770 -8.267 1.00 14.38 305 PHE B C 1
ATOM 6346 O O . PHE B 1 309 ? -31.577 -18.843 -9.494 1.00 15.90 305 PHE B O 1
ATOM 6354 N N . HIS B 1 310 ? -32.733 -17.892 -7.827 1.00 13.10 306 HIS B N 1
ATOM 6355 C CA . HIS B 1 310 ? -33.513 -17.024 -8.743 1.00 13.82 306 HIS B CA 1
ATOM 6356 C C . HIS B 1 310 ? -32.616 -15.927 -9.321 1.00 13.74 306 HIS B C 1
ATOM 6357 O O . HIS B 1 310 ? -32.903 -15.469 -10.450 1.00 13.54 306 HIS B O 1
ATOM 6364 N N . THR B 1 311 ? -31.567 -15.516 -8.623 1.00 13.87 307 THR B N 1
ATOM 6365 C CA . THR B 1 311 ? -30.559 -14.618 -9.235 1.00 14.27 307 THR B CA 1
ATOM 6366 C C . THR B 1 311 ? -29.180 -15.013 -8.758 1.00 14.67 307 THR B C 1
ATOM 6367 O O . THR B 1 311 ? -29.037 -15.893 -7.914 1.00 17.47 307 THR B O 1
ATOM 6371 N N . PHE B 1 312 ? -28.178 -14.328 -9.282 1.00 13.19 308 PHE B N 1
ATOM 6372 C CA . PHE B 1 312 ? -26.766 -14.570 -8.955 1.00 13.03 308 PHE B CA 1
ATOM 6373 C C . PHE B 1 312 ? -26.467 -13.949 -7.600 1.00 12.54 308 PHE B C 1
ATOM 6374 O O . PHE B 1 312 ? -26.482 -12.713 -7.486 1.00 13.42 308 PHE B O 1
ATOM 6382 N N . PRO B 1 313 ? -26.171 -14.714 -6.544 1.00 11.49 309 PRO B N 1
ATOM 6383 C CA . PRO B 1 313 ? -25.858 -14.081 -5.273 1.00 11.62 309 PRO B CA 1
ATOM 6384 C C . PRO B 1 313 ? -24.573 -13.272 -5.327 1.00 11.88 309 PRO B C 1
ATOM 6385 O O . PRO B 1 313 ? -23.605 -13.618 -6.028 1.00 12.99 309 PRO B O 1
ATOM 6389 N N . ARG B 1 314 ? -24.530 -12.227 -4.527 1.00 11.52 310 ARG B N 1
ATOM 6390 C CA . ARG B 1 314 ? -23.371 -11.328 -4.406 1.00 10.85 310 ARG B CA 1
ATOM 6391 C C . ARG B 1 314 ? -22.650 -11.629 -3.106 1.00 12.01 310 ARG B C 1
ATOM 6392 O O . ARG B 1 314 ? -23.241 -11.429 -2.012 1.00 12.41 310 ARG B O 1
ATOM 6400 N N . LEU B 1 315 ? -21.412 -12.090 -3.180 1.00 12.39 311 LEU B N 1
ATOM 6401 C CA . LEU B 1 315 ? -20.634 -12.431 -1.985 1.00 12.86 311 LEU B CA 1
ATOM 6402 C C . LEU B 1 315 ? -19.633 -11.338 -1.723 1.00 11.88 311 LEU B C 1
ATOM 6403 O O . LEU B 1 315 ? -18.884 -10.927 -2.629 1.00 13.11 311 LEU B O 1
ATOM 6408 N N . ALA B 1 316 ? -19.639 -10.836 -0.509 1.00 11.38 312 ALA B N 1
ATOM 6409 C CA . ALA B 1 316 ? -18.730 -9.797 -0.015 1.00 12.23 312 ALA B CA 1
ATOM 6410 C C . ALA B 1 316 ? -18.015 -10.383 1.177 1.00 12.07 312 ALA B C 1
ATOM 6411 O O . ALA B 1 316 ? -18.684 -10.882 2.080 1.00 12.95 312 ALA B O 1
ATOM 6413 N N . GLY B 1 317 ? -16.694 -10.372 1.178 1.00 11.99 313 GLY B N 1
ATOM 6414 C CA . GLY B 1 317 ? -15.910 -11.023 2.242 1.00 13.72 313 GLY B CA 1
ATOM 6415 C C . GLY B 1 317 ? -14.705 -10.194 2.644 1.00 14.33 313 GLY B C 1
ATOM 6416 O O . GLY B 1 317 ? -13.960 -9.738 1.756 1.00 15.05 313 GLY B O 1
ATOM 6417 N N . GLU B 1 318 ? -14.593 -9.908 3.932 1.00 15.35 314 GLU B N 1
ATOM 6418 C CA A GLU B 1 318 ? -13.375 -9.295 4.523 0.59 18.72 314 GLU B CA 1
ATOM 6419 C CA B GLU B 1 318 ? -13.397 -9.311 4.558 0.41 18.87 314 GLU B CA 1
ATOM 6420 C C . GLU B 1 318 ? -12.736 -10.467 5.283 1.00 18.49 314 GLU B C 1
ATOM 6421 O O . GLU B 1 318 ? -13.385 -11.034 6.172 1.00 21.11 314 GLU B O 1
ATOM 6432 N N A CYS B 1 319 ? -11.508 -10.925 4.921 0.50 16.48 315 CYS B N 1
ATOM 6433 N N B CYS B 1 319 ? -11.544 -10.822 4.898 0.50 20.12 315 CYS B N 1
ATOM 6434 C CA A CYS B 1 319 ? -10.966 -12.298 5.229 0.50 14.90 315 CYS B CA 1
ATOM 6435 C CA B CYS B 1 319 ? -10.908 -11.910 5.619 0.50 21.07 315 CYS B CA 1
ATOM 6436 C C A CYS B 1 319 ? -9.624 -12.343 6.009 0.50 15.39 315 CYS B C 1
ATOM 6437 C C B CYS B 1 319 ? -9.646 -11.316 6.228 0.50 20.59 315 CYS B C 1
ATOM 6438 O O A CYS B 1 319 ? -9.085 -13.468 6.235 0.50 17.05 315 CYS B O 1
ATOM 6439 O O B CYS B 1 319 ? -9.622 -10.093 6.537 0.50 23.23 315 CYS B O 1
ATOM 6444 N N A GLY B 1 320 ? -9.084 -11.195 6.407 0.50 13.36 316 GLY B N 1
ATOM 6445 N N B GLY B 1 320 ? -8.663 -12.156 6.421 0.50 21.65 316 GLY B N 1
ATOM 6446 C CA A GLY B 1 320 ? -7.910 -11.100 7.297 0.50 14.19 316 GLY B CA 1
ATOM 6447 C CA B GLY B 1 320 ? -7.549 -11.798 7.285 0.50 20.52 316 GLY B CA 1
ATOM 6448 C C A GLY B 1 320 ? -6.620 -10.634 6.623 0.50 14.16 316 GLY B C 1
ATOM 6449 C C B GLY B 1 320 ? -6.527 -10.945 6.585 0.50 18.54 316 GLY B C 1
ATOM 6450 O O A GLY B 1 320 ? -6.628 -10.277 5.417 0.50 14.62 316 GLY B O 1
ATOM 6451 O O B GLY B 1 320 ? -6.625 -10.636 5.367 0.50 18.42 316 GLY B O 1
ATOM 6452 N N . GLY B 1 321 ? -5.503 -10.674 7.362 1.00 15.42 317 GLY B N 1
ATOM 6453 C CA . GLY B 1 321 ? -4.258 -10.081 6.883 1.00 15.61 317 GLY B CA 1
ATOM 6454 C C . GLY B 1 321 ? -3.085 -10.659 7.614 1.00 15.80 317 GLY B C 1
ATOM 6455 O O . GLY B 1 321 ? -3.242 -11.309 8.656 1.00 16.30 317 GLY B O 1
ATOM 6456 N N . LYS B 1 322 ? -1.919 -10.486 7.028 1.00 15.07 318 LYS B N 1
ATOM 6457 C CA . LYS B 1 322 ? -0.645 -10.653 7.752 1.00 14.77 318 LYS B CA 1
ATOM 6458 C C . LYS B 1 322 ? 0.127 -9.365 7.555 1.00 15.40 318 LYS B C 1
ATOM 6459 O O . LYS B 1 322 ? 0.902 -9.222 6.620 1.00 15.67 318 LYS B O 1
ATOM 6465 N N . ASN B 1 323 ? -0.210 -8.368 8.357 1.00 13.58 319 ASN B N 1
ATOM 6466 C CA . ASN B 1 323 ? 0.109 -6.974 8.028 1.00 14.90 319 ASN B CA 1
ATOM 6467 C C . ASN B 1 323 ? 1.498 -6.575 8.490 1.00 13.79 319 ASN B C 1
ATOM 6468 O O . ASN B 1 323 ? 1.959 -7.076 9.532 1.00 15.93 319 ASN B O 1
ATOM 6473 N N . PHE B 1 324 ? 2.099 -5.675 7.768 1.00 14.95 320 PHE B N 1
ATOM 6474 C CA . PHE B 1 324 ? 3.503 -5.280 8.016 1.00 15.96 320 PHE B CA 1
ATOM 6475 C C . PHE B 1 324 ? 3.616 -3.846 8.541 1.00 15.62 320 PHE B C 1
ATOM 6476 O O . PHE B 1 324 ? 2.887 -2.934 8.136 1.00 14.91 320 PHE B O 1
ATOM 6484 N N . HIS B 1 325 ? 4.705 -3.629 9.303 1.00 16.28 321 HIS B N 1
ATOM 6485 C CA . HIS B 1 325 ? 5.324 -2.298 9.508 1.00 16.65 321 HIS B CA 1
ATOM 6486 C C . HIS B 1 325 ? 6.753 -2.377 8.974 1.00 15.83 321 HIS B C 1
ATOM 6487 O O . HIS B 1 325 ? 7.519 -3.141 9.536 1.00 17.01 321 HIS B O 1
ATOM 6494 N N . PHE B 1 326 ? 7.032 -1.625 7.932 1.00 15.47 322 PHE B N 1
ATOM 6495 C CA . PHE B 1 326 ? 8.388 -1.622 7.330 1.00 15.91 322 PHE B CA 1
ATOM 6496 C C . PHE B 1 326 ? 9.068 -0.321 7.764 1.00 15.97 322 PHE B C 1
ATOM 6497 O O . PHE B 1 326 ? 8.530 0.764 7.540 1.00 17.77 322 PHE B O 1
ATOM 6505 N N . VAL B 1 327 ? 10.283 -0.457 8.338 1.00 17.48 323 VAL B N 1
ATOM 6506 C CA . VAL B 1 327 ? 11.054 0.679 8.887 1.00 17.84 323 VAL B CA 1
ATOM 6507 C C . VAL B 1 327 ? 12.274 0.897 7.991 1.00 17.11 323 VAL B C 1
ATOM 6508 O O . VAL B 1 327 ? 13.036 -0.076 7.791 1.00 19.86 323 VAL B O 1
ATOM 6512 N N . HIS B 1 328 ? 12.409 2.118 7.537 1.00 18.54 324 HIS B N 1
ATOM 6513 C CA . HIS B 1 328 ? 13.642 2.618 6.892 1.00 18.83 324 HIS B CA 1
ATOM 6514 C C . HIS B 1 328 ? 14.550 3.250 7.948 1.00 21.15 324 HIS B C 1
ATOM 6515 O O . HIS B 1 328 ? 14.042 3.780 8.968 1.00 19.82 324 HIS B O 1
ATOM 6522 N N . ARG B 1 329 ? 15.860 3.230 7.692 1.00 22.57 325 ARG B N 1
ATOM 6523 C CA . ARG B 1 329 ? 16.852 3.722 8.697 1.00 23.69 325 ARG B CA 1
ATOM 6524 C C . ARG B 1 329 ? 16.631 5.204 9.037 1.00 22.67 325 ARG B C 1
ATOM 6525 O O . ARG B 1 329 ? 17.094 5.582 10.099 1.00 24.00 325 ARG B O 1
ATOM 6533 N N . SER B 1 330 ? 15.901 5.980 8.230 1.00 21.20 326 SER B N 1
ATOM 6534 C CA . SER B 1 330 ? 15.572 7.414 8.437 1.00 21.86 326 SER B CA 1
ATOM 6535 C C . SER B 1 330 ? 14.340 7.613 9.343 1.00 23.09 326 SER B C 1
ATOM 6536 O O . SER B 1 330 ? 13.960 8.782 9.569 1.00 24.57 326 SER B O 1
ATOM 6539 N N . ALA B 1 331 ? 13.718 6.536 9.819 1.00 22.46 327 ALA B N 1
ATOM 6540 C CA . ALA B 1 331 ? 12.436 6.615 10.574 1.00 21.04 327 ALA B CA 1
ATOM 6541 C C . ALA B 1 331 ? 12.586 7.372 11.900 1.00 22.23 327 ALA B C 1
ATOM 6542 O O . ALA B 1 331 ? 13.633 7.300 12.570 1.00 23.02 327 ALA B O 1
ATOM 6544 N N . ASP B 1 332 ? 11.495 7.997 12.314 1.00 19.56 328 ASP B N 1
ATOM 6545 C CA . ASP B 1 332 ? 11.278 8.496 13.701 1.00 20.08 328 ASP B CA 1
ATOM 6546 C C . ASP B 1 332 ? 11.118 7.279 14.599 1.00 17.64 328 ASP B C 1
ATOM 6547 O O . ASP B 1 332 ? 10.042 6.629 14.584 1.00 19.50 328 ASP B O 1
ATOM 6552 N N . VAL B 1 333 ? 12.112 6.949 15.392 1.00 19.03 329 VAL B N 1
ATOM 6553 C CA . VAL B 1 333 ? 12.146 5.697 16.184 1.00 19.52 329 VAL B CA 1
ATOM 6554 C C . VAL B 1 333 ? 10.981 5.666 17.183 1.00 19.71 329 VAL B C 1
ATOM 6555 O O . VAL B 1 333 ? 10.363 4.620 17.337 1.00 17.61 329 VAL B O 1
ATOM 6559 N N . GLU B 1 334 ? 10.690 6.752 17.876 1.00 19.44 330 GLU B N 1
ATOM 6560 C CA . GLU B 1 334 ? 9.599 6.731 18.890 1.00 19.27 330 GLU B CA 1
ATOM 6561 C C . GLU B 1 334 ? 8.247 6.504 18.205 1.00 17.66 330 GLU B C 1
ATOM 6562 O O . GLU B 1 334 ? 7.431 5.826 18.813 1.00 18.86 330 GLU B O 1
ATOM 6568 N N . SER B 1 335 ? 8.006 7.044 17.026 1.00 17.07 331 SER B N 1
ATOM 6569 C CA . SER B 1 335 ? 6.766 6.761 16.259 1.00 17.51 331 SER B CA 1
ATOM 6570 C C . SER B 1 335 ? 6.730 5.267 15.903 1.00 17.55 331 SER B C 1
ATOM 6571 O O . SER B 1 335 ? 5.666 4.631 15.985 1.00 17.15 331 SER B O 1
ATOM 6574 N N . VAL B 1 336 ? 7.847 4.697 15.455 1.00 16.85 332 VAL B N 1
ATOM 6575 C CA . VAL B 1 336 ? 7.900 3.249 15.151 1.00 17.03 332 VAL B CA 1
ATOM 6576 C C . VAL B 1 336 ? 7.497 2.483 16.393 1.00 17.18 332 VAL B C 1
ATOM 6577 O O . VAL B 1 336 ? 6.681 1.530 16.323 1.00 17.16 332 VAL B O 1
ATOM 6581 N N . VAL B 1 337 ? 8.063 2.827 17.542 1.00 16.91 333 VAL B N 1
ATOM 6582 C CA . VAL B 1 337 ? 7.845 2.035 18.767 1.00 16.47 333 VAL B CA 1
ATOM 6583 C C . VAL B 1 337 ? 6.377 2.143 19.213 1.00 15.01 333 VAL B C 1
ATOM 6584 O O . VAL B 1 337 ? 5.725 1.098 19.393 1.00 15.22 333 VAL B O 1
ATOM 6588 N N . SER B 1 338 ? 5.845 3.348 19.334 1.00 16.12 334 SER B N 1
ATOM 6589 C CA A SER B 1 338 ? 4.442 3.555 19.781 0.50 16.36 334 SER B CA 1
ATOM 6590 C CA B SER B 1 338 ? 4.446 3.506 19.816 0.50 17.54 334 SER B CA 1
ATOM 6591 C C . SER B 1 338 ? 3.474 2.921 18.779 1.00 16.09 334 SER B C 1
ATOM 6592 O O . SER B 1 338 ? 2.545 2.197 19.202 1.00 15.78 334 SER B O 1
ATOM 6597 N N . GLY B 1 339 ? 3.662 3.234 17.508 1.00 15.29 335 GLY B N 1
ATOM 6598 C CA . GLY B 1 339 ? 2.730 2.746 16.489 1.00 15.32 335 GLY B CA 1
ATOM 6599 C C . GLY B 1 339 ? 2.750 1.235 16.402 1.00 15.49 335 GLY B C 1
ATOM 6600 O O . GLY B 1 339 ? 1.710 0.607 16.225 1.00 15.03 335 GLY B O 1
ATOM 6601 N N . THR B 1 340 ? 3.907 0.597 16.478 1.00 14.11 336 THR B N 1
ATOM 6602 C CA . THR B 1 340 ? 4.014 -0.866 16.415 1.00 14.96 336 THR B CA 1
ATOM 6603 C C . THR B 1 340 ? 3.425 -1.532 17.647 1.00 14.03 336 THR B C 1
ATOM 6604 O O . THR B 1 340 ? 2.704 -2.559 17.534 1.00 14.65 336 THR B O 1
ATOM 6608 N N . LEU B 1 341 ? 3.698 -1.001 18.843 1.00 15.54 337 LEU B N 1
ATOM 6609 C CA . LEU B 1 341 ? 3.103 -1.581 20.065 1.00 14.55 337 LEU B CA 1
ATOM 6610 C C . LEU B 1 341 ? 1.567 -1.488 20.006 1.00 14.47 337 LEU B C 1
ATOM 6611 O O . LEU B 1 341 ? 0.899 -2.461 20.352 1.00 15.36 337 LEU B O 1
ATOM 6616 N N . ARG B 1 342 ? 1.016 -0.367 19.573 1.00 14.86 338 ARG B N 1
ATOM 6617 C CA . ARG B 1 342 ? -0.465 -0.268 19.437 1.00 13.64 338 ARG B CA 1
ATOM 6618 C C . ARG B 1 342 ? -0.943 -1.236 18.351 1.00 14.16 338 ARG B C 1
ATOM 6619 O O . ARG B 1 342 ? -1.882 -1.999 18.611 1.00 13.58 338 ARG B O 1
ATOM 6627 N N . SER B 1 343 ? -0.367 -1.196 17.153 1.00 13.36 339 SER B N 1
ATOM 6628 C CA . SER B 1 343 ? -0.893 -2.015 16.043 1.00 13.80 339 SER B CA 1
ATOM 6629 C C . SER B 1 343 ? -0.815 -3.489 16.431 1.00 13.31 339 SER B C 1
ATOM 6630 O O . SER B 1 343 ? -1.753 -4.269 16.156 1.00 13.81 339 SER B O 1
ATOM 6633 N N . ALA B 1 344 ? 0.280 -3.944 17.030 1.00 13.73 340 ALA B N 1
ATOM 6634 C CA . ALA B 1 344 ? 0.498 -5.374 17.304 1.00 14.25 340 ALA B CA 1
ATOM 6635 C C . ALA B 1 344 ? -0.349 -5.874 18.463 1.00 14.56 340 ALA B C 1
ATOM 6636 O O . ALA B 1 344 ? -0.739 -7.051 18.480 1.00 14.54 340 ALA B O 1
ATOM 6638 N N . PHE B 1 345 ? -0.579 -5.029 19.484 1.00 14.16 341 PHE B N 1
ATOM 6639 C CA . PHE B 1 345 ? -1.055 -5.545 20.786 1.00 14.57 341 PHE B CA 1
ATOM 6640 C C . PHE B 1 345 ? -2.419 -4.990 21.206 1.00 13.98 341 PHE B C 1
ATOM 6641 O O . PHE B 1 345 ? -2.978 -5.587 22.121 1.00 14.07 341 PHE B O 1
ATOM 6649 N N . GLU B 1 346 ? -2.880 -3.855 20.674 1.00 13.12 342 GLU B N 1
ATOM 6650 C CA . GLU B 1 346 ? -4.234 -3.427 21.108 1.00 12.93 342 GLU B CA 1
ATOM 6651 C C . GLU B 1 346 ? -5.232 -4.533 20.793 1.00 12.85 342 GLU B C 1
ATOM 6652 O O . GLU B 1 346 ? -5.161 -5.211 19.756 1.00 12.86 342 GLU B O 1
ATOM 6658 N N . TYR B 1 347 ? -6.197 -4.644 21.683 1.00 12.21 343 TYR B N 1
ATOM 6659 C CA . TYR B 1 347 ? -7.192 -5.733 21.658 1.00 12.34 343 TYR B CA 1
ATOM 6660 C C . TYR B 1 347 ? -6.482 -7.063 21.440 1.00 12.72 343 TYR B C 1
ATOM 6661 O O . TYR B 1 347 ? -7.064 -7.975 20.765 1.00 13.00 343 TYR B O 1
ATOM 6670 N N . GLY B 1 348 ? -5.293 -7.242 22.021 1.00 13.99 344 GLY B N 1
ATOM 6671 C CA . GLY B 1 348 ? -4.604 -8.529 21.953 1.00 14.65 344 GLY B CA 1
ATOM 6672 C C . GLY B 1 348 ? -4.197 -8.900 20.535 1.00 14.09 344 GLY B C 1
ATOM 6673 O O . GLY B 1 348 ? -4.039 -10.094 20.251 1.00 14.53 344 GLY B O 1
ATOM 6674 N N . GLY B 1 349 ? -4.059 -7.943 19.640 1.00 13.28 345 GLY B N 1
ATOM 6675 C CA . GLY B 1 349 ? -3.754 -8.221 18.229 1.00 13.45 345 GLY B CA 1
ATOM 6676 C C . GLY B 1 349 ? -4.903 -8.906 17.511 1.00 13.65 345 GLY B C 1
ATOM 6677 O O . GLY B 1 349 ? -4.709 -9.419 16.381 1.00 14.33 345 GLY B O 1
ATOM 6678 N N . GLN B 1 350 ? -6.112 -8.808 18.023 1.00 12.83 346 GLN B N 1
ATOM 6679 C CA . GLN B 1 350 ? -7.277 -9.537 17.435 1.00 13.52 346 GLN B CA 1
ATOM 6680 C C . GLN B 1 350 ? -7.957 -8.635 16.408 1.00 13.92 346 GLN B C 1
ATOM 6681 O O . GLN B 1 350 ? -9.170 -8.332 16.540 1.00 14.30 346 GLN B O 1
ATOM 6687 N N . LYS B 1 351 ? -7.200 -8.208 15.427 1.00 13.69 347 LYS B N 1
ATOM 6688 C CA . LYS B 1 351 ? -7.718 -7.337 14.359 1.00 13.73 347 LYS B CA 1
ATOM 6689 C C . LYS B 1 351 ? -7.163 -7.841 13.042 1.00 14.53 347 LYS B C 1
ATOM 6690 O O . LYS B 1 351 ? -5.953 -8.109 12.955 1.00 13.18 347 LYS B O 1
ATOM 6696 N N . CYS B 1 352 ? -7.987 -7.826 12.009 1.00 14.43 348 CYS B N 1
ATOM 6697 C CA . CYS B 1 352 ? -7.509 -8.194 10.668 1.00 16.70 348 CYS B CA 1
ATOM 6698 C C . CYS B 1 352 ? -6.433 -7.218 10.188 1.00 14.88 348 CYS B C 1
ATOM 6699 O O . CYS B 1 352 ? -5.725 -7.587 9.213 1.00 15.45 348 CYS B O 1
ATOM 6702 N N . SER B 1 353 ? -6.297 -6.032 10.794 1.00 13.29 349 SER B N 1
ATOM 6703 C CA . SER B 1 353 ? -5.409 -4.920 10.404 1.00 12.98 349 SER B CA 1
ATOM 6704 C C . SER B 1 353 ? -4.126 -4.899 11.245 1.00 13.05 349 SER B C 1
ATOM 6705 O O . SER B 1 353 ? -3.261 -4.077 10.972 1.00 12.94 349 SER B O 1
ATOM 6708 N N . ALA B 1 354 ? -4.038 -5.725 12.283 1.00 13.23 350 ALA B N 1
ATOM 6709 C CA . ALA B 1 354 ? -2.945 -5.659 13.287 1.00 13.86 350 ALA B CA 1
ATOM 6710 C C . ALA B 1 354 ? -1.599 -5.969 12.661 1.00 14.99 350 ALA B C 1
ATOM 6711 O O . ALA B 1 354 ? -1.474 -6.913 11.833 1.00 14.63 350 ALA B O 1
ATOM 6713 N N . CYS B 1 355 ? -0.593 -5.195 13.007 1.00 14.65 351 CYS B N 1
ATOM 6714 C CA . CYS B 1 355 ? 0.804 -5.486 12.598 1.00 14.77 351 CYS B CA 1
ATOM 6715 C C . CYS B 1 355 ? 1.263 -6.781 13.248 1.00 15.22 351 CYS B C 1
ATOM 6716 O O . CYS B 1 355 ? 1.239 -6.913 14.471 1.00 15.91 351 CYS B O 1
ATOM 6719 N N . SER B 1 356 ? 1.673 -7.755 12.438 1.00 15.42 352 SER B N 1
ATOM 6720 C CA . SER B 1 356 ? 2.254 -9.005 12.954 1.00 15.91 352 SER B CA 1
ATOM 6721 C C . SER B 1 356 ? 3.651 -9.238 12.360 1.00 15.48 352 SER B C 1
ATOM 6722 O O . SER B 1 356 ? 4.301 -10.178 12.844 1.00 16.81 352 SER B O 1
ATOM 6725 N N . ARG B 1 357 ? 4.112 -8.410 11.435 1.00 15.83 353 ARG B N 1
ATOM 6726 C CA . ARG B 1 357 ? 5.492 -8.540 10.921 1.00 15.78 353 ARG B CA 1
ATOM 6727 C C . ARG B 1 357 ? 6.117 -7.170 10.859 1.00 17.23 353 ARG B C 1
ATOM 6728 O O . ARG B 1 357 ? 5.595 -6.265 10.204 1.00 18.53 353 ARG B O 1
ATOM 6736 N N . LEU B 1 358 ? 7.208 -7.023 11.617 1.00 17.28 354 LEU B N 1
ATOM 6737 C CA . LEU B 1 358 ? 8.003 -5.779 11.663 1.00 16.75 354 LEU B CA 1
ATOM 6738 C C . LEU B 1 358 ? 9.330 -6.037 10.921 1.00 16.34 354 LEU B C 1
ATOM 6739 O O . LEU B 1 358 ? 10.018 -6.983 11.287 1.00 18.86 354 LEU B O 1
ATOM 6744 N N . TYR B 1 359 ? 9.675 -5.136 10.029 1.00 16.24 355 TYR B N 1
ATOM 6745 C CA . TYR B 1 359 ? 10.946 -5.184 9.262 1.00 17.81 355 TYR B CA 1
ATOM 6746 C C . TYR B 1 359 ? 11.791 -4.006 9.709 1.00 16.29 355 TYR B C 1
ATOM 6747 O O . TYR B 1 359 ? 11.401 -2.865 9.501 1.00 17.38 355 TYR B O 1
ATOM 6756 N N . VAL B 1 360 ? 12.978 -4.309 10.268 1.00 19.25 356 VAL B N 1
ATOM 6757 C CA . VAL B 1 360 ? 13.848 -3.289 10.914 1.00 20.60 356 VAL B CA 1
ATOM 6758 C C . VAL B 1 360 ? 15.236 -3.342 10.285 1.00 18.09 356 VAL B C 1
ATOM 6759 O O . VAL B 1 360 ? 15.763 -4.436 10.162 1.00 19.87 356 VAL B O 1
ATOM 6763 N N . PRO B 1 361 ? 15.837 -2.199 9.920 1.00 19.02 357 PRO B N 1
ATOM 6764 C CA . PRO B 1 361 ? 17.210 -2.227 9.403 1.00 20.18 357 PRO B CA 1
ATOM 6765 C C . PRO B 1 361 ? 18.196 -2.519 10.551 1.00 23.56 357 PRO B C 1
ATOM 6766 O O . PRO B 1 361 ? 18.009 -2.026 11.672 1.00 23.30 357 PRO B O 1
ATOM 6770 N N . HIS B 1 362 ? 19.253 -3.279 10.245 1.00 21.41 358 HIS B N 1
ATOM 6771 C CA . HIS B 1 362 ? 20.322 -3.640 11.207 1.00 23.10 358 HIS B CA 1
ATOM 6772 C C . HIS B 1 362 ? 20.781 -2.405 11.981 1.00 21.33 358 HIS B C 1
ATOM 6773 O O . HIS B 1 362 ? 20.960 -2.552 13.201 1.00 23.71 358 HIS B O 1
ATOM 6780 N N . SER B 1 363 ? 20.985 -1.268 11.327 1.00 22.21 359 SER B N 1
ATOM 6781 C CA . SER B 1 363 ? 21.557 -0.046 11.952 1.00 24.76 359 SER B CA 1
ATOM 6782 C C . SER B 1 363 ? 20.678 0.471 13.105 1.00 26.85 359 SER B C 1
ATOM 6783 O O . SER B 1 363 ? 21.256 0.948 14.115 1.00 28.31 359 SER B O 1
ATOM 6786 N N . LEU B 1 364 ? 19.344 0.367 13.005 1.00 24.93 360 LEU B N 1
ATOM 6787 C CA . LEU B 1 364 ? 18.409 0.878 14.054 1.00 23.57 360 LEU B CA 1
ATOM 6788 C C . LEU B 1 364 ? 18.020 -0.253 15.009 1.00 23.21 360 LEU B C 1
ATOM 6789 O O . LEU B 1 364 ? 17.293 -0.006 15.998 1.00 23.71 360 LEU B O 1
ATOM 6794 N N . TRP B 1 365 ? 18.370 -1.491 14.751 1.00 22.81 361 TRP B N 1
ATOM 6795 C CA . TRP B 1 365 ? 17.792 -2.614 15.525 1.00 23.01 361 TRP B CA 1
ATOM 6796 C C . TRP B 1 365 ? 18.151 -2.530 17.004 1.00 26.24 361 TRP B C 1
ATOM 6797 O O . TRP B 1 365 ? 17.282 -2.682 17.862 1.00 23.72 361 TRP B O 1
ATOM 6808 N N . PRO B 1 366 ? 19.427 -2.332 17.405 1.00 25.64 362 PRO B N 1
ATOM 6809 C CA . PRO B 1 366 ? 19.717 -2.249 18.839 1.00 25.75 362 PRO B CA 1
ATOM 6810 C C . PRO B 1 366 ? 18.853 -1.193 19.551 1.00 23.30 362 PRO B C 1
ATOM 6811 O O . PRO B 1 366 ? 18.321 -1.485 20.592 1.00 23.67 362 PRO B O 1
ATOM 6815 N N . GLN B 1 367 ? 18.722 -0.017 18.961 1.00 21.87 363 GLN B N 1
ATOM 6816 C CA . GLN B 1 367 ? 17.893 1.083 19.515 1.00 22.75 363 GLN B CA 1
ATOM 6817 C C . GLN B 1 367 ? 16.408 0.652 19.561 1.00 24.29 363 GLN B C 1
ATOM 6818 O O . GLN B 1 367 ? 15.763 0.802 20.625 1.00 22.90 363 GLN B O 1
ATOM 6824 N N . ILE B 1 368 ? 15.861 0.141 18.466 1.00 22.12 364 ILE B N 1
ATOM 6825 C CA . ILE B 1 368 ? 14.414 -0.236 18.452 1.00 20.78 364 ILE B CA 1
ATOM 6826 C C . ILE B 1 368 ? 14.170 -1.409 19.385 1.00 21.95 364 ILE B C 1
ATOM 6827 O O . ILE B 1 368 ? 13.182 -1.368 20.136 1.00 20.92 364 ILE B O 1
ATOM 6832 N N . LYS B 1 369 ? 15.019 -2.432 19.364 1.00 20.96 365 LYS B N 1
ATOM 6833 C CA . LYS B 1 369 ? 14.903 -3.572 20.288 1.00 21.09 365 LYS B CA 1
ATOM 6834 C C . LYS B 1 369 ? 14.871 -3.063 21.740 1.00 20.17 365 LYS B C 1
ATOM 6835 O O . LYS B 1 369 ? 13.981 -3.448 22.498 1.00 21.71 365 LYS B O 1
ATOM 6841 N N . GLY B 1 370 ? 15.837 -2.230 22.128 1.00 21.41 366 GLY B N 1
ATOM 6842 C CA . GLY B 1 370 ? 15.912 -1.699 23.503 1.00 20.72 366 GLY B CA 1
ATOM 6843 C C . GLY B 1 370 ? 14.591 -1.053 23.923 1.00 21.17 366 GLY B C 1
ATOM 6844 O O . GLY B 1 370 ? 14.083 -1.323 25.035 1.00 21.14 366 GLY B O 1
ATOM 6845 N N . ARG B 1 371 ? 14.073 -0.199 23.053 1.00 20.03 367 ARG B N 1
ATOM 6846 C CA . ARG B 1 371 ? 12.856 0.607 23.322 1.00 19.76 367 ARG B CA 1
ATOM 6847 C C . ARG B 1 371 ? 11.653 -0.330 23.369 1.00 21.45 367 ARG B C 1
ATOM 6848 O O . ARG B 1 371 ? 10.860 -0.214 24.299 1.00 20.44 367 ARG B O 1
ATOM 6856 N N . LEU B 1 372 ? 11.547 -1.274 22.433 1.00 19.55 368 LEU B N 1
ATOM 6857 C CA . LEU B 1 372 ? 10.404 -2.223 22.454 1.00 19.61 368 LEU B CA 1
ATOM 6858 C C . LEU B 1 372 ? 10.434 -3.023 23.747 1.00 20.37 368 LEU B C 1
ATOM 6859 O O . LEU B 1 372 ? 9.365 -3.223 24.408 1.00 20.56 368 LEU B O 1
ATOM 6864 N N . LEU B 1 373 ? 11.613 -3.458 24.175 1.00 21.20 369 LEU B N 1
ATOM 6865 C CA . LEU B 1 373 ? 11.714 -4.294 25.400 1.00 23.00 369 LEU B CA 1
ATOM 6866 C C . LEU B 1 373 ? 11.419 -3.446 26.643 1.00 20.67 369 LEU B C 1
ATOM 6867 O O . LEU B 1 373 ? 10.743 -3.999 27.521 1.00 22.39 369 LEU B O 1
ATOM 6872 N N . GLU B 1 374 ? 11.845 -2.186 26.678 1.00 21.19 370 GLU B N 1
ATOM 6873 C CA A GLU B 1 374 ? 11.546 -1.302 27.841 0.46 22.57 370 GLU B CA 1
ATOM 6874 C CA B GLU B 1 374 ? 11.559 -1.230 27.790 0.54 21.82 370 GLU B CA 1
ATOM 6875 C C . GLU B 1 374 ? 10.030 -1.072 27.904 1.00 22.40 370 GLU B C 1
ATOM 6876 O O . GLU B 1 374 ? 9.447 -1.280 28.995 1.00 23.32 370 GLU B O 1
ATOM 6887 N N . GLU B 1 375 ? 9.407 -0.724 26.794 1.00 19.94 371 GLU B N 1
ATOM 6888 C CA . GLU B 1 375 ? 7.959 -0.406 26.815 1.00 19.55 371 GLU B CA 1
ATOM 6889 C C . GLU B 1 375 ? 7.144 -1.664 27.077 1.00 20.39 371 GLU B C 1
ATOM 6890 O O . GLU B 1 375 ? 6.142 -1.573 27.781 1.00 20.64 371 GLU B O 1
ATOM 6896 N N . HIS B 1 376 ? 7.569 -2.809 26.561 1.00 20.09 372 HIS B N 1
ATOM 6897 C CA . HIS B 1 376 ? 6.907 -4.117 26.772 1.00 20.41 372 HIS B CA 1
ATOM 6898 C C . HIS B 1 376 ? 6.712 -4.364 28.273 1.00 22.44 372 HIS B C 1
ATOM 6899 O O . HIS B 1 376 ? 5.623 -4.801 28.696 1.00 21.23 372 HIS B O 1
ATOM 6906 N N . SER B 1 377 ? 7.722 -4.076 29.090 1.00 22.73 373 SER B N 1
ATOM 6907 C CA . SER B 1 377 ? 7.659 -4.330 30.547 1.00 23.22 373 SER B CA 1
ATOM 6908 C C . SER B 1 377 ? 6.618 -3.399 31.205 1.00 21.28 373 SER B C 1
ATOM 6909 O O . SER B 1 377 ? 6.261 -3.666 32.344 1.00 24.02 373 SER B O 1
ATOM 6912 N N . ARG B 1 378 ? 6.180 -2.312 30.540 1.00 21.14 374 ARG B N 1
ATOM 6913 C CA A ARG B 1 378 ? 5.201 -1.352 31.113 0.54 22.24 374 ARG B CA 1
ATOM 6914 C CA B ARG B 1 378 ? 5.218 -1.290 31.037 0.46 21.53 374 ARG B CA 1
ATOM 6915 C C . ARG B 1 378 ? 3.788 -1.648 30.594 1.00 21.82 374 ARG B C 1
ATOM 6916 O O . ARG B 1 378 ? 2.836 -0.947 31.047 1.00 23.87 374 ARG B O 1
ATOM 6931 N N . ILE B 1 379 ? 3.616 -2.674 29.760 1.00 19.53 375 ILE B N 1
ATOM 6932 C CA . ILE B 1 379 ? 2.261 -3.043 29.272 1.00 18.97 375 ILE B CA 1
ATOM 6933 C C . ILE B 1 379 ? 1.559 -3.820 30.378 1.00 19.67 375 ILE B C 1
ATOM 6934 O O . ILE B 1 379 ? 2.045 -4.898 30.791 1.00 22.17 375 ILE B O 1
ATOM 6939 N N . LYS B 1 380 ? 0.396 -3.333 30.803 1.00 18.96 376 LYS B N 1
ATOM 6940 C CA . LYS B 1 380 ? -0.441 -4.060 31.779 1.00 20.14 376 LYS B CA 1
ATOM 6941 C C . LYS B 1 380 ? -1.488 -4.888 31.033 1.00 18.78 376 LYS B C 1
ATOM 6942 O O . LYS B 1 380 ? -2.229 -4.325 30.205 1.00 18.73 376 LYS B O 1
ATOM 6948 N N . VAL B 1 381 ? -1.581 -6.160 31.361 1.00 19.15 377 VAL B N 1
ATOM 6949 C CA . VAL B 1 381 ? -2.633 -7.074 30.866 1.00 18.95 377 VAL B CA 1
ATOM 6950 C C . VAL B 1 381 ? -3.511 -7.416 32.065 1.00 19.06 377 VAL B C 1
ATOM 6951 O O . VAL B 1 381 ? -2.985 -7.825 33.108 1.00 21.78 377 VAL B O 1
ATOM 6955 N N . GLY B 1 382 ? -4.820 -7.226 31.979 1.00 17.42 378 GLY B N 1
ATOM 6956 C CA . GLY B 1 382 ? -5.675 -7.625 33.098 1.00 17.32 378 GLY B CA 1
ATOM 6957 C C . GLY B 1 382 ? -7.130 -7.381 32.795 1.00 17.01 378 GLY B C 1
ATOM 6958 O O . GLY B 1 382 ? -7.497 -7.390 31.610 1.00 15.80 378 GLY B O 1
ATOM 6959 N N . ASP B 1 383 ? -7.926 -7.236 33.844 1.00 16.48 379 ASP B N 1
ATOM 6960 C CA . ASP B 1 383 ? -9.388 -7.035 33.761 1.00 15.85 379 ASP B CA 1
ATOM 6961 C C . ASP B 1 383 ? -9.666 -5.608 33.321 1.00 16.84 379 ASP B C 1
ATOM 6962 O O . ASP B 1 383 ? -9.377 -4.671 34.054 1.00 16.87 379 ASP B O 1
ATOM 6967 N N . PRO B 1 384 ? -10.248 -5.399 32.126 1.00 15.54 380 PRO B N 1
ATOM 6968 C CA . PRO B 1 384 ? -10.444 -4.033 31.633 1.00 15.26 380 PRO B CA 1
ATOM 6969 C C . PRO B 1 384 ? -11.600 -3.265 32.276 1.00 14.83 380 PRO B C 1
ATOM 6970 O O . PRO B 1 384 ? -11.614 -2.038 32.180 1.00 15.07 380 PRO B O 1
ATOM 6974 N N . ALA B 1 385 ? -12.537 -3.991 32.884 1.00 15.16 381 ALA B N 1
ATOM 6975 C CA . ALA B 1 385 ? -13.647 -3.381 33.625 1.00 15.31 381 ALA B CA 1
ATOM 6976 C C . ALA B 1 385 ? -13.182 -2.890 34.986 1.00 17.54 381 ALA B C 1
ATOM 6977 O O . ALA B 1 385 ? -13.628 -1.836 35.401 1.00 20.35 381 ALA B O 1
ATOM 6979 N N . GLU B 1 386 ? -12.348 -3.668 35.652 1.00 17.36 382 GLU B N 1
ATOM 6980 C CA A GLU B 1 386 ? -11.939 -3.333 37.042 0.44 19.55 382 GLU B CA 1
ATOM 6981 C CA B GLU B 1 386 ? -11.886 -3.389 37.037 0.56 18.95 382 GLU B CA 1
ATOM 6982 C C . GLU B 1 386 ? -10.681 -2.450 37.026 1.00 19.65 382 GLU B C 1
ATOM 6983 O O . GLU B 1 386 ? -10.509 -1.680 37.991 1.00 22.67 382 GLU B O 1
ATOM 6994 N N . ASP B 1 387 ? -9.859 -2.512 35.977 1.00 17.44 383 ASP B N 1
ATOM 6995 C CA . ASP B 1 387 ? -8.576 -1.768 35.971 1.00 17.79 383 ASP B CA 1
ATOM 6996 C C . ASP B 1 387 ? -8.428 -1.029 34.652 1.00 16.85 383 ASP B C 1
ATOM 6997 O O . ASP B 1 387 ? -7.998 -1.635 33.637 1.00 16.02 383 ASP B O 1
ATOM 7002 N N . PHE B 1 388 ? -8.766 0.260 34.650 1.00 15.75 384 PHE B N 1
ATOM 7003 C CA . PHE B 1 388 ? -8.636 1.111 33.444 1.00 16.07 384 PHE B CA 1
ATOM 7004 C C . PHE B 1 388 ? -7.177 1.366 33.070 1.00 16.43 384 PHE B C 1
ATOM 7005 O O . PHE B 1 388 ? -6.948 1.910 31.986 1.00 17.66 384 PHE B O 1
ATOM 7013 N N . GLY B 1 389 ? -6.221 0.942 33.906 1.00 16.44 385 GLY B N 1
ATOM 7014 C CA . GLY B 1 389 ? -4.798 0.926 33.524 1.00 17.32 385 GLY B CA 1
ATOM 7015 C C . GLY B 1 389 ? -4.460 -0.154 32.503 1.00 18.61 385 GLY B C 1
ATOM 7016 O O . GLY B 1 389 ? -3.345 -0.117 31.953 1.00 17.97 385 GLY B O 1
ATOM 7017 N N . THR B 1 390 ? -5.342 -1.119 32.268 1.00 16.66 386 THR B N 1
ATOM 7018 C CA . THR B 1 390 ? -5.092 -2.269 31.359 1.00 16.56 386 THR B CA 1
ATOM 7019 C C . THR B 1 390 ? -4.828 -1.772 29.940 1.00 15.61 386 THR B C 1
ATOM 7020 O O . THR B 1 390 ? -5.628 -0.997 29.383 1.00 16.10 386 THR B O 1
ATOM 7024 N N . PHE B 1 391 ? -3.738 -2.193 29.322 1.00 14.72 387 PHE B N 1
ATOM 7025 C CA . PHE B 1 391 ? -3.536 -1.867 27.891 1.00 14.39 387 PHE B CA 1
ATOM 7026 C C . PHE B 1 391 ? -4.368 -2.781 27.006 1.00 13.74 387 PHE B C 1
ATOM 7027 O O . PHE B 1 391 ? -5.035 -2.265 26.107 1.00 13.67 387 PHE B O 1
ATOM 7035 N N . PHE B 1 392 ? -4.349 -4.079 27.287 1.00 14.26 388 PHE B N 1
ATOM 7036 C CA . PHE B 1 392 ? -5.257 -5.029 26.607 1.00 13.82 388 PHE B CA 1
ATOM 7037 C C . PHE B 1 392 ? -5.489 -6.189 27.534 1.00 13.92 388 PHE B C 1
ATOM 7038 O O . PHE B 1 392 ? -4.787 -6.357 28.547 1.00 15.13 388 PHE B O 1
ATOM 7046 N N . SER B 1 393 ? -6.526 -6.948 27.265 1.00 14.53 389 SER B N 1
ATOM 7047 C CA . SER B 1 393 ? -7.018 -8.020 28.140 1.00 14.44 389 SER B CA 1
ATOM 7048 C C . SER B 1 393 ? -6.884 -9.394 27.453 1.00 13.78 389 SER B C 1
ATOM 7049 O O . SER B 1 393 ? -6.162 -9.541 26.456 1.00 14.77 389 SER B O 1
ATOM 7052 N N . ALA B 1 394 ? -7.577 -10.360 27.994 1.00 14.48 390 ALA B N 1
ATOM 7053 C CA . ALA B 1 394 ? -7.611 -11.739 27.496 1.00 14.88 390 ALA B CA 1
ATOM 7054 C C . ALA B 1 394 ? -8.052 -11.770 26.032 1.00 14.97 390 ALA B C 1
ATOM 7055 O O . ALA B 1 394 ? -8.797 -10.884 25.554 1.00 13.95 390 ALA B O 1
ATOM 7057 N N . VAL B 1 395 ? -7.609 -12.795 25.329 1.00 14.72 391 VAL B N 1
ATOM 7058 C CA . VAL B 1 395 ? -8.124 -13.125 23.985 1.00 13.74 391 VAL B CA 1
ATOM 7059 C C . VAL B 1 395 ? -9.508 -13.766 24.125 1.00 14.66 391 VAL B C 1
ATOM 7060 O O . VAL B 1 395 ? -10.005 -14.027 25.218 1.00 14.88 391 VAL B O 1
ATOM 7064 N N . ILE B 1 396 ? -10.186 -13.957 23.009 1.00 14.63 392 ILE B N 1
ATOM 7065 C CA . ILE B 1 396 ? -11.668 -14.024 23.054 1.00 13.94 392 ILE B CA 1
ATOM 7066 C C . ILE B 1 396 ? -12.153 -15.335 23.684 1.00 14.92 392 ILE B C 1
ATOM 7067 O O . ILE B 1 396 ? -13.180 -15.298 24.363 1.00 16.47 392 ILE B O 1
ATOM 7072 N N . ASP B 1 397 ? -11.507 -16.456 23.375 1.00 15.67 393 ASP B N 1
ATOM 7073 C CA . ASP B 1 397 ? -12.091 -17.758 23.788 1.00 16.55 393 ASP B CA 1
ATOM 7074 C C . ASP B 1 397 ? -11.018 -18.840 23.859 1.00 18.01 393 ASP B C 1
ATOM 7075 O O . ASP B 1 397 ? -9.865 -18.584 23.577 1.00 18.00 393 ASP B O 1
ATOM 7080 N N . ALA B 1 398 ? -11.451 -20.031 24.290 1.00 20.21 394 ALA B N 1
ATOM 7081 C CA . ALA B 1 398 ? -10.520 -21.169 24.498 1.00 19.56 394 ALA B CA 1
ATOM 7082 C C . ALA B 1 398 ? -9.883 -21.604 23.188 1.00 21.69 394 ALA B C 1
ATOM 7083 O O . ALA B 1 398 ? -8.713 -21.978 23.201 1.00 21.11 394 ALA B O 1
ATOM 7085 N N . LYS B 1 399 ? -10.636 -21.605 22.090 1.00 21.10 395 LYS B N 1
ATOM 7086 C CA . LYS B 1 399 ? -10.098 -22.093 20.812 1.00 23.05 395 LYS B CA 1
ATOM 7087 C C . LYS B 1 399 ? -8.976 -21.162 20.376 1.00 21.11 395 LYS B C 1
ATOM 7088 O O . LYS B 1 399 ? -7.935 -21.630 19.923 1.00 20.31 395 LYS B O 1
ATOM 7094 N N . SER B 1 400 ? -9.185 -19.844 20.502 1.00 18.80 396 SER B N 1
ATOM 7095 C CA . SER B 1 400 ? -8.150 -18.869 20.143 1.00 18.78 396 SER B CA 1
ATOM 7096 C C . SER B 1 400 ? -6.931 -19.048 21.058 1.00 17.79 396 SER B C 1
ATOM 7097 O O . SER B 1 400 ? -5.805 -19.081 20.568 1.00 18.51 396 SER B O 1
ATOM 7100 N N . PHE B 1 401 ? -7.171 -19.136 22.344 1.00 19.57 397 PHE B N 1
ATOM 7101 C CA . PHE B 1 401 ? -6.088 -19.342 23.334 1.00 19.59 397 PHE B CA 1
ATOM 7102 C C . PHE B 1 401 ? -5.242 -20.572 22.956 1.00 19.58 397 PHE B C 1
ATOM 7103 O O . PHE B 1 401 ? -4.010 -20.450 22.915 1.00 19.20 397 PHE B O 1
ATOM 7111 N N . ALA B 1 402 ? -5.891 -21.662 22.555 1.00 20.43 398 ALA B N 1
ATOM 7112 C CA . ALA B 1 402 ? -5.161 -22.896 22.171 1.00 21.69 398 ALA B CA 1
ATOM 7113 C C . ALA B 1 402 ? -4.343 -22.666 20.893 1.00 21.85 398 ALA B C 1
ATOM 7114 O O . ALA B 1 402 ? -3.164 -23.108 20.826 1.00 22.41 398 ALA B O 1
ATOM 7116 N N . ARG B 1 403 ? -4.890 -21.968 19.891 1.00 20.97 399 ARG B N 1
ATOM 7117 C CA . ARG B 1 403 ? -4.128 -21.660 18.659 1.00 21.69 399 ARG B CA 1
ATOM 7118 C C . ARG B 1 403 ? -2.905 -20.811 19.000 1.00 21.82 399 ARG B C 1
ATOM 7119 O O . ARG B 1 403 ? -1.801 -21.017 18.458 1.00 21.87 399 ARG B O 1
ATOM 7127 N N . ILE B 1 404 ? -3.096 -19.809 19.842 1.00 19.78 400 ILE B N 1
ATOM 7128 C CA . ILE B 1 404 ? -1.986 -18.869 20.126 1.00 19.36 400 ILE B CA 1
ATOM 7129 C C . ILE B 1 404 ? -0.916 -19.631 20.932 1.00 18.73 400 ILE B C 1
ATOM 7130 O O . ILE B 1 404 ? 0.286 -19.434 20.656 1.00 20.20 400 ILE B O 1
ATOM 7135 N N . LYS B 1 405 ? -1.349 -20.444 21.891 1.00 21.66 401 LYS B N 1
ATOM 7136 C CA . LYS B 1 405 ? -0.412 -21.278 22.693 1.00 23.05 401 LYS B CA 1
ATOM 7137 C C . LYS B 1 405 ? 0.437 -22.152 21.762 1.00 23.96 401 LYS B C 1
ATOM 7138 O O . LYS B 1 405 ? 1.679 -22.206 21.975 1.00 22.80 401 LYS B O 1
ATOM 7144 N N . LYS B 1 406 ? -0.167 -22.734 20.729 1.00 24.45 402 LYS B N 1
ATOM 7145 C CA . LYS B 1 406 ? 0.575 -23.553 19.724 1.00 25.10 402 LYS B CA 1
ATOM 7146 C C . LYS B 1 406 ? 1.623 -22.688 19.006 1.00 24.59 402 LYS B C 1
ATOM 7147 O O . LYS B 1 406 ? 2.746 -23.170 18.776 1.00 25.17 402 LYS B O 1
ATOM 7153 N N . TRP B 1 407 ? 1.340 -21.417 18.688 1.00 21.17 403 TRP B N 1
ATOM 7154 C CA . TRP B 1 407 ? 2.340 -20.505 18.088 1.00 22.07 403 TRP B CA 1
ATOM 7155 C C . TRP B 1 407 ? 3.451 -20.186 19.088 1.00 21.46 403 TRP B C 1
ATOM 7156 O O . TRP B 1 407 ? 4.622 -20.066 18.641 1.00 24.89 403 TRP B O 1
ATOM 7167 N N . LEU B 1 408 ? 3.124 -19.964 20.351 1.00 23.25 404 LEU B N 1
ATOM 7168 C CA . LEU B 1 408 ? 4.170 -19.661 21.369 1.00 23.04 404 LEU B CA 1
ATOM 7169 C C . LEU B 1 408 ? 5.079 -20.905 21.539 1.00 23.33 404 LEU B C 1
ATOM 7170 O O . LEU B 1 408 ? 6.309 -20.723 21.645 1.00 24.81 404 LEU B O 1
ATOM 7175 N N . GLU B 1 409 ? 4.500 -22.104 21.529 1.00 23.74 405 GLU B N 1
ATOM 7176 C CA . GLU B 1 409 ? 5.282 -23.376 21.528 1.00 27.35 405 GLU B CA 1
ATOM 7177 C C . GLU B 1 409 ? 6.159 -23.427 20.277 1.00 29.03 405 GLU B C 1
ATOM 7178 O O . GLU B 1 409 ? 7.360 -23.736 20.426 1.00 30.73 405 GLU B O 1
ATOM 7184 N N . HIS B 1 410 ? 5.627 -23.089 19.097 1.00 26.94 406 HIS B N 1
ATOM 7185 C CA . HIS B 1 410 ? 6.394 -23.053 17.822 1.00 28.14 406 HIS B CA 1
ATOM 7186 C C . HIS B 1 410 ? 7.588 -22.101 17.969 1.00 31.88 406 HIS B C 1
ATOM 7187 O O . HIS B 1 410 ? 8.690 -22.435 17.470 1.00 32.51 406 HIS B O 1
ATOM 7194 N N . ALA B 1 411 ? 7.406 -20.944 18.605 1.00 27.71 407 ALA B N 1
ATOM 7195 C CA . ALA B 1 411 ? 8.444 -19.901 18.727 1.00 29.07 407 ALA B CA 1
ATOM 7196 C C . ALA B 1 411 ? 9.570 -20.372 19.659 1.00 31.55 407 ALA B C 1
ATOM 7197 O O . ALA B 1 411 ? 10.660 -19.758 19.607 1.00 33.64 407 ALA B O 1
ATOM 7199 N N . ARG B 1 412 ? 9.298 -21.364 20.500 1.00 30.91 408 ARG B N 1
ATOM 7200 C CA . ARG B 1 412 ? 10.310 -22.022 21.391 1.00 35.14 408 ARG B CA 1
ATOM 7201 C C . ARG B 1 412 ? 10.951 -23.228 20.694 1.00 37.42 408 ARG B C 1
ATOM 7202 O O . ARG B 1 412 ? 12.077 -23.561 21.062 1.00 40.77 408 ARG B O 1
ATOM 7210 N N . SER B 1 413 ? 10.274 -23.852 19.734 1.00 40.73 409 SER B N 1
ATOM 7211 C CA . SER B 1 413 ? 10.613 -25.181 19.157 1.00 42.76 409 SER B CA 1
ATOM 7212 C C . SER B 1 413 ? 11.322 -25.029 17.804 1.00 48.19 409 SER B C 1
ATOM 7213 O O . SER B 1 413 ? 11.692 -26.077 17.241 1.00 55.30 409 SER B O 1
ATOM 7216 N N . SER B 1 414 ? 11.506 -23.800 17.301 1.00 44.33 410 SER B N 1
ATOM 7217 C CA . SER B 1 414 ? 11.942 -23.512 15.907 1.00 38.96 410 SER B CA 1
ATOM 7218 C C . SER B 1 414 ? 13.303 -22.825 15.929 1.00 41.38 410 SER B C 1
ATOM 7219 O O . SER B 1 414 ? 13.527 -21.897 16.708 1.00 36.40 410 SER B O 1
ATOM 7222 N N . PRO B 1 415 ? 14.246 -23.255 15.055 1.00 48.38 411 PRO B N 1
ATOM 7223 C CA . PRO B 1 415 ? 15.646 -22.851 15.171 1.00 47.25 411 PRO B CA 1
ATOM 7224 C C . PRO B 1 415 ? 15.841 -21.395 14.735 1.00 41.48 411 PRO B C 1
ATOM 7225 O O . PRO B 1 415 ? 16.787 -20.761 15.186 1.00 40.17 411 PRO B O 1
ATOM 7229 N N . SER B 1 416 ? 14.936 -20.884 13.891 1.00 34.64 412 SER B N 1
ATOM 7230 C CA . SER B 1 416 ? 15.053 -19.531 13.294 1.00 32.40 412 SER B CA 1
ATOM 7231 C C . SER B 1 416 ? 14.348 -18.487 14.183 1.00 23.14 412 SER B C 1
ATOM 7232 O O . SER B 1 416 ? 14.558 -17.310 13.919 1.00 28.41 412 SER B O 1
ATOM 7235 N N . LEU B 1 417 ? 13.716 -18.909 15.269 1.00 25.01 413 LEU B N 1
ATOM 7236 C CA . LEU B 1 417 ? 12.900 -17.995 16.125 1.00 26.26 413 LEU B CA 1
ATOM 7237 C C . LEU B 1 417 ? 13.506 -17.853 17.524 1.00 26.40 413 LEU B C 1
ATOM 7238 O O . LEU B 1 417 ? 13.983 -18.849 18.111 1.00 27.33 413 LEU B O 1
ATOM 7243 N N . THR B 1 418 ? 13.424 -16.648 18.063 1.00 24.27 414 THR B N 1
ATOM 7244 C CA . THR B 1 418 ? 13.866 -16.311 19.432 1.00 25.42 414 THR B CA 1
ATOM 7245 C C . THR B 1 418 ? 12.769 -15.443 20.037 1.00 24.51 414 THR B C 1
ATOM 7246 O O . THR B 1 418 ? 12.552 -14.364 19.481 1.00 26.55 414 THR B O 1
ATOM 7250 N N . ILE B 1 419 ? 12.188 -15.868 21.141 1.00 23.73 415 ILE B N 1
ATOM 7251 C CA . ILE B 1 419 ? 11.284 -14.991 21.944 1.00 22.67 415 ILE B CA 1
ATOM 7252 C C . ILE B 1 419 ? 12.123 -13.930 22.649 1.00 23.65 415 ILE B C 1
ATOM 7253 O O . ILE B 1 419 ? 12.998 -14.298 23.505 1.00 25.47 415 ILE B O 1
ATOM 7258 N N . LEU B 1 420 ? 11.903 -12.660 22.329 1.00 22.24 416 LEU B N 1
ATOM 7259 C CA . LEU B 1 420 ? 12.606 -11.526 22.952 1.00 22.11 416 LEU B CA 1
ATOM 7260 C C . LEU B 1 420 ? 11.871 -11.017 24.199 1.00 24.13 416 LEU B C 1
ATOM 7261 O O . LEU B 1 420 ? 12.522 -10.392 25.083 1.00 24.67 416 LEU B O 1
ATOM 7266 N N . ALA B 1 421 ? 10.550 -11.177 24.255 1.00 23.91 417 ALA B N 1
ATOM 7267 C CA . ALA B 1 421 ? 9.715 -10.652 25.354 1.00 21.07 417 ALA B CA 1
ATOM 7268 C C . ALA B 1 421 ? 8.409 -11.437 25.363 1.00 20.95 417 ALA B C 1
ATOM 7269 O O . ALA B 1 421 ? 7.944 -11.830 24.257 1.00 20.32 417 ALA B O 1
ATOM 7271 N N . GLY B 1 422 ? 7.829 -11.637 26.542 1.00 20.67 418 GLY B N 1
ATOM 7272 C CA . GLY B 1 422 ? 6.599 -12.418 26.716 1.00 22.06 418 GLY B CA 1
ATOM 7273 C C . GLY B 1 422 ? 6.837 -13.890 26.470 1.00 23.24 418 GLY B C 1
ATOM 7274 O O . GLY B 1 422 ? 8.003 -14.370 26.659 1.00 23.70 418 GLY B O 1
ATOM 7275 N N . GLY B 1 423 ? 5.789 -14.612 26.109 1.00 21.90 419 GLY B N 1
ATOM 7276 C CA . GLY B 1 423 ? 5.850 -16.039 25.769 1.00 22.57 419 GLY B CA 1
ATOM 7277 C C . GLY B 1 423 ? 4.963 -16.854 26.673 1.00 23.57 419 GLY B C 1
ATOM 7278 O O . GLY B 1 423 ? 4.738 -18.009 26.377 1.00 28.40 419 GLY B O 1
ATOM 7279 N N . LYS B 1 424 ? 4.468 -16.260 27.763 1.00 25.09 420 LYS B N 1
ATOM 7280 C CA . LYS B 1 424 ? 3.618 -16.984 28.732 1.00 25.65 420 LYS B CA 1
ATOM 7281 C C . LYS B 1 424 ? 2.137 -16.815 28.374 1.00 23.26 420 LYS B C 1
ATOM 7282 O O . LYS B 1 424 ? 1.744 -15.805 27.745 1.00 22.80 420 LYS B O 1
ATOM 7288 N N . CYS B 1 425 ? 1.340 -17.744 28.835 1.00 23.74 421 CYS B N 1
ATOM 7289 C CA . CYS B 1 425 ? -0.127 -17.643 28.792 1.00 24.38 421 CYS B CA 1
ATOM 7290 C C . CYS B 1 425 ? -0.691 -18.400 29.990 1.00 24.30 421 CYS B C 1
ATOM 7291 O O . CYS B 1 425 ? -0.015 -19.272 30.549 1.00 26.35 421 CYS B O 1
ATOM 7294 N N . ASP B 1 426 ? -1.873 -18.021 30.427 1.00 21.95 422 ASP B N 1
ATOM 7295 C CA . ASP B 1 426 ? -2.537 -18.570 31.623 1.00 22.23 422 ASP B CA 1
ATOM 7296 C C . ASP B 1 426 ? -4.044 -18.500 31.407 1.00 22.83 422 ASP B C 1
ATOM 7297 O O . ASP B 1 426 ? -4.566 -17.356 31.333 1.00 21.77 422 ASP B O 1
ATOM 7302 N N . ASP B 1 427 ? -4.724 -19.634 31.351 1.00 22.97 423 ASP B N 1
ATOM 7303 C CA . ASP B 1 427 ? -6.192 -19.701 31.159 1.00 22.08 423 ASP B CA 1
ATOM 7304 C C . ASP B 1 427 ? -6.924 -20.039 32.458 1.00 21.59 423 ASP B C 1
ATOM 7305 O O . ASP B 1 427 ? -8.110 -20.367 32.385 1.00 23.51 423 ASP B O 1
ATOM 7310 N N . SER B 1 428 ? -6.306 -19.891 33.629 1.00 23.17 424 SER B N 1
ATOM 7311 C CA . SER B 1 428 ? -6.947 -20.239 34.919 1.00 23.96 424 SER B CA 1
ATOM 7312 C C . SER B 1 428 ? -8.177 -19.367 35.218 1.00 23.18 424 SER B C 1
ATOM 7313 O O . SER B 1 428 ? -9.152 -19.868 35.780 1.00 26.35 424 SER B O 1
ATOM 7316 N N . VAL B 1 429 ? -8.139 -18.080 34.875 1.00 20.65 425 VAL B N 1
ATOM 7317 C CA . VAL B 1 429 ? -9.205 -17.106 35.223 1.00 20.97 425 VAL B CA 1
ATOM 7318 C C . VAL B 1 429 ? -9.842 -16.564 33.939 1.00 20.63 425 VAL B C 1
ATOM 7319 O O . VAL B 1 429 ? -11.074 -16.510 33.853 1.00 20.86 425 VAL B O 1
ATOM 7323 N N . GLY B 1 430 ? -9.004 -16.075 33.037 1.00 20.11 426 GLY B N 1
ATOM 7324 C CA . GLY B 1 430 ? -9.405 -15.614 31.696 1.00 18.98 426 GLY B CA 1
ATOM 7325 C C . GLY B 1 430 ? -8.480 -16.210 30.674 1.00 19.16 426 GLY B C 1
ATOM 7326 O O . GLY B 1 430 ? -7.525 -16.921 31.059 1.00 19.84 426 GLY B O 1
ATOM 7327 N N . TYR B 1 431 ? -8.683 -15.916 29.396 1.00 15.93 427 TYR B N 1
ATOM 7328 C CA . TYR B 1 431 ? -7.821 -16.427 28.311 1.00 16.39 427 TYR B CA 1
ATOM 7329 C C . TYR B 1 431 ? -6.621 -15.492 28.124 1.00 16.08 427 TYR B C 1
ATOM 7330 O O . TYR B 1 431 ? -6.469 -14.801 27.122 1.00 15.86 427 TYR B O 1
ATOM 7339 N N . PHE B 1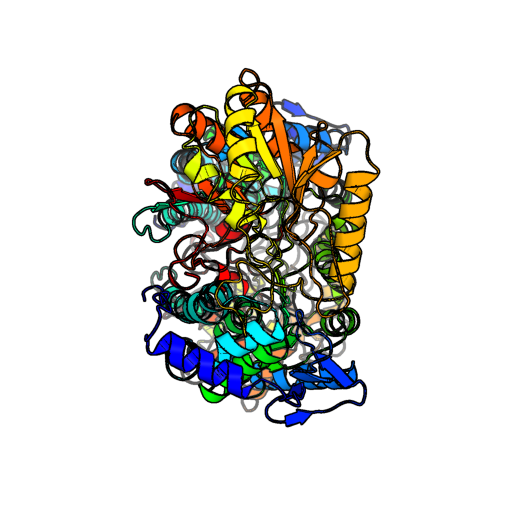 432 ? -5.758 -15.403 29.149 1.00 17.46 428 PHE B N 1
ATOM 7340 C CA . PHE B 1 432 ? -4.725 -14.356 29.194 1.00 16.57 428 PHE B CA 1
ATOM 7341 C C . PHE B 1 432 ? -3.446 -14.783 28.488 1.00 17.64 428 PHE B C 1
ATOM 7342 O O . PHE B 1 432 ? -2.872 -15.844 28.865 1.00 20.55 428 PHE B O 1
ATOM 7350 N N . VAL B 1 433 ? -2.983 -13.980 27.545 1.00 16.95 429 VAL B N 1
ATOM 7351 C CA . VAL B 1 433 ? -1.731 -14.187 26.784 1.00 16.59 429 VAL B CA 1
ATOM 7352 C C . VAL B 1 433 ? -0.899 -12.931 26.930 1.00 17.69 429 VAL B C 1
ATOM 7353 O O . VAL B 1 433 ? -1.394 -11.829 26.621 1.00 18.89 429 VAL B O 1
ATOM 7357 N N . GLU B 1 434 ? 0.351 -13.072 27.361 1.00 18.83 430 GLU B N 1
ATOM 7358 C CA . GLU B 1 434 ? 1.263 -11.922 27.450 1.00 19.69 430 GLU B CA 1
ATOM 7359 C C . GLU B 1 434 ? 1.527 -11.406 26.042 1.00 17.06 430 GLU B C 1
ATOM 7360 O O . GLU B 1 434 ? 1.555 -12.202 25.083 1.00 18.47 430 GLU B O 1
ATOM 7366 N N . PRO B 1 435 ? 1.805 -10.100 25.855 1.00 17.64 431 PRO B N 1
ATOM 7367 C CA . PRO B 1 435 ? 2.288 -9.636 24.571 1.00 17.29 431 PRO B CA 1
ATOM 7368 C C . PRO B 1 435 ? 3.626 -10.329 24.303 1.00 19.27 431 PRO B C 1
ATOM 7369 O O . PRO B 1 435 ? 4.471 -10.407 25.197 1.00 19.30 431 PRO B O 1
ATOM 7373 N N . CYS B 1 436 ? 3.797 -10.824 23.095 1.00 18.17 432 CYS B N 1
ATOM 7374 C CA . CYS B 1 436 ? 5.020 -11.588 22.743 1.00 18.92 432 CYS B CA 1
ATOM 7375 C C . CYS B 1 436 ? 5.714 -10.970 21.547 1.00 18.72 432 CYS B C 1
ATOM 7376 O O . CYS B 1 436 ? 5.057 -10.682 20.540 1.00 17.80 432 CYS B O 1
ATOM 7379 N N . ILE B 1 437 ? 7.025 -10.786 21.645 1.00 18.82 433 ILE B N 1
ATOM 7380 C CA . ILE B 1 437 ? 7.871 -10.301 20.531 1.00 18.01 433 ILE B CA 1
ATOM 7381 C C . ILE B 1 437 ? 8.849 -11.414 20.190 1.00 19.29 433 ILE B C 1
ATOM 7382 O O . ILE B 1 437 ? 9.546 -11.887 21.116 1.00 20.33 433 ILE B O 1
ATOM 7387 N N . VAL B 1 438 ? 8.833 -11.814 18.932 1.00 20.34 434 VAL B N 1
ATOM 7388 C CA . VAL B 1 438 ? 9.587 -12.997 18.428 1.00 20.43 434 VAL B CA 1
ATOM 7389 C C . VAL B 1 438 ? 10.499 -12.480 17.333 1.00 22.33 434 VAL B C 1
ATOM 7390 O O . VAL B 1 438 ? 9.979 -11.882 16.403 1.00 21.23 434 VAL B O 1
ATOM 7394 N N . GLU B 1 439 ? 11.804 -12.754 17.380 1.00 20.95 435 GLU B N 1
ATOM 7395 C CA . GLU B 1 439 ? 12.691 -12.415 16.244 1.00 21.70 435 GLU B CA 1
ATOM 7396 C C . GLU B 1 439 ? 12.796 -13.650 15.357 1.00 21.90 435 GLU B C 1
ATOM 7397 O O . GLU B 1 439 ? 12.997 -14.737 15.903 1.00 22.45 435 GLU B O 1
ATOM 7403 N N . SER B 1 440 ? 12.624 -13.476 14.044 1.00 21.47 436 SER B N 1
ATOM 7404 C CA . SER B 1 440 ? 12.856 -14.539 13.037 1.00 23.00 436 SER B CA 1
ATOM 7405 C C . SER B 1 440 ? 14.114 -14.218 12.239 1.00 21.61 436 SER B C 1
ATOM 7406 O O . SER B 1 440 ? 14.263 -13.100 11.739 1.00 22.73 436 SER B O 1
ATOM 7409 N N . LYS B 1 441 ? 15.034 -15.188 12.164 1.00 25.82 437 LYS B N 1
ATOM 7410 C CA . LYS B 1 441 ? 16.227 -15.094 11.281 1.00 27.63 437 LYS B CA 1
ATOM 7411 C C . LYS B 1 441 ? 15.829 -15.435 9.836 1.00 27.44 437 LYS B C 1
ATOM 7412 O O . LYS B 1 441 ? 16.543 -15.018 8.889 1.00 27.65 437 LYS B O 1
ATOM 7418 N N . ASP B 1 442 ? 14.672 -16.067 9.660 1.00 26.37 438 ASP B N 1
ATOM 7419 C CA . ASP B 1 442 ? 14.155 -16.454 8.325 1.00 26.76 438 ASP B CA 1
ATOM 7420 C C . ASP B 1 442 ? 12.969 -15.575 7.937 1.00 25.61 438 ASP B C 1
ATOM 7421 O O . ASP B 1 442 ? 11.905 -15.657 8.569 1.00 26.19 438 ASP B O 1
ATOM 7426 N N . PRO B 1 443 ? 13.079 -14.748 6.881 1.00 26.05 439 PRO B N 1
ATOM 7427 C CA . PRO B 1 443 ? 11.954 -13.891 6.491 1.00 25.00 439 PRO B CA 1
ATOM 7428 C C . PRO B 1 443 ? 10.750 -14.689 5.962 1.00 26.29 439 PRO B C 1
ATOM 7429 O O . PRO B 1 443 ? 9.673 -14.114 5.853 1.00 25.40 439 PRO B O 1
ATOM 7433 N N . GLN B 1 444 ? 10.930 -15.978 5.637 1.00 24.61 440 GLN B N 1
ATOM 7434 C CA . GLN B 1 444 ? 9.895 -16.854 5.059 1.00 24.09 440 GLN B CA 1
ATOM 7435 C C . GLN B 1 444 ? 9.332 -17.777 6.122 1.00 22.96 440 GLN B C 1
ATOM 7436 O O . GLN B 1 444 ? 8.556 -18.682 5.792 1.00 24.76 440 GLN B O 1
ATOM 7442 N N . GLU B 1 445 ? 9.730 -17.614 7.387 1.00 23.73 441 GLU B N 1
ATOM 7443 C CA . GLU B 1 445 ? 9.261 -18.547 8.432 1.00 24.12 441 GLU B CA 1
ATOM 7444 C C . GLU B 1 445 ? 7.732 -18.516 8.467 1.00 24.36 441 GLU B C 1
ATOM 7445 O O . GLU B 1 445 ? 7.139 -17.458 8.226 1.00 23.48 441 GLU B O 1
ATOM 7451 N N . PRO B 1 446 ? 7.042 -19.636 8.735 1.00 22.81 442 PRO B N 1
ATOM 7452 C CA . PRO B 1 446 ? 5.583 -19.637 8.857 1.00 24.34 442 PRO B CA 1
ATOM 7453 C C . PRO B 1 446 ? 5.001 -18.545 9.777 1.00 22.30 442 PRO B C 1
ATOM 7454 O O . PRO B 1 446 ? 3.906 -18.037 9.508 1.00 21.14 442 PRO B O 1
ATOM 7458 N N . ILE B 1 447 ? 5.727 -18.175 10.826 1.00 20.62 443 ILE B N 1
ATOM 7459 C CA . ILE B 1 447 ? 5.248 -17.108 11.763 1.00 19.24 443 ILE B CA 1
ATOM 7460 C C . ILE B 1 447 ? 5.195 -15.765 11.030 1.00 20.24 443 ILE B C 1
ATOM 7461 O O . ILE B 1 447 ? 4.424 -14.876 11.496 1.00 20.67 443 ILE B O 1
ATOM 7466 N N . MET B 1 448 ? 5.940 -15.588 9.930 1.00 19.32 444 MET B N 1
ATOM 7467 C CA . MET B 1 448 ? 5.944 -14.356 9.129 1.00 20.48 444 MET B CA 1
ATOM 7468 C C . MET B 1 448 ? 4.808 -14.422 8.109 1.00 17.94 444 MET B C 1
ATOM 7469 O O . MET B 1 448 ? 4.610 -13.417 7.462 1.00 19.14 444 MET B O 1
ATOM 7474 N N . LYS B 1 449 ? 4.109 -15.562 7.976 1.00 19.18 445 LYS B N 1
ATOM 7475 C CA . LYS B 1 449 ? 3.112 -15.753 6.883 1.00 19.70 445 LYS B CA 1
ATOM 7476 C C . LYS B 1 449 ? 1.689 -15.997 7.400 1.00 19.07 445 LYS B C 1
ATOM 7477 O O . LYS B 1 449 ? 0.764 -15.562 6.674 1.00 20.39 445 LYS B O 1
ATOM 7483 N N . GLU B 1 450 ? 1.484 -16.680 8.526 1.00 18.14 446 GLU B N 1
ATOM 7484 C CA . GLU B 1 450 ? 0.150 -17.181 8.916 1.00 20.19 446 GLU B CA 1
ATOM 7485 C C . GLU B 1 450 ? -0.465 -16.203 9.920 1.00 19.75 446 GLU B C 1
ATOM 7486 O O . GLU B 1 450 ? 0.216 -15.818 10.880 1.00 20.14 446 GLU B O 1
ATOM 7492 N N . GLU B 1 451 ? -1.733 -15.867 9.753 1.00 18.28 447 GLU B N 1
ATOM 7493 C CA . GLU B 1 451 ? -2.431 -14.919 10.653 1.00 18.22 447 GLU B CA 1
ATOM 7494 C C . GLU B 1 451 ? -2.683 -15.624 11.992 1.00 20.43 447 GLU B C 1
ATOM 7495 O O . GLU B 1 451 ? -3.387 -16.627 11.995 1.00 21.57 447 GLU B O 1
ATOM 7501 N N . ILE B 1 452 ? -2.191 -15.084 13.108 1.00 17.23 448 ILE B N 1
ATOM 7502 C CA . ILE B 1 452 ? -2.335 -15.695 14.464 1.00 17.80 448 ILE B CA 1
ATOM 7503 C C . ILE B 1 452 ? -3.574 -15.140 15.183 1.00 17.18 448 ILE B C 1
ATOM 7504 O O . ILE B 1 452 ? -4.211 -15.868 15.922 1.00 18.12 448 ILE B O 1
ATOM 7509 N N . PHE B 1 453 ? -3.881 -13.858 14.969 1.00 16.24 449 PHE B N 1
ATOM 7510 C CA . PHE B 1 453 ? -5.053 -13.230 15.650 1.00 16.06 449 PHE B CA 1
ATOM 7511 C C . PHE B 1 453 ? -4.824 -13.293 17.167 1.00 15.33 449 PHE B C 1
ATOM 7512 O O . PHE B 1 453 ? -5.695 -13.583 17.962 1.00 16.22 449 PHE B O 1
ATOM 7520 N N . GLY B 1 454 ? -3.603 -12.975 17.553 1.00 15.22 450 GLY B N 1
ATOM 7521 C CA . GLY B 1 454 ? -3.201 -12.880 18.969 1.00 15.50 450 GLY B CA 1
ATOM 7522 C C . GLY B 1 454 ? -2.050 -11.907 19.094 1.00 15.15 450 GLY B C 1
ATOM 7523 O O . GLY B 1 454 ? -1.584 -11.339 18.110 1.00 15.50 450 GLY B O 1
ATOM 7524 N N . PRO B 1 455 ? -1.578 -11.655 20.335 1.00 16.73 451 PRO B N 1
ATOM 7525 C CA . PRO B 1 455 ? -0.610 -10.597 20.559 1.00 16.04 451 PRO B CA 1
ATOM 7526 C C . PRO B 1 455 ? 0.827 -11.079 20.334 1.00 16.92 451 PRO B C 1
ATOM 7527 O O . PRO B 1 455 ? 1.609 -11.183 21.288 1.00 18.31 451 PRO B O 1
ATOM 7531 N N . VAL B 1 456 ? 1.142 -11.345 19.084 1.00 15.72 452 VAL B N 1
ATOM 7532 C CA . VAL B 1 456 ? 2.419 -12.013 18.716 1.00 17.64 452 VAL B CA 1
ATOM 7533 C C . VAL B 1 456 ? 3.023 -11.279 17.544 1.00 18.33 452 VAL B C 1
ATOM 7534 O O . VAL B 1 456 ? 2.492 -11.352 16.396 1.00 18.33 452 VAL B O 1
ATOM 7538 N N . LEU B 1 457 ? 4.067 -10.505 17.814 1.00 17.18 453 LEU B N 1
ATOM 7539 C CA . LEU B 1 457 ? 4.728 -9.683 16.823 1.00 16.80 453 LEU B CA 1
ATOM 7540 C C . LEU B 1 457 ? 6.004 -10.388 16.388 1.00 16.68 453 LEU B C 1
ATOM 7541 O O . LEU B 1 457 ? 6.815 -10.712 17.298 1.00 18.88 453 LEU B O 1
ATOM 7546 N N . SER B 1 458 ? 6.178 -10.585 15.096 1.00 16.68 454 SER B N 1
ATOM 7547 C CA . SER B 1 458 ? 7.405 -11.210 14.529 1.00 17.30 454 SER B CA 1
ATOM 7548 C C . SER B 1 458 ? 8.256 -10.115 13.915 1.00 20.39 454 SER B C 1
ATOM 7549 O O . SER B 1 458 ? 7.732 -9.240 13.266 1.00 19.30 454 SER B O 1
ATOM 7552 N N . VAL B 1 459 ? 9.564 -10.164 14.185 1.00 19.00 455 VAL B N 1
ATOM 7553 C CA . VAL B 1 459 ? 10.539 -9.157 13.714 1.00 18.45 455 VAL B CA 1
ATOM 7554 C C . VAL B 1 459 ? 11.602 -9.813 12.829 1.00 18.79 455 VAL B C 1
ATOM 7555 O O . VAL B 1 459 ? 12.212 -10.823 13.249 1.00 20.67 455 VAL B O 1
ATOM 7559 N N . TYR B 1 460 ? 11.810 -9.203 11.697 1.00 18.11 456 TYR B N 1
ATOM 7560 C CA . TYR B 1 460 ? 12.910 -9.560 10.767 1.00 17.57 456 TYR B CA 1
ATOM 7561 C C . TYR B 1 460 ? 13.797 -8.347 10.590 1.00 18.14 456 TYR B C 1
ATOM 7562 O O . TYR B 1 460 ? 13.389 -7.244 10.171 1.00 19.67 456 TYR B O 1
ATOM 7571 N N . VAL B 1 461 ? 15.095 -8.571 10.901 1.00 18.49 457 VAL B N 1
ATOM 7572 C CA . VAL B 1 461 ? 16.158 -7.547 10.831 1.00 20.09 457 VAL B CA 1
ATOM 7573 C C . VAL B 1 461 ? 16.875 -7.740 9.493 1.00 18.72 457 VAL B C 1
ATOM 7574 O O . VAL B 1 461 ? 17.390 -8.831 9.257 1.00 21.76 457 VAL B O 1
ATOM 7578 N N . TYR B 1 462 ? 16.832 -6.715 8.677 1.00 18.57 458 TYR B N 1
ATOM 7579 C CA . TYR B 1 462 ? 17.344 -6.749 7.291 1.00 20.45 458 TYR B CA 1
ATOM 7580 C C . TYR B 1 462 ? 18.590 -5.877 7.211 1.00 19.38 458 TYR B C 1
ATOM 7581 O O . TYR B 1 462 ? 18.749 -4.862 7.896 1.00 21.38 458 TYR B O 1
ATOM 7590 N N . PRO B 1 463 ? 19.528 -6.226 6.298 1.00 22.74 459 PRO B N 1
ATOM 7591 C CA . PRO B 1 463 ? 20.692 -5.369 6.096 1.00 23.02 459 PRO B CA 1
ATOM 7592 C C . PRO B 1 463 ? 20.286 -4.016 5.521 1.00 21.49 459 PRO B C 1
ATOM 7593 O O . PRO B 1 463 ? 19.578 -3.971 4.557 1.00 24.28 459 PRO B O 1
ATOM 7597 N N . ASP B 1 464 ? 20.779 -2.900 6.066 1.00 25.10 460 ASP B N 1
ATOM 7598 C CA . ASP B 1 464 ? 20.413 -1.546 5.564 1.00 24.92 460 ASP B CA 1
ATOM 7599 C C . ASP B 1 464 ? 20.593 -1.429 4.051 1.00 29.10 460 ASP B C 1
ATOM 7600 O O . ASP B 1 464 ? 19.727 -0.788 3.386 1.00 29.87 460 ASP B O 1
ATOM 7605 N N . ASP B 1 465 ? 21.683 -1.990 3.506 1.00 25.55 461 ASP B N 1
ATOM 7606 C CA . ASP B 1 465 ? 22.025 -1.779 2.079 1.00 25.91 461 ASP B CA 1
ATOM 7607 C C . ASP B 1 465 ? 21.145 -2.672 1.205 1.00 25.36 461 ASP B C 1
ATOM 7608 O O . ASP B 1 465 ? 21.306 -2.595 -0.009 1.00 26.34 461 ASP B O 1
ATOM 7613 N N . LYS B 1 466 ? 20.227 -3.440 1.806 1.00 23.85 462 LYS B N 1
ATOM 7614 C CA . LYS B 1 466 ? 19.283 -4.344 1.102 1.00 23.10 462 LYS B CA 1
ATOM 7615 C C . LYS B 1 466 ? 17.839 -3.893 1.372 1.00 22.57 462 LYS B C 1
ATOM 7616 O O . LYS B 1 466 ? 16.957 -4.771 1.314 1.00 23.61 462 LYS B O 1
ATOM 7622 N N . TYR B 1 467 ? 17.604 -2.614 1.592 1.00 23.01 463 TYR B N 1
ATOM 7623 C CA . TYR B 1 467 ? 16.221 -2.166 1.908 1.00 21.66 463 TYR B CA 1
ATOM 7624 C C . TYR B 1 467 ? 15.354 -2.379 0.660 1.00 23.46 463 TYR B C 1
ATOM 7625 O O . TYR B 1 467 ? 14.194 -2.773 0.845 1.00 21.45 463 TYR B O 1
ATOM 7634 N N . LYS B 1 468 ? 15.868 -2.198 -0.566 1.00 22.66 464 LYS B N 1
ATOM 7635 C CA . LYS B 1 468 ? 15.064 -2.375 -1.814 1.00 23.43 464 LYS B CA 1
ATOM 7636 C C . LYS B 1 468 ? 14.657 -3.839 -1.960 1.00 23.93 464 LYS B C 1
ATOM 7637 O O . LYS B 1 468 ? 13.445 -4.139 -2.236 1.00 22.57 464 LYS B O 1
ATOM 7643 N N . GLU B 1 469 ? 15.576 -4.756 -1.724 1.00 23.28 465 GLU B N 1
ATOM 7644 C CA . GLU B 1 469 ? 15.307 -6.203 -1.792 1.00 22.69 465 GLU B CA 1
ATOM 7645 C C . GLU B 1 469 ? 14.269 -6.537 -0.713 1.00 21.96 465 GLU B C 1
ATOM 7646 O O . GLU B 1 469 ? 13.428 -7.426 -0.922 1.00 22.03 465 GLU B O 1
ATOM 7652 N N . THR B 1 470 ? 14.416 -5.939 0.468 1.00 21.46 466 THR B N 1
ATOM 7653 C CA . THR B 1 470 ? 13.511 -6.211 1.595 1.00 19.20 466 THR B CA 1
ATOM 7654 C C . THR B 1 470 ? 12.102 -5.674 1.276 1.00 18.18 466 THR B C 1
ATOM 7655 O O . THR B 1 470 ? 11.164 -6.395 1.626 1.00 18.60 466 THR B O 1
ATOM 7659 N N . LEU B 1 471 ? 11.943 -4.554 0.594 1.00 18.05 467 LEU B N 1
ATOM 7660 C CA . LEU B 1 471 ? 10.581 -4.113 0.161 1.00 19.78 467 LEU B CA 1
ATOM 7661 C C . LEU B 1 471 ? 9.975 -5.216 -0.686 1.00 20.77 467 LEU B C 1
ATOM 7662 O O . LEU B 1 471 ? 8.772 -5.475 -0.558 1.00 20.07 467 LEU B O 1
ATOM 7667 N N . GLN B 1 472 ? 10.730 -5.813 -1.612 1.00 20.36 468 GLN B N 1
ATOM 7668 C CA . GLN B 1 472 ? 10.181 -6.910 -2.448 1.00 19.58 468 GLN B CA 1
ATOM 7669 C C . GLN B 1 472 ? 9.793 -8.099 -1.573 1.00 19.13 468 GLN B C 1
ATOM 7670 O O . GLN B 1 472 ? 8.744 -8.724 -1.845 1.00 19.12 468 GLN B O 1
ATOM 7676 N N . LEU B 1 473 ? 10.560 -8.408 -0.509 1.00 18.93 469 LEU B N 1
ATOM 7677 C CA . LEU B 1 473 ? 10.213 -9.503 0.415 1.00 20.92 469 LEU B CA 1
ATOM 7678 C C . LEU B 1 473 ? 8.873 -9.160 1.096 1.00 18.08 469 LEU B C 1
ATOM 7679 O O . LEU B 1 473 ? 8.063 -10.061 1.278 1.00 18.89 469 LEU B O 1
ATOM 7684 N N . VAL B 1 474 ? 8.704 -7.915 1.516 1.00 17.68 470 VAL B N 1
ATOM 7685 C CA . VAL B 1 474 ? 7.425 -7.503 2.172 1.00 18.12 470 VAL B CA 1
ATOM 7686 C C . VAL B 1 474 ? 6.269 -7.875 1.242 1.00 18.06 470 VAL B C 1
ATOM 7687 O O . VAL B 1 474 ? 5.280 -8.442 1.712 1.00 18.35 470 VAL B O 1
ATOM 7691 N N . ASP B 1 475 ? 6.421 -7.536 -0.026 1.00 17.17 471 ASP B N 1
ATOM 7692 C CA . ASP B 1 475 ? 5.374 -7.736 -1.045 1.00 18.39 471 ASP B CA 1
ATOM 7693 C C . ASP B 1 475 ? 5.137 -9.223 -1.306 1.00 19.33 471 ASP B C 1
ATOM 7694 O O . ASP B 1 475 ? 3.976 -9.626 -1.519 1.00 19.58 471 ASP B O 1
ATOM 7699 N N . SER B 1 476 ? 6.198 -10.034 -1.391 1.00 19.33 472 SER B N 1
ATOM 7700 C CA . SER B 1 476 ? 6.088 -11.435 -1.868 1.00 20.79 472 SER B CA 1
ATOM 7701 C C . SER B 1 476 ? 5.834 -12.457 -0.763 1.00 20.80 472 SER B C 1
ATOM 7702 O O . SER B 1 476 ? 5.467 -13.592 -1.078 1.00 22.89 472 SER B O 1
ATOM 7705 N N . THR B 1 477 ? 6.054 -12.154 0.504 1.00 17.77 473 THR B N 1
ATOM 7706 C CA . THR B 1 477 ? 6.163 -13.221 1.516 1.00 20.70 473 THR B CA 1
ATOM 7707 C C . THR B 1 477 ? 4.818 -13.907 1.793 1.00 21.69 473 THR B C 1
ATOM 7708 O O . THR B 1 477 ? 4.800 -15.126 2.039 1.00 23.77 473 THR B O 1
ATOM 7712 N N . THR B 1 478 ? 3.733 -13.140 1.913 1.00 19.21 474 THR B N 1
ATOM 7713 C CA . THR B 1 478 ? 2.439 -13.676 2.404 1.00 18.87 474 THR B CA 1
ATOM 7714 C C . THR B 1 478 ? 1.417 -13.747 1.263 1.00 16.52 474 THR B C 1
ATOM 7715 O O . THR B 1 478 ? 1.671 -13.200 0.199 1.00 18.52 474 THR B O 1
ATOM 7719 N N . SER B 1 479 ? 0.277 -14.339 1.566 1.00 17.40 475 SER B N 1
ATOM 7720 C CA . SER B 1 479 ? -0.862 -14.433 0.632 1.00 16.18 475 SER B CA 1
ATOM 7721 C C . SER B 1 479 ? -1.793 -13.223 0.753 1.00 15.49 475 SER B C 1
ATOM 7722 O O . SER B 1 479 ? -2.759 -13.156 0.002 1.00 15.52 475 SER B O 1
ATOM 7725 N N . TYR B 1 480 ? -1.534 -12.303 1.678 1.00 15.50 476 TYR B N 1
ATOM 7726 C CA . TYR B 1 480 ? -2.546 -11.292 2.057 1.00 15.27 476 TYR B CA 1
ATOM 7727 C C . TYR B 1 480 ? -2.220 -9.930 1.485 1.00 15.78 476 TYR B C 1
ATOM 7728 O O . TYR B 1 480 ? -1.111 -9.679 1.022 1.00 17.07 476 TYR B O 1
ATOM 7737 N N . GLY B 1 481 ? -3.202 -9.025 1.534 1.00 13.73 477 GLY B N 1
ATOM 7738 C CA . GLY B 1 481 ? -3.099 -7.699 0.920 1.00 14.46 477 GLY B CA 1
ATOM 7739 C C . GLY B 1 481 ? -3.842 -6.617 1.688 1.00 12.75 477 GLY B C 1
ATOM 7740 O O . GLY B 1 481 ? -4.339 -5.705 1.032 1.00 14.05 477 GLY B O 1
ATOM 7741 N N . LEU B 1 482 ? -3.858 -6.694 3.008 1.00 13.64 478 LEU B N 1
ATOM 7742 C CA . LEU B 1 482 ? -4.826 -5.884 3.792 1.00 13.27 478 LEU B CA 1
ATOM 7743 C C . LEU B 1 482 ? -4.174 -4.568 4.233 1.00 12.74 478 LEU B C 1
ATOM 7744 O O . LEU B 1 482 ? -4.456 -3.544 3.561 1.00 13.64 478 LEU B O 1
ATOM 7749 N N . THR B 1 483 ? -3.388 -4.545 5.310 1.00 13.12 479 THR B N 1
ATOM 7750 C CA . THR B 1 483 ? -2.810 -3.265 5.757 1.00 13.03 479 THR B CA 1
ATOM 7751 C C . THR B 1 483 ? -1.286 -3.356 5.778 1.00 12.52 479 THR B C 1
ATOM 7752 O O . THR B 1 483 ? -0.686 -4.446 5.880 1.00 13.61 479 THR B O 1
ATOM 7756 N N . GLY B 1 484 ? -0.688 -2.200 5.845 1.00 13.64 480 GLY B N 1
ATOM 7757 C CA . GLY B 1 484 ? 0.777 -2.107 5.954 1.00 14.52 480 GLY B CA 1
ATOM 7758 C C . GLY B 1 484 ? 1.194 -0.681 6.130 1.00 14.40 480 GLY B C 1
ATOM 7759 O O . GLY B 1 484 ? 0.478 0.229 5.676 1.00 15.04 480 GLY B O 1
ATOM 7760 N N . ALA B 1 485 ? 2.352 -0.497 6.754 1.00 14.72 481 ALA B N 1
ATOM 7761 C CA . ALA B 1 485 ? 2.878 0.847 7.012 1.00 16.12 481 ALA B CA 1
ATOM 7762 C C . ALA B 1 485 ? 4.345 0.920 6.600 1.00 15.90 481 ALA B C 1
ATOM 7763 O O . ALA B 1 485 ? 5.033 -0.115 6.725 1.00 16.90 481 ALA B O 1
ATOM 7765 N N . VAL B 1 486 ? 4.741 2.094 6.134 1.00 16.04 482 VAL B N 1
ATOM 7766 C CA A VAL B 1 486 ? 6.184 2.438 5.992 0.51 16.04 482 VAL B CA 1
ATOM 7767 C CA B VAL B 1 486 ? 6.167 2.474 5.944 0.49 15.79 482 VAL B CA 1
ATOM 7768 C C . VAL B 1 486 ? 6.495 3.627 6.902 1.00 15.49 482 VAL B C 1
ATOM 7769 O O . VAL B 1 486 ? 5.781 4.642 6.843 1.00 16.36 482 VAL B O 1
ATOM 7776 N N . PHE B 1 487 ? 7.568 3.471 7.673 1.00 16.59 483 PHE B N 1
ATOM 7777 C CA . PHE B 1 487 ? 8.118 4.532 8.545 1.00 16.51 483 PHE B CA 1
ATOM 7778 C C . PHE B 1 487 ? 9.423 4.999 7.888 1.00 17.10 483 PHE B C 1
ATOM 7779 O O . PHE B 1 487 ? 10.371 4.176 7.782 1.00 17.25 483 PHE B O 1
ATOM 7787 N N . SER B 1 488 ? 9.410 6.229 7.430 1.00 17.79 484 SER B N 1
ATOM 7788 C CA . SER B 1 488 ? 10.576 6.832 6.750 1.00 19.56 484 SER B CA 1
ATOM 7789 C C . SER B 1 488 ? 10.429 8.344 6.738 1.00 20.74 484 SER B C 1
ATOM 7790 O O . SER B 1 488 ? 9.380 8.856 6.312 1.00 21.29 484 SER B O 1
ATOM 7793 N N . GLN B 1 489 ? 11.502 9.043 7.118 1.00 22.59 485 GLN B N 1
ATOM 7794 C CA . GLN B 1 489 ? 11.601 10.512 6.937 1.00 23.95 485 GLN B CA 1
ATOM 7795 C C . GLN B 1 489 ? 12.134 10.820 5.538 1.00 22.00 485 GLN B C 1
ATOM 7796 O O . GLN B 1 489 ? 11.944 11.937 5.090 1.00 23.88 485 GLN B O 1
ATOM 7802 N N . ASP B 1 490 ? 12.747 9.829 4.890 1.00 22.93 486 ASP B N 1
ATOM 7803 C CA . ASP B 1 490 ? 13.340 9.970 3.537 1.00 23.29 486 ASP B CA 1
ATOM 7804 C C . ASP B 1 490 ? 12.170 9.853 2.561 1.00 23.70 486 ASP B C 1
ATOM 7805 O O . ASP B 1 490 ? 11.568 8.739 2.496 1.00 22.81 486 ASP B O 1
ATOM 7810 N N . LYS B 1 491 ? 11.806 10.932 1.891 1.00 26.15 487 LYS B N 1
ATOM 7811 C CA . LYS B 1 491 ? 10.631 10.951 0.994 1.00 28.59 487 LYS B CA 1
ATOM 7812 C C . LYS B 1 491 ? 10.889 10.133 -0.272 1.00 29.07 487 LYS B C 1
ATOM 7813 O O . LYS B 1 491 ? 9.919 9.668 -0.858 1.00 27.10 487 LYS B O 1
ATOM 7819 N N . ASP B 1 492 ? 12.137 9.993 -0.723 1.00 27.26 488 ASP B N 1
ATOM 7820 C CA . ASP B 1 492 ? 12.428 9.146 -1.905 1.00 27.91 488 ASP B CA 1
ATOM 7821 C C . ASP B 1 492 ? 12.079 7.700 -1.550 1.00 23.83 488 ASP B C 1
ATOM 7822 O O . ASP B 1 492 ? 11.537 7.011 -2.409 1.00 24.78 488 ASP B O 1
ATOM 7827 N N . VAL B 1 493 ? 12.396 7.258 -0.339 1.00 22.86 489 VAL B N 1
ATOM 7828 C CA . VAL B 1 493 ? 12.097 5.878 0.131 1.00 22.67 489 VAL B CA 1
ATOM 7829 C C . VAL B 1 493 ? 10.569 5.733 0.245 1.00 22.55 489 VAL B C 1
ATOM 7830 O O . VAL B 1 493 ? 10.033 4.686 -0.164 1.00 24.13 489 VAL B O 1
ATOM 7834 N N . VAL B 1 494 ? 9.881 6.750 0.746 1.00 22.45 490 VAL B N 1
ATOM 7835 C CA . VAL B 1 494 ? 8.381 6.695 0.794 1.00 21.48 490 VAL B CA 1
ATOM 7836 C C . VAL B 1 494 ? 7.825 6.487 -0.603 1.00 23.38 490 VAL B C 1
ATOM 7837 O O . VAL B 1 494 ? 6.974 5.563 -0.758 1.00 22.93 490 VAL B O 1
ATOM 7841 N N . GLN B 1 495 ? 8.268 7.268 -1.596 1.00 24.59 491 GLN B N 1
ATOM 7842 C CA . GLN B 1 495 ? 7.736 7.237 -2.984 1.00 28.46 491 GLN B CA 1
ATOM 7843 C C . GLN B 1 495 ? 8.036 5.835 -3.543 1.00 25.93 491 GLN B C 1
ATOM 7844 O O . GLN B 1 495 ? 7.155 5.187 -4.137 1.00 26.55 491 GLN B O 1
ATOM 7850 N N . GLU B 1 496 ? 9.243 5.339 -3.322 1.00 24.99 492 GLU B N 1
ATOM 7851 C CA . GLU B 1 496 ? 9.663 4.001 -3.786 1.00 24.19 492 GLU B CA 1
ATOM 7852 C C . GLU B 1 496 ? 8.806 2.912 -3.131 1.00 24.25 492 GLU B C 1
ATOM 7853 O O . GLU B 1 496 ? 8.257 2.059 -3.842 1.00 23.79 492 GLU B O 1
ATOM 7859 N N . ALA B 1 497 ? 8.720 2.919 -1.806 1.00 20.60 493 ALA B N 1
ATOM 7860 C CA . ALA B 1 497 ? 7.942 1.935 -1.032 1.00 21.88 493 ALA B CA 1
ATOM 7861 C C . ALA B 1 497 ? 6.469 1.982 -1.462 1.00 19.98 493 ALA B C 1
ATOM 7862 O O . ALA B 1 497 ? 5.820 0.914 -1.539 1.00 20.07 493 ALA B O 1
ATOM 7864 N N . THR B 1 498 ? 5.936 3.168 -1.724 1.00 19.60 494 THR B N 1
ATOM 7865 C CA . THR B 1 498 ? 4.512 3.327 -2.112 1.00 20.07 494 THR B CA 1
ATOM 7866 C C . THR B 1 498 ? 4.309 2.542 -3.415 1.00 22.06 494 THR B C 1
ATOM 7867 O O . THR B 1 498 ? 3.346 1.782 -3.529 1.00 21.54 494 THR B O 1
ATOM 7871 N N . LYS B 1 499 ? 5.212 2.689 -4.385 1.00 20.94 495 LYS B N 1
ATOM 7872 C CA . LYS B 1 499 ? 5.086 1.999 -5.686 1.00 22.70 495 LYS B CA 1
ATOM 7873 C C . LYS B 1 499 ? 5.272 0.501 -5.496 1.00 19.43 495 LYS B C 1
ATOM 7874 O O . LYS B 1 499 ? 4.459 -0.272 -5.996 1.00 20.82 495 LYS B O 1
ATOM 7880 N N . VAL B 1 500 ? 6.307 0.055 -4.796 1.00 18.35 496 VAL B N 1
ATOM 7881 C CA . VAL B 1 500 ? 6.599 -1.385 -4.641 1.00 19.15 496 VAL B CA 1
ATOM 7882 C C . VAL B 1 500 ? 5.413 -2.078 -3.960 1.00 17.98 496 VAL B C 1
ATOM 7883 O O . VAL B 1 500 ? 5.091 -3.229 -4.315 1.00 18.57 496 VAL B O 1
ATOM 7887 N N . LEU B 1 501 ? 4.816 -1.441 -2.941 1.00 17.01 497 LEU B N 1
ATOM 7888 C CA . LEU B 1 501 ? 3.808 -2.099 -2.063 1.00 16.17 497 LEU B CA 1
ATOM 7889 C C . LEU B 1 501 ? 2.378 -1.786 -2.511 1.00 17.16 497 LEU B C 1
ATOM 7890 O O . LEU B 1 501 ? 1.457 -2.132 -1.754 1.00 16.60 497 LEU B O 1
ATOM 7895 N N . ARG B 1 502 ? 2.186 -1.326 -3.722 1.00 15.71 498 ARG B N 1
ATOM 7896 C CA . ARG B 1 502 ? 0.859 -0.927 -4.250 1.00 15.84 498 ARG B CA 1
ATOM 7897 C C . ARG B 1 502 ? -0.185 -2.012 -4.033 1.00 15.75 498 ARG B C 1
ATOM 7898 O O . ARG B 1 502 ? -1.317 -1.634 -3.710 1.00 15.49 498 ARG B O 1
ATOM 7906 N N . ASN B 1 503 ? 0.142 -3.293 -4.191 1.00 15.24 499 ASN B N 1
ATOM 7907 C CA . ASN B 1 503 ? -0.814 -4.407 -4.041 1.00 14.82 499 ASN B CA 1
ATOM 7908 C C . ASN B 1 503 ? -0.559 -5.238 -2.799 1.00 15.20 499 ASN B C 1
ATOM 7909 O O . ASN B 1 503 ? -1.269 -6.231 -2.595 1.00 15.57 499 ASN B O 1
ATOM 7914 N N . ALA B 1 504 ? 0.368 -4.819 -1.925 1.00 14.27 500 ALA B N 1
ATOM 7915 C CA . ALA B 1 504 ? 0.641 -5.500 -0.652 1.00 15.50 500 ALA B CA 1
ATOM 7916 C C . ALA B 1 504 ? -0.333 -5.029 0.451 1.00 14.06 500 ALA B C 1
ATOM 7917 O O . ALA B 1 504 ? -0.433 -5.696 1.458 1.00 15.04 500 ALA B O 1
ATOM 7919 N N . ALA B 1 505 ? -0.958 -3.889 0.240 1.00 13.96 501 ALA B N 1
ATOM 7920 C CA . ALA B 1 505 ? -1.862 -3.297 1.258 1.00 14.19 501 ALA B CA 1
ATOM 7921 C C . ALA B 1 505 ? -2.923 -2.477 0.561 1.00 13.91 501 ALA B C 1
ATOM 7922 O O . ALA B 1 505 ? -2.586 -1.508 -0.090 1.00 16.40 501 ALA B O 1
ATOM 7924 N N . GLY B 1 506 ? -4.187 -2.804 0.838 1.00 13.10 502 GLY B N 1
ATOM 7925 C CA . GLY B 1 506 ? -5.315 -1.970 0.412 1.00 12.87 502 GLY B CA 1
ATOM 7926 C C . GLY B 1 506 ? -5.513 -0.763 1.304 1.00 11.91 502 GLY B C 1
ATOM 7927 O O . GLY B 1 506 ? -6.169 0.207 0.873 1.00 12.24 502 GLY B O 1
ATOM 7928 N N . ASN B 1 507 ? -5.028 -0.841 2.533 1.00 13.00 503 ASN B N 1
ATOM 7929 C CA . ASN B 1 507 ? -4.907 0.330 3.424 1.00 13.52 503 ASN B CA 1
ATOM 7930 C C . ASN B 1 507 ? -3.430 0.479 3.794 1.00 12.86 503 ASN B C 1
ATOM 7931 O O . ASN B 1 507 ? -2.906 -0.376 4.518 1.00 13.05 503 ASN B O 1
ATOM 7936 N N . PHE B 1 508 ? -2.830 1.466 3.166 1.00 13.31 504 PHE B N 1
ATOM 7937 C CA . PHE B 1 508 ? -1.392 1.737 3.262 1.00 14.12 504 PHE B CA 1
ATOM 7938 C C . PHE B 1 508 ? -1.178 2.991 4.091 1.00 14.01 504 PHE B C 1
ATOM 7939 O O . PHE B 1 508 ? -1.870 3.965 3.887 1.00 15.20 504 PHE B O 1
ATOM 7947 N N . TYR B 1 509 ? -0.196 2.910 4.969 1.00 13.50 505 TYR B N 1
ATOM 7948 C CA . TYR B 1 509 ? 0.062 3.972 5.965 1.00 14.34 505 TYR B CA 1
ATOM 7949 C C . TYR B 1 509 ? 1.503 4.458 5.841 1.00 14.99 505 TYR B C 1
ATOM 7950 O O . TYR B 1 509 ? 2.423 3.640 5.775 1.00 17.12 505 TYR B O 1
ATOM 7959 N N . ILE B 1 510 ? 1.658 5.766 5.827 1.00 15.55 506 ILE B N 1
ATOM 7960 C CA . ILE B 1 510 ? 3.006 6.397 5.825 1.00 15.83 506 ILE B CA 1
ATOM 7961 C C . ILE B 1 510 ? 3.187 7.127 7.152 1.00 15.33 506 ILE B C 1
ATOM 7962 O O . ILE B 1 510 ? 2.435 8.093 7.415 1.00 15.83 506 ILE B O 1
ATOM 7967 N N . ASN B 1 511 ? 4.095 6.612 7.961 1.00 15.04 507 ASN B N 1
ATOM 7968 C CA . ASN B 1 511 ? 4.455 7.144 9.294 1.00 15.77 507 ASN B CA 1
ATOM 7969 C C . ASN B 1 511 ? 3.193 7.148 10.164 1.00 16.05 507 ASN B C 1
ATOM 7970 O O . ASN B 1 511 ? 2.959 8.044 10.980 1.00 16.78 507 ASN B O 1
ATOM 7975 N N . ASP B 1 512 ? 2.409 6.085 10.062 1.00 15.95 508 ASP B N 1
ATOM 7976 C CA . ASP B 1 512 ? 1.324 5.835 11.046 1.00 15.90 508 ASP B CA 1
ATOM 7977 C C . ASP B 1 512 ? 1.147 4.333 11.176 1.00 15.41 508 ASP B C 1
ATOM 7978 O O . ASP B 1 512 ? 1.646 3.566 10.336 1.00 15.63 508 ASP B O 1
ATOM 7983 N N . LYS B 1 513 ? 0.404 3.935 12.194 1.00 14.63 509 LYS B N 1
ATOM 7984 C CA . LYS B 1 513 ? 0.161 2.506 12.491 1.00 14.59 509 LYS B CA 1
ATOM 7985 C C . LYS B 1 513 ? -0.864 1.901 11.516 1.00 14.02 509 LYS B C 1
ATOM 7986 O O . LYS B 1 513 ? -1.674 2.622 10.905 1.00 15.18 509 LYS B O 1
ATOM 7992 N N . SER B 1 514 ? -0.791 0.584 11.375 1.00 14.17 510 SER B N 1
ATOM 7993 C CA . SER B 1 514 ? -1.586 -0.160 10.363 1.00 13.85 510 SER B CA 1
ATOM 7994 C C . SER B 1 514 ? -3.046 -0.383 10.775 1.00 13.46 510 SER B C 1
ATOM 7995 O O . SER B 1 514 ? -3.779 -0.900 9.936 1.00 13.17 510 SER B O 1
ATOM 7998 N N . THR B 1 515 ? -3.426 -0.083 12.002 1.00 13.52 511 THR B N 1
ATOM 7999 C CA . THR B 1 515 ? -4.805 -0.258 12.495 1.00 12.94 511 THR B CA 1
ATOM 8000 C C . THR B 1 515 ? -5.526 1.080 12.580 1.00 12.95 511 THR B C 1
ATOM 8001 O O . THR B 1 515 ? -4.860 2.141 12.553 1.00 14.35 511 THR B O 1
ATOM 8005 N N . GLY B 1 516 ? -6.842 0.998 12.765 1.00 13.67 512 GLY B N 1
ATOM 8006 C CA . GLY B 1 516 ? -7.656 2.142 13.202 1.00 15.14 512 GLY B CA 1
ATOM 8007 C C . GLY B 1 516 ? -8.208 2.973 12.072 1.00 15.09 512 GLY B C 1
ATOM 8008 O O . GLY B 1 516 ? -8.340 4.186 12.249 1.00 16.24 512 GLY B O 1
ATOM 8009 N N . SER B 1 517 ? -8.521 2.378 10.917 1.00 14.19 513 SER B N 1
ATOM 8010 C CA . SER B 1 517 ? -9.178 3.103 9.826 1.00 14.03 513 SER B CA 1
ATOM 8011 C C . SER B 1 517 ? -10.423 3.816 10.365 1.00 14.46 513 SER B C 1
ATOM 8012 O O . SER B 1 517 ? -11.131 3.293 11.294 1.00 15.07 513 SER B O 1
ATOM 8015 N N . ILE B 1 518 ? -10.687 4.975 9.839 1.00 13.27 514 ILE B N 1
ATOM 8016 C CA . ILE B 1 518 ? -11.826 5.825 10.251 1.00 13.92 514 ILE B CA 1
ATOM 8017 C C . ILE B 1 518 ? -12.753 5.979 9.051 1.00 13.17 514 ILE B C 1
ATOM 8018 O O . ILE B 1 518 ? -12.315 6.343 7.975 1.00 13.53 514 ILE B O 1
ATOM 8023 N N . VAL B 1 519 ? -14.042 5.725 9.264 1.00 13.86 515 VAL B N 1
ATOM 8024 C CA . VAL B 1 519 ? -15.063 5.823 8.202 1.00 13.66 515 VAL B CA 1
ATOM 8025 C C . VAL B 1 519 ? -15.011 7.181 7.532 1.00 14.45 515 VAL B C 1
ATOM 8026 O O . VAL B 1 519 ? -14.869 8.242 8.229 1.00 14.78 515 VAL B O 1
ATOM 8030 N N . GLY B 1 520 ? -15.025 7.186 6.203 1.00 14.06 516 GLY B N 1
ATOM 8031 C CA . GLY B 1 520 ? -14.967 8.408 5.385 1.00 14.95 516 GLY B CA 1
ATOM 8032 C C . GLY B 1 520 ? -13.576 8.955 5.178 1.00 16.37 516 GLY B C 1
ATOM 8033 O O . GLY B 1 520 ? -13.404 9.775 4.278 1.00 21.19 516 GLY B O 1
ATOM 8034 N N . GLN B 1 521 ? -12.614 8.525 5.957 1.00 14.22 517 GLN B N 1
ATOM 8035 C CA . GLN B 1 521 ? -11.205 8.969 5.908 1.00 14.85 517 GLN B CA 1
ATOM 8036 C C . GLN B 1 521 ? -10.332 7.886 5.317 1.00 14.62 517 GLN B C 1
ATOM 8037 O O . GLN B 1 521 ? -9.579 8.202 4.395 1.00 15.44 517 GLN B O 1
ATOM 8043 N N . GLN B 1 522 ? -10.427 6.666 5.835 1.00 13.98 518 GLN B N 1
ATOM 8044 C CA . GLN B 1 522 ? -9.718 5.509 5.245 1.00 12.99 518 GLN B CA 1
ATOM 8045 C C . GLN B 1 522 ? -10.738 4.407 4.979 1.00 13.46 518 GLN B C 1
ATOM 8046 O O . GLN B 1 522 ? -10.808 3.460 5.735 1.00 15.01 518 GLN B O 1
ATOM 8052 N N . PRO B 1 523 ? -11.479 4.444 3.854 1.00 13.54 519 PRO B N 1
ATOM 8053 C CA . PRO B 1 523 ? -12.277 3.259 3.479 1.00 13.29 519 PRO B CA 1
ATOM 8054 C C . PRO B 1 523 ? -11.403 1.996 3.542 1.00 13.32 519 PRO B C 1
ATOM 8055 O O . PRO B 1 523 ? -10.242 2.017 3.105 1.00 13.37 519 PRO B O 1
ATOM 8059 N N . PHE B 1 524 ? -11.956 0.910 4.058 1.00 12.42 520 PHE B N 1
ATOM 8060 C CA . PHE B 1 524 ? -11.172 -0.238 4.564 1.00 12.94 520 PHE B CA 1
ATOM 8061 C C . PHE B 1 524 ? -11.386 -1.455 3.687 1.00 13.26 520 PHE B C 1
ATOM 8062 O O . PHE B 1 524 ? -12.528 -1.889 3.405 1.00 13.59 520 PHE B O 1
ATOM 8070 N N . GLY B 1 525 ? -10.261 -2.091 3.373 1.00 13.06 521 GLY B N 1
ATOM 8071 C CA . GLY B 1 525 ? -10.282 -3.397 2.710 1.00 12.90 521 GLY B CA 1
ATOM 8072 C C . GLY B 1 525 ? -9.054 -3.610 1.859 1.00 13.56 521 GLY B C 1
ATOM 8073 O O . GLY B 1 525 ? -8.370 -2.664 1.515 1.00 13.77 521 GLY B O 1
ATOM 8074 N N . GLY B 1 526 ? -8.834 -4.857 1.485 1.00 14.03 522 GLY B N 1
ATOM 8075 C CA . GLY B 1 526 ? -7.747 -5.194 0.563 1.00 14.38 522 GLY B CA 1
ATOM 8076 C C . GLY B 1 526 ? -8.073 -6.438 -0.208 1.00 13.13 522 GLY B C 1
ATOM 8077 O O . GLY B 1 526 ? -9.024 -7.158 0.108 1.00 14.80 522 GLY B O 1
ATOM 8078 N N . ALA B 1 527 ? -7.210 -6.693 -1.181 1.00 13.59 523 ALA B N 1
ATOM 8079 C CA . ALA B 1 527 ? -7.347 -7.826 -2.118 1.00 14.36 523 ALA B CA 1
ATOM 8080 C C . ALA B 1 527 ? -6.321 -8.907 -1.751 1.00 14.85 523 ALA B C 1
ATOM 8081 O O . ALA B 1 527 ? -6.098 -9.233 -0.571 1.00 13.79 523 ALA B O 1
ATOM 8083 N N . ARG B 1 528 ? -5.731 -9.548 -2.760 1.00 15.06 524 ARG B N 1
ATOM 8084 C CA . ARG B 1 528 ? -5.053 -10.845 -2.559 1.00 14.98 524 ARG B CA 1
ATOM 8085 C C . ARG B 1 528 ? -6.008 -11.760 -1.793 1.00 13.87 524 ARG B C 1
ATOM 8086 O O . ARG B 1 528 ? -7.211 -11.774 -2.086 1.00 14.10 524 ARG B O 1
ATOM 8094 N N . ALA B 1 529 ? -5.544 -12.466 -0.785 1.00 14.66 525 ALA B N 1
ATOM 8095 C CA . ALA B 1 529 ? -6.424 -13.401 -0.055 1.00 13.98 525 ALA B CA 1
ATOM 8096 C C . ALA B 1 529 ? -7.253 -12.675 1.001 1.00 15.35 525 ALA B C 1
ATOM 8097 O O . ALA B 1 529 ? -8.044 -13.331 1.677 1.00 16.60 525 ALA B O 1
ATOM 8099 N N . SER B 1 530 ? -7.079 -11.365 1.139 1.00 14.25 526 SER B N 1
ATOM 8100 C CA . SER B 1 530 ? -7.781 -10.585 2.188 1.00 14.09 526 SER B CA 1
ATOM 8101 C C . SER B 1 530 ? -9.261 -10.363 1.898 1.00 15.19 526 SER B C 1
ATOM 8102 O O . SER B 1 530 ? -9.965 -9.875 2.818 1.00 16.80 526 SER B O 1
ATOM 8105 N N . GLY B 1 531 ? -9.751 -10.665 0.709 1.00 14.38 527 GLY B N 1
ATOM 8106 C CA . GLY B 1 531 ? -11.203 -10.618 0.469 1.00 16.15 527 GLY B CA 1
ATOM 8107 C C . GLY B 1 531 ? -11.525 -9.928 -0.822 1.00 14.36 527 GLY B C 1
ATOM 8108 O O . GLY B 1 531 ? -10.651 -9.811 -1.714 1.00 15.55 527 GLY B O 1
ATOM 8109 N N . THR B 1 532 ? -12.777 -9.478 -0.962 1.00 13.24 528 THR B N 1
ATOM 8110 C CA . THR B 1 532 ? -13.328 -8.930 -2.219 1.00 12.91 528 THR B CA 1
ATOM 8111 C C . THR B 1 532 ? -13.081 -7.419 -2.336 1.00 12.58 528 THR B C 1
ATOM 8112 O O . THR B 1 532 ? -13.332 -6.854 -3.413 1.00 14.95 528 THR B O 1
ATOM 8116 N N . ASN B 1 533 ? -12.658 -6.757 -1.263 1.00 12.09 529 ASN B N 1
ATOM 8117 C CA . ASN B 1 533 ? -12.254 -5.328 -1.227 1.00 12.46 529 ASN B CA 1
ATOM 8118 C C . ASN B 1 533 ? -13.400 -4.433 -1.687 1.00 13.30 529 ASN B C 1
ATOM 8119 O O . ASN B 1 533 ? -13.231 -3.660 -2.633 1.00 15.43 529 ASN B O 1
ATOM 8124 N N . ASP B 1 534 ? -14.512 -4.456 -0.972 1.00 12.45 530 ASP B N 1
ATOM 8125 C CA . ASP B 1 534 ? -15.669 -3.604 -1.303 1.00 12.66 530 ASP B CA 1
ATOM 8126 C C . ASP B 1 534 ? -15.589 -2.264 -0.585 1.00 13.65 530 ASP B C 1
ATOM 8127 O O . ASP B 1 534 ? -16.482 -1.432 -0.794 1.00 14.61 530 ASP B O 1
ATOM 8132 N N . LYS B 1 535 ? -14.576 -2.032 0.233 1.00 12.95 531 LYS B N 1
ATOM 8133 C CA . LYS B 1 535 ? -14.300 -0.731 0.884 1.00 13.21 531 LYS B CA 1
ATOM 8134 C C . LYS B 1 535 ? -15.505 -0.201 1.666 1.00 12.42 531 LYS B C 1
ATOM 8135 O O . LYS B 1 535 ? -15.887 0.951 1.535 1.00 12.30 531 LYS B O 1
ATOM 8141 N N . PRO B 1 536 ? -16.013 -0.971 2.632 1.00 13.16 532 PRO B N 1
ATOM 8142 C CA . PRO B 1 536 ? -16.878 -0.379 3.633 1.00 13.24 532 PRO B CA 1
ATOM 8143 C C . PRO B 1 536 ? -16.145 0.779 4.312 1.00 12.67 532 PRO B C 1
ATOM 8144 O O . PRO B 1 536 ? -14.918 0.706 4.525 1.00 13.45 532 PRO B O 1
ATOM 8148 N N . GLY B 1 537 ? -16.881 1.851 4.604 1.00 13.23 533 GLY B N 1
ATOM 8149 C CA . GLY B 1 537 ? -16.300 3.100 5.113 1.00 14.04 533 GLY B CA 1
ATOM 8150 C C . GLY B 1 537 ? -16.136 4.125 4.022 1.00 14.83 533 GLY B C 1
ATOM 8151 O O . GLY B 1 537 ? -15.792 5.280 4.337 1.00 16.13 533 GLY B O 1
ATOM 8152 N N . GLY B 1 538 ? -16.321 3.740 2.757 1.00 13.07 534 GLY B N 1
ATOM 8153 C CA . GLY B 1 538 ? -16.326 4.660 1.625 1.00 15.31 534 GLY B CA 1
ATOM 8154 C C . GLY B 1 538 ? -17.665 4.707 0.914 1.00 14.90 534 GLY B C 1
ATOM 8155 O O . GLY B 1 538 ? -18.570 3.908 1.183 1.00 14.45 534 GLY B O 1
ATOM 8156 N N . PRO B 1 539 ? -17.796 5.551 -0.114 1.00 14.64 535 PRO B N 1
ATOM 8157 C CA . PRO B 1 539 ? -19.070 5.774 -0.771 1.00 16.81 535 PRO B CA 1
ATOM 8158 C C . PRO B 1 539 ? -19.516 4.691 -1.737 1.00 16.37 535 PRO B C 1
ATOM 8159 O O . PRO B 1 539 ? -20.653 4.715 -2.136 1.00 19.24 535 PRO B O 1
ATOM 8163 N N . HIS B 1 540 ? -18.644 3.763 -2.083 1.00 14.64 536 HIS B N 1
ATOM 8164 C CA . HIS B 1 540 ? -18.988 2.770 -3.128 1.00 15.21 536 HIS B CA 1
ATOM 8165 C C . HIS B 1 540 ? -19.486 1.483 -2.510 1.00 15.16 536 HIS B C 1
ATOM 8166 O O . HIS B 1 540 ? -20.082 0.676 -3.246 1.00 16.02 536 HIS B O 1
ATOM 8173 N N . TYR B 1 541 ? -19.255 1.225 -1.228 1.00 13.41 537 TYR B N 1
ATOM 8174 C CA . TYR B 1 541 ? -19.665 -0.037 -0.581 1.00 14.08 537 TYR B CA 1
ATOM 8175 C C . TYR B 1 541 ? -21.152 -0.326 -0.800 1.00 14.51 537 TYR B C 1
ATOM 8176 O O . TYR B 1 541 ? -21.525 -1.454 -1.102 1.00 14.24 537 TYR B O 1
ATOM 8185 N N . ILE B 1 542 ? -22.002 0.688 -0.658 1.00 13.54 538 ILE B N 1
ATOM 8186 C CA . ILE B 1 542 ? -23.473 0.493 -0.738 1.00 13.85 538 ILE B CA 1
ATOM 8187 C C . ILE B 1 542 ? -23.865 0.005 -2.134 1.00 13.25 538 ILE B C 1
ATOM 8188 O O . ILE B 1 542 ? -24.930 -0.608 -2.256 1.00 13.06 538 ILE B O 1
ATOM 8193 N N . LEU B 1 543 ? -23.067 0.233 -3.168 1.00 12.85 539 LEU B N 1
ATOM 8194 C CA . LEU B 1 543 ? -23.414 -0.176 -4.530 1.00 13.20 539 LEU B CA 1
ATOM 8195 C C . LEU B 1 543 ? -23.463 -1.699 -4.631 1.00 13.12 539 LEU B C 1
ATOM 8196 O O . LEU B 1 543 ? -24.140 -2.213 -5.532 1.00 13.43 539 LEU B O 1
ATOM 8201 N N . ARG B 1 544 ? -22.817 -2.449 -3.743 1.00 12.78 540 ARG B N 1
ATOM 8202 C CA . ARG B 1 544 ? -22.897 -3.915 -3.787 1.00 12.87 540 ARG B CA 1
ATOM 8203 C C . ARG B 1 544 ? -24.297 -4.366 -3.414 1.00 12.40 540 ARG B C 1
ATOM 8204 O O . ARG B 1 544 ? -24.682 -5.499 -3.765 1.00 12.24 540 ARG B O 1
ATOM 8212 N N . TRP B 1 545 ? -25.073 -3.522 -2.739 1.00 10.91 541 TRP B N 1
ATOM 8213 C CA . TRP B 1 545 ? -26.361 -3.933 -2.159 1.00 11.19 541 TRP B CA 1
ATOM 8214 C C . TRP B 1 545 ? -27.540 -3.329 -2.877 1.00 11.57 541 TRP B C 1
ATOM 8215 O O . TRP B 1 545 ? -28.675 -3.461 -2.389 1.00 12.06 541 TRP B O 1
ATOM 8226 N N . THR B 1 546 ? -27.317 -2.768 -4.056 1.00 11.54 542 THR B N 1
ATOM 8227 C CA . THR B 1 546 ? -28.382 -2.306 -4.957 1.00 11.95 542 THR B CA 1
ATOM 8228 C C . THR B 1 546 ? -28.189 -2.932 -6.332 1.00 11.20 542 THR B C 1
ATOM 8229 O O . THR B 1 546 ? -27.066 -3.114 -6.763 1.00 12.09 542 THR B O 1
ATOM 8233 N N . SER B 1 547 ? -29.308 -3.235 -6.972 1.00 11.71 543 SER B N 1
ATOM 8234 C CA . SER B 1 547 ? -29.381 -3.770 -8.339 1.00 12.10 543 SER B CA 1
ATOM 8235 C C . SER B 1 547 ? -30.219 -2.801 -9.136 1.00 12.53 543 SER B C 1
ATOM 8236 O O . SER B 1 547 ? -31.448 -2.905 -9.134 1.00 14.26 543 SER B O 1
ATOM 8239 N N . PRO B 1 548 ? -29.632 -1.761 -9.763 1.00 11.35 544 PRO B N 1
ATOM 8240 C CA . PRO B 1 548 ? -30.463 -0.681 -10.267 1.00 12.59 544 PRO B CA 1
ATOM 8241 C C . PRO B 1 548 ? -31.372 -1.071 -11.428 1.00 12.85 544 PRO B C 1
ATOM 8242 O O . PRO B 1 548 ? -31.073 -1.953 -12.206 1.00 12.58 544 PRO B O 1
ATOM 8246 N N . GLN B 1 549 ? -32.478 -0.359 -11.514 1.00 12.48 545 GLN B N 1
ATOM 8247 C CA . GLN B 1 549 ? -33.410 -0.373 -12.638 1.00 12.93 545 GLN B CA 1
ATOM 8248 C C . GLN B 1 549 ? -33.326 0.976 -13.324 1.00 12.69 545 GLN B C 1
ATOM 8249 O O . GLN B 1 549 ? -33.225 2.024 -12.644 1.00 14.38 545 GLN B O 1
ATOM 8255 N N . VAL B 1 550 ? -33.404 1.006 -14.619 1.00 11.90 546 VAL B N 1
ATOM 8256 C CA . VAL B 1 550 ? -33.498 2.260 -15.392 1.00 11.87 546 VAL B CA 1
ATOM 8257 C C . VAL B 1 550 ? -34.816 2.297 -16.128 1.00 12.02 546 VAL B C 1
ATOM 8258 O O . VAL B 1 550 ? -35.168 1.320 -16.815 1.00 12.24 546 VAL B O 1
ATOM 8262 N N . ILE B 1 551 ? -35.542 3.403 -15.970 1.00 11.83 547 ILE B N 1
ATOM 8263 C CA . ILE B 1 551 ? -36.847 3.627 -16.614 1.00 12.58 547 ILE B CA 1
ATOM 8264 C C . ILE B 1 551 ? -36.687 4.694 -17.674 1.00 13.09 547 ILE B C 1
ATOM 8265 O O . ILE B 1 551 ? -36.103 5.774 -17.399 1.00 14.32 547 ILE B O 1
ATOM 8270 N N . LYS B 1 552 ? -37.189 4.399 -18.858 1.00 11.92 548 LYS B N 1
ATOM 8271 C CA . LYS B 1 552 ? -37.275 5.362 -19.963 1.00 12.34 548 LYS B CA 1
ATOM 8272 C C . LYS B 1 552 ? -38.750 5.574 -20.243 1.00 13.10 548 LYS B C 1
ATOM 8273 O O . LYS B 1 552 ? -39.466 4.613 -20.566 1.00 13.68 548 LYS B O 1
ATOM 8279 N N . GLU B 1 553 ? -39.190 6.816 -20.160 1.00 13.07 549 GLU B N 1
ATOM 8280 C CA . GLU B 1 553 ? -40.556 7.163 -20.547 1.00 14.46 549 GLU B CA 1
ATOM 8281 C C . GLU B 1 553 ? -40.521 8.045 -21.785 1.00 13.97 549 GLU B C 1
ATOM 8282 O O . GLU B 1 553 ? -39.850 9.075 -21.780 1.00 15.49 549 GLU B O 1
ATOM 8288 N N . THR B 1 554 ? -41.233 7.647 -22.809 1.00 14.26 550 THR B N 1
ATOM 8289 C CA . THR B 1 554 ? -41.315 8.375 -24.080 1.00 14.45 550 THR B CA 1
ATOM 8290 C C . THR B 1 554 ? -42.654 9.108 -24.137 1.00 15.60 550 THR B C 1
ATOM 8291 O O . THR B 1 554 ? -43.708 8.529 -23.869 1.00 15.58 550 THR B O 1
ATOM 8295 N N . HIS B 1 555 ? -42.582 10.387 -24.521 1.00 16.63 551 HIS B N 1
ATOM 8296 C CA . HIS B 1 555 ? -43.709 11.354 -24.360 1.00 19.28 551 HIS B CA 1
ATOM 8297 C C . HIS B 1 555 ? -44.418 11.589 -25.697 1.00 20.82 551 HIS B C 1
ATOM 8298 O O . HIS B 1 555 ? -45.398 12.323 -25.659 1.00 26.31 551 HIS B O 1
ATOM 8305 N N . LYS B 1 556 ? -43.968 11.013 -26.802 1.00 20.28 552 LYS B N 1
ATOM 8306 C CA . LYS B 1 556 ? -44.557 11.218 -28.149 1.00 24.02 552 LYS B CA 1
ATOM 8307 C C . LYS B 1 556 ? -44.845 9.848 -28.735 1.00 23.23 552 LYS B C 1
ATOM 8308 O O . LYS B 1 556 ? -44.129 8.880 -28.432 1.00 20.20 552 LYS B O 1
ATOM 8314 N N . PRO B 1 557 ? -45.779 9.718 -29.695 1.00 22.32 553 PRO B N 1
ATOM 8315 C CA . PRO B 1 557 ? -46.012 8.437 -30.350 1.00 21.98 553 PRO B CA 1
ATOM 8316 C C . PRO B 1 557 ? -44.768 8.036 -31.127 1.00 20.20 553 PRO B C 1
ATOM 8317 O O . PRO B 1 557 ? -43.978 8.868 -31.538 1.00 21.00 553 PRO B O 1
ATOM 8321 N N . LEU B 1 558 ? -44.608 6.736 -31.374 1.00 19.19 554 LEU B N 1
ATOM 8322 C CA . LEU B 1 558 ? -43.388 6.192 -32.011 1.00 19.44 554 LEU B CA 1
ATOM 8323 C C . LEU B 1 558 ? -43.279 6.323 -33.538 1.00 22.53 554 LEU B C 1
ATOM 8324 O O . LEU B 1 558 ? -42.159 6.086 -34.039 1.00 27.18 554 LEU B O 1
ATOM 8329 N N . GLY B 1 559 ? -44.346 6.489 -34.282 1.00 26.39 555 GLY B N 1
ATOM 8330 C CA . GLY B 1 559 ? -44.148 6.494 -35.758 1.00 23.51 555 GLY B CA 1
ATOM 8331 C C . GLY B 1 559 ? -43.730 5.143 -36.330 1.00 22.77 555 GLY B C 1
ATOM 8332 O O . GLY B 1 559 ? -43.930 4.151 -35.682 1.00 24.09 555 GLY B O 1
ATOM 8333 N N . ASP B 1 560 ? -43.266 5.093 -37.572 1.00 23.52 556 ASP B N 1
ATOM 8334 C CA . ASP B 1 560 ? -43.314 3.837 -38.358 1.00 24.18 556 ASP B CA 1
ATOM 8335 C C . ASP B 1 560 ? -42.183 2.887 -37.951 1.00 20.44 556 ASP B C 1
ATOM 8336 O O . ASP B 1 560 ? -41.142 3.350 -37.456 1.00 22.74 556 ASP B O 1
ATOM 8341 N N . TRP B 1 561 ? -42.387 1.600 -38.191 1.00 19.94 557 TRP B N 1
ATOM 8342 C CA . TRP B 1 561 ? -41.372 0.555 -37.894 1.00 17.88 557 TRP B CA 1
ATOM 8343 C C . TRP B 1 561 ? -40.232 0.645 -38.910 1.00 17.46 557 TRP B C 1
ATOM 8344 O O . TRP B 1 561 ? -39.114 0.310 -38.558 1.00 16.73 557 TRP B O 1
ATOM 8355 N N . SER B 1 562 ? -40.518 1.043 -40.153 1.00 17.91 558 SER B N 1
ATOM 8356 C CA A SER B 1 562 ? -39.493 1.159 -41.219 0.52 16.98 558 SER B CA 1
ATOM 8357 C CA B SER B 1 562 ? -39.459 1.131 -41.186 0.48 17.46 558 SER B CA 1
ATOM 8358 C C . SER B 1 562 ? -38.639 2.407 -40.948 1.00 17.94 558 SER B C 1
ATOM 8359 O O . SER B 1 562 ? -38.986 3.233 -40.081 1.00 19.84 558 SER B O 1
ATOM 8364 N N . TYR B 1 563 ? -37.509 2.513 -41.606 1.00 16.05 559 TYR B N 1
ATOM 8365 C CA . TYR B 1 563 ? -36.615 3.675 -41.507 1.00 16.16 559 TYR B CA 1
ATOM 8366 C C . TYR B 1 563 ? -36.570 4.382 -42.867 1.00 16.88 559 TYR B C 1
ATOM 8367 O O . TYR B 1 563 ? -36.719 3.746 -43.928 1.00 17.52 559 TYR B O 1
ATOM 8376 N N . ALA B 1 564 ? -36.327 5.687 -42.813 1.00 18.31 560 ALA B N 1
ATOM 8377 C CA . ALA B 1 564 ? -36.282 6.507 -44.047 1.00 19.18 560 ALA B CA 1
ATOM 8378 C C . ALA B 1 564 ? -35.306 5.923 -45.082 1.00 18.09 560 ALA B C 1
ATOM 8379 O O . ALA B 1 564 ? -35.607 5.922 -46.295 1.00 19.57 560 ALA B O 1
ATOM 8381 N N . TYR B 1 565 ? -34.144 5.418 -44.679 1.00 17.52 561 TYR B N 1
ATOM 8382 C CA . TYR B 1 565 ? -33.094 4.985 -45.638 1.00 17.83 561 TYR B CA 1
ATOM 8383 C C . TYR B 1 565 ? -33.567 3.756 -46.399 1.00 17.60 561 TYR B C 1
ATOM 8384 O O . TYR B 1 565 ? -32.976 3.411 -47.416 1.00 18.24 561 TYR B O 1
ATOM 8393 N N . MET B 1 566 ? -34.594 3.063 -45.889 1.00 17.93 562 MET B N 1
ATOM 8394 C CA . MET B 1 566 ? -35.072 1.794 -46.495 1.00 18.80 562 MET B CA 1
ATOM 8395 C C . MET B 1 566 ? -35.991 2.081 -47.676 1.00 20.78 562 MET B C 1
ATOM 8396 O O . MET B 1 566 ? -36.335 1.119 -48.388 1.00 22.78 562 MET B O 1
ATOM 8401 N N . GLN B 1 567 ? -36.409 3.339 -47.825 1.00 24.57 563 GLN B N 1
ATOM 8402 C CA . GLN B 1 567 ? -37.447 3.711 -48.837 1.00 34.80 563 GLN B CA 1
ATOM 8403 C C . GLN B 1 567 ? -36.721 4.117 -50.119 1.00 41.17 563 GLN B C 1
ATOM 8404 O O . GLN B 1 567 ? -37.189 3.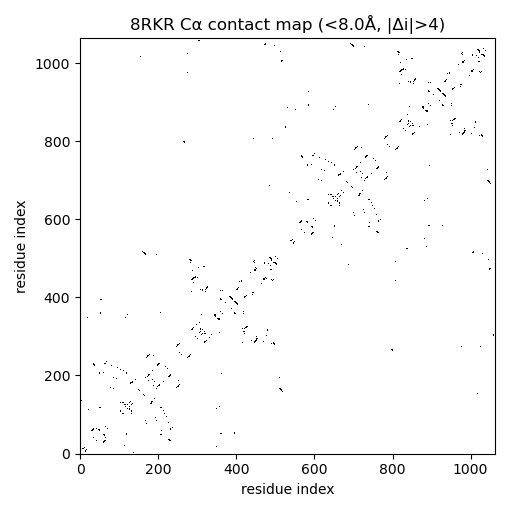670 -51.158 1.00 48.59 563 GLN B O 1
#

Foldseek 3Di:
DDFQDQDDLDPPDPLVVLLLVLLVVQVLDEEEQAWAQFNDGDADPQKDFFFFQQFRVHTRYIYGFDALVRVVVLQVLLLVCQPVLQVPDLLVLLQLLQLLLVCCSPVCVSNLLSLLCRLFVAFNSLSRLFSRRQLSLLSNVLSVLLVVVLVPFDDADPPKDKGKRFGFFFFAEEEEEDSQGLSRLSNSLPLLLSSRHAYERAYDNSSVRSNVVSVVSSVVSPDGTSRYTHGHHDLVRSLLSLLQDLRAAEYREEEALVSLVVSVVSNVVCVVSHPDRHYYFYQHAFAEEEEEAPQFDLVLVQVQLQCQQQRQQNQDSQRHAEYEAEPVCCVVNLVSNQVVLVVAAEHRNSVDSSHRGYAGRDDVLLVLLLVVLVCQVPPPQKHKSDFSDFDPPGRRGGRQTEMEGCDCQPVSSEDDSSGRHHYYYYHHNVCSVVVLLSLQPRYQGAFWYEYGHPPVVVVVVSCVSNVQNHLFYYYSHHRDSDHQPRTQGHHDRSSTDGLRSSDSRNSVSRTDMDMDMDRDDDDDDPDDPVVD/DDFQDQDDLPPPDPLVVLLLVLLVVQVQDEEEQAWQQFNDGDDDPAKDFFFFQQFRVHTRYIYGFDFLVVVVVLQVLLLVCQVVLQPPDLLVLLQLLQQLLVCCSPVCVSNLLSLLCRLFVAFNRLSRLFSRRQLSLLSNVLSVLLVVVLVPFDDDDPPKDKGKRFGFFFFAEEEEEDSQGLSSLSNSLPLLLSSRHAYERAYYNSSRRSNVVSVVSSVVSPDGTSRYTRGHHDLVRSLLSLLQDLRAAEYREEEALVSLVVSVVSNVVNVVSHPDRHFYFYFHAAAEEEEEAPQFPLVLVQVQLQCLQQRQQNQDSQRHAEYEAAPVCCVVNLVSNQVVLVVAAEHRSSVDSSHRGYAHRDDVLLVLVLVVLVCLVVDPQKDWSDFSDFDPPGRRGGRQIEMEGCDCQPVSSEDRSSGRHHYYYHDHNVCSLVVLLSLQPRYQRAFWYEYGHPPVVVVVSSCVSNVQNHLHYYYSHHRDSDHQPRTQGHHDRSRTDRLRSSDSRNSVSRTDMDMDMDGDDDDDDPDDPVVD

Solvent-accessible surface area: 35494 Å² total; per-residue (Å²): 97,85,34,23,94,84,56,61,2,51,139,69,17,111,30,29,81,42,0,78,145,17,10,167,77,21,122,69,144,98,59,65,0,4,0,5,7,5,102,87,116,24,102,25,114,70,62,46,100,4,43,0,0,13,55,50,69,31,86,4,0,67,2,0,35,1,70,130,83,9,0,59,94,0,3,105,29,0,33,93,24,14,125,146,5,6,83,72,83,19,56,70,10,2,109,18,3,43,110,0,0,80,28,0,34,44,112,48,15,21,48,0,1,0,28,0,0,9,0,0,1,0,6,0,15,2,0,0,48,0,0,0,6,32,0,1,6,14,7,47,7,6,2,74,22,1,73,88,6,71,63,77,83,25,77,59,69,122,67,10,67,9,39,15,35,16,1,0,6,48,5,0,0,0,0,18,8,18,35,8,28,3,0,22,3,0,3,1,0,1,4,0,0,2,5,0,0,0,0,0,2,21,0,20,41,33,2,0,3,0,5,14,4,1,0,81,1,0,28,81,6,43,3,39,56,32,3,1,0,0,0,0,1,53,35,93,60,0,3,61,10,0,5,80,12,71,51,1,2,0,0,2,7,13,29,54,30,92,63,0,27,93,5,28,69,36,1,3,138,32,1,100,172,10,107,18,11,3,28,19,5,4,30,3,4,3,2,2,0,0,0,0,12,154,39,12,54,18,89,6,0,2,6,2,0,0,46,1,2,0,4,6,0,4,1,9,22,9,9,2,17,4,0,0,0,0,123,68,22,24,96,99,0,68,41,68,1,56,92,13,27,86,122,19,114,49,19,42,1,10,113,67,14,10,2,5,0,3,1,0,8,44,55,164,21,9,59,134,0,113,156,37,2,92,55,0,157,80,16,150,26,11,71,54,37,14,29,11,143,36,84,74,84,90,0,31,42,1,56,7,0,0,0,12,1,140,53,24,68,9,67,0,0,64,84,48,5,51,7,0,3,0,0,0,33,29,2,70,33,128,93,40,116,99,4,0,91,46,1,20,77,9,17,74,27,0,5,1,0,0,0,1,1,84,54,150,107,7,16,111,31,0,36,118,34,0,41,13,3,0,0,1,1,3,10,17,14,33,0,6,30,25,67,8,3,14,3,9,27,7,2,13,28,17,2,2,20,9,22,10,8,3,1,47,32,5,1,27,37,0,1,5,14,2,2,18,34,48,7,110,141,108,44,48,94,15,20,45,77,8,17,172,95,77,35,16,95,83,59,62,2,60,150,53,17,110,38,22,83,45,0,80,159,17,10,169,79,21,106,70,142,98,58,63,0,4,0,5,8,6,101,92,115,22,102,30,118,76,53,46,104,4,42,0,0,11,49,49,68,29,88,3,0,70,1,0,37,1,67,132,85,10,0,56,89,0,4,105,30,0,34,93,15,11,120,134,3,5,70,69,82,20,60,74,10,3,101,19,3,54,97,0,0,84,26,0,31,44,114,46,16,22,48,0,0,0,28,0,0,8,0,0,2,0,6,0,16,3,0,0,51,0,0,0,7,32,0,0,6,13,7,45,2,7,3,68,24,1,70,95,10,68,64,75,80,25,93,56,70,122,53,11,67,10,42,16,36,15,1,0,7,43,5,0,0,0,0,19,9,20,35,8,28,4,0,27,2,0,6,8,0,2,3,0,0,2,6,0,0,0,0,0,1,22,0,16,41,33,2,0,5,0,6,13,4,1,0,86,0,0,30,81,6,42,4,38,57,31,2,1,0,0,0,0,1,55,35,94,62,0,3,62,10,0,1,53,14,78,51,2,1,0,0,2,8,16,29,50,34,88,64,0,29,96,6,27,58,34,0,2,143,27,1,102,117,12,98,20,10,3,27,20,4,5,27,2,4,3,2,3,0,0,0,0,12,145,33,10,40,18,84,5,0,1,7,2,0,0,45,1,2,0,4,6,0,3,0,10,24,11,9,2,16,4,0,0,0,0,128,69,24,24,98,97,0,66,41,67,1,59,78,16,28,84,128,19,113,50,18,37,2,16,120,63,16,7,2,6,1,4,1,1,8,41,56,160,3,13,60,129,0,94,111,18,1,83,49,2,144,99,14,142,22,12,72,44,33,15,12,5,124,38,83,74,84,88,0,29,40,1,58,6,0,1,0,12,1,139,51,25,68,8,57,0,0,76,87,56,10,46,7,0,5,0,0,0,32,28,1,66,28,119,91,39,114,93,4,0,94,46,1,24,81,9,18,68,27,1,2,1,0,0,0,1,2,126,53,158,110,5,16,106,40,0,33,104,39,0,40,14,4,0,0,0,0,4,6,38,14,32,0,6,30,25,71,8,4,16,4,10,27,0,2,13,30,15,0,2,21,7,21,10,13,4,1,56,34,5,2,27,38,0,2,5,15,2,2,17,32,58,7,118,123,99,47,52,86,7,20,44,68,6,20,171

Secondary structure (DSSP, 8-state):
-PPPPPP---TT-HHHHHHHHHHHHHTT--EE--EEETTEEE--S-EEEEEETTEEEEEEEEEE---HHHHHHHHHHHHHHHHHHHHS-HHHHHHHHHHHHHHHHTTTHHHHHHHHHHHH---HHHHIIIIIIIHHHHHHHHHHHHHHHHT--PPP-TTEEEEEE-PBPSSEEEEE--SS-HHHHHHHHHHHHHTT--EEEE--GGGHHHHHHHHHHHHHTTPPTTSEEE----HHHHHHHHHH-TTEEEEEEES-HHHHHHHHHHHHHTTTT-SS-PEEEEE----EEEEE-TTS-HHHHHHHHHHHHHGGGG-STT-EEEEEEEGGGHHHHHHHHHHHHHH--BS-TTT-TT-SB---S-HHHHHHHHHHHHHHHS-TTEEEEE---EE-SSS-EE--EEEEES-TT-GGGTS---SSEEEEEEE-GGGHHHHHHHHHHSSSEESEEEEE-S-HHHHHHHHHHTTTT-SEEEESS-S----TTTS----EETTB----TTSTTGGGGGB--EEEEEE-S----SS-GGG-/--PPPPP---TT-HHHHHHHHHHHHHTT--EE--EEETTEEE--S-EEEEEETTEEEEEEEEEE---HHHHHHHHHHHHHHHHHHHHS-HHHHHHHHHHHHHHHHTTTHHHHHHHHHHHH---HHHHIIIIIIIHHHHHHHHHHHHHHHTT------TTEEEEEE-PBPSSEEEEE--SS-HHHHHHHHHHHHHTT-EEEEE--GGGHHHHHHHHHHHHHTTPPTTSEEE----HHHHHHHHHT-TTEEEEEEES-HHHHHHHHHHHHHTGGG-SS--EEEEE----EEEEE-TTS-HHHHHHHHHHHHHGGGG-STT-EEEEEEEGGGHHHHHHHHHHHHTT--BS-TTT-TT-SB---S-HHHHHHHHHHHHHHHH-TTEEEEE---EE-SSS-EE--EEEEES-TTSGGGTS---SSEEEEEEE-GGGHHHHHHHHHHSSSEESEEEEE-S-HHHHHHHHHHTTTT-SEEEESS-S----TTTS----EETTB----TTSTTGGGGGB--EEEEEE-S----SS-GGG-

Radius of gyration: 30.94 Å; Cα contacts (8 Å, |Δi|>4): 2654; chains: 2; bounding box: 83×46×91 Å

Organism: Homo sapiens (NCBI:txid9606)

Sequence (1064 aa):
VANEPVLAFTQQGSPERDALQQKALKKDLKGRMEAIPCVVGDEEVWTSDVQYQVSSPFNHGHKVAKFCYADKSSLLNKAIEAALAARKEWDLKPIADRAQIFLKAADMLSGPRRAEILAKTMVGQGKTVIQAEIDAAAELIDFFRRFNAKYAVELEGQQPISVPPSTNSTVYRGLEGFVAAISPFNFTAIGGNLAGAPALMGNVVLWKPSDTAMLASYAVYRILREAGLPPNIIQFVPADGPLFGDTVTSSEHLCGINFTGSVVPTFKHLWKQVAQNLDRFHTFPRLAGECCGGGKNFHFVHRSADDVESVVSSGTLRSAFEYGGQKCCSACSRLYVPHHSLWPQIKGRLLEEHSRIKVGDPAEEDFGTFFSAVIDAKSFARRIKKWLEHARSSSPSSLTILAGGKCDDSVGYFVEPCIVESKDPQEPIMKEEIFGPVLSVYVYPDDDKYKETLQLVDSTTSSYGLTGAVVFSQDKDVVQQEATKVLRNAAGNFYINDKSTGSIVGQQPFGGARASGTNDKPGGPHYILRWTSPQVIKETHKPLGDWSSYAYMQVVANEPVLAFTTQGSPERDALQKALKDLKGRMEAIPCVVGDEEVWTSDVQYQVSSPFNHGHKVAKFCYADKSLLNKAIEAALAARKEWDLKPIADRAQIFLKAADMLSGPRRAEILAKTMVGQGKTVIQAEIDAAAELIDFFRRFNAKYAVELEGQQPISVPPSTNSTVYRGLEGFVAAISPFNFTAIGGNLAGAPALMGNVVLWKPSDTAMLASYAVYRILREAGLPPNIIQFVPADGPLLFGDTVTSSEHLCGINFTGSVPTFKHLWKKQVAQNNLDRFHTFPRLAGEECCGGGKNFHFVHRSADVESVVSSGTLRSAFEYGGQKCSACSRLYVPHSLWPQIKGRLLEEEHSRRIKVGDPAEEDFGTFFSAVIDAKSFARIKKWLEHARSSPSLTILAGGKCDDSVGYFVEPCIVESKDPQEPIMKEEIFGPVLSVYVYPDDKYKETLQLVDSTTSYGLTGAVVFSQDKDVVQEATKVLRNAAGNFYINDKSTGSIVGQQPFGGARASGTNDKPGGPHYILRWTSPQVIKETHKPLGDWSSYAYMQ

InterPro domains:
  IPR005931 Delta-1-pyrroline-5-carboxylate dehydrogenase [TIGR01236] (33-563)
  IPR005931 Delta-1-pyrroline-5-carboxylate dehydrogenase [cd07123] (32-553)
  IPR015590 Aldehyde dehydrogenase domain [PF00171] (81-545)
  IPR016160 Aldehyde dehydrogenase, cysteine active site [PS00070] (341-352)
  IPR016161 Aldehyde/histidinol dehydrogenase [SSF53720] (30-547)
  IPR016162 Aldehyde dehydrogenase, N-terminal [G3DSA:3.40.605.10] (35-549)
  IPR016163 Aldehyde dehydrogenase, C-terminal [G3DSA:3.40.309.10] (316-514)
  IPR029510 Aldehyde dehydrogenase, glutamic acid active site [PS00687] (313-320)

Nearest PDB structures (foldseek):
  3v9h-assembly1_B  TM=1.001E+00  e=0.000E+00  Homo sapiens
  4lh2-assembly1_A  TM=1.000E+00  e=0.000E+00  Mus musculus
  8rkq-assembly1_B  TM=1.000E+00  e=0.000E+00  Homo sapiens
  4oe5-assembly2_C  TM=9.689E-01  e=2.162E-101  Homo sapiens
  4oe5-assembly2_D  TM=9.854E-01  e=1.777E-99  Homo sapiens

GO terms:
  GO:0004029 aldehyde dehydrogenase (NAD+) activity (F, IDA)
  GO:0003842 L-glutamate gamma-semialdehyde dehydrogenase activity (F, TAS)
  GO:0005759 mitochondrial matrix (C, TAS)
  GO:0003842 L-glutamate gamma-semialdehyde dehydrogenase activity (F, IDA)
  GO:0005739 mitochondrion (C, HTP)
  GO:0042802 identical protein binding (F, IPI)
  GO:0005515 protein binding (F, IPI)
  GO:0019470 trans-4-hydroxy-L-proline catabolic process (P, TAS)
  GO:0005739 mitochondrion (C, IDA)